Protein AF-0000000074320467 (afdb_homodimer)

Nearest PDB structures (foldseek):
  8eic-assembly1_A  TM=3.829E-01  e=3.044E-03  Homo sapiens
  8cmk-assembly1_A  TM=3.581E-01  e=3.648E-03  Homo sapiens
  6gx9-assembly2_B  TM=3.416E-01  e=3.273E-03  Homo sapiens
  6n1z-assembly2_D  TM=2.860E-01  e=1.394E-02  Homo sapiens
  6gx9-assembly1_A  TM=2.255E-01  e=5.054E-03  Homo sapiens

InterPro domains:
  IPR011989 Armadillo-like helical [G3DSA:1.25.10.10] (70-462)
  IPR012583 Pre-rRNA-processing protein RIX1, N-terminal [PF08167] (23-220)
  IPR016024 Armadillo-type fold [SSF48371] (30-533)

Secondary structure (DSSP, 8-state):
-TT----S-TT-TTHHHHHHHHHHHHHS--TTS----HHHHHHHHHHHHHHTTT-----SS-HHHHHHHHHHHHHHHHHHHHHHT-SSHHHHHHHHHHHHHHHHHS-HHHHHHHHHHHHHHHHHHHS-TTS-HHHHHHHHHHHHHHHHHHHHSTT-HHHHHHHHHHHHHHHHHHHTS-HHHHHHHHHHHHHHHHH-GGGGTTTHHHHHHHHHHHHHHS---HHHHHHHHHHHHHGGGGT--HHHHHHHHHHHHHHHHHHHHHHTTTTS-HHHHHHHHHHHS-TTSPPPPPTT--S---SS---------TT---S-HHHHHHHHHHHHHHHHHHHHHHHHS--SS-----HHHHHHHHHHHHT--SPPPTTS---S-HHHHHHHHHHHHHHHHHHHHHHHHHHHHHGGGGGGGHHHHHHHHHHHHHH---HHHHHHHHHHHHHHHHHH-GGGHHHHHHHHHHHHHHHH-GGGG-------------------------------------PPPHHHHHHHHHHHHHHHHHHTTS--HHHHHHHHHHHHHHHHHHHHT--------TT-TT-----HHHHHHHHHHHHHHHHHS--SS--TTHHHHHHHHHHHHTT-HHHHHHHHHHHHHH-/-TT----S-TT-TTHHHHHHHHHHHHHS--TTS----HHHHHHHHHHHHHHTTT-----SS-HHHHHHHHHHHHHHHHHHHHHHT-SSHHHHHHHHHHHHHHHHHS-HHHHHHHHHHHHHHHHHHHS-TTS-HHHHHHHHHHHHHHHHHHHHSTT-HHHHHHHHHHHHHHHHHHHTS-HHHHHHHHHHHHHHHHH-GGGGTTTHHHHHHHHHHHHHHS---HHHHHHHHHHHHHGGGGT--HHHHHH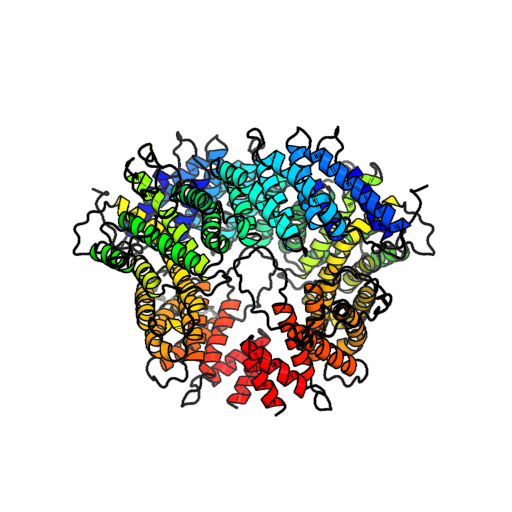HHHHHHHHHHHHHHHHTTTTS-HHHHHHHHHHHS-TTSPPPPPTT--S---SS-----S---TT---S-HHHHHHHHHHHHHHHHHHHHHHHHS--SS-----HHHHHHHHHHHHT--SPPPTTS---S-HHHHHHHHHHHHHHHHHHHHHHHHHHHHHGGGGGGGHHHHHHHHHHHHHH---HHHHHHHHHHHHHHHHHH-GGGHHHHHHHHHHHHHHHH-GGGG-------------------------------------PPPHHHHHHHHHHHHHHHHHHTTS--HHHHHHHHHHHHHHHHHHHHT--------TT-TT-----HHHHHHHHHHHHHHHHHS--SS--TTHHHHHHHHHHHHTT-HHHHHHHHHHHHHH-

Solvent-accessible surface area (backbone atoms only — not comparable to full-atom values): 69796 Å² total; per-residue (Å²): 126,84,67,70,66,70,56,66,30,61,83,33,73,75,42,37,31,52,48,51,48,51,49,43,69,72,66,49,59,55,97,87,46,70,73,69,63,75,57,53,53,55,54,49,52,52,48,40,61,75,67,43,50,48,40,62,58,85,46,85,87,42,56,68,59,30,50,49,32,48,49,34,46,48,52,49,51,51,50,32,53,50,28,42,70,40,88,48,64,69,42,18,35,51,14,35,47,49,45,22,50,45,48,69,43,36,26,72,69,58,44,74,71,40,47,68,60,53,46,52,58,47,53,61,54,59,63,49,83,82,52,53,62,71,43,37,33,39,39,28,53,23,49,39,36,42,50,54,46,38,65,72,41,86,92,28,60,66,59,45,26,52,55,49,40,66,45,47,60,52,35,55,56,30,50,72,48,56,66,71,40,19,46,28,28,44,52,31,48,38,45,38,40,72,71,37,21,62,36,34,57,86,48,43,46,60,51,45,21,53,48,46,50,51,47,61,61,49,77,62,44,72,69,48,35,52,45,42,18,51,38,62,41,40,52,34,52,21,75,46,44,37,63,46,43,43,47,50,55,49,30,50,50,51,52,43,53,56,55,42,54,68,67,41,50,49,43,54,65,72,63,56,60,52,52,51,46,43,68,72,43,43,92,89,52,79,68,72,75,61,67,41,60,69,88,72,85,79,76,66,73,57,62,74,51,86,48,72,57,79,62,76,43,65,61,67,70,72,60,41,61,60,29,43,51,60,31,44,43,28,50,41,44,16,52,24,48,44,46,67,47,90,64,95,40,84,53,74,73,64,58,69,62,51,49,54,53,38,46,57,56,60,71,50,52,51,28,64,44,89,84,48,73,77,74,48,51,38,66,54,45,49,54,45,38,66,48,41,64,62,45,41,48,36,38,52,44,33,51,44,19,46,58,72,59,43,58,80,71,37,62,88,47,41,65,62,50,50,50,51,52,56,54,42,61,74,66,60,76,54,58,73,53,48,32,51,49,28,51,43,51,36,49,49,39,70,71,67,33,48,74,51,38,76,75,43,44,60,62,51,51,54,53,38,50,60,59,58,53,68,64,73,72,62,67,75,75,67,74,73,74,69,66,82,68,83,72,75,84,82,75,82,76,75,80,72,76,79,68,77,71,72,70,69,72,68,72,75,66,78,80,72,55,61,59,39,39,36,30,41,31,50,27,47,24,44,48,22,64,55,30,39,56,54,79,62,71,78,54,51,61,55,48,50,51,49,36,51,51,53,32,50,59,51,52,67,83,49,85,58,73,72,75,74,58,75,76,57,75,79,64,86,62,71,46,71,37,54,43,37,51,36,29,47,49,26,38,47,26,54,56,64,26,59,54,100,52,78,50,89,56,48,69,61,49,51,53,53,46,59,65,39,30,77,74,38,66,74,43,46,60,49,51,54,46,52,43,62,74,74,97,125,85,68,71,64,70,56,65,30,61,84,32,76,74,43,38,31,53,49,49,47,52,49,43,69,73,68,49,58,54,96,86,47,70,72,68,65,74,58,53,54,55,53,49,52,50,48,41,60,74,67,45,50,48,41,61,59,84,45,84,87,41,57,66,60,31,49,50,33,48,49,34,47,47,53,50,52,51,50,32,53,49,26,43,69,40,87,46,63,70,43,18,36,51,13,36,46,50,46,21,51,44,47,68,43,37,26,72,68,57,43,74,71,40,47,68,61,53,47,51,57,48,52,61,53,58,64,48,82,84,52,53,63,70,43,38,35,38,38,28,50,22,50,39,37,41,52,55,47,37,63,72,42,86,91,30,60,65,59,45,26,52,55,48,40,67,45,47,60,52,35,54,56,31,50,72,48,56,70,71,42,19,46,27,27,44,53,31,49,37,46,39,40,72,72,37,22,60,36,35,55,87,48,43,46,59,51,44,22,54,48,45,50,50,49,61,60,50,79,61,46,73,68,48,35,52,45,44,19,50,38,61,42,39,51,34,52,21,74,45,43,38,64,45,45,44,47,49,54,48,31,52,49,50,50,43,52,56,55,41,52,66,68,41,51,49,44,53,65,73,63,56,60,52,51,50,47,44,69,72,42,44,95,84,53,78,68,72,75,60,67,42,59,68,88,72,85,79,77,67,73,57,63,76,52,87,46,75,58,82,60,78,42,66,60,69,71,73,61,42,63,62,29,43,50,60,31,44,42,29,51,42,45,17,53,24,46,44,45,67,47,89,64,96,39,84,53,76,75,62,58,68,63,52,49,52,52,37,46,57,57,60,71,50,50,51,29,65,46,90,85,49,73,76,76,47,49,40,66,54,45,49,53,45,37,66,48,42,63,60,44,41,47,38,38,52,45,33,53,43,20,49,58,72,60,44,57,81,72,38,63,87,47,41,65,62,51,50,50,50,52,56,54,43,62,74,67,60,78,54,60,73,55,50,32,50,50,29,51,41,51,36,49,49,39,69,72,66,34,50,73,51,38,78,76,42,45,60,61,50,51,55,52,37,51,60,60,58,52,70,65,73,72,62,69,75,74,65,73,71,71,65,65,79,64,82,72,74,82,79,76,80,77,75,78,73,77,79,68,77,70,72,70,69,72,66,73,75,65,76,79,70,55,62,60,39,39,34,29,39,31,50,28,49,22,45,48,22,64,55,30,39,55,55,81,63,72,77,55,52,61,54,49,51,51,48,37,50,50,52,31,50,58,52,52,67,82,49,85,58,73,72,76,72,58,75,75,57,74,79,65,85,61,70,46,70,35,53,42,38,52,34,30,48,50,26,39,47,25,54,56,64,27,58,54,101,52,79,50,89,55,48,68,61,48,51,53,53,46,60,65,38,31,77,73,39,64,75,43,46,60,49,49,54,45,51,42,62,74,75,97

Structure (mmCIF, N/CA/C/O backbone):
data_AF-0000000074320467-model_v1
#
loop_
_entity.id
_entity.type
_entity.pdbx_description
1 polymer 'Pre-rRNA-processing protein RIX1 N-terminal domain-containing protein'
#
loop_
_atom_site.group_PDB
_atom_site.id
_atom_site.type_symbol
_atom_site.label_atom_id
_atom_site.label_alt_id
_atom_site.label_comp_id
_atom_site.label_asym_id
_atom_site.label_entity_id
_atom_site.label_seq_id
_atom_site.pdbx_PDB_ins_code
_atom_site.Cartn_x
_atom_site.Cartn_y
_atom_site.Cartn_z
_atom_site.occupancy
_atom_site.B_iso_or_equiv
_atom_site.auth_seq_id
_atom_site.auth_comp_id
_atom_site.auth_asym_id
_atom_site.auth_atom_id
_atom_site.pdbx_PDB_model_num
ATOM 1 N N . MET A 1 1 ? 20.484 31.812 31.359 1 29.05 1 MET A N 1
ATOM 2 C CA . MET A 1 1 ? 20.438 32.875 30.344 1 29.05 1 MET A CA 1
ATOM 3 C C . MET A 1 1 ? 20.078 32.281 28.969 1 29.05 1 MET A C 1
ATOM 5 O O . MET A 1 1 ? 20.031 33.031 27.984 1 29.05 1 MET A O 1
ATOM 9 N N . ALA A 1 2 ? 20.359 31.062 28.766 1 41.19 2 ALA A N 1
ATOM 10 C CA . ALA A 1 2 ? 20.078 30.234 27.594 1 41.19 2 ALA A CA 1
ATOM 11 C C . ALA A 1 2 ? 18.578 30.172 27.312 1 41.19 2 ALA A C 1
ATOM 13 O O . ALA A 1 2 ? 18.156 29.562 26.344 1 41.19 2 ALA A O 1
ATOM 14 N N . ALA A 1 3 ? 17.734 30.359 28.281 1 44.59 3 ALA A N 1
ATOM 15 C CA . ALA A 1 3 ? 16.297 30.422 28.547 1 44.59 3 ALA A CA 1
ATOM 16 C C . ALA A 1 3 ? 15.602 31.422 27.625 1 44.59 3 ALA A C 1
ATOM 18 O O . ALA A 1 3 ? 14.398 31.344 27.391 1 44.59 3 ALA A O 1
ATOM 19 N N . PHE A 1 4 ? 16.328 32.562 27.234 1 55.41 4 PHE A N 1
ATOM 20 C CA . PHE A 1 4 ? 15.625 33.781 26.797 1 55.41 4 PHE A CA 1
ATOM 21 C C . PHE A 1 4 ? 15.766 33.969 25.281 1 55.41 4 PHE A C 1
ATOM 23 O O . PHE A 1 4 ? 15.484 35.031 24.766 1 55.41 4 PHE A O 1
ATOM 30 N N . GLU A 1 5 ? 16.453 32.969 24.594 1 71.62 5 GLU A N 1
ATOM 31 C CA . GLU A 1 5 ? 16.625 33.406 23.203 1 71.62 5 GLU A CA 1
ATOM 32 C C . GLU A 1 5 ? 15.492 32.875 22.328 1 71.62 5 GLU A C 1
ATOM 34 O O . GLU A 1 5 ? 15.258 31.672 22.25 1 71.62 5 GLU A O 1
ATOM 39 N N . TYR A 1 6 ? 14.656 33.781 22.094 1 82.12 6 TYR A N 1
ATOM 40 C CA . TYR A 1 6 ? 13.555 33.5 21.172 1 82.12 6 TYR A CA 1
ATOM 41 C C . TYR A 1 6 ? 14.07 33.25 19.766 1 82.12 6 TYR A C 1
ATOM 43 O O . TYR A 1 6 ? 15.148 33.719 19.391 1 82.12 6 TYR A O 1
ATOM 51 N N . VAL A 1 7 ? 13.414 32.344 19.188 1 84.75 7 VAL A N 1
ATOM 52 C CA . VAL A 1 7 ? 13.75 32 17.812 1 84.75 7 VAL A CA 1
ATOM 53 C C . VAL A 1 7 ? 12.898 32.844 16.859 1 84.75 7 VAL A C 1
ATOM 55 O O . VAL A 1 7 ? 11.82 33.312 17.234 1 84.75 7 VAL A O 1
ATOM 58 N N . ASN A 1 8 ? 13.398 33.031 15.633 1 83.5 8 ASN A N 1
ATOM 59 C CA . ASN A 1 8 ? 12.703 33.875 14.648 1 83.5 8 ASN A CA 1
ATOM 60 C C . ASN A 1 8 ? 11.438 33.188 14.141 1 83.5 8 ASN A C 1
ATOM 62 O O . ASN A 1 8 ? 10.383 33.812 14.055 1 83.5 8 ASN A O 1
ATOM 66 N N . ASN A 1 9 ? 11.531 32.062 13.727 1 86.5 9 ASN A N 1
ATOM 67 C CA . ASN A 1 9 ? 10.398 31.281 13.227 1 86.5 9 ASN A CA 1
ATOM 68 C C . ASN A 1 9 ? 10.711 29.797 13.172 1 86.5 9 ASN A C 1
ATOM 70 O O . ASN A 1 9 ? 11.766 29.359 13.656 1 86.5 9 ASN A O 1
ATOM 74 N N . VAL A 1 10 ? 9.789 29.078 12.734 1 88.62 10 VAL A N 1
ATOM 75 C CA . VAL A 1 10 ? 9.914 27.625 12.711 1 88.62 10 VAL A CA 1
ATOM 76 C C . VAL A 1 10 ? 11.055 27.219 11.781 1 88.62 10 VAL A C 1
ATOM 78 O O . VAL A 1 10 ? 11.609 26.125 11.906 1 88.62 10 VAL A O 1
ATOM 81 N N . TYR A 1 11 ? 11.469 28.078 10.828 1 87.12 11 TYR A N 1
ATOM 82 C CA . TYR A 1 11 ? 12.5 27.75 9.859 1 87.12 11 TYR A CA 1
ATOM 83 C C . TYR A 1 11 ? 13.859 28.266 10.305 1 87.12 11 TYR A C 1
ATOM 85 O O . TYR A 1 11 ? 14.852 28.125 9.586 1 87.12 11 TYR A O 1
ATOM 93 N N . ASP A 1 12 ? 13.906 28.812 11.539 1 87.19 12 ASP A N 1
ATOM 94 C CA . ASP A 1 12 ? 15.156 29.297 12.109 1 87.19 12 ASP A CA 1
ATOM 95 C C . ASP A 1 12 ? 16.094 28.141 12.438 1 87.19 12 ASP A C 1
ATOM 97 O O . ASP A 1 12 ? 15.734 27.234 13.188 1 87.19 12 ASP A O 1
ATOM 101 N N . PRO A 1 13 ? 17.281 28.172 11.938 1 86 13 PRO A N 1
ATOM 102 C CA . PRO A 1 13 ? 18.234 27.094 12.203 1 86 13 PRO A CA 1
ATOM 103 C C . PRO A 1 13 ? 18.625 26.984 13.672 1 86 13 PRO A C 1
ATOM 105 O O . PRO A 1 13 ? 19.031 25.922 14.133 1 86 13 PRO A O 1
ATOM 108 N N . SER A 1 14 ? 18.438 28.109 14.414 1 87.56 14 SER A N 1
ATOM 109 C CA . SER A 1 14 ? 18.797 28.078 15.828 1 87.56 14 SER A CA 1
ATOM 110 C C . SER A 1 14 ? 17.797 27.266 16.641 1 87.56 14 SER A C 1
ATOM 112 O O . SER A 1 14 ? 18.094 26.875 17.781 1 87.56 14 SER A O 1
ATOM 114 N N . LEU A 1 15 ? 16.719 27.031 16.078 1 90.19 15 LEU A N 1
ATOM 115 C CA . LEU A 1 15 ? 15.672 26.281 16.75 1 90.19 15 LEU A CA 1
ATOM 116 C C . LEU A 1 15 ? 16.016 24.797 16.781 1 90.19 15 LEU A C 1
ATOM 118 O O . LEU A 1 15 ? 15.625 24.078 17.719 1 90.19 15 LEU A O 1
ATOM 122 N N . LYS A 1 16 ? 16.75 24.297 15.922 1 91.12 16 LYS A N 1
ATOM 123 C CA . LYS A 1 16 ? 16.969 22.875 15.719 1 91.12 16 LYS A CA 1
ATOM 124 C C . LYS A 1 16 ? 17.766 22.266 16.875 1 91.12 16 LYS A C 1
ATOM 126 O O . LYS A 1 16 ? 17.328 21.297 17.5 1 91.12 16 LYS A O 1
ATOM 131 N N . PRO A 1 17 ? 18.938 22.906 17.297 1 91.81 17 PRO A N 1
ATOM 132 C CA . PRO A 1 17 ? 19.656 22.328 18.438 1 91.81 17 PRO A CA 1
ATOM 133 C C . PRO A 1 17 ? 18.859 22.406 19.734 1 91.81 17 PRO A C 1
ATOM 135 O O . PRO A 1 17 ? 18.922 21.5 20.562 1 91.81 17 PRO A O 1
ATOM 138 N N . ARG A 1 18 ? 18.109 23.406 19.844 1 91.31 18 ARG A N 1
ATOM 139 C CA . ARG A 1 18 ? 17.297 23.578 21.047 1 91.31 18 ARG A CA 1
ATOM 140 C C . ARG A 1 18 ? 16.188 22.531 21.109 1 91.31 18 ARG A C 1
ATOM 142 O O . ARG A 1 18 ? 15.945 21.938 22.156 1 91.31 18 ARG A O 1
ATOM 149 N N . LEU A 1 19 ? 15.562 22.391 20.031 1 91.56 19 LEU A N 1
ATOM 150 C CA . LEU A 1 19 ? 14.492 21.406 19.953 1 91.56 19 LEU A CA 1
ATOM 151 C C . LEU A 1 19 ? 15.023 20 20.219 1 91.56 19 LEU A C 1
ATOM 153 O O . LEU A 1 19 ? 14.383 19.219 20.938 1 91.56 19 LEU A O 1
ATOM 157 N N . LEU A 1 20 ? 16.109 19.672 19.703 1 93.38 20 LEU A N 1
ATOM 158 C CA . LEU A 1 20 ? 16.703 18.344 19.891 1 93.38 20 LEU A CA 1
ATOM 159 C C . LEU A 1 20 ? 17.031 18.078 21.359 1 93.38 20 LEU A C 1
ATOM 161 O O . LEU A 1 20 ? 16.703 17.016 21.891 1 93.38 20 LEU A O 1
ATOM 165 N N . ARG A 1 21 ? 17.547 19.078 22.062 1 92.62 21 ARG A N 1
ATOM 166 C CA . ARG A 1 21 ? 17.891 18.922 23.469 1 92.62 21 ARG A CA 1
ATOM 167 C C . ARG A 1 21 ? 16.641 18.75 24.328 1 92.62 21 ARG A C 1
ATOM 169 O O . ARG A 1 21 ? 16.625 17.938 25.25 1 92.62 21 ARG A O 1
ATOM 176 N N . SER A 1 22 ? 15.664 19.531 23.984 1 90.12 22 SER A N 1
ATOM 177 C CA . SER A 1 22 ? 14.414 19.438 24.719 1 90.12 22 SER A CA 1
ATOM 178 C C . SER A 1 22 ? 13.766 18.078 24.531 1 90.12 22 SER A C 1
ATOM 180 O O . SER A 1 22 ? 13.25 17.484 25.484 1 90.12 22 SER A O 1
ATOM 182 N N . LEU A 1 23 ? 13.773 17.562 23.344 1 90.19 23 LEU A N 1
ATOM 183 C CA . LEU A 1 23 ? 13.18 16.266 23.047 1 90.19 23 LEU A CA 1
ATOM 184 C C . LEU A 1 23 ? 13.914 15.148 23.766 1 90.19 23 LEU A C 1
ATOM 186 O O . LEU A 1 23 ? 13.289 14.195 24.25 1 90.19 23 LEU A O 1
ATOM 190 N N . ILE A 1 24 ? 15.266 15.227 23.859 1 92.06 24 ILE A N 1
ATOM 191 C CA . ILE A 1 24 ? 16.062 14.211 24.531 1 92.06 24 ILE A CA 1
ATOM 192 C C . ILE A 1 24 ? 15.703 14.18 26.016 1 92.06 24 ILE A C 1
ATOM 194 O O . ILE A 1 24 ? 15.453 13.109 26.578 1 92.06 24 ILE A O 1
ATOM 198 N N . LYS A 1 25 ? 15.562 15.328 26.531 1 87.88 25 LYS A N 1
ATOM 199 C CA . LYS A 1 25 ? 15.312 15.43 27.969 1 87.88 25 LYS A CA 1
ATOM 200 C C . LYS A 1 25 ? 13.914 14.938 28.312 1 87.88 25 LYS A C 1
ATOM 202 O O . LYS A 1 25 ? 13.711 14.312 29.359 1 87.88 25 LYS A O 1
ATOM 207 N N . GLU A 1 26 ? 13.055 15.164 27.422 1 83.31 26 GLU A N 1
ATOM 208 C CA . GLU A 1 26 ? 11.656 14.867 27.719 1 83.31 26 GLU A CA 1
ATOM 209 C C . GLU A 1 26 ? 11.328 13.406 27.422 1 83.31 26 GLU A C 1
ATOM 211 O O . GLU A 1 26 ? 10.523 12.789 28.125 1 83.31 26 GLU A O 1
ATOM 216 N N . HIS A 1 27 ? 11.906 12.82 26.391 1 84.81 27 HIS A N 1
ATOM 217 C CA . HIS A 1 27 ? 11.367 11.555 25.891 1 84.81 27 HIS A CA 1
ATOM 218 C C . HIS A 1 27 ? 12.391 10.43 26.016 1 84.81 27 HIS A C 1
ATOM 220 O O . HIS A 1 27 ? 12.031 9.25 25.953 1 84.81 27 HIS A O 1
ATOM 226 N N . ILE A 1 28 ? 13.641 10.664 26.094 1 88.31 28 ILE A N 1
ATOM 227 C CA . ILE A 1 28 ? 14.648 9.617 26.172 1 88.31 28 ILE A CA 1
ATOM 228 C C . ILE A 1 28 ? 15.148 9.484 27.609 1 88.31 28 ILE A C 1
ATOM 230 O O . ILE A 1 28 ? 15.711 10.438 28.172 1 88.31 28 ILE A O 1
ATOM 234 N N . PRO A 1 29 ? 14.891 8.383 28.094 1 85.94 29 PRO A N 1
ATOM 235 C CA . PRO A 1 29 ? 15.281 8.195 29.484 1 85.94 29 PRO A CA 1
ATOM 236 C C . PRO A 1 29 ? 16.797 8.195 29.688 1 85.94 29 PRO A C 1
ATOM 238 O O . PRO A 1 29 ? 17.531 7.844 28.766 1 85.94 29 PRO A O 1
ATOM 241 N N . ASP A 1 30 ? 17.109 8.578 30.828 1 85.19 30 ASP A N 1
ATOM 242 C CA . ASP A 1 30 ? 18.5 8.438 31.219 1 85.19 30 ASP A CA 1
ATOM 243 C C . ASP A 1 30 ? 18.781 7.035 31.766 1 85.19 30 ASP A C 1
ATOM 245 O O . ASP A 1 30 ? 17.906 6.16 31.719 1 85.19 30 ASP A O 1
ATOM 249 N N . GLU A 1 31 ? 19.938 6.707 32.156 1 80.25 31 GLU A N 1
ATOM 250 C CA . GLU A 1 31 ? 20.359 5.383 32.594 1 80.25 31 GLU A CA 1
ATOM 251 C C . GLU A 1 31 ? 19.469 4.895 33.75 1 80.25 31 GLU A C 1
ATOM 253 O O . GLU A 1 31 ? 19.172 3.703 33.844 1 80.25 31 GLU A O 1
ATOM 258 N N . LYS A 1 32 ? 18.859 5.777 34.531 1 80 32 LYS A N 1
ATOM 259 C CA . LYS A 1 32 ? 18.125 5.387 35.719 1 80 32 LYS A CA 1
ATOM 260 C C . LYS A 1 32 ? 16.625 5.367 35.469 1 80 32 LYS A C 1
ATOM 262 O O . LYS A 1 32 ? 15.867 4.773 36.219 1 80 32 LYS A O 1
ATOM 267 N N . GLN A 1 33 ? 16.25 5.961 34.406 1 80.69 33 GLN A N 1
ATOM 268 C CA . GLN A 1 33 ? 14.828 6.098 34.156 1 80.69 33 GLN A CA 1
ATOM 269 C C . GLN A 1 33 ? 14.32 4.965 33.281 1 80.69 33 GLN A C 1
ATOM 271 O O . GLN A 1 33 ? 15.07 4.434 32.438 1 80.69 33 GLN A O 1
ATOM 276 N N . GLN A 1 34 ? 13.148 4.527 33.562 1 80.56 34 GLN A N 1
ATOM 277 C CA . GLN A 1 34 ? 12.531 3.48 32.75 1 80.56 34 GLN A CA 1
ATOM 278 C C . GLN A 1 34 ? 11.938 4.059 31.484 1 80.56 34 GLN A C 1
ATOM 280 O O . GLN A 1 34 ? 11.578 5.234 31.438 1 80.56 34 GLN A O 1
ATOM 285 N N . LEU A 1 35 ? 12.102 3.189 30.438 1 76.06 35 LEU A N 1
ATOM 286 C CA . LEU A 1 35 ? 11.5 3.605 29.172 1 76.06 35 LEU A CA 1
ATOM 287 C C . LEU A 1 35 ? 9.984 3.713 29.297 1 76.06 35 LEU A C 1
ATOM 289 O O . LEU A 1 35 ? 9.336 2.801 29.812 1 76.06 35 LEU A O 1
ATOM 293 N N . ARG A 1 36 ? 9.641 4.863 29.328 1 65.81 36 ARG A N 1
ATOM 294 C CA . ARG A 1 36 ? 8.195 5.055 29.375 1 65.81 36 ARG A CA 1
ATOM 295 C C . ARG A 1 36 ? 7.508 4.289 28.266 1 65.81 36 ARG A C 1
ATOM 297 O O . ARG A 1 36 ? 8.133 3.461 27.594 1 65.81 36 ARG A O 1
ATOM 304 N N . ASN A 1 37 ? 6.375 4.746 27.672 1 64.88 37 ASN A N 1
ATOM 305 C CA . ASN A 1 37 ? 5.449 4.148 26.719 1 64.88 37 ASN A CA 1
ATOM 306 C C . ASN A 1 37 ? 5.961 4.273 25.297 1 64.88 37 ASN A C 1
ATOM 308 O O . ASN A 1 37 ? 6.625 5.254 24.953 1 64.88 37 ASN A O 1
ATOM 312 N N . SER A 1 38 ? 6.148 3.141 24.562 1 64.56 38 SER A N 1
ATOM 313 C CA . SER A 1 38 ? 6.523 3.023 23.156 1 64.56 38 SER A CA 1
ATOM 314 C C . SER A 1 38 ? 5.875 4.121 22.312 1 64.56 38 SER A C 1
ATOM 316 O O . SER A 1 38 ? 6.422 4.523 21.281 1 64.56 38 SER A O 1
ATOM 318 N N . LEU A 1 39 ? 4.836 4.738 22.875 1 66.88 39 LEU A N 1
ATOM 319 C CA . LEU A 1 39 ? 4.109 5.777 22.156 1 66.88 39 LEU A CA 1
ATOM 320 C C . LEU A 1 39 ? 4.918 7.066 22.094 1 66.88 39 LEU A C 1
ATOM 322 O O . LEU A 1 39 ? 4.941 7.742 21.062 1 66.88 39 LEU A O 1
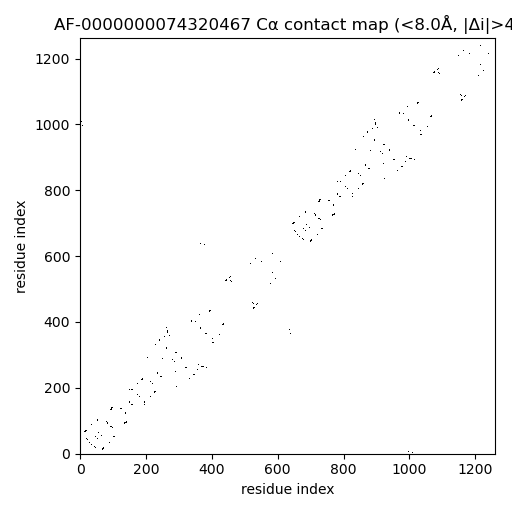ATOM 326 N N . HIS A 1 40 ? 5.68 7.27 23 1 75.44 40 HIS A N 1
ATOM 327 C CA . HIS A 1 40 ? 6.461 8.5 23.094 1 75.44 40 HIS A CA 1
ATOM 328 C C . HIS A 1 40 ? 7.648 8.461 22.141 1 75.44 40 HIS A C 1
ATOM 330 O O . HIS A 1 40 ? 8.031 9.484 21.562 1 75.44 40 HIS A O 1
ATOM 336 N N . LEU A 1 41 ? 8.078 7.23 21.875 1 84.31 41 LEU A N 1
ATOM 337 C CA . LEU A 1 41 ? 9.219 7.094 20.969 1 84.31 41 LEU A CA 1
ATOM 338 C C . LEU A 1 41 ? 8.812 7.375 19.531 1 84.31 41 LEU A C 1
ATOM 340 O O . LEU A 1 41 ? 9.578 7.965 18.766 1 84.31 41 LEU A O 1
ATOM 344 N N . SER A 1 42 ? 7.59 6.957 19.234 1 83 42 SER A N 1
ATOM 345 C CA . SER A 1 42 ? 7.102 7.188 17.875 1 83 42 SER A CA 1
ATOM 346 C C . SER A 1 42 ? 6.938 8.672 17.594 1 83 42 SER A C 1
ATOM 348 O O . SER A 1 42 ? 7.258 9.141 16.5 1 83 42 SER A O 1
ATOM 350 N N . HIS A 1 43 ? 6.488 9.453 18.562 1 80.44 43 HIS A N 1
ATOM 351 C CA . HIS A 1 43 ? 6.34 10.898 18.422 1 80.44 43 HIS A CA 1
ATOM 352 C C . HIS A 1 43 ? 7.695 11.578 18.281 1 80.44 43 HIS A C 1
ATOM 354 O O . HIS A 1 43 ? 7.852 12.516 17.5 1 80.44 43 HIS A O 1
ATOM 360 N N . LEU A 1 44 ? 8.586 11.055 19.078 1 88.38 44 LEU A N 1
ATOM 361 C CA . LEU A 1 44 ? 9.945 11.586 19.031 1 88.38 44 LEU A CA 1
ATOM 362 C C . LEU A 1 44 ? 10.555 11.391 17.656 1 88.38 44 LEU A C 1
ATOM 364 O O . LEU A 1 44 ? 11.117 12.328 17.078 1 88.38 44 LEU A O 1
ATOM 368 N N . VAL A 1 45 ? 10.383 10.211 17.094 1 90.69 45 VAL A N 1
ATOM 369 C CA . VAL A 1 45 ? 10.969 9.883 15.797 1 90.69 45 VAL A CA 1
ATOM 370 C C . VAL A 1 45 ? 10.328 10.734 14.711 1 90.69 45 VAL A C 1
ATOM 372 O O . VAL A 1 45 ? 11.016 11.25 13.828 1 90.69 45 VAL A O 1
ATOM 375 N N . SER A 1 46 ? 9.07 10.969 14.805 1 86.31 46 SER A N 1
ATOM 376 C CA . SER A 1 46 ? 8.367 11.781 13.812 1 86.31 46 SER A CA 1
ATOM 377 C C . SER A 1 46 ? 8.844 13.227 13.852 1 86.31 46 SER A C 1
ATOM 379 O O . SER A 1 46 ? 9.031 13.852 12.812 1 86.31 46 SER A O 1
ATOM 381 N N . ALA A 1 47 ? 9.047 13.742 15.031 1 88 47 ALA A N 1
ATOM 382 C CA . ALA A 1 47 ? 9.508 15.117 15.195 1 88 47 ALA A CA 1
ATOM 383 C C . ALA A 1 47 ? 10.922 15.289 14.648 1 88 47 ALA A C 1
ATOM 385 O O . ALA A 1 47 ? 11.219 16.281 13.977 1 88 47 ALA A O 1
ATOM 386 N N . VAL A 1 48 ? 11.727 14.312 14.969 1 92.56 48 VAL A N 1
ATOM 387 C CA . VAL A 1 48 ? 13.117 14.359 14.531 1 92.56 48 VAL A CA 1
ATOM 388 C C . VAL A 1 48 ? 13.18 14.328 13.008 1 92.56 48 VAL A C 1
ATOM 390 O O . VAL A 1 48 ? 13.969 15.055 12.398 1 92.56 48 VAL A O 1
ATOM 393 N N . LYS A 1 49 ? 12.297 13.578 12.359 1 90.06 49 LYS A N 1
ATOM 394 C CA . LYS A 1 49 ? 12.297 13.453 10.906 1 90.06 49 LYS A CA 1
ATOM 395 C C . LYS A 1 49 ? 11.68 14.68 10.25 1 90.06 49 LYS A C 1
ATOM 397 O O . LYS A 1 49 ? 12.211 15.203 9.273 1 90.06 49 LYS A O 1
ATOM 402 N N . THR A 1 50 ? 10.68 15.172 10.828 1 85.94 50 THR A N 1
ATOM 403 C CA . THR A 1 50 ? 9.953 16.297 10.25 1 85.94 50 THR A CA 1
ATOM 404 C C . THR A 1 50 ? 10.82 17.547 10.234 1 85.94 50 THR A C 1
ATOM 406 O O . THR A 1 50 ? 10.852 18.281 9.242 1 85.94 50 THR A O 1
ATOM 409 N N . HIS A 1 51 ? 11.586 17.766 11.297 1 89.44 51 HIS A N 1
ATOM 410 C CA . HIS A 1 51 ? 12.383 18.984 11.422 1 89.44 51 HIS A CA 1
ATOM 411 C C . HIS A 1 51 ? 13.836 18.734 11.023 1 89.44 51 HIS A C 1
ATOM 413 O O . HIS A 1 51 ? 14.664 19.641 11.078 1 89.44 51 HIS A O 1
ATOM 419 N N . GLU A 1 52 ? 14.148 17.438 10.625 1 89.62 52 GLU A N 1
ATOM 420 C CA . GLU A 1 52 ? 15.516 17.078 10.25 1 89.62 52 GLU A CA 1
ATOM 421 C C . GLU A 1 52 ? 16.516 17.547 11.305 1 89.62 52 GLU A C 1
ATOM 423 O O . GLU A 1 52 ? 17.5 18.203 10.984 1 89.62 52 GLU A O 1
ATOM 428 N N . LEU A 1 53 ? 16.281 17.172 12.5 1 93.38 53 LEU A N 1
ATOM 429 C CA . LEU A 1 53 ? 17.031 17.703 13.648 1 93.38 53 LEU A CA 1
ATOM 430 C C . LEU A 1 53 ? 18.438 17.141 13.688 1 93.38 53 LEU A C 1
ATOM 432 O O . LEU A 1 53 ? 19.344 17.734 14.281 1 93.38 53 LEU A O 1
ATOM 436 N N . LEU A 1 54 ? 18.641 16 13.031 1 95.19 54 LEU A N 1
ATOM 437 C CA . LEU A 1 54 ? 19.938 15.336 13.141 1 95.19 54 LEU A CA 1
ATOM 438 C C . LEU A 1 54 ? 20.844 15.727 11.969 1 95.19 54 LEU A C 1
ATOM 440 O O . LEU A 1 54 ? 22.016 15.359 11.945 1 95.19 54 LEU A O 1
ATOM 444 N N . SER A 1 55 ? 20.328 16.422 11.008 1 90.56 55 SER A N 1
ATOM 445 C CA . SER A 1 55 ? 21.094 16.812 9.836 1 90.56 55 SER A CA 1
ATOM 446 C C . SER A 1 55 ? 21.797 18.141 10.055 1 90.56 55 SER A C 1
ATOM 448 O O . SER A 1 55 ? 21.359 19.188 9.57 1 90.56 55 SER A O 1
ATOM 450 N N . GLU A 1 56 ? 22.953 18.062 10.727 1 88.31 56 GLU A N 1
ATOM 451 C CA . GLU A 1 56 ? 23.734 19.25 11.055 1 88.31 56 GLU A CA 1
ATOM 452 C C . GLU A 1 56 ? 24.219 19.969 9.797 1 88.31 56 GLU A C 1
ATOM 454 O O . GLU A 1 56 ? 24.641 19.312 8.836 1 88.31 56 GLU A O 1
ATOM 459 N N . ARG A 1 57 ? 23.906 21.266 9.727 1 78.25 57 ARG A N 1
ATOM 460 C CA . ARG A 1 57 ? 24.375 22.062 8.602 1 78.25 57 ARG A CA 1
ATOM 461 C C . ARG A 1 57 ? 25.672 22.781 8.953 1 78.25 57 ARG A C 1
ATOM 463 O O . ARG A 1 57 ? 25.828 23.312 10.055 1 78.25 57 ARG A O 1
ATOM 470 N N . GLN A 1 58 ? 26.641 22.562 8.078 1 70.5 58 GLN A N 1
ATOM 471 C CA . GLN A 1 58 ? 27.891 23.281 8.273 1 70.5 58 GLN A CA 1
ATOM 472 C C . GLN A 1 58 ? 27.828 24.672 7.668 1 70.5 58 GLN A C 1
ATOM 474 O O . GLN A 1 58 ? 27.656 24.812 6.457 1 70.5 58 GLN A O 1
ATOM 479 N N . SER A 1 59 ? 26.969 25.5 8.312 1 65.69 59 SER A N 1
ATOM 480 C CA . SER A 1 59 ? 26.969 26.844 7.738 1 65.69 59 SER A CA 1
ATOM 481 C C . SER A 1 59 ? 28.297 27.547 7.961 1 65.69 59 SER A C 1
ATOM 483 O O . SER A 1 59 ? 28.812 27.562 9.078 1 65.69 59 SER A O 1
ATOM 485 N N . ILE A 1 60 ? 28.953 27.938 6.844 1 60.88 60 ILE A N 1
ATOM 486 C CA . ILE A 1 60 ? 30.219 28.656 6.895 1 60.88 60 ILE A CA 1
ATOM 487 C C . ILE A 1 60 ? 30.031 30 7.586 1 60.88 60 ILE A C 1
ATOM 489 O O . ILE A 1 60 ? 30.906 30.469 8.32 1 60.88 60 ILE A O 1
ATOM 493 N N . ASP A 1 61 ? 28.797 30.531 7.457 1 66.56 61 ASP A N 1
ATOM 494 C CA . ASP A 1 61 ? 28.578 31.906 7.883 1 66.56 61 ASP A CA 1
ATOM 495 C C . ASP A 1 61 ? 28.359 32 9.391 1 66.56 61 ASP A C 1
ATOM 497 O O . ASP A 1 61 ? 28.719 32.969 10.031 1 66.56 61 ASP A O 1
ATOM 501 N N . ASP A 1 62 ? 27.859 30.922 10 1 78.56 62 ASP A N 1
ATOM 502 C CA . ASP A 1 62 ? 27.578 30.984 11.438 1 78.56 62 ASP A CA 1
ATOM 503 C C . ASP A 1 62 ? 28.203 29.781 12.156 1 78.56 62 ASP A C 1
ATOM 505 O O . ASP A 1 62 ? 27.516 28.797 12.422 1 78.56 62 ASP A O 1
ATOM 509 N N . LYS A 1 63 ? 29.484 29.922 12.539 1 82.12 63 LYS A N 1
ATOM 510 C CA . LYS A 1 63 ? 30.25 28.859 13.18 1 82.12 63 LYS A CA 1
ATOM 511 C C . LYS A 1 63 ? 29.703 28.531 14.562 1 82.12 63 LYS A C 1
ATOM 513 O O . LYS A 1 63 ? 29.703 27.375 14.984 1 82.12 63 LYS A O 1
ATOM 518 N N . LYS A 1 64 ? 29.203 29.594 15.18 1 85.25 64 LYS A N 1
ATOM 519 C CA . LYS A 1 64 ? 28.672 29.375 16.531 1 85.25 64 LYS A CA 1
ATOM 520 C C . LYS A 1 64 ? 27.422 28.5 16.5 1 85.25 64 LYS A C 1
ATOM 522 O O . LYS A 1 64 ? 27.281 27.594 17.328 1 85.25 64 LYS A O 1
ATOM 527 N N . MET A 1 65 ? 26.656 28.828 15.57 1 85.94 65 MET A N 1
ATOM 528 C CA . MET A 1 65 ? 25.422 28.047 15.43 1 85.94 65 MET A CA 1
ATOM 529 C C . MET A 1 65 ? 25.734 26.609 15.016 1 85.94 65 MET A C 1
ATOM 531 O O . MET A 1 65 ? 25.109 25.672 15.508 1 85.94 65 MET A O 1
ATOM 535 N N . ALA A 1 66 ? 26.672 26.469 14.234 1 89.12 66 ALA A N 1
ATOM 536 C CA . ALA A 1 66 ? 27.078 25.141 13.789 1 89.12 66 ALA A CA 1
ATOM 537 C C . ALA A 1 66 ? 27.625 24.312 14.953 1 89.12 66 ALA A C 1
ATOM 539 O O . ALA A 1 66 ? 27.359 23.109 15.039 1 89.12 66 ALA A O 1
ATOM 540 N N . GLU A 1 67 ? 28.312 24.953 15.867 1 91 67 GLU A N 1
ATOM 541 C CA . GLU A 1 67 ? 28.875 24.25 17.016 1 91 67 GLU A CA 1
ATOM 542 C C . GLU A 1 67 ? 27.781 23.828 18 1 91 67 GLU A C 1
ATOM 544 O O . GLU A 1 67 ? 27.844 22.75 18.594 1 91 67 GLU A O 1
ATOM 549 N N . LYS A 1 68 ? 26.844 24.719 18.188 1 91 68 LYS A N 1
ATOM 550 C CA . LYS A 1 68 ? 25.719 24.391 19.062 1 91 68 LYS A CA 1
ATOM 551 C C . LYS A 1 68 ? 24.938 23.188 18.516 1 91 68 LYS A C 1
ATOM 553 O O . LYS A 1 68 ? 24.531 22.312 19.281 1 91 68 LYS A O 1
ATOM 558 N N . TRP A 1 69 ? 24.734 23.266 17.281 1 92.44 69 TRP A N 1
ATOM 559 C CA . TRP A 1 69 ? 24.031 22.172 16.641 1 92.44 69 TRP A CA 1
ATOM 560 C C . TRP A 1 69 ? 24.812 20.875 16.75 1 92.44 69 TRP A C 1
ATOM 562 O O . TRP A 1 69 ? 24.281 19.828 17.109 1 92.44 69 TRP A O 1
ATOM 572 N N . LYS A 1 70 ? 26.031 20.922 16.516 1 93.75 70 LYS A N 1
ATOM 573 C CA . LYS A 1 70 ? 26.906 19.75 16.641 1 93.75 70 LYS A CA 1
ATOM 574 C C . LYS A 1 70 ? 26.875 19.188 18.047 1 93.75 70 LYS A C 1
ATOM 576 O O . LYS A 1 70 ? 26.812 17.984 18.234 1 93.75 70 LYS A O 1
ATOM 581 N N . SER A 1 71 ? 26.891 20.094 18.953 1 94.81 71 SER A N 1
ATOM 582 C CA . SER A 1 71 ? 26.859 19.656 20.359 1 94.81 71 SER A CA 1
ATOM 583 C C . SER A 1 71 ? 25.547 18.969 20.703 1 94.81 71 SER A C 1
ATOM 585 O O . SER A 1 71 ? 25.547 18 21.453 1 94.81 71 SER A O 1
ATOM 587 N N . ALA A 1 72 ? 24.516 19.516 20.234 1 95.56 72 ALA A N 1
ATOM 588 C CA . ALA A 1 72 ? 23.203 18.891 20.469 1 95.56 72 ALA A CA 1
ATOM 589 C C . ALA A 1 72 ? 23.141 17.5 19.875 1 95.56 72 ALA A C 1
ATOM 591 O O . ALA A 1 72 ? 22.625 16.562 20.5 1 95.56 72 ALA A O 1
ATOM 592 N N . VAL A 1 73 ? 23.656 17.328 18.703 1 96.62 73 VAL A N 1
ATOM 593 C CA . VAL A 1 73 ? 23.641 16.016 18.047 1 96.62 73 VAL A CA 1
ATOM 594 C C . VAL A 1 73 ? 24.578 15.07 18.781 1 96.62 73 VAL A C 1
ATOM 596 O O . VAL A 1 73 ? 24.297 13.875 18.906 1 96.62 73 VAL A O 1
ATOM 599 N N . ASP A 1 74 ? 25.656 15.586 19.312 1 96.88 74 ASP A N 1
ATOM 600 C CA . ASP A 1 74 ? 26.547 14.766 20.141 1 96.88 74 ASP A CA 1
ATOM 601 C C . ASP A 1 74 ? 25.812 14.25 21.375 1 96.88 74 ASP A C 1
ATOM 603 O O . ASP A 1 74 ? 25.953 13.078 21.75 1 96.88 74 ASP A O 1
ATOM 607 N N . PHE A 1 75 ? 25.109 15.156 21.953 1 96.25 75 PHE A N 1
ATOM 608 C CA . PHE A 1 75 ? 24.328 14.781 23.125 1 96.25 75 PHE A CA 1
ATOM 609 C C . PHE A 1 75 ? 23.328 13.672 22.781 1 96.25 75 PHE A C 1
ATOM 611 O O . PHE A 1 75 ? 23.172 12.711 23.547 1 96.25 75 PHE A O 1
ATOM 618 N N . TRP A 1 76 ? 22.656 13.758 21.672 1 96.88 76 TRP A N 1
ATOM 619 C CA . TRP A 1 76 ? 21.734 12.75 21.156 1 96.88 76 TRP A CA 1
ATOM 620 C C . TRP A 1 76 ? 22.453 11.406 20.969 1 96.88 76 TRP A C 1
ATOM 622 O O . TRP A 1 76 ? 21.984 10.383 21.469 1 96.88 76 TRP A O 1
ATOM 632 N N . VAL A 1 77 ? 23.578 11.406 20.312 1 97.31 77 VAL A N 1
ATOM 633 C CA . VAL A 1 77 ? 24.312 10.18 20 1 97.31 77 VAL A CA 1
ATOM 634 C C . VAL A 1 77 ? 24.781 9.523 21.297 1 97.31 77 VAL A C 1
ATOM 636 O O . VAL A 1 77 ? 24.703 8.297 21.438 1 97.31 77 VAL A O 1
ATOM 639 N N . ASP A 1 78 ? 25.172 10.312 22.188 1 96.38 78 ASP A N 1
ATOM 640 C CA . ASP A 1 78 ? 25.625 9.781 23.469 1 96.38 78 ASP A CA 1
ATOM 641 C C . ASP A 1 78 ? 24.484 9.078 24.203 1 96.38 78 ASP A C 1
ATOM 643 O O . ASP A 1 78 ? 24.688 8.008 24.781 1 96.38 78 ASP A O 1
ATOM 647 N N . ARG A 1 79 ? 23.406 9.719 24.219 1 95.44 79 ARG A N 1
ATOM 648 C CA . ARG A 1 79 ? 22.25 9.133 24.875 1 95.44 79 ARG A CA 1
ATOM 649 C C . ARG A 1 79 ? 21.828 7.84 24.188 1 95.44 79 ARG A C 1
ATOM 651 O O . ARG A 1 79 ? 21.469 6.863 24.859 1 95.44 79 ARG A O 1
ATOM 658 N N . VAL A 1 80 ? 21.797 7.852 22.906 1 96.38 80 VAL A N 1
ATOM 659 C CA . VAL A 1 80 ? 21.422 6.676 22.125 1 96.38 80 VAL A CA 1
ATOM 660 C C . VAL A 1 80 ? 22.375 5.523 22.422 1 96.38 80 VAL A C 1
ATOM 662 O O . VAL A 1 80 ? 21.953 4.395 22.656 1 96.38 80 VAL A O 1
ATOM 665 N N . LEU A 1 81 ? 23.656 5.809 22.469 1 96.31 81 LEU A N 1
ATOM 666 C CA . LEU A 1 81 ? 24.656 4.781 22.734 1 96.31 81 LEU A CA 1
ATOM 667 C C . LEU A 1 81 ? 24.547 4.281 24.172 1 96.31 81 LEU A C 1
ATOM 669 O O . LEU A 1 81 ? 24.797 3.104 24.453 1 96.31 81 LEU A O 1
ATOM 673 N N . MET A 1 82 ? 24.141 5.164 25 1 95.12 82 MET A N 1
ATOM 674 C CA . MET A 1 82 ? 23.9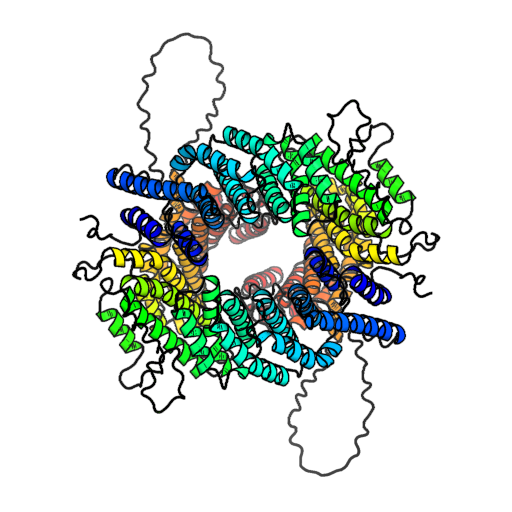22 4.77 26.391 1 95.12 82 MET A CA 1
ATOM 675 C C . MET A 1 82 ? 22.766 3.787 26.5 1 95.12 82 MET A C 1
ATOM 677 O O . MET A 1 82 ? 22.859 2.773 27.188 1 95.12 82 MET A O 1
ATOM 681 N N . LEU A 1 83 ? 21.719 4.078 25.859 1 94.25 83 LEU A N 1
ATOM 682 C CA . LEU A 1 83 ? 20.562 3.186 25.859 1 94.25 83 LEU A CA 1
ATOM 683 C C . LEU A 1 83 ? 20.922 1.836 25.25 1 94.25 83 LEU A C 1
ATOM 685 O O . LEU A 1 83 ? 20.484 0.79 25.75 1 94.25 83 LEU A O 1
ATOM 689 N N . LEU A 1 84 ? 21.656 1.861 24.219 1 94.44 84 LEU A N 1
ATOM 690 C CA . LEU A 1 84 ? 22.062 0.66 23.484 1 94.44 84 LEU A CA 1
ATOM 691 C C . LEU A 1 84 ? 22.906 -0.25 24.375 1 94.44 84 LEU A C 1
ATOM 693 O O . LEU A 1 84 ? 22.844 -1.476 24.25 1 94.44 84 LEU A O 1
ATOM 697 N N . SER A 1 85 ? 23.641 0.313 25.266 1 92.38 85 SER A N 1
ATOM 698 C CA . SER A 1 85 ? 24.516 -0.451 26.141 1 92.38 85 SER A CA 1
ATOM 699 C C . SER A 1 85 ? 23.812 -0.871 27.422 1 92.38 85 SER A C 1
ATOM 701 O O . SER A 1 85 ? 24.422 -1.478 28.297 1 92.38 85 SER A O 1
ATOM 703 N N . SER A 1 86 ? 22.562 -0.605 27.453 1 91.75 86 SER A N 1
ATOM 704 C CA . SER A 1 86 ? 21.812 -0.961 28.656 1 91.75 86 SER A CA 1
ATOM 705 C C . SER A 1 86 ? 21.562 -2.465 28.734 1 91.75 86 SER A C 1
ATOM 707 O O . SER A 1 86 ? 21.438 -3.129 27.703 1 91.75 86 SER A O 1
ATOM 709 N N . ASN A 1 87 ? 21.359 -3.021 29.938 1 88.44 87 ASN A N 1
ATOM 710 C CA . ASN A 1 87 ? 21.094 -4.441 30.141 1 88.44 87 ASN A CA 1
ATOM 711 C C . ASN A 1 87 ? 19.609 -4.754 30.062 1 88.44 87 ASN A C 1
ATOM 713 O O . ASN A 1 87 ? 19.219 -5.918 29.969 1 88.44 87 ASN A O 1
ATOM 717 N N . MET A 1 88 ? 18.875 -3.729 30.141 1 89.44 88 MET A N 1
ATOM 718 C CA . MET A 1 88 ? 17.438 -3.926 30 1 89.44 88 MET A CA 1
ATOM 719 C C . MET A 1 88 ? 17.031 -4.043 28.547 1 89.44 88 MET A C 1
ATOM 721 O O . MET A 1 88 ? 17.297 -3.141 27.75 1 89.44 88 MET A O 1
ATOM 725 N N . PRO A 1 89 ? 16.391 -5.031 28.188 1 89.75 89 PRO A N 1
ATOM 726 C CA . PRO A 1 89 ? 16.078 -5.273 26.781 1 89.75 89 PRO A CA 1
ATOM 727 C C . PRO A 1 89 ? 15.234 -4.16 26.156 1 89.75 89 PRO A C 1
ATOM 729 O O . PRO A 1 89 ? 15.398 -3.83 24.984 1 89.75 89 PRO A O 1
ATOM 732 N N . ASP A 1 90 ? 14.305 -3.572 26.953 1 88.31 90 ASP A N 1
ATOM 733 C CA . ASP A 1 90 ? 13.453 -2.514 26.422 1 88.31 90 ASP A CA 1
ATOM 734 C C . ASP A 1 90 ? 14.266 -1.266 26.094 1 88.31 90 ASP A C 1
ATOM 736 O O . ASP A 1 90 ? 14.062 -0.641 25.047 1 88.31 90 ASP A O 1
ATOM 740 N N . LYS A 1 91 ? 15.148 -0.904 26.953 1 91.56 91 LYS A N 1
ATOM 741 C CA . LYS A 1 91 ? 16 0.257 26.719 1 91.56 91 LYS A CA 1
ATOM 742 C C . LYS A 1 91 ? 16.984 0 25.594 1 91.56 91 LYS A C 1
ATOM 744 O O . LYS A 1 91 ? 17.234 0.883 24.766 1 91.56 91 LYS A O 1
ATOM 749 N N . CYS A 1 92 ? 17.469 -1.209 25.641 1 93 92 CYS A N 1
ATOM 750 C CA . CYS A 1 92 ? 18.391 -1.585 24.562 1 93 92 CYS A CA 1
ATOM 751 C C . CYS A 1 92 ? 17.703 -1.527 23.203 1 93 92 CYS A C 1
ATOM 753 O O . CYS A 1 92 ? 18.266 -1.012 22.234 1 93 92 CYS A O 1
ATOM 755 N N . TRP A 1 93 ? 16.531 -2.059 23.188 1 93.38 93 TRP A N 1
ATOM 756 C CA . TRP A 1 93 ? 15.727 -2.031 21.969 1 93.38 93 TRP A CA 1
ATOM 757 C C . TRP A 1 93 ? 15.523 -0.602 21.484 1 93.38 93 TRP A C 1
ATOM 759 O O . TRP A 1 93 ? 15.695 -0.313 20.297 1 93.38 93 TRP A O 1
ATOM 769 N N . ALA A 1 94 ? 15.141 0.314 22.359 1 93 94 ALA A N 1
ATOM 770 C CA . ALA A 1 94 ? 14.93 1.716 22.016 1 93 94 ALA A CA 1
ATOM 771 C C . ALA A 1 94 ? 16.203 2.352 21.469 1 93 94 ALA A C 1
ATOM 773 O O . ALA A 1 94 ? 16.172 3.096 20.5 1 93 94 ALA A O 1
ATOM 774 N N . GLY A 1 95 ? 17.266 2.049 22.156 1 94.81 95 GLY A N 1
ATOM 775 C CA . GLY A 1 95 ? 18.547 2.566 21.688 1 94.81 95 GLY A CA 1
ATOM 776 C C . GLY A 1 95 ? 18.922 2.109 20.297 1 94.81 95 GLY A C 1
ATOM 777 O O . GLY A 1 95 ? 19.375 2.906 19.469 1 94.81 95 GLY A O 1
ATOM 778 N N . ILE A 1 96 ? 18.703 0.885 20 1 96.19 96 ILE A N 1
ATOM 779 C CA . ILE A 1 96 ? 19 0.313 18.688 1 96.19 96 ILE A CA 1
ATOM 780 C C . ILE A 1 96 ? 18.109 0.957 17.625 1 96.19 96 ILE A C 1
ATOM 782 O O . ILE A 1 96 ? 18.594 1.352 16.562 1 96.19 96 ILE A O 1
ATOM 786 N N . CYS A 1 97 ? 16.859 1.097 17.938 1 95.06 97 CYS A N 1
ATOM 787 C CA . CYS A 1 97 ? 15.938 1.712 17 1 95.06 97 CYS A CA 1
ATOM 788 C C . CYS A 1 97 ? 16.328 3.158 16.719 1 95.06 97 CYS A C 1
ATOM 790 O O . CYS A 1 97 ? 16.328 3.59 15.562 1 95.06 97 CYS A O 1
ATOM 792 N N . LEU A 1 98 ? 16.656 3.854 17.719 1 96.06 98 LEU A N 1
ATOM 793 C CA . LEU A 1 98 ? 17.016 5.258 17.547 1 96.06 98 LEU A CA 1
ATOM 794 C C . LEU A 1 98 ? 18.328 5.395 16.797 1 96.06 98 LEU A C 1
ATOM 796 O O . LEU A 1 98 ? 18.547 6.383 16.094 1 96.06 98 LEU A O 1
ATOM 800 N N . LEU A 1 99 ? 19.188 4.418 17.016 1 97.56 99 LEU A N 1
ATOM 801 C CA . LEU A 1 99 ? 20.422 4.445 16.234 1 97.56 99 LEU A CA 1
ATOM 802 C C . LEU A 1 99 ? 20.141 4.297 14.742 1 97.56 99 LEU A C 1
ATOM 804 O O . LEU A 1 99 ? 20.781 4.934 13.914 1 97.56 99 LEU A O 1
ATOM 808 N N . GLY A 1 100 ? 19.172 3.375 14.391 1 96.94 100 GLY A N 1
ATOM 809 C CA . GLY A 1 100 ? 18.75 3.279 13 1 96.94 100 GLY A CA 1
ATOM 810 C C . GLY A 1 100 ? 18.234 4.598 12.445 1 96.94 100 GLY A C 1
ATOM 811 O O . GLY A 1 100 ? 18.609 4.988 11.336 1 96.94 100 GLY A O 1
ATOM 812 N N . VAL A 1 101 ? 17.5 5.285 13.273 1 96.12 101 VAL A N 1
ATOM 813 C CA . VAL A 1 101 ? 16.969 6.594 12.883 1 96.12 101 VAL A CA 1
ATOM 814 C C . VAL A 1 101 ? 18.125 7.578 12.711 1 96.12 101 VAL A C 1
ATOM 816 O O . VAL A 1 101 ? 18.109 8.398 11.797 1 96.12 101 VAL A O 1
ATOM 819 N N . THR A 1 102 ? 19.094 7.504 13.57 1 97.44 102 THR A N 1
ATOM 820 C CA . THR A 1 102 ? 20.266 8.375 13.508 1 97.44 102 THR A CA 1
ATOM 821 C C . THR A 1 102 ? 21.047 8.133 12.227 1 97.44 102 THR A C 1
ATOM 823 O O . THR A 1 102 ? 21.5 9.078 11.578 1 97.44 102 THR A O 1
ATOM 826 N N . CYS A 1 103 ? 21.156 6.902 11.859 1 96.31 103 CYS A N 1
ATOM 827 C CA . CYS A 1 103 ? 21.875 6.566 10.633 1 96.31 103 CYS A CA 1
ATOM 828 C C . CYS A 1 103 ? 21.172 7.164 9.414 1 96.31 103 CYS A C 1
ATOM 830 O O . CYS A 1 103 ? 21.828 7.656 8.492 1 96.31 103 CYS A O 1
ATOM 832 N N . GLU A 1 104 ? 19.938 7.152 9.398 1 93.44 104 GLU A N 1
ATOM 833 C CA . GLU A 1 104 ? 19.156 7.637 8.266 1 93.44 104 GLU A CA 1
ATOM 834 C C . GLU A 1 104 ? 19.141 9.164 8.211 1 93.44 104 GLU A C 1
ATOM 836 O O . GLU A 1 104 ? 19.203 9.75 7.133 1 93.44 104 GLU A O 1
ATOM 841 N N . GLY A 1 105 ? 19.219 9.781 9.375 1 92.12 105 GLY A N 1
ATOM 842 C CA . GLY A 1 105 ? 18.875 11.188 9.398 1 92.12 105 GLY A CA 1
ATOM 843 C C . GLY A 1 105 ? 20.062 12.094 9.68 1 92.12 105 GLY A C 1
ATOM 844 O O . GLY A 1 105 ? 19.984 13.305 9.469 1 92.12 105 GLY A O 1
ATOM 845 N N . CYS A 1 106 ? 21.172 11.586 10.109 1 94.06 106 CYS A N 1
ATOM 846 C CA . CYS A 1 106 ? 22.297 12.445 10.469 1 94.06 106 CYS A CA 1
ATOM 847 C C . CYS A 1 106 ? 23 12.969 9.219 1 94.06 106 CYS A C 1
ATOM 849 O O . CYS A 1 106 ? 22.719 12.523 8.109 1 94.06 106 CYS A O 1
ATOM 851 N N . SER A 1 107 ? 23.812 13.992 9.383 1 92.12 107 SER A N 1
ATOM 852 C CA . SER A 1 107 ? 24.578 14.57 8.281 1 92.12 107 SER A CA 1
ATOM 853 C C . SER A 1 107 ? 25.578 13.562 7.707 1 92.12 107 SER A C 1
ATOM 855 O O . SER A 1 107 ? 26.031 12.672 8.414 1 92.12 107 SER A O 1
ATOM 857 N N . PRO A 1 108 ? 25.875 13.602 6.422 1 92 108 PRO A N 1
ATOM 858 C CA . PRO A 1 108 ? 26.828 12.664 5.828 1 92 108 PRO A CA 1
ATOM 859 C C . PRO A 1 108 ? 28.203 12.719 6.496 1 92 108 PRO A C 1
ATOM 861 O O . PRO A 1 108 ? 28.875 11.695 6.629 1 92 108 PRO A O 1
ATOM 864 N N . GLU A 1 109 ? 28.672 13.891 6.988 1 90.94 109 GLU A N 1
ATOM 865 C CA . GLU A 1 109 ? 29.969 14.039 7.641 1 90.94 109 GLU A CA 1
ATOM 866 C C . GLU A 1 109 ? 30.016 13.273 8.961 1 90.94 109 GLU A C 1
ATOM 868 O O . GLU A 1 109 ? 30.969 12.562 9.25 1 90.94 109 GLU A O 1
ATOM 873 N N . ARG A 1 110 ? 28.922 13.453 9.703 1 93.75 110 ARG A N 1
ATOM 874 C CA . ARG A 1 110 ? 28.859 12.742 10.969 1 93.75 110 ARG A CA 1
ATOM 875 C C . ARG A 1 110 ? 28.766 11.242 10.75 1 93.75 110 ARG A C 1
ATOM 877 O O . ARG A 1 110 ? 29.391 10.461 11.477 1 93.75 110 ARG A O 1
ATOM 884 N N . PHE A 1 111 ? 28.016 10.867 9.852 1 96 111 PHE A N 1
ATOM 885 C CA . PHE A 1 111 ? 27.859 9.445 9.562 1 96 111 PHE A CA 1
ATOM 886 C C . PHE A 1 111 ? 29.203 8.82 9.203 1 96 111 PHE A C 1
ATOM 888 O O . PHE A 1 111 ? 29.578 7.773 9.734 1 96 111 PHE A O 1
ATOM 895 N N . LEU A 1 112 ? 29.953 9.477 8.312 1 94.75 112 LEU A N 1
ATOM 896 C CA . LEU A 1 112 ? 31.234 8.961 7.852 1 94.75 112 LEU A CA 1
ATOM 897 C C . LEU A 1 112 ? 32.25 8.898 9 1 94.75 112 LEU A C 1
ATOM 899 O O . LEU A 1 112 ? 33.094 8.023 9.031 1 94.75 112 LEU A O 1
ATOM 903 N N . ALA A 1 113 ? 31.984 9.75 9.953 1 94.31 113 ALA A N 1
ATOM 904 C CA . ALA A 1 113 ? 32.906 9.797 11.086 1 94.31 113 ALA A CA 1
ATOM 905 C C . ALA A 1 113 ? 32.562 8.711 12.109 1 94.31 113 ALA A C 1
ATOM 907 O O . ALA A 1 113 ? 33.438 8.242 12.836 1 94.31 113 ALA A O 1
ATOM 908 N N . SER A 1 114 ? 31.281 8.266 12.117 1 96.06 114 SER A N 1
ATOM 909 C CA . SER A 1 114 ? 30.891 7.469 13.273 1 96.06 114 SER A CA 1
ATOM 910 C C . SER A 1 114 ? 30.344 6.109 12.844 1 96.06 114 SER A C 1
ATOM 912 O O . SER A 1 114 ? 30.109 5.238 13.68 1 96.06 114 SER A O 1
ATOM 914 N N . TYR A 1 115 ? 30.125 5.844 11.586 1 96.38 115 TYR A N 1
ATOM 915 C CA . TYR A 1 115 ? 29.391 4.652 11.164 1 96.38 115 TYR A CA 1
ATOM 916 C C . TYR A 1 115 ? 30.125 3.387 11.586 1 96.38 115 TYR A C 1
ATOM 918 O O . TYR A 1 115 ? 29.5 2.367 11.883 1 96.38 115 TYR A O 1
ATOM 926 N N . SER A 1 116 ? 31.469 3.363 11.641 1 95.44 116 SER A N 1
ATOM 927 C CA . SER A 1 116 ? 32.219 2.17 11.992 1 95.44 116 SER A CA 1
ATOM 928 C C . SER A 1 116 ? 32 1.778 13.453 1 95.44 116 SER A C 1
ATOM 930 O O . SER A 1 116 ? 31.812 0.599 13.758 1 95.44 116 SER A O 1
ATOM 932 N N . VAL A 1 117 ? 31.984 2.777 14.273 1 96.19 117 VAL A N 1
ATOM 933 C CA . VAL A 1 117 ? 31.75 2.525 15.688 1 96.19 117 VAL A CA 1
ATOM 934 C C . VAL A 1 117 ? 30.328 2.035 15.898 1 96.19 117 VAL A C 1
ATOM 936 O O . VAL A 1 117 ? 30.094 1.086 16.641 1 96.19 117 VAL A O 1
ATOM 939 N N . TRP A 1 118 ? 29.406 2.732 15.266 1 97.56 118 TRP A N 1
ATOM 940 C CA . TRP A 1 118 ? 28.016 2.34 15.367 1 97.56 118 TRP A CA 1
ATOM 941 C C . TRP A 1 118 ? 27.797 0.91 14.875 1 97.56 118 TRP A C 1
ATOM 943 O O . TRP A 1 118 ? 27.062 0.136 15.492 1 97.56 118 TRP A O 1
ATOM 953 N N . PHE A 1 119 ? 28.5 0.526 13.805 1 97.38 119 PHE A N 1
ATOM 954 C CA . PHE A 1 119 ? 28.406 -0.821 13.25 1 97.38 119 PHE A CA 1
ATOM 955 C C . PHE A 1 119 ? 28.891 -1.854 14.266 1 97.38 119 PHE A C 1
ATOM 957 O O . PHE A 1 119 ? 28.219 -2.861 14.492 1 97.38 119 PHE A O 1
ATOM 964 N N . GLN A 1 120 ? 29.906 -1.568 14.859 1 95.94 120 GLN A N 1
ATOM 965 C CA . GLN A 1 120 ? 30.484 -2.51 15.82 1 95.94 120 GLN A CA 1
ATOM 966 C C . GLN A 1 120 ? 29.578 -2.676 17.031 1 95.94 120 GLN A C 1
ATOM 968 O O . GLN A 1 120 ? 29.422 -3.781 17.562 1 95.94 120 GLN A O 1
ATOM 973 N N . LYS A 1 121 ? 29 -1.638 17.422 1 94.94 121 LYS A N 1
ATOM 974 C CA . LYS A 1 121 ? 28.094 -1.698 18.562 1 94.94 121 LYS A CA 1
ATOM 975 C C . LYS A 1 121 ? 26.859 -2.531 18.234 1 94.94 121 LYS A C 1
ATOM 977 O O . LYS A 1 121 ? 26.406 -3.336 19.062 1 94.94 121 LYS A O 1
ATOM 982 N N . LEU A 1 122 ? 26.328 -2.33 17.062 1 96.12 122 LEU A N 1
ATOM 983 C CA . LEU A 1 122 ? 25.172 -3.111 16.641 1 96.12 122 LEU A CA 1
ATOM 984 C C . LEU A 1 122 ? 25.531 -4.582 16.469 1 96.12 122 LEU A C 1
ATOM 986 O O . LEU A 1 122 ? 24.781 -5.465 16.875 1 96.12 122 LEU A O 1
ATOM 990 N N . LEU A 1 123 ? 26.719 -4.844 15.891 1 95 123 LEU A N 1
ATOM 991 C CA . LEU A 1 123 ? 27.172 -6.207 15.641 1 95 123 LEU A CA 1
ATOM 992 C C . LEU A 1 123 ? 27.312 -6.98 16.953 1 95 123 LEU A C 1
ATOM 994 O O . LEU A 1 123 ? 27.016 -8.172 17 1 95 123 LEU A O 1
ATOM 998 N N . SER A 1 124 ? 27.656 -6.289 17.984 1 93 124 SER A N 1
ATOM 999 C CA . SER A 1 124 ? 27.875 -6.938 19.281 1 93 124 SER A CA 1
ATOM 1000 C C . SER A 1 124 ? 26.547 -7.438 19.859 1 93 124 SER A C 1
ATOM 1002 O O . SER A 1 124 ? 26.547 -8.359 20.672 1 93 124 SER A O 1
ATOM 1004 N N . HIS A 1 125 ? 25.438 -6.879 19.453 1 92 125 HIS A N 1
ATOM 1005 C CA . HIS A 1 125 ? 24.141 -7.293 19.969 1 92 125 HIS A CA 1
ATOM 1006 C C . HIS A 1 125 ? 23.547 -8.406 19.125 1 92 125 HIS A C 1
ATOM 1008 O O . HIS A 1 125 ? 22.547 -9.023 19.5 1 92 125 HIS A O 1
ATOM 1014 N N . LEU A 1 126 ? 24.062 -8.664 17.984 1 90.12 126 LEU A N 1
ATOM 1015 C CA . LEU A 1 126 ? 23.547 -9.688 17.094 1 90.12 126 LEU A CA 1
ATOM 1016 C C . LEU A 1 126 ? 24.141 -11.055 17.422 1 90.12 126 LEU A C 1
ATOM 1018 O O . LEU A 1 126 ? 23.516 -12.086 17.172 1 90.12 126 LEU A O 1
ATOM 1022 N N . GLN A 1 127 ? 25.234 -11.172 18.094 1 82.44 127 GLN A N 1
ATOM 1023 C CA . GLN A 1 127 ? 26.031 -12.391 18.25 1 82.44 127 GLN A CA 1
ATOM 1024 C C . GLN A 1 127 ? 25.641 -13.141 19.516 1 82.44 127 GLN A C 1
ATOM 1026 O O . GLN A 1 127 ? 25.531 -14.367 19.5 1 82.44 127 GLN A O 1
ATOM 1031 N N . PRO A 1 128 ? 25.25 -12.312 20.547 1 74.81 128 PRO A N 1
ATOM 1032 C CA . PRO A 1 128 ? 24.984 -13.07 21.766 1 74.81 128 PRO A CA 1
ATOM 1033 C C . PRO A 1 128 ? 23.703 -13.883 21.703 1 74.81 128 PRO A C 1
ATOM 1035 O O . PRO A 1 128 ? 22.672 -13.383 21.25 1 74.81 128 PRO A O 1
ATOM 1038 N N . PRO A 1 129 ? 23.812 -15.109 22.188 1 68.12 129 PRO A N 1
ATOM 1039 C CA . PRO A 1 129 ? 22.641 -15.977 22.172 1 68.12 129 PRO A CA 1
ATOM 1040 C C . PRO A 1 129 ? 21.547 -15.516 23.141 1 68.12 129 PRO A C 1
ATOM 1042 O O . PRO A 1 129 ? 20.375 -15.789 22.922 1 68.12 129 PRO A O 1
ATOM 1045 N N . ALA A 1 130 ? 21.938 -14.727 24.203 1 66.69 130 ALA A N 1
ATOM 1046 C CA . ALA A 1 130 ? 20.984 -14.398 25.266 1 66.69 130 ALA A CA 1
ATOM 1047 C C . ALA A 1 130 ? 20.125 -13.203 24.875 1 66.69 130 ALA A C 1
ATOM 1049 O O . ALA A 1 130 ? 19.141 -12.906 25.547 1 66.69 130 ALA A O 1
ATOM 1050 N N . GLU A 1 131 ? 20.375 -12.742 23.844 1 73.75 131 GLU A N 1
ATOM 1051 C CA . GLU A 1 131 ? 19.656 -11.523 23.484 1 73.75 131 GLU A CA 1
ATOM 1052 C C . GLU A 1 131 ? 18.219 -11.828 23.078 1 73.75 131 GLU A C 1
ATOM 1054 O O . GLU A 1 131 ? 17.938 -12.875 22.484 1 73.75 131 GLU A O 1
ATOM 1059 N N . SER A 1 132 ? 17.359 -11.062 23.641 1 85 132 SER A N 1
ATOM 1060 C CA . SER A 1 132 ? 15.938 -11.195 23.359 1 85 132 SER A CA 1
ATOM 1061 C C . SER A 1 132 ? 15.672 -11.141 21.844 1 85 132 SER A C 1
ATOM 1063 O O . SER A 1 132 ? 16.438 -10.523 21.109 1 85 132 SER A O 1
ATOM 1065 N N . HIS A 1 133 ? 14.641 -11.844 21.359 1 87.19 133 HIS A N 1
ATOM 1066 C CA . HIS A 1 133 ? 14.297 -11.961 19.953 1 87.19 133 HIS A CA 1
ATOM 1067 C C . HIS A 1 133 ? 13.969 -10.602 19.344 1 87.19 133 HIS A C 1
ATOM 1069 O O . HIS A 1 133 ? 14.367 -10.305 18.219 1 87.19 133 HIS A O 1
ATOM 1075 N N . PHE A 1 134 ? 13.273 -9.773 20.141 1 88 134 PHE A N 1
ATOM 1076 C CA . PHE A 1 134 ? 12.867 -8.5 19.562 1 88 134 PHE A CA 1
ATOM 1077 C C . PHE A 1 134 ? 14.055 -7.547 19.453 1 88 134 PHE A C 1
ATOM 1079 O O . PHE A 1 134 ? 14.078 -6.676 18.578 1 88 134 PHE A O 1
ATOM 1086 N N . VAL A 1 135 ? 15.07 -7.695 20.328 1 92.44 135 VAL A N 1
ATOM 1087 C CA . VAL A 1 135 ? 16.281 -6.895 20.25 1 92.44 135 VAL A CA 1
ATOM 1088 C C . VAL A 1 135 ? 17.078 -7.289 19.016 1 92.44 135 VAL A C 1
ATOM 1090 O O . VAL A 1 135 ? 17.578 -6.422 18.281 1 92.44 135 VAL A O 1
ATOM 1093 N N . LYS A 1 136 ? 17.141 -8.539 18.734 1 92.62 136 LYS A N 1
ATOM 1094 C CA . LYS A 1 136 ? 17.859 -9.023 17.547 1 92.62 136 LYS A CA 1
ATOM 1095 C C . LYS A 1 136 ? 17.188 -8.547 16.266 1 92.62 136 LYS A C 1
ATOM 1097 O O . LYS A 1 136 ? 17.859 -8.141 15.32 1 92.62 136 LYS A O 1
ATOM 1102 N N . ALA A 1 137 ? 15.859 -8.656 16.266 1 92.62 137 ALA A N 1
ATOM 1103 C CA . ALA A 1 137 ? 15.117 -8.188 15.102 1 92.62 137 ALA A CA 1
ATOM 1104 C C . ALA A 1 137 ? 15.375 -6.699 14.852 1 92.62 137 ALA A C 1
ATOM 1106 O O . ALA A 1 137 ? 15.578 -6.285 13.711 1 92.62 137 ALA A O 1
ATOM 1107 N N . ALA A 1 138 ? 15.375 -5.914 15.914 1 94.12 138 ALA A N 1
ATOM 1108 C CA . ALA A 1 138 ? 15.648 -4.484 15.797 1 94.12 138 ALA A CA 1
ATOM 1109 C C . ALA A 1 138 ? 17.062 -4.23 15.297 1 94.12 138 ALA A C 1
ATOM 1111 O O . ALA A 1 138 ? 17.297 -3.309 14.508 1 94.12 138 ALA A O 1
ATOM 1112 N N . CYS A 1 139 ? 17.938 -5.008 15.773 1 95.5 139 CYS A N 1
ATOM 1113 C CA . CYS A 1 139 ? 19.328 -4.891 15.344 1 95.5 139 CYS A CA 1
ATOM 1114 C C . CYS A 1 139 ? 19.453 -5.125 13.836 1 95.5 139 CYS A C 1
ATOM 1116 O O . CYS A 1 139 ? 20.141 -4.375 13.148 1 95.5 139 CYS A O 1
ATOM 1118 N N . CYS A 1 140 ? 18.766 -6.109 13.328 1 96.25 140 CYS A N 1
ATOM 1119 C CA . CYS A 1 140 ? 18.781 -6.398 11.898 1 96.25 140 CYS A CA 1
ATOM 1120 C C . CYS A 1 140 ? 18.234 -5.223 11.094 1 96.25 140 CYS A C 1
ATOM 1122 O O . CYS A 1 140 ? 18.812 -4.848 10.07 1 96.25 140 CYS A O 1
ATOM 1124 N N . VAL A 1 141 ? 17.188 -4.656 11.594 1 96.19 141 VAL A N 1
ATOM 1125 C CA . VAL A 1 141 ? 16.578 -3.531 10.898 1 96.19 141 VAL A CA 1
ATOM 1126 C C . VAL A 1 141 ? 17.531 -2.338 10.906 1 96.19 141 VAL A C 1
ATOM 1128 O O . VAL A 1 141 ? 17.734 -1.691 9.875 1 96.19 141 VAL A O 1
ATOM 1131 N N . SER A 1 142 ? 18.109 -2.041 12.055 1 97.5 142 SER A N 1
ATOM 1132 C CA . SER A 1 142 ? 19 -0.893 12.172 1 97.5 142 SER A CA 1
ATOM 1133 C C . SER A 1 142 ? 20.281 -1.098 11.359 1 97.5 142 SER A C 1
ATOM 1135 O O . SER A 1 142 ? 20.828 -0.143 10.805 1 97.5 142 SER A O 1
ATOM 1137 N N . LEU A 1 143 ? 20.766 -2.307 11.312 1 97.5 143 LEU A N 1
ATOM 1138 C CA . LEU A 1 143 ? 21.922 -2.605 10.469 1 97.5 143 LEU A CA 1
ATOM 1139 C C . LEU A 1 143 ? 21.578 -2.408 8.992 1 97.5 143 LEU A C 1
ATOM 1141 O O . LEU A 1 143 ? 22.422 -1.929 8.227 1 97.5 143 LEU A O 1
ATOM 1145 N N . SER A 1 144 ? 20.359 -2.84 8.617 1 97.12 144 SER A N 1
ATOM 1146 C CA . SER A 1 144 ? 19.906 -2.6 7.246 1 97.12 144 SER A CA 1
ATOM 1147 C C . SER A 1 144 ? 19.891 -1.109 6.93 1 97.12 144 SER A C 1
ATOM 1149 O O . SER A 1 144 ? 20.281 -0.695 5.836 1 97.12 144 SER A O 1
ATOM 1151 N N . ASP A 1 145 ? 19.469 -0.359 7.902 1 96.5 145 ASP A N 1
ATOM 1152 C CA . ASP A 1 145 ? 19.453 1.089 7.715 1 96.5 145 ASP A CA 1
ATOM 1153 C C . ASP A 1 145 ? 20.875 1.634 7.543 1 96.5 145 ASP A C 1
ATOM 1155 O O . ASP A 1 145 ? 21.109 2.479 6.68 1 96.5 145 ASP A O 1
ATOM 1159 N N . LEU A 1 146 ? 21.734 1.179 8.367 1 97.38 146 LEU A N 1
ATOM 1160 C CA . LEU A 1 146 ? 23.125 1.62 8.328 1 97.38 146 LEU A CA 1
ATOM 1161 C C . LEU A 1 146 ? 23.75 1.28 6.98 1 97.38 146 LEU A C 1
ATOM 1163 O O . LEU A 1 146 ? 24.391 2.135 6.352 1 97.38 146 LEU A O 1
ATOM 1167 N N . LEU A 1 147 ? 23.516 0.107 6.508 1 96.75 147 LEU A N 1
ATOM 1168 C CA . LEU A 1 147 ? 24.078 -0.324 5.238 1 96.75 147 LEU A CA 1
ATOM 1169 C C . LEU A 1 147 ? 23.469 0.436 4.07 1 96.75 147 LEU A C 1
ATOM 1171 O O . LEU A 1 147 ? 24.156 0.768 3.104 1 96.75 147 LEU A O 1
ATOM 1175 N N . THR A 1 148 ? 22.203 0.68 4.133 1 94.88 148 THR A N 1
ATOM 1176 C CA . THR A 1 148 ? 21.531 1.432 3.082 1 94.88 148 THR A CA 1
ATOM 1177 C C . THR A 1 148 ? 22.109 2.84 2.967 1 94.88 148 THR A C 1
ATOM 1179 O O . THR A 1 148 ? 22.359 3.326 1.862 1 94.88 148 THR A O 1
ATOM 1182 N N . ARG A 1 149 ? 22.359 3.434 4.098 1 93.81 149 ARG A N 1
ATOM 1183 C CA . ARG A 1 149 ? 22.969 4.766 4.098 1 93.81 149 ARG A CA 1
ATOM 1184 C C . ARG A 1 149 ? 24.391 4.719 3.564 1 93.81 149 ARG A C 1
ATOM 1186 O O . ARG A 1 149 ? 24.812 5.594 2.801 1 93.81 149 ARG A O 1
ATOM 1193 N N . LEU A 1 150 ? 25.062 3.752 3.936 1 94.25 150 LEU A N 1
ATOM 1194 C CA . LEU A 1 150 ? 26.453 3.596 3.512 1 94.25 150 LEU A CA 1
ATOM 1195 C C . LEU A 1 150 ? 26.531 3.412 2 1 94.25 150 LEU A C 1
ATOM 1197 O O . LEU A 1 150 ? 27.469 3.922 1.362 1 94.25 150 LEU A O 1
ATOM 1201 N N . SER A 1 151 ? 25.609 2.723 1.333 1 92.31 151 SER A N 1
ATOM 1202 C CA . SER A 1 151 ? 25.609 2.445 -0.099 1 92.31 151 SER A CA 1
ATOM 1203 C C . SER A 1 151 ? 25.328 3.709 -0.906 1 92.31 151 SER A C 1
ATOM 1205 O O . SER A 1 151 ? 25.719 3.811 -2.07 1 92.31 151 SER A O 1
ATOM 1207 N N . GLY A 1 152 ? 24.719 4.688 -0.261 1 88.06 152 GLY A N 1
ATOM 1208 C CA . GLY A 1 152 ? 24.359 5.91 -0.965 1 88.06 152 GLY A CA 1
ATOM 1209 C C . GLY A 1 152 ? 25.453 6.961 -0.933 1 88.06 152 GLY A C 1
ATOM 1210 O O . GLY A 1 152 ? 25.359 7.969 -1.641 1 88.06 152 GLY A O 1
ATOM 1211 N N . LEU A 1 153 ? 26.484 6.785 -0.201 1 88.62 153 LEU A N 1
ATOM 1212 C CA . LEU A 1 153 ? 27.547 7.77 -0.07 1 88.62 153 LEU A CA 1
ATOM 1213 C C . LEU A 1 153 ? 28.734 7.41 -0.962 1 88.62 153 LEU A C 1
ATOM 1215 O O . LEU A 1 153 ? 29.031 6.227 -1.15 1 88.62 153 LEU A O 1
ATOM 1219 N N . PRO A 1 154 ? 29.234 8.469 -1.518 1 86.31 154 PRO A N 1
ATOM 1220 C CA . PRO A 1 154 ? 30.359 8.203 -2.4 1 86.31 154 PRO A CA 1
ATOM 1221 C C . PRO A 1 154 ? 31.594 7.68 -1.65 1 86.31 154 PRO A C 1
ATOM 1223 O O . PRO A 1 154 ? 31.766 7.984 -0.469 1 86.31 154 PRO A O 1
ATOM 1226 N N . ASN A 1 155 ? 32.469 6.828 -2.002 1 86.5 155 ASN A N 1
ATOM 1227 C CA . ASN A 1 155 ? 33.75 6.324 -1.536 1 86.5 155 ASN A CA 1
ATOM 1228 C C . ASN A 1 155 ? 33.594 5.387 -0.343 1 86.5 155 ASN A C 1
ATOM 1230 O O . ASN A 1 155 ? 34.531 5.219 0.449 1 86.5 155 ASN A O 1
ATOM 1234 N N . THR A 1 156 ? 32.438 5.02 -0.109 1 90.5 156 THR A N 1
ATOM 1235 C CA . THR A 1 156 ? 32.25 4.137 1.034 1 90.5 156 THR A CA 1
ATOM 1236 C C . THR A 1 156 ? 31.891 2.729 0.571 1 90.5 156 THR A C 1
ATOM 1238 O O . THR A 1 156 ? 31.453 1.896 1.373 1 90.5 156 THR A O 1
ATOM 1241 N N . LYS A 1 157 ? 32.156 2.471 -0.634 1 89.31 157 LYS A N 1
ATOM 1242 C CA . LYS A 1 157 ? 31.781 1.172 -1.185 1 89.31 157 LYS A CA 1
ATOM 1243 C C . LYS A 1 157 ? 32.688 0.062 -0.627 1 89.31 157 LYS A C 1
ATOM 1245 O O . LYS A 1 157 ? 32.188 -1.034 -0.332 1 89.31 157 LYS A O 1
ATOM 1250 N N . ARG A 1 158 ? 33.906 0.358 -0.447 1 91.94 158 ARG A N 1
ATOM 1251 C CA . ARG A 1 158 ? 34.844 -0.636 0.072 1 91.94 158 ARG A CA 1
ATOM 1252 C C . ARG A 1 158 ? 34.531 -0.966 1.529 1 91.94 158 ARG A C 1
ATOM 1254 O O . ARG A 1 158 ? 34.469 -2.137 1.909 1 91.94 158 ARG A O 1
ATOM 1261 N N . ASP A 1 159 ? 34.344 0.051 2.312 1 93.06 159 ASP A N 1
ATOM 1262 C CA . ASP A 1 159 ? 34 -0.151 3.717 1 93.06 159 ASP A CA 1
ATOM 1263 C C . ASP A 1 159 ? 32.656 -0.884 3.861 1 93.06 159 ASP A C 1
ATOM 1265 O O . ASP A 1 159 ? 32.5 -1.755 4.723 1 93.06 159 ASP A O 1
ATOM 1269 N N . GLY A 1 160 ? 31.781 -0.469 3.047 1 94.25 160 GLY A N 1
ATOM 1270 C CA . GLY A 1 160 ? 30.5 -1.138 3.072 1 94.25 160 GLY A CA 1
ATOM 1271 C C . GLY A 1 160 ? 30.594 -2.623 2.779 1 94.25 160 GLY A C 1
ATOM 1272 O O . GLY A 1 160 ? 29.953 -3.436 3.455 1 94.25 160 GLY A O 1
ATOM 1273 N N . THR A 1 161 ? 31.406 -2.967 1.842 1 95.12 161 THR A N 1
ATOM 1274 C CA . THR A 1 161 ? 31.594 -4.367 1.481 1 95.12 161 THR A CA 1
ATOM 1275 C C . THR A 1 161 ? 32.281 -5.133 2.615 1 95.12 161 THR A C 1
ATOM 1277 O O . THR A 1 161 ? 31.906 -6.27 2.91 1 95.12 161 THR A O 1
ATOM 1280 N N . THR A 1 162 ? 33.156 -4.488 3.229 1 95.06 162 THR A N 1
ATOM 1281 C CA . THR A 1 162 ? 33.875 -5.113 4.344 1 95.06 162 THR A CA 1
ATOM 1282 C C . THR A 1 162 ? 32.906 -5.336 5.523 1 95.06 162 THR A C 1
ATOM 1284 O O . THR A 1 162 ? 32.906 -6.41 6.121 1 95.06 162 THR A O 1
ATOM 1287 N N . HIS A 1 163 ? 32.188 -4.344 5.867 1 95.81 163 HIS A N 1
ATOM 1288 C CA . HIS A 1 163 ? 31.219 -4.457 6.957 1 95.81 163 HIS A CA 1
ATOM 1289 C C . HIS A 1 163 ? 30.156 -5.508 6.652 1 95.81 163 HIS A C 1
ATOM 1291 O O . HIS A 1 163 ? 29.766 -6.281 7.531 1 95.81 163 HIS A O 1
ATOM 1297 N N . ALA A 1 164 ? 29.703 -5.512 5.445 1 96.5 164 ALA A N 1
ATOM 1298 C CA . ALA A 1 164 ? 28.719 -6.512 5.035 1 96.5 164 ALA A CA 1
ATOM 1299 C C . ALA A 1 164 ? 29.281 -7.922 5.172 1 96.5 164 ALA A C 1
ATOM 1301 O O . ALA A 1 164 ? 28.578 -8.836 5.609 1 96.5 164 ALA A O 1
ATOM 1302 N N . ALA A 1 165 ? 30.5 -8.109 4.84 1 95.75 165 ALA A N 1
ATOM 1303 C CA . ALA A 1 165 ? 31.156 -9.422 4.93 1 95.75 165 ALA A CA 1
ATOM 1304 C C . ALA A 1 165 ? 31.219 -9.898 6.379 1 95.75 165 ALA A C 1
ATOM 1306 O O . ALA A 1 165 ? 31.047 -11.086 6.656 1 95.75 165 ALA A O 1
ATOM 1307 N N . LYS A 1 166 ? 31.453 -8.992 7.266 1 94.81 166 LYS A N 1
ATOM 1308 C CA . LYS A 1 166 ? 31.547 -9.328 8.688 1 94.81 166 LYS A CA 1
ATOM 1309 C C . LYS A 1 166 ? 30.188 -9.773 9.234 1 94.81 166 LYS A C 1
ATOM 1311 O O . LYS A 1 166 ? 30.125 -10.492 10.234 1 94.81 166 LYS A O 1
ATOM 1316 N N . LEU A 1 167 ? 29.125 -9.328 8.641 1 96.06 167 LEU A N 1
ATOM 1317 C CA . LEU A 1 167 ? 27.781 -9.609 9.117 1 96.06 167 LEU A CA 1
ATOM 1318 C C . LEU A 1 167 ? 27.312 -10.984 8.648 1 96.06 167 LEU A C 1
ATOM 1320 O O . LEU A 1 167 ? 26.359 -11.531 9.188 1 96.06 167 LEU A O 1
ATOM 1324 N N . LEU A 1 168 ? 27.938 -11.578 7.691 1 95.12 168 LEU A N 1
ATOM 1325 C CA . LEU A 1 168 ? 27.422 -12.781 7.035 1 95.12 168 LEU A CA 1
ATOM 1326 C C . LEU A 1 168 ? 27.391 -13.953 8 1 95.12 168 LEU A C 1
ATOM 1328 O O . LEU A 1 168 ? 26.391 -14.672 8.078 1 95.12 168 LEU A O 1
ATOM 1332 N N . GLN A 1 169 ? 28.375 -14.102 8.805 1 93.25 169 GLN A N 1
ATOM 1333 C CA . GLN A 1 169 ? 28.406 -15.234 9.719 1 93.25 169 GLN A CA 1
ATOM 1334 C C . GLN A 1 169 ? 27.344 -15.102 10.797 1 93.25 169 GLN A C 1
ATOM 1336 O O . GLN A 1 169 ? 26.578 -16.047 11.039 1 93.25 169 GLN A O 1
ATOM 1341 N N . PRO A 1 170 ? 27.25 -13.977 11.43 1 93.38 170 PRO A N 1
ATOM 1342 C CA . PRO A 1 170 ? 26.156 -13.812 12.398 1 93.38 170 PRO A CA 1
ATOM 1343 C C . PRO A 1 170 ? 24.781 -14 11.773 1 93.38 170 PRO A C 1
ATOM 1345 O O . PRO A 1 170 ? 23.875 -14.555 12.406 1 93.38 170 PRO A O 1
ATOM 1348 N N . VAL A 1 171 ? 24.594 -13.516 10.555 1 94.44 171 VAL A N 1
ATOM 1349 C CA . VAL A 1 171 ? 23.312 -13.641 9.859 1 94.44 171 VAL A CA 1
ATOM 1350 C C . VAL A 1 171 ? 23.016 -15.117 9.594 1 94.44 171 VAL A C 1
ATOM 1352 O O . VAL A 1 171 ? 21.891 -15.57 9.797 1 94.44 171 VAL A O 1
ATOM 1355 N N . LEU A 1 172 ? 24.016 -15.867 9.188 1 93 172 LEU A N 1
ATOM 1356 C CA . LEU A 1 172 ? 23.844 -17.297 8.93 1 93 172 LEU A CA 1
ATOM 1357 C C . LEU A 1 172 ? 23.5 -18.047 10.211 1 93 172 LEU A C 1
ATOM 1359 O O . LEU A 1 172 ? 22.672 -18.953 10.203 1 93 172 LEU A O 1
ATOM 1363 N N . ASN A 1 173 ? 24.062 -17.625 11.281 1 91.38 173 ASN A N 1
ATOM 1364 C CA . ASN A 1 173 ? 23.766 -18.25 12.57 1 91.38 173 ASN A CA 1
ATOM 1365 C C . ASN A 1 173 ? 22.312 -17.984 12.992 1 91.38 173 ASN A C 1
ATOM 1367 O O . ASN A 1 173 ? 21.656 -18.859 13.555 1 91.38 173 ASN A O 1
ATOM 1371 N N . LEU A 1 174 ? 21.906 -16.828 12.719 1 91.69 174 LEU A N 1
ATOM 1372 C CA . LEU A 1 174 ? 20.531 -16.469 13.062 1 91.69 174 LEU A CA 1
ATOM 1373 C C . LEU A 1 174 ? 19.547 -17.203 12.172 1 91.69 174 LEU A C 1
ATOM 1375 O O . LEU A 1 174 ? 18.422 -17.516 12.609 1 91.69 174 LEU A O 1
ATOM 1379 N N . MET A 1 175 ? 19.891 -17.516 10.961 1 90 175 MET A N 1
ATOM 1380 C CA . MET A 1 175 ? 19.016 -18.203 10.008 1 90 175 MET A CA 1
ATOM 1381 C C . MET A 1 175 ? 18.734 -19.625 10.469 1 90 175 MET A C 1
ATOM 1383 O O . MET A 1 175 ? 17.672 -20.188 10.156 1 90 175 MET A O 1
ATOM 1387 N N . HIS A 1 176 ? 19.578 -20.141 11.227 1 85.44 176 HIS A N 1
ATOM 1388 C CA . HIS A 1 176 ? 19.422 -21.516 11.688 1 85.44 176 HIS A CA 1
ATOM 1389 C C . HIS A 1 176 ? 18.609 -21.562 12.977 1 85.44 176 HIS A C 1
ATOM 1391 O O . HIS A 1 176 ? 18.203 -22.656 13.406 1 85.44 176 HIS A O 1
ATOM 1397 N N . LYS A 1 177 ? 18.297 -20.438 13.5 1 82 177 LYS A N 1
ATOM 1398 C CA . LYS A 1 177 ? 17.562 -20.391 14.766 1 82 177 LYS A CA 1
ATOM 1399 C C . LYS A 1 177 ? 16.062 -20.328 14.531 1 82 177 LYS A C 1
ATOM 1401 O O . LYS A 1 177 ? 15.57 -20.781 13.5 1 82 177 LYS A O 1
ATOM 1406 N N . ASP A 1 178 ? 15.375 -19.844 15.562 1 79.38 178 ASP A N 1
ATOM 1407 C CA . ASP A 1 178 ? 13.922 -19.781 15.531 1 79.38 178 ASP A CA 1
ATOM 1408 C C . ASP A 1 178 ? 13.43 -18.891 14.398 1 79.38 178 ASP A C 1
ATOM 1410 O O . ASP A 1 178 ? 14.195 -18.062 13.883 1 79.38 178 ASP A O 1
ATOM 1414 N N . ASN A 1 179 ? 12.203 -19.047 14.094 1 77.69 179 ASN A N 1
ATOM 1415 C CA . ASN A 1 179 ? 11.633 -18.391 12.922 1 77.69 179 ASN A CA 1
ATOM 1416 C C . ASN A 1 179 ? 11.617 -16.875 13.078 1 77.69 179 ASN A C 1
ATOM 1418 O O . ASN A 1 179 ? 11.773 -16.141 12.102 1 77.69 179 ASN A O 1
ATOM 1422 N N . SER A 1 180 ? 11.477 -16.422 14.305 1 79.25 180 SER A N 1
ATOM 1423 C CA . SER A 1 180 ? 11.453 -14.969 14.484 1 79.25 180 SER A CA 1
ATOM 1424 C C . SER A 1 180 ? 12.812 -14.352 14.18 1 79.25 180 SER A C 1
ATOM 1426 O O . SER A 1 180 ? 12.898 -13.336 13.492 1 79.25 180 SER A O 1
ATOM 1428 N N . ASP A 1 181 ? 13.867 -14.992 14.578 1 85.94 181 ASP A N 1
ATOM 1429 C CA . ASP A 1 181 ? 15.219 -14.508 14.328 1 85.94 181 ASP A CA 1
ATOM 1430 C C . ASP A 1 181 ? 15.594 -14.664 12.859 1 85.94 181 ASP A C 1
ATOM 1432 O O . ASP A 1 181 ? 16.234 -13.789 12.273 1 85.94 181 ASP A O 1
ATOM 1436 N N . ALA A 1 182 ? 15.102 -15.727 12.344 1 87.88 182 ALA A N 1
ATOM 1437 C CA . ALA A 1 182 ? 15.438 -16.031 10.945 1 87.88 182 ALA A CA 1
ATOM 1438 C C . ALA A 1 182 ? 14.797 -15.016 10.008 1 87.88 182 ALA A C 1
ATOM 1440 O O . ALA A 1 182 ? 15.359 -14.68 8.961 1 87.88 182 ALA A O 1
ATOM 1441 N N . ASP A 1 183 ? 13.695 -14.523 10.367 1 90.44 183 ASP A N 1
ATOM 1442 C CA . ASP A 1 183 ? 13 -13.555 9.523 1 90.44 183 ASP A CA 1
ATOM 1443 C C . ASP A 1 183 ? 13.781 -12.242 9.43 1 90.44 183 ASP A C 1
ATOM 1445 O O . ASP A 1 183 ? 13.93 -11.68 8.344 1 90.44 183 ASP A O 1
ATOM 1449 N N . GLY A 1 184 ? 14.219 -11.773 10.594 1 92.19 184 GLY A N 1
ATOM 1450 C CA . GLY A 1 184 ? 15.055 -10.586 10.609 1 92.19 184 GLY A CA 1
ATOM 1451 C C . GLY A 1 184 ? 16.359 -10.766 9.859 1 92.19 184 GLY A C 1
ATOM 1452 O O . GLY A 1 184 ? 16.797 -9.875 9.133 1 92.19 184 GLY A O 1
ATOM 1453 N N . ALA A 1 185 ? 16.922 -11.891 10 1 94.5 185 ALA A N 1
ATOM 1454 C CA . ALA A 1 185 ? 18.188 -12.203 9.336 1 94.5 185 ALA A CA 1
ATOM 1455 C C . ALA A 1 185 ? 18.016 -12.258 7.82 1 94.5 185 ALA A C 1
ATOM 1457 O O . ALA A 1 185 ? 18.875 -11.797 7.07 1 94.5 185 ALA A O 1
ATOM 1458 N N . ALA A 1 186 ? 16.906 -12.836 7.387 1 94.81 186 ALA A N 1
ATOM 1459 C CA . ALA A 1 186 ? 16.625 -12.93 5.957 1 94.81 186 ALA A CA 1
ATOM 1460 C C . ALA A 1 186 ? 16.469 -11.539 5.34 1 94.81 186 ALA A C 1
ATOM 1462 O O . ALA A 1 186 ? 16.953 -11.289 4.23 1 94.81 186 ALA A O 1
ATOM 1463 N N . SER A 1 187 ? 15.844 -10.633 6.059 1 95.62 187 SER A N 1
ATOM 1464 C CA . SER A 1 187 ? 15.695 -9.266 5.574 1 95.62 187 SER A CA 1
ATOM 1465 C C . SER A 1 187 ? 17.047 -8.562 5.48 1 95.62 187 SER A C 1
ATOM 1467 O O . SER A 1 187 ? 17.312 -7.844 4.516 1 95.62 187 SER A O 1
ATOM 1469 N N . LEU A 1 188 ? 17.781 -8.758 6.492 1 96.75 188 LEU A N 1
ATOM 1470 C CA . LEU A 1 188 ? 19.109 -8.172 6.492 1 96.75 188 LEU A CA 1
ATOM 1471 C C . LEU A 1 188 ? 19.969 -8.75 5.363 1 96.75 188 LEU A C 1
ATOM 1473 O O . LEU A 1 188 ? 20.672 -8.016 4.672 1 96.75 188 LEU A O 1
ATOM 1477 N N . LEU A 1 189 ? 19.891 -10.023 5.168 1 96.56 189 LEU A N 1
ATOM 1478 C CA . LEU A 1 189 ? 20.609 -10.672 4.078 1 96.56 189 LEU A CA 1
ATOM 1479 C C . LEU A 1 189 ? 20.188 -10.102 2.729 1 96.56 189 LEU A C 1
ATOM 1481 O O . LEU A 1 189 ? 21.031 -9.875 1.855 1 96.56 189 LEU A O 1
ATOM 1485 N N . CYS A 1 190 ? 18.906 -9.93 2.566 1 95.62 190 CYS A N 1
ATOM 1486 C CA . CYS A 1 190 ? 18.391 -9.336 1.337 1 95.62 190 CYS A CA 1
ATOM 1487 C C . CYS A 1 190 ? 18.984 -7.953 1.106 1 95.62 190 CYS A C 1
ATOM 1489 O O . CYS A 1 190 ? 19.344 -7.609 -0.02 1 95.62 190 CYS A O 1
ATOM 1491 N N . THR A 1 191 ? 19.078 -7.176 2.16 1 96 191 THR A N 1
ATOM 1492 C CA . THR A 1 191 ? 19.672 -5.852 2.068 1 96 191 THR A CA 1
ATOM 1493 C C . THR A 1 191 ? 21.141 -5.949 1.641 1 96 191 THR A C 1
ATOM 1495 O O . THR A 1 191 ? 21.594 -5.195 0.776 1 96 191 THR A O 1
ATOM 1498 N N . ILE A 1 192 ? 21.875 -6.863 2.211 1 96.5 192 ILE A N 1
ATOM 1499 C CA . ILE A 1 192 ? 23.281 -7.055 1.894 1 96.5 192 ILE A CA 1
ATOM 1500 C C . ILE A 1 192 ? 23.438 -7.461 0.428 1 96.5 192 ILE A C 1
ATOM 1502 O O . ILE A 1 192 ? 24.266 -6.914 -0.29 1 96.5 192 ILE A O 1
ATOM 1506 N N . LEU A 1 193 ? 22.578 -8.344 -0.053 1 95.19 193 LEU A N 1
ATOM 1507 C CA . LEU A 1 193 ? 22.641 -8.852 -1.419 1 95.19 193 LEU A CA 1
ATOM 1508 C C . LEU A 1 193 ? 22.281 -7.754 -2.42 1 95.19 193 LEU A C 1
ATOM 1510 O O . LEU A 1 193 ? 22.828 -7.727 -3.531 1 95.19 193 LEU A O 1
ATOM 1514 N N . THR A 1 194 ? 21.438 -6.879 -2.045 1 93.56 194 THR A N 1
ATOM 1515 C CA . THR A 1 194 ? 20.984 -5.816 -2.939 1 93.56 194 THR A CA 1
ATOM 1516 C C . THR A 1 194 ? 22.031 -4.699 -3.012 1 93.56 194 THR A C 1
ATOM 1518 O O . THR A 1 194 ? 22.297 -4.168 -4.09 1 93.56 194 THR A O 1
ATOM 1521 N N . LEU A 1 195 ? 22.672 -4.406 -1.879 1 94.31 195 LEU A N 1
ATOM 1522 C CA . LEU A 1 195 ? 23.5 -3.209 -1.81 1 94.31 195 LEU A CA 1
ATOM 1523 C C . LEU A 1 195 ? 24.969 -3.559 -1.962 1 94.31 195 LEU A C 1
ATOM 1525 O O . LEU A 1 195 ? 25.734 -2.811 -2.582 1 94.31 195 LEU A O 1
ATOM 1529 N N . PHE A 1 196 ? 25.375 -4.664 -1.376 1 95.31 196 PHE A N 1
ATOM 1530 C CA . PHE A 1 196 ? 26.781 -5.059 -1.41 1 95.31 196 PHE A CA 1
ATOM 1531 C C . PHE A 1 196 ? 26.922 -6.523 -1.803 1 95.31 196 PHE A C 1
ATOM 1533 O O . PHE A 1 196 ? 27.469 -7.324 -1.046 1 95.31 196 PHE A O 1
ATOM 1540 N N . PRO A 1 197 ? 26.531 -6.836 -3.025 1 94.19 197 PRO A N 1
ATOM 1541 C CA . PRO A 1 197 ? 26.562 -8.242 -3.432 1 94.19 197 PRO A CA 1
ATOM 1542 C C . PRO A 1 197 ? 27.969 -8.82 -3.484 1 94.19 197 PRO A C 1
ATOM 1544 O O . PRO A 1 197 ? 28.156 -10.023 -3.283 1 94.19 197 PRO A O 1
ATOM 1547 N N . SER A 1 198 ? 29 -8.039 -3.701 1 93.5 198 SER A N 1
ATOM 1548 C CA . SER A 1 198 ? 30.375 -8.5 -3.83 1 93.5 198 SER A CA 1
ATOM 1549 C C . SER A 1 198 ? 30.906 -9.016 -2.498 1 93.5 198 SER A C 1
ATOM 1551 O O . SER A 1 198 ? 31.922 -9.719 -2.463 1 93.5 198 SER A O 1
ATOM 1553 N N . SER A 1 199 ? 30.25 -8.664 -1.398 1 94.88 199 SER A N 1
ATOM 1554 C CA . SER A 1 199 ? 30.672 -9.102 -0.076 1 94.88 199 SER A CA 1
ATOM 1555 C C . SER A 1 199 ? 30.516 -10.609 0.088 1 94.88 199 SER A C 1
ATOM 1557 O O . SER A 1 199 ? 31.141 -11.219 0.953 1 94.88 199 SER A O 1
ATOM 1559 N N . LEU A 1 200 ? 29.672 -11.227 -0.722 1 94.12 200 LEU A N 1
ATOM 1560 C CA . LEU A 1 200 ? 29.344 -12.641 -0.577 1 94.12 200 LEU A CA 1
ATOM 1561 C C . LEU A 1 200 ? 30.156 -13.5 -1.537 1 94.12 200 LEU A C 1
ATOM 1563 O O . LEU A 1 200 ? 29.938 -14.703 -1.646 1 94.12 200 LEU A O 1
ATOM 1567 N N . GLN A 1 201 ? 31.109 -12.992 -2.184 1 90.88 201 GLN A N 1
ATOM 1568 C CA . GLN A 1 201 ? 31.844 -13.727 -3.211 1 90.88 201 GLN A CA 1
ATOM 1569 C C . GLN A 1 201 ? 32.5 -14.969 -2.631 1 90.88 201 GLN A C 1
ATOM 1571 O O . GLN A 1 201 ? 32.469 -16.047 -3.234 1 90.88 201 GLN A O 1
ATOM 1576 N N . LYS A 1 202 ? 33 -14.859 -1.392 1 88.38 202 LYS A N 1
ATOM 1577 C CA . LYS A 1 202 ? 33.719 -15.969 -0.779 1 88.38 202 LYS A CA 1
ATOM 1578 C C . LYS A 1 202 ? 32.75 -16.906 -0.053 1 88.38 202 LYS A C 1
ATOM 1580 O O . LYS A 1 202 ? 33.062 -18.094 0.132 1 88.38 202 LYS A O 1
ATOM 1585 N N . THR A 1 203 ? 31.672 -16.453 0.345 1 91.56 203 THR A N 1
ATOM 1586 C CA . THR A 1 203 ? 30.766 -17.234 1.182 1 91.56 203 THR A CA 1
ATOM 1587 C C . THR A 1 203 ? 29.469 -17.547 0.436 1 91.56 203 THR A C 1
ATOM 1589 O O . THR A 1 203 ? 28.453 -17.859 1.053 1 91.56 203 THR A O 1
ATOM 1592 N N . CYS A 1 204 ? 29.484 -17.438 -0.815 1 92.25 204 CYS A N 1
ATOM 1593 C CA . CYS A 1 204 ? 28.281 -17.594 -1.627 1 92.25 204 CYS A CA 1
ATOM 1594 C C . CYS A 1 204 ? 27.688 -18.984 -1.461 1 92.25 204 CYS A C 1
ATOM 1596 O O . CYS A 1 204 ? 26.484 -19.125 -1.286 1 92.25 204 CYS A O 1
ATOM 1598 N N . ASP A 1 205 ? 28.469 -20.031 -1.383 1 90.75 205 ASP A N 1
ATOM 1599 C CA . ASP A 1 205 ? 28 -21.406 -1.285 1 90.75 205 ASP A CA 1
ATOM 1600 C C . ASP A 1 205 ? 27.359 -21.672 0.073 1 90.75 205 ASP A C 1
ATOM 1602 O O . ASP A 1 205 ? 26.328 -22.344 0.157 1 90.75 205 ASP A O 1
ATOM 1606 N N . SER A 1 206 ? 28.016 -21.125 1.084 1 91.88 206 SER A N 1
ATOM 1607 C CA . SER A 1 206 ? 27.469 -21.312 2.424 1 91.88 206 SER A CA 1
ATOM 1608 C C . SER A 1 206 ? 26.125 -20.609 2.578 1 91.88 206 SER A C 1
ATOM 1610 O O . SER A 1 206 ? 25.203 -21.125 3.223 1 91.88 206 SER A O 1
ATOM 1612 N N . VAL A 1 207 ? 26 -19.438 1.987 1 94.56 207 VAL A N 1
ATOM 1613 C CA . VAL A 1 207 ? 24.75 -18.688 2.053 1 94.56 207 VAL A CA 1
ATOM 1614 C C . VAL A 1 207 ? 23.672 -19.406 1.261 1 94.56 207 VAL A C 1
ATOM 1616 O O . VAL A 1 207 ? 22.531 -19.5 1.716 1 94.56 207 VAL A O 1
ATOM 1619 N N . GLU A 1 208 ? 24.047 -19.875 0.079 1 94.81 208 GLU A N 1
ATOM 1620 C CA . GLU A 1 208 ? 23.094 -20.656 -0.723 1 94.81 208 GLU A CA 1
ATOM 1621 C C . GLU A 1 208 ? 22.578 -21.859 0.05 1 94.81 208 GLU A C 1
ATOM 1623 O O . GLU A 1 208 ? 21.375 -22.125 0.077 1 94.81 208 GLU A O 1
ATOM 1628 N N . ALA A 1 209 ? 23.469 -22.531 0.705 1 93 209 ALA A N 1
ATOM 1629 C CA . ALA A 1 209 ? 23.094 -23.719 1.473 1 93 209 ALA A CA 1
ATOM 1630 C C . ALA A 1 209 ? 22.156 -23.375 2.621 1 93 209 ALA A C 1
ATOM 1632 O O . ALA A 1 209 ? 21.188 -24.078 2.873 1 93 209 ALA A O 1
ATOM 1633 N N . ALA A 1 210 ? 22.453 -22.328 3.275 1 92.62 210 ALA A N 1
ATOM 1634 C CA . ALA A 1 210 ? 21.625 -21.891 4.402 1 92.62 210 ALA A CA 1
ATOM 1635 C C . ALA A 1 210 ? 20.219 -21.531 3.941 1 92.62 210 ALA A C 1
ATOM 1637 O O . ALA A 1 210 ? 19.234 -21.906 4.574 1 92.62 210 ALA A O 1
ATOM 1638 N N . ILE A 1 211 ? 20.109 -20.797 2.82 1 94.62 211 ILE A N 1
ATOM 1639 C CA . ILE A 1 211 ? 18.828 -20.359 2.283 1 94.62 211 ILE A CA 1
ATOM 1640 C C . ILE A 1 211 ? 18.016 -21.594 1.864 1 94.62 211 ILE A C 1
ATOM 1642 O O . ILE A 1 211 ? 16.844 -21.719 2.219 1 94.62 211 ILE A O 1
ATOM 1646 N N . VAL A 1 212 ? 18.656 -22.5 1.135 1 93.38 212 VAL A N 1
ATOM 1647 C CA . VAL A 1 212 ? 17.969 -23.672 0.591 1 93.38 212 VAL A CA 1
ATOM 1648 C C . VAL A 1 212 ? 17.531 -24.594 1.729 1 93.38 212 VAL A C 1
ATOM 1650 O O . VAL A 1 212 ? 16.422 -25.141 1.7 1 93.38 212 VAL A O 1
ATOM 1653 N N . THR A 1 213 ? 18.359 -24.703 2.742 1 89.75 213 THR A N 1
ATOM 1654 C CA . THR A 1 213 ? 18 -25.531 3.893 1 89.75 213 THR A CA 1
ATOM 1655 C C . THR A 1 213 ? 16.766 -24.984 4.586 1 89.75 213 THR A C 1
ATOM 1657 O O . THR A 1 213 ? 15.867 -25.75 4.961 1 89.75 213 THR A O 1
ATOM 1660 N N . LYS A 1 214 ? 16.719 -23.75 4.688 1 90.38 214 LYS A N 1
ATOM 1661 C CA . LYS A 1 214 ? 15.562 -23.125 5.332 1 90.38 214 LYS A CA 1
ATOM 1662 C C . LYS A 1 214 ? 14.312 -23.25 4.465 1 90.38 214 LYS A C 1
ATOM 1664 O O . LYS A 1 214 ? 13.219 -23.516 4.973 1 90.38 214 LYS A O 1
ATOM 1669 N N . ILE A 1 215 ? 14.414 -23.109 3.168 1 90.69 215 ILE A N 1
ATOM 1670 C CA . ILE A 1 215 ? 13.289 -23.234 2.246 1 90.69 215 ILE A CA 1
ATOM 1671 C C . ILE A 1 215 ? 12.734 -24.656 2.303 1 90.69 215 ILE A C 1
ATOM 1673 O O . ILE A 1 215 ? 11.523 -24.859 2.285 1 90.69 215 ILE A O 1
ATOM 1677 N N . MET A 1 216 ? 13.656 -25.594 2.535 1 87.81 216 MET A N 1
ATOM 1678 C CA . MET A 1 216 ? 13.266 -27 2.492 1 87.81 216 MET A CA 1
ATOM 1679 C C . MET A 1 216 ? 12.812 -27.484 3.865 1 87.81 216 MET A C 1
ATOM 1681 O O . MET A 1 216 ? 12.297 -28.594 3.998 1 87.81 216 MET A O 1
ATOM 1685 N N . SER A 1 217 ? 13 -26.703 4.863 1 82.56 217 SER A N 1
ATOM 1686 C CA . SER A 1 217 ? 12.641 -27.109 6.215 1 82.56 217 SER A CA 1
ATOM 1687 C C . SER A 1 217 ? 11.133 -27.219 6.375 1 82.56 217 SER A C 1
ATOM 1689 O O . SER A 1 217 ? 10.641 -28 7.199 1 82.56 217 SER A O 1
ATOM 1691 N N . GLY A 1 218 ? 10.344 -26.578 5.598 1 75.69 218 GLY A N 1
ATOM 1692 C CA . GLY A 1 218 ? 8.898 -26.625 5.672 1 75.69 218 GLY A CA 1
ATOM 1693 C C . GLY A 1 218 ? 8.328 -25.891 6.867 1 75.69 218 GLY A C 1
ATOM 1694 O O . GLY A 1 218 ? 7.117 -25.922 7.105 1 75.69 218 GLY A O 1
ATOM 1695 N N . LYS A 1 219 ? 9.109 -25.203 7.664 1 76.88 219 LYS A N 1
ATOM 1696 C CA . LYS A 1 219 ? 8.656 -24.547 8.891 1 76.88 219 LYS A CA 1
ATOM 1697 C C . LYS A 1 219 ? 8.586 -23.047 8.703 1 76.88 219 LYS A C 1
ATOM 1699 O O . LYS A 1 219 ? 8.375 -22.297 9.672 1 76.88 219 LYS A O 1
ATOM 1704 N N . CYS A 1 220 ? 8.688 -22.625 7.512 1 82.94 220 CYS A N 1
ATOM 1705 C CA . CYS A 1 220 ? 8.734 -21.172 7.273 1 82.94 220 CYS A CA 1
ATOM 1706 C C . CYS A 1 220 ? 7.352 -20.641 6.91 1 82.94 220 CYS A C 1
ATOM 1708 O O . CYS A 1 220 ? 6.539 -21.359 6.316 1 82.94 220 CYS A O 1
ATOM 1710 N N . THR A 1 221 ? 7.098 -19.438 7.41 1 81.44 221 THR A N 1
ATOM 1711 C CA . THR A 1 221 ? 5.883 -18.75 6.996 1 81.44 221 THR A CA 1
ATOM 1712 C C . THR A 1 221 ? 5.957 -18.359 5.523 1 81.44 221 THR A C 1
ATOM 1714 O O . THR A 1 221 ? 7.031 -18.391 4.922 1 81.44 221 THR A O 1
ATOM 1717 N N . THR A 1 222 ? 4.832 -18.047 4.863 1 83.38 222 THR A N 1
ATOM 1718 C CA . THR A 1 222 ? 4.777 -17.672 3.459 1 83.38 222 THR A CA 1
ATOM 1719 C C . THR A 1 222 ? 5.617 -16.422 3.207 1 83.38 222 THR A C 1
ATOM 1721 O O . THR A 1 222 ? 6.301 -16.312 2.186 1 83.38 222 THR A O 1
ATOM 1724 N N . ASP A 1 223 ? 5.582 -15.477 4.164 1 86.25 223 ASP A N 1
ATOM 1725 C CA . ASP A 1 223 ? 6.355 -14.25 4 1 86.25 223 ASP A CA 1
ATOM 1726 C C . ASP A 1 223 ? 7.855 -14.531 4.062 1 86.25 223 ASP A C 1
ATOM 1728 O O . ASP A 1 223 ? 8.633 -13.938 3.314 1 86.25 223 ASP A O 1
ATOM 1732 N N . MET A 1 224 ? 8.164 -15.406 4.941 1 89.88 224 MET A N 1
ATOM 1733 C CA . MET A 1 224 ? 9.57 -15.773 5.055 1 89.88 224 MET A CA 1
ATOM 1734 C C . MET A 1 224 ? 10.055 -16.484 3.795 1 89.88 224 MET A C 1
ATOM 1736 O O . MET A 1 224 ? 11.172 -16.25 3.334 1 89.88 224 MET A O 1
ATOM 1740 N N . LEU A 1 225 ? 9.227 -17.344 3.248 1 91.06 225 LEU A N 1
ATOM 1741 C CA . LEU A 1 225 ? 9.57 -18.047 2.023 1 91.06 225 LEU A CA 1
ATOM 1742 C C . LEU A 1 225 ? 9.766 -17.078 0.864 1 91.06 225 LEU A C 1
ATOM 1744 O O . LEU A 1 225 ? 10.664 -17.266 0.038 1 91.06 225 LEU A O 1
ATOM 1748 N N . LYS A 1 226 ? 8.969 -16.078 0.836 1 92.75 226 LYS A N 1
ATOM 1749 C CA . LYS A 1 226 ? 9.117 -15.062 -0.206 1 92.75 226 LYS A CA 1
ATOM 1750 C C . LYS A 1 226 ? 10.453 -14.336 -0.073 1 92.75 226 LYS A C 1
ATOM 1752 O O . LYS A 1 226 ? 11.133 -14.086 -1.07 1 92.75 226 LYS A O 1
ATOM 1757 N N . LYS A 1 227 ? 10.797 -14.008 1.144 1 94 227 LYS A N 1
ATOM 1758 C CA . LYS A 1 227 ? 12.07 -13.336 1.392 1 94 227 LYS A CA 1
ATOM 1759 C C . LYS A 1 227 ? 13.25 -14.227 1.014 1 94 227 LYS A C 1
ATOM 1761 O O . LYS A 1 227 ? 14.211 -13.766 0.401 1 94 227 LYS A O 1
ATOM 1766 N N . LEU A 1 228 ? 13.141 -15.445 1.401 1 95.56 228 LEU A N 1
ATOM 1767 C CA . LEU A 1 228 ? 14.211 -16.391 1.102 1 95.56 228 LEU A CA 1
ATOM 1768 C C . LEU A 1 228 ? 14.344 -16.609 -0.402 1 95.56 228 LEU A C 1
ATOM 1770 O O . LEU A 1 228 ? 15.453 -16.703 -0.928 1 95.56 228 LEU A O 1
ATOM 1774 N N . ALA A 1 229 ? 13.172 -16.688 -1.047 1 96.44 229 ALA A N 1
ATOM 1775 C CA . ALA A 1 229 ? 13.188 -16.812 -2.502 1 96.44 229 ALA A CA 1
ATOM 1776 C C . ALA A 1 229 ? 13.852 -15.609 -3.152 1 96.44 229 ALA A C 1
ATOM 1778 O O . ALA A 1 229 ? 14.617 -15.758 -4.109 1 96.44 229 ALA A O 1
ATOM 1779 N N . ARG A 1 230 ? 13.586 -14.508 -2.629 1 96 230 ARG A N 1
ATOM 1780 C CA . ARG A 1 230 ? 14.219 -13.297 -3.139 1 96 230 ARG A CA 1
ATOM 1781 C C . ARG A 1 230 ? 15.719 -13.32 -2.902 1 96 230 ARG A C 1
ATOM 1783 O O . ARG A 1 230 ? 16.5 -12.961 -3.789 1 96 230 ARG A O 1
ATOM 1790 N N . CYS A 1 231 ? 16.109 -13.727 -1.74 1 96.31 231 CYS A N 1
ATOM 1791 C CA . CYS A 1 231 ? 17.531 -13.82 -1.424 1 96.31 231 CYS A CA 1
ATOM 1792 C C . CYS A 1 231 ? 18.234 -14.773 -2.381 1 96.31 231 CYS A C 1
ATOM 1794 O O . CYS A 1 231 ? 19.297 -14.453 -2.906 1 96.31 231 CYS A O 1
ATOM 1796 N N . LEU A 1 232 ? 17.594 -15.867 -2.596 1 96.69 232 LEU A N 1
ATOM 1797 C CA . LEU A 1 232 ? 18.172 -16.859 -3.494 1 96.69 232 LEU A CA 1
ATOM 1798 C C . LEU A 1 232 ? 18.297 -16.297 -4.906 1 96.69 232 LEU A C 1
ATOM 1800 O O . LEU A 1 232 ? 19.281 -16.562 -5.598 1 96.69 232 LEU A O 1
ATOM 1804 N N . SER A 1 233 ? 17.359 -15.531 -5.328 1 96.38 233 SER A N 1
ATOM 1805 C CA . SER A 1 233 ? 17.344 -14.953 -6.672 1 96.38 233 SER A CA 1
ATOM 1806 C C . SER A 1 233 ? 18.422 -13.891 -6.828 1 96.38 233 SER A C 1
ATOM 1808 O O . SER A 1 233 ? 18.906 -13.656 -7.938 1 96.38 233 SER A O 1
ATOM 1810 N N . LEU A 1 234 ? 18.875 -13.25 -5.766 1 95.56 234 LEU A N 1
ATOM 1811 C CA . LEU A 1 234 ? 19.844 -12.164 -5.816 1 95.56 234 LEU A CA 1
ATOM 1812 C C . LEU A 1 234 ? 21.266 -12.688 -5.648 1 95.56 234 LEU A C 1
ATOM 1814 O O . LEU A 1 234 ? 22.234 -11.969 -5.918 1 95.56 234 LEU A O 1
ATOM 1818 N N . LEU A 1 235 ? 21.453 -13.914 -5.316 1 95.31 235 LEU A N 1
ATOM 1819 C CA . LEU A 1 235 ? 22.75 -14.492 -4.957 1 95.31 235 LEU A CA 1
ATOM 1820 C C . LEU A 1 235 ? 23.719 -14.422 -6.133 1 95.31 235 LEU A C 1
ATOM 1822 O O . LEU A 1 235 ? 24.906 -14.133 -5.945 1 95.31 235 LEU A O 1
ATOM 1826 N N . PRO A 1 236 ? 23.281 -14.602 -7.375 1 94.75 236 PRO A N 1
ATOM 1827 C CA . PRO A 1 236 ? 24.219 -14.562 -8.5 1 94.75 236 PRO A CA 1
ATOM 1828 C C . PRO A 1 236 ? 24.859 -13.188 -8.68 1 94.75 236 PRO A C 1
ATOM 1830 O O . PRO A 1 236 ? 25.906 -13.07 -9.32 1 94.75 236 PRO A O 1
ATOM 1833 N N . LYS A 1 237 ? 24.281 -12.172 -8.125 1 93.44 237 LYS A N 1
ATOM 1834 C CA . LYS A 1 237 ? 24.844 -10.828 -8.227 1 93.44 237 LYS A CA 1
ATOM 1835 C C . LYS A 1 237 ? 26.188 -10.742 -7.5 1 93.44 237 LYS A C 1
ATOM 1837 O O . LYS A 1 237 ? 26.953 -9.797 -7.719 1 93.44 237 LYS A O 1
ATOM 1842 N N . SER A 1 238 ? 26.469 -11.648 -6.578 1 93.19 238 SER A N 1
ATOM 1843 C CA . SER A 1 238 ? 27.719 -11.656 -5.824 1 93.19 238 SER A CA 1
ATOM 1844 C C . SER A 1 238 ? 28.922 -11.781 -6.75 1 93.19 238 SER A C 1
ATOM 1846 O O . SER A 1 238 ? 29.922 -11.102 -6.559 1 93.19 238 SER A O 1
ATOM 1848 N N . LYS A 1 239 ? 28.844 -12.562 -7.758 1 89.69 239 LYS A N 1
ATOM 1849 C CA . LYS A 1 239 ? 29.922 -12.719 -8.727 1 89.69 239 LYS A CA 1
ATOM 1850 C C . LYS A 1 239 ? 29.703 -11.82 -9.945 1 89.69 239 LYS A C 1
ATOM 1852 O O . LYS A 1 239 ? 30.672 -11.328 -10.531 1 89.69 239 LYS A O 1
ATOM 1857 N N . GLY A 1 240 ? 28.406 -11.594 -10.32 1 86.19 240 GLY A N 1
ATOM 1858 C CA . GLY A 1 240 ? 28.031 -10.633 -11.352 1 86.19 240 GLY A CA 1
ATOM 1859 C C . GLY A 1 240 ? 28.344 -11.117 -12.75 1 86.19 240 GLY A C 1
ATOM 1860 O O . GLY A 1 240 ? 28.344 -10.336 -13.703 1 86.19 240 GLY A O 1
ATOM 1861 N N . ASP A 1 241 ? 28.734 -12.375 -12.891 1 88.19 241 ASP A N 1
ATOM 1862 C CA . ASP A 1 241 ? 29.078 -12.906 -14.203 1 88.19 241 ASP A CA 1
ATOM 1863 C C . ASP A 1 241 ? 27.875 -13.609 -14.836 1 88.19 241 ASP A C 1
ATOM 1865 O O . ASP A 1 241 ? 26.906 -13.93 -14.148 1 88.19 241 ASP A O 1
ATOM 1869 N N . GLU A 1 242 ? 27.922 -13.75 -16.062 1 89.12 242 GLU A N 1
ATOM 1870 C CA . GLU A 1 242 ? 26.844 -14.391 -16.828 1 89.12 242 GLU A CA 1
ATOM 1871 C C . GLU A 1 242 ? 26.688 -15.852 -16.406 1 89.12 242 GLU A C 1
ATOM 1873 O O . GLU A 1 242 ? 25.562 -16.344 -16.281 1 89.12 242 GLU A O 1
ATOM 1878 N N . ASP A 1 243 ? 27.688 -16.453 -16.156 1 89.44 243 ASP A N 1
ATOM 1879 C CA . ASP A 1 243 ? 27.656 -17.891 -15.875 1 89.44 243 ASP A CA 1
ATOM 1880 C C . ASP A 1 243 ? 27.016 -18.172 -14.523 1 89.44 243 ASP A C 1
ATOM 1882 O O . ASP A 1 243 ? 26.312 -19.172 -14.359 1 89.44 243 ASP A O 1
ATOM 1886 N N . SER A 1 244 ? 27.203 -17.281 -13.602 1 91.38 244 SER A N 1
ATOM 1887 C CA . SER A 1 244 ? 26.641 -17.484 -12.273 1 91.38 244 SER A CA 1
ATOM 1888 C C . SER A 1 244 ? 25.109 -17.422 -12.305 1 91.38 244 SER A C 1
ATOM 1890 O O . SER A 1 244 ? 24.438 -18.172 -11.617 1 91.38 244 SER A O 1
ATOM 1892 N N . TRP A 1 245 ? 24.641 -16.5 -13.094 1 94.06 245 TRP A N 1
ATOM 1893 C CA . TRP A 1 245 ? 23.188 -16.375 -13.219 1 94.06 245 TRP A CA 1
ATOM 1894 C C . TRP A 1 245 ? 22.594 -17.609 -13.883 1 94.06 245 TRP A C 1
ATOM 1896 O O . TRP A 1 245 ? 21.625 -18.172 -13.391 1 94.06 245 TRP A O 1
ATOM 1906 N N . SER A 1 246 ? 23.203 -18.031 -15.016 1 92.06 246 SER A N 1
ATOM 1907 C CA . SER A 1 246 ? 22.734 -19.203 -15.758 1 92.06 246 SER A CA 1
ATOM 1908 C C . SER A 1 246 ? 22.828 -20.469 -14.922 1 92.06 246 SER A C 1
ATOM 1910 O O . SER A 1 246 ? 21.938 -21.312 -14.961 1 92.06 246 SER A O 1
ATOM 1912 N N . LEU A 1 247 ? 23.844 -20.5 -14.156 1 91.5 247 LEU A N 1
ATOM 1913 C CA . LEU A 1 247 ? 24.016 -21.656 -13.297 1 91.5 247 LEU A CA 1
ATOM 1914 C C . LEU A 1 247 ? 22.938 -21.719 -12.227 1 91.5 247 LEU A C 1
ATOM 1916 O O . LEU A 1 247 ? 22.359 -22.781 -11.969 1 91.5 247 LEU A O 1
ATOM 1920 N N . MET A 1 248 ? 22.656 -20.625 -11.617 1 93.69 248 MET A N 1
ATOM 1921 C CA . MET A 1 248 ? 21.656 -20.578 -10.555 1 93.69 248 MET A CA 1
ATOM 1922 C C . MET A 1 248 ? 20.281 -20.953 -11.086 1 93.69 248 MET A C 1
ATOM 1924 O O . MET A 1 248 ? 19.562 -21.75 -10.477 1 93.69 248 MET A O 1
ATOM 1928 N N . ILE A 1 249 ? 19.906 -20.375 -12.211 1 94.44 249 ILE A N 1
ATOM 1929 C CA . ILE A 1 249 ? 18.578 -20.672 -12.758 1 94.44 249 ILE A CA 1
ATOM 1930 C C . ILE A 1 249 ? 18.484 -22.141 -13.133 1 94.44 249 ILE A C 1
ATOM 1932 O O . ILE A 1 249 ? 17.438 -22.766 -12.969 1 94.44 249 ILE A O 1
ATOM 1936 N N . TYR A 1 250 ? 19.578 -22.688 -13.641 1 92.38 250 TYR A N 1
ATOM 1937 C CA . TYR A 1 250 ? 19.609 -24.094 -13.969 1 92.38 250 TYR A CA 1
ATOM 1938 C C . TYR A 1 250 ? 19.453 -24.953 -12.727 1 92.38 250 TYR A C 1
ATOM 1940 O O . TYR A 1 250 ? 18.656 -25.906 -12.719 1 92.38 250 TYR A O 1
ATOM 1948 N N . LYS A 1 251 ? 20.156 -24.594 -11.664 1 92.5 251 LYS A N 1
ATOM 1949 C CA . LYS A 1 251 ? 20.062 -25.312 -10.406 1 92.5 251 LYS A CA 1
ATOM 1950 C C . LYS A 1 251 ? 18.641 -25.281 -9.867 1 92.5 251 LYS A C 1
ATOM 1952 O O . LYS A 1 251 ? 18.109 -26.281 -9.383 1 92.5 251 LYS A O 1
ATOM 1957 N N . VAL A 1 252 ? 18.047 -24.125 -9.938 1 95.31 252 VAL A N 1
ATOM 1958 C CA . VAL A 1 252 ? 16.688 -23.938 -9.43 1 95.31 252 VAL A CA 1
ATOM 1959 C C . VAL A 1 252 ? 15.711 -24.766 -10.258 1 95.31 252 VAL A C 1
ATOM 1961 O O . VAL A 1 252 ? 14.828 -25.422 -9.703 1 95.31 252 VAL A O 1
ATOM 1964 N N . LEU A 1 253 ? 15.914 -24.797 -11.625 1 95 253 LEU A N 1
ATOM 1965 C CA . LEU A 1 253 ? 15.039 -25.562 -12.508 1 95 253 LEU A CA 1
ATOM 1966 C C . LEU A 1 253 ? 15.156 -27.047 -12.227 1 95 253 LEU A C 1
ATOM 1968 O O . LEU A 1 253 ? 14.148 -27.766 -12.18 1 95 253 LEU A O 1
ATOM 1972 N N . VAL A 1 254 ? 16.344 -27.5 -12.008 1 92.25 254 VAL A N 1
ATOM 1973 C CA . VAL A 1 254 ? 16.562 -28.906 -11.703 1 92.25 254 VAL A CA 1
ATOM 1974 C C . VAL A 1 254 ? 15.906 -29.25 -10.375 1 92.25 254 VAL A C 1
ATOM 1976 O O . VAL A 1 254 ? 15.234 -30.281 -10.266 1 92.25 254 VAL A O 1
ATOM 1979 N N . ALA A 1 255 ? 16.094 -28.391 -9.398 1 92.19 255 ALA A N 1
ATOM 1980 C CA . ALA A 1 255 ? 15.516 -28.625 -8.078 1 92.19 255 ALA A CA 1
ATOM 1981 C C . ALA A 1 255 ? 13.992 -28.688 -8.164 1 92.19 255 ALA A C 1
ATOM 1983 O O . ALA A 1 255 ? 13.375 -29.578 -7.566 1 92.19 255 ALA A O 1
ATOM 1984 N N . ILE A 1 256 ? 13.367 -27.781 -8.914 1 93.81 256 ILE A N 1
ATOM 1985 C CA . ILE A 1 256 ? 11.914 -27.781 -9.062 1 93.81 256 ILE A CA 1
ATOM 1986 C C . ILE A 1 256 ? 11.461 -29.078 -9.727 1 93.81 256 ILE A C 1
ATOM 1988 O O . ILE A 1 256 ? 10.516 -29.719 -9.273 1 93.81 256 ILE A O 1
ATOM 1992 N N . ASN A 1 257 ? 12.164 -29.438 -10.805 1 92 257 ASN A N 1
ATOM 1993 C CA . ASN A 1 257 ? 11.797 -30.641 -11.547 1 92 257 ASN A CA 1
ATOM 1994 C C . ASN A 1 257 ? 11.883 -31.891 -10.664 1 92 257 ASN A C 1
ATOM 1996 O O . ASN A 1 257 ? 11 -32.75 -10.719 1 92 257 ASN A O 1
ATOM 2000 N N . VAL A 1 258 ? 12.891 -31.953 -9.875 1 88.5 258 VAL A N 1
ATOM 2001 C CA . VAL A 1 258 ? 13.086 -33.125 -9 1 88.5 258 VAL A CA 1
ATOM 2002 C C . VAL A 1 258 ? 11.992 -33.156 -7.938 1 88.5 258 VAL A C 1
ATOM 2004 O O . VAL A 1 258 ? 11.414 -34.188 -7.668 1 88.5 258 VAL A O 1
ATOM 2007 N N . LEU A 1 259 ? 11.711 -32.062 -7.352 1 89.62 259 LEU A N 1
ATOM 2008 C CA . LEU A 1 259 ? 10.68 -31.984 -6.316 1 89.62 259 LEU A CA 1
ATOM 2009 C C . LEU A 1 259 ? 9.305 -32.281 -6.898 1 89.62 259 LEU A C 1
ATOM 2011 O O . LEU A 1 259 ? 8.469 -32.906 -6.23 1 89.62 259 LEU A O 1
ATOM 2015 N N . LEU A 1 260 ? 9.062 -31.891 -8.141 1 91.06 260 LEU A N 1
ATOM 2016 C CA . LEU A 1 260 ? 7.785 -32.156 -8.797 1 91.06 260 LEU A CA 1
ATOM 2017 C C . LEU A 1 260 ? 7.605 -33.625 -9.078 1 91.06 260 LEU A C 1
ATOM 2019 O O . LEU A 1 260 ? 6.477 -34.125 -9.156 1 91.06 260 LEU A O 1
ATOM 2023 N N . ASN A 1 261 ? 8.742 -34.375 -9.281 1 87.88 261 ASN A N 1
ATOM 2024 C CA . ASN A 1 261 ? 8.648 -35.812 -9.516 1 87.88 261 ASN A CA 1
ATOM 2025 C C . ASN A 1 261 ? 7.918 -36.5 -8.367 1 87.88 261 ASN A C 1
ATOM 2027 O O . ASN A 1 261 ? 7.09 -37.406 -8.602 1 87.88 261 ASN A O 1
ATOM 2031 N N . ASP A 1 262 ? 8.211 -36.031 -7.238 1 82.44 262 ASP A N 1
ATOM 2032 C CA . ASP A 1 262 ? 7.582 -36.625 -6.066 1 82.44 262 ASP A CA 1
ATOM 2033 C C . ASP A 1 262 ? 6.133 -36.156 -5.922 1 82.44 262 ASP A C 1
ATOM 2035 O O . ASP A 1 262 ? 5.246 -36.969 -5.621 1 82.44 262 ASP A O 1
ATOM 2039 N N . SER A 1 263 ? 5.902 -34.969 -6.164 1 84.88 263 SER A N 1
ATOM 2040 C CA . SER A 1 263 ? 4.578 -34.406 -5.965 1 84.88 263 SER A CA 1
ATOM 2041 C C . SER A 1 263 ? 3.611 -34.844 -7.062 1 84.88 263 SER A C 1
ATOM 2043 O O . SER A 1 263 ? 2.424 -35.031 -6.809 1 84.88 263 SER A O 1
ATOM 2045 N N . PHE A 1 264 ? 4.078 -35 -8.352 1 87.69 264 PHE A N 1
ATOM 2046 C CA . PHE A 1 264 ? 3.207 -35.281 -9.484 1 87.69 264 PHE A CA 1
ATOM 2047 C C . PHE A 1 264 ? 3.234 -36.781 -9.828 1 87.69 264 PHE A C 1
ATOM 2049 O O . PHE A 1 264 ? 2.748 -37.188 -10.883 1 87.69 264 PHE A O 1
ATOM 2056 N N . GLN A 1 265 ? 3.768 -37.5 -8.898 1 82.81 265 GLN A N 1
ATOM 2057 C CA . GLN A 1 265 ? 3.809 -38.938 -9.141 1 82.81 265 GLN A CA 1
ATOM 2058 C C . GLN A 1 265 ? 2.408 -39.5 -9.367 1 82.81 265 GLN A C 1
ATOM 2060 O O . GLN A 1 265 ? 1.508 -39.312 -8.555 1 82.81 265 GLN A O 1
ATOM 2065 N N . GLY A 1 266 ? 2.236 -40.125 -10.477 1 80.38 266 GLY A N 1
ATOM 2066 C CA . GLY A 1 266 ? 0.952 -40.719 -10.781 1 80.38 266 GLY A CA 1
ATOM 2067 C C . GLY A 1 266 ? -0.006 -39.781 -11.484 1 80.38 266 GLY A C 1
ATOM 2068 O O . GLY A 1 266 ? -1.067 -40.219 -11.953 1 80.38 266 GLY A O 1
ATOM 2069 N N . LEU A 1 267 ? 0.294 -38.531 -11.539 1 86.62 267 LEU A N 1
ATOM 2070 C CA . LEU A 1 267 ? -0.599 -37.531 -12.133 1 86.62 267 LEU A CA 1
ATOM 2071 C C . LEU A 1 267 ? -0.117 -37.125 -13.523 1 86.62 267 LEU A C 1
ATOM 2073 O O . LEU A 1 267 ? -0.865 -36.531 -14.289 1 86.62 267 LEU A O 1
ATOM 2077 N N . GLU A 1 268 ? 1.123 -37.406 -13.797 1 86.25 268 GLU A N 1
ATOM 2078 C CA . GLU A 1 268 ? 1.7 -37.094 -15.102 1 86.25 268 GLU A CA 1
ATOM 2079 C C . GLU A 1 268 ? 2.414 -38.312 -15.688 1 86.25 268 GLU A C 1
ATOM 2081 O O . GLU A 1 268 ? 2.674 -39.281 -14.977 1 86.25 268 GLU A O 1
ATOM 2086 N N . GLU A 1 269 ? 2.625 -38.188 -16.984 1 81.5 269 GLU A N 1
ATOM 2087 C CA . GLU A 1 269 ? 3.377 -39.281 -17.625 1 81.5 269 GLU A CA 1
ATOM 2088 C C . GLU A 1 269 ? 4.84 -39.25 -17.188 1 81.5 269 GLU A C 1
ATOM 2090 O O . GLU A 1 269 ? 5.457 -38.188 -17.094 1 81.5 269 GLU A O 1
ATOM 2095 N N . GLU A 1 270 ? 5.371 -40.344 -16.766 1 76.94 270 GLU A N 1
ATOM 2096 C CA . GLU A 1 270 ? 6.746 -40.469 -16.297 1 76.94 270 GLU A CA 1
ATOM 2097 C C . GLU A 1 270 ? 7.742 -40 -17.344 1 76.94 270 GLU A C 1
ATOM 2099 O O . GLU A 1 270 ? 8.836 -39.531 -17 1 76.94 270 GLU A O 1
ATOM 2104 N N . THR A 1 271 ? 7.328 -39.969 -18.562 1 81.88 271 THR A N 1
ATOM 2105 C CA . THR A 1 271 ? 8.227 -39.594 -19.641 1 81.88 271 THR A CA 1
ATOM 2106 C C . THR A 1 271 ? 8.469 -38.094 -19.625 1 81.88 271 THR A C 1
ATOM 2108 O O . THR A 1 271 ? 9.523 -37.625 -20.078 1 81.88 271 THR A O 1
ATOM 2111 N N . ARG A 1 272 ? 7.551 -37.406 -19.047 1 83.62 272 ARG A N 1
ATOM 2112 C CA . ARG A 1 272 ? 7.664 -35.938 -19.078 1 83.62 272 ARG A CA 1
ATOM 2113 C C . ARG A 1 272 ? 8.82 -35.469 -18.203 1 83.62 272 ARG A C 1
ATOM 2115 O O . ARG A 1 272 ? 9.586 -34.594 -18.594 1 83.62 272 ARG A O 1
ATOM 2122 N N . SER A 1 273 ? 8.922 -36.031 -17.016 1 84.75 273 SER A N 1
ATOM 2123 C CA . SER A 1 273 ? 10 -35.688 -16.094 1 84.75 273 SER A CA 1
ATOM 2124 C C . SER A 1 273 ? 11.367 -36.031 -16.688 1 84.75 273 SER A C 1
ATOM 2126 O O . SER A 1 273 ? 12.305 -35.219 -16.594 1 84.75 273 SER A O 1
ATOM 2128 N N . SER A 1 274 ? 11.422 -37.125 -17.312 1 84.69 274 SER A N 1
ATOM 2129 C CA . SER A 1 274 ? 12.688 -37.594 -17.875 1 84.69 274 SER A CA 1
ATOM 2130 C C . SER A 1 274 ? 13.094 -36.719 -19.078 1 84.69 274 SER A C 1
ATOM 2132 O O . SER A 1 274 ? 14.281 -36.469 -19.266 1 84.69 274 SER A O 1
ATOM 2134 N N . GLU A 1 275 ? 12.102 -36.344 -19.812 1 86.25 275 GLU A N 1
ATOM 2135 C CA . GLU A 1 275 ? 12.367 -35.5 -20.969 1 86.25 275 GLU 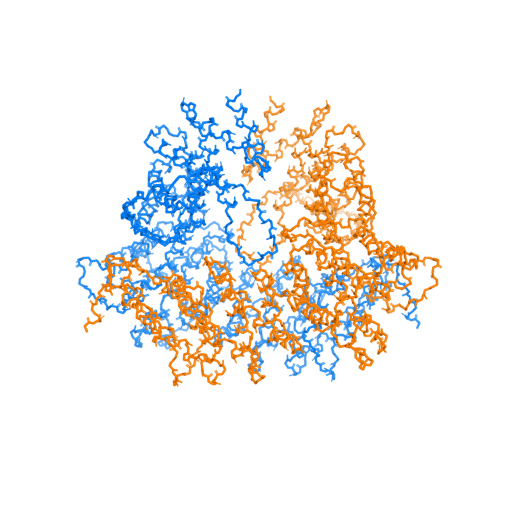A CA 1
ATOM 2136 C C . GLU A 1 275 ? 12.953 -34.156 -20.531 1 86.25 275 GLU A C 1
ATOM 2138 O O . GLU A 1 275 ? 13.914 -33.656 -21.125 1 86.25 275 GLU A O 1
ATOM 2143 N N . ILE A 1 276 ? 12.383 -33.656 -19.5 1 87.56 276 ILE A N 1
ATOM 2144 C CA . ILE A 1 276 ? 12.844 -32.344 -19.016 1 87.56 276 ILE A CA 1
ATOM 2145 C C . ILE A 1 276 ? 14.234 -32.5 -18.406 1 87.56 276 ILE A C 1
ATOM 2147 O O . ILE A 1 276 ? 15.102 -31.641 -18.594 1 87.56 276 ILE A O 1
ATOM 2151 N N . MET A 1 277 ? 14.422 -33.625 -17.719 1 86 277 MET A N 1
ATOM 2152 C CA . MET A 1 277 ? 15.727 -33.875 -17.094 1 86 277 MET A CA 1
ATOM 2153 C C . MET A 1 277 ? 16.812 -34.031 -18.156 1 86 277 MET A C 1
ATOM 2155 O O . MET A 1 277 ? 17.938 -33.562 -17.984 1 86 277 MET A O 1
ATOM 2159 N N . ARG A 1 278 ? 16.453 -34.594 -19.234 1 87.12 278 ARG A N 1
ATOM 2160 C CA . ARG A 1 278 ? 17.391 -34.75 -20.328 1 87.12 278 ARG A CA 1
ATOM 2161 C C . ARG A 1 278 ? 17.75 -33.406 -20.969 1 87.12 278 ARG A C 1
ATOM 2163 O O . ARG A 1 278 ? 18.891 -33.188 -21.391 1 87.12 278 ARG A O 1
ATOM 2170 N N . ALA A 1 279 ? 16.719 -32.562 -21 1 87.44 279 ALA A N 1
ATOM 2171 C CA . ALA A 1 279 ? 16.938 -31.25 -21.562 1 87.44 279 ALA A CA 1
ATOM 2172 C C . ALA A 1 279 ? 17.781 -30.391 -20.609 1 87.44 279 ALA A C 1
ATOM 2174 O O . ALA A 1 279 ? 18.578 -29.578 -21.062 1 87.44 279 ALA A O 1
ATOM 2175 N N . LEU A 1 280 ? 17.562 -30.625 -19.344 1 84.81 280 LEU A N 1
ATOM 2176 C CA . LEU A 1 280 ? 18.266 -29.828 -18.328 1 84.81 280 LEU A CA 1
ATOM 2177 C C . LEU A 1 280 ? 19.703 -30.297 -18.188 1 84.81 280 LEU A C 1
ATOM 2179 O O . LEU A 1 280 ? 20.609 -29.484 -18 1 84.81 280 LEU A O 1
ATOM 2183 N N . VAL A 1 281 ? 19.891 -31.609 -18.219 1 79.75 281 VAL A N 1
ATOM 2184 C CA . VAL A 1 281 ? 21.219 -32.188 -18.094 1 79.75 281 VAL A CA 1
ATOM 2185 C C . VAL A 1 281 ? 21.578 -32.969 -19.375 1 79.75 281 VAL A C 1
ATOM 2187 O O . VAL A 1 281 ? 21.344 -34.156 -19.453 1 79.75 281 VAL A O 1
ATOM 2190 N N . PRO A 1 282 ? 22 -32.094 -20.453 1 72.62 282 PRO A N 1
ATOM 2191 C CA . PRO A 1 282 ? 22.359 -32.812 -21.688 1 72.62 282 PRO A CA 1
ATOM 2192 C C . PRO A 1 282 ? 23.344 -33.938 -21.453 1 72.62 282 PRO A C 1
ATOM 2194 O O . PRO A 1 282 ? 24.125 -33.906 -20.5 1 72.62 282 PRO A O 1
ATOM 2197 N N . PRO A 1 283 ? 23.125 -34.906 -22.406 1 69.12 283 PRO A N 1
ATOM 2198 C CA . PRO A 1 283 ? 24.031 -36.031 -22.312 1 69.12 283 PRO A CA 1
ATOM 2199 C C . PRO A 1 283 ? 25.5 -35.656 -22.547 1 69.12 283 PRO A C 1
ATOM 2201 O O . PRO A 1 283 ? 25.797 -34.75 -23.344 1 69.12 283 PRO A O 1
ATOM 2204 N N . LYS A 1 284 ? 26.406 -35.656 -21.594 1 67.5 284 LYS A N 1
ATOM 2205 C CA . LYS A 1 284 ? 27.844 -35.469 -21.703 1 67.5 284 LYS A CA 1
ATOM 2206 C C . LYS A 1 284 ? 28.344 -34.375 -20.781 1 67.5 284 LYS A C 1
ATOM 2208 O O . LYS A 1 284 ? 29.547 -34.125 -20.672 1 67.5 284 LYS A O 1
ATOM 2213 N N . LYS A 1 285 ? 27.281 -33.594 -20.312 1 66.25 285 LYS A N 1
ATOM 2214 C CA . LYS A 1 285 ? 27.766 -32.562 -19.422 1 66.25 285 LYS A CA 1
ATOM 2215 C C . LYS A 1 285 ? 27.484 -32.906 -17.969 1 66.25 285 LYS A C 1
ATOM 2217 O O . LYS A 1 285 ? 26.469 -33.531 -17.656 1 66.25 285 LYS A O 1
ATOM 2222 N N . ASP A 1 286 ? 28.484 -32.875 -17.188 1 68.38 286 ASP A N 1
ATOM 2223 C CA . ASP A 1 286 ? 28.328 -33.125 -15.758 1 68.38 286 ASP A CA 1
ATOM 2224 C C . ASP A 1 286 ? 27.266 -32.219 -15.148 1 68.38 286 ASP A C 1
ATOM 2226 O O . ASP A 1 286 ? 27.25 -31.016 -15.406 1 68.38 286 ASP A O 1
ATOM 2230 N N . PRO A 1 287 ? 26.266 -32.875 -14.562 1 69.94 287 PRO A N 1
ATOM 2231 C CA . PRO A 1 287 ? 25.266 -32.031 -13.898 1 69.94 287 PRO A CA 1
ATOM 2232 C C . PRO A 1 287 ? 25.859 -31.078 -12.875 1 69.94 287 PRO A C 1
ATOM 2234 O O . PRO A 1 287 ? 26.875 -31.391 -12.242 1 69.94 287 PRO A O 1
ATOM 2237 N N . PRO A 1 288 ? 25.438 -29.906 -12.953 1 72.75 288 PRO A N 1
ATOM 2238 C CA . PRO A 1 288 ? 25.922 -28.969 -11.938 1 72.75 288 PRO A CA 1
ATOM 2239 C C . PRO A 1 288 ? 25.656 -29.453 -10.516 1 72.75 288 PRO A C 1
ATOM 2241 O O . PRO A 1 288 ? 24.859 -30.375 -10.305 1 72.75 288 PRO A O 1
ATOM 2244 N N . ALA A 1 289 ? 26.438 -28.969 -9.539 1 79.25 289 ALA A N 1
ATOM 2245 C CA . ALA A 1 289 ? 26.234 -29.297 -8.125 1 79.25 289 ALA A CA 1
ATOM 2246 C C . ALA A 1 289 ? 24.828 -28.938 -7.68 1 79.25 289 ALA A C 1
ATOM 2248 O O . ALA A 1 289 ? 24.266 -27.922 -8.109 1 79.25 289 ALA A O 1
ATOM 2249 N N . PRO A 1 290 ? 24.203 -29.844 -7 1 83.88 290 PRO A N 1
ATOM 2250 C CA . PRO A 1 290 ? 22.844 -29.578 -6.539 1 83.88 290 PRO A CA 1
ATOM 2251 C C . PRO A 1 290 ? 22.719 -28.281 -5.754 1 83.88 290 PRO A C 1
ATOM 2253 O O . PRO A 1 290 ? 23.703 -27.797 -5.188 1 83.88 290 PRO A O 1
ATOM 2256 N N . LEU A 1 291 ? 21.516 -27.766 -5.82 1 88.75 291 LEU A N 1
ATOM 2257 C CA . LEU A 1 291 ? 21.219 -26.531 -5.109 1 88.75 291 LEU A CA 1
ATOM 2258 C C . LEU A 1 291 ? 21.484 -26.688 -3.615 1 88.75 291 LEU A C 1
ATOM 2260 O O . LEU A 1 291 ? 21.062 -27.672 -3.006 1 88.75 291 LEU A O 1
ATOM 2264 N N . GLY A 1 292 ? 22.266 -25.891 -3.004 1 84.5 292 GLY A N 1
ATOM 2265 C CA . GLY A 1 292 ? 22.516 -25.875 -1.572 1 84.5 292 GLY A CA 1
ATOM 2266 C C . GLY A 1 292 ? 23.719 -26.703 -1.174 1 84.5 292 GLY A C 1
ATOM 2267 O O . GLY A 1 292 ? 23.969 -26.938 0.014 1 84.5 292 GLY A O 1
ATOM 2268 N N . THR A 1 293 ? 24.547 -27.359 -2.076 1 77 293 THR A N 1
ATOM 2269 C CA . THR A 1 293 ? 25.688 -28.188 -1.742 1 77 293 THR A CA 1
ATOM 2270 C C . THR A 1 293 ? 26.922 -27.312 -1.487 1 77 293 THR A C 1
ATOM 2272 O O . THR A 1 293 ? 27.109 -26.297 -2.143 1 77 293 THR A O 1
ATOM 2275 N N . THR A 1 294 ? 27.609 -27.453 -0.195 1 62.34 294 THR A N 1
ATOM 2276 C CA . THR A 1 294 ? 28.859 -26.766 0.137 1 62.34 294 THR A CA 1
ATOM 2277 C C . THR A 1 294 ? 30.062 -27.562 -0.343 1 62.34 294 THR A C 1
ATOM 2279 O O . THR A 1 294 ? 30.094 -28.781 -0.218 1 62.34 294 THR A O 1
ATOM 2282 N N . THR A 1 295 ? 31.125 -27.141 -1.233 1 49.97 295 THR A N 1
ATOM 2283 C CA . THR A 1 295 ? 32.344 -27.781 -1.708 1 49.97 295 THR A CA 1
ATOM 2284 C C . THR A 1 295 ? 33.188 -28.266 -0.534 1 49.97 295 THR A C 1
ATOM 2286 O O . THR A 1 295 ? 34.188 -28.969 -0.727 1 49.97 295 THR A O 1
ATOM 2289 N N . THR A 1 296 ? 33.625 -27.641 0.673 1 39.66 296 THR A N 1
ATOM 2290 C CA . THR A 1 296 ? 34.75 -27.969 1.526 1 39.66 296 THR A CA 1
ATOM 2291 C C . THR A 1 296 ? 34.719 -29.438 1.93 1 39.66 296 THR A C 1
ATOM 2293 O O . THR A 1 296 ? 35.75 -29.984 2.357 1 39.66 296 THR A O 1
ATOM 2296 N N . THR A 1 297 ? 34.125 -29.953 3.09 1 35.91 297 THR A N 1
ATOM 2297 C CA . THR A 1 297 ? 34.5 -31.109 3.875 1 35.91 297 THR A CA 1
ATOM 2298 C C . THR A 1 297 ? 34.656 -32.344 2.979 1 35.91 297 THR A C 1
ATOM 2300 O O . THR A 1 297 ? 33.719 -32.75 2.297 1 35.91 297 THR A O 1
ATOM 2303 N N . ILE A 1 298 ? 36.031 -32.656 2.664 1 32.28 298 ILE A N 1
ATOM 2304 C CA . ILE A 1 298 ? 36.719 -33.844 2.115 1 32.28 298 ILE A CA 1
ATOM 2305 C C . ILE A 1 298 ? 36.031 -35.125 2.615 1 32.28 298 ILE A C 1
ATOM 2307 O O . ILE A 1 298 ? 35.781 -36.031 1.833 1 32.28 298 ILE A O 1
ATOM 2311 N N . SER A 1 299 ? 36.875 -35.688 3.949 1 30.28 299 SER A N 1
ATOM 2312 C CA . SER A 1 299 ? 37.062 -37.031 4.43 1 30.28 299 SER A CA 1
ATOM 2313 C C . SER A 1 299 ? 35.75 -37.719 4.703 1 30.28 299 SER A C 1
ATOM 2315 O O . SER A 1 299 ? 35.656 -38.969 4.66 1 30.28 299 SER A O 1
ATOM 2317 N N . SER A 1 300 ? 35.406 -37.562 6.18 1 29.72 300 SER A N 1
ATOM 2318 C CA . SER A 1 300 ? 34.375 -38.469 6.586 1 29.72 300 SER A CA 1
ATOM 2319 C C . SER A 1 300 ? 33.219 -38.469 5.594 1 29.72 300 SER A C 1
ATOM 2321 O O . SER A 1 300 ? 32.969 -37.469 4.934 1 29.72 300 SER A O 1
ATOM 2323 N N . PRO A 1 301 ? 32.875 -39.719 5.25 1 29.39 301 PRO A N 1
ATOM 2324 C CA . PRO A 1 301 ? 31.781 -39.75 4.293 1 29.39 301 PRO A CA 1
ATOM 2325 C C . PRO A 1 301 ? 30.797 -38.594 4.5 1 29.39 301 PRO A C 1
ATOM 2327 O O . PRO A 1 301 ? 30.5 -38.25 5.641 1 29.39 301 PRO A O 1
ATOM 2330 N N . PRO A 1 302 ? 31.078 -37.438 3.773 1 29.45 302 PRO A N 1
ATOM 2331 C CA . PRO A 1 302 ? 30.234 -36.25 3.994 1 29.45 302 PRO A CA 1
ATOM 2332 C C . PRO A 1 302 ? 28.938 -36.594 4.727 1 29.45 302 PRO A C 1
ATOM 2334 O O . PRO A 1 302 ? 28.266 -37.562 4.375 1 29.45 302 PRO A O 1
ATOM 2337 N N . ALA A 1 303 ? 29.094 -36.688 6.102 1 28.86 303 ALA A N 1
ATOM 2338 C CA . ALA A 1 303 ? 27.75 -36.969 6.578 1 28.86 303 ALA A CA 1
ATOM 2339 C C . ALA A 1 303 ? 26.703 -36.438 5.609 1 28.86 303 ALA A C 1
ATOM 2341 O O . ALA A 1 303 ? 26.922 -35.406 4.945 1 28.86 303 ALA A O 1
ATOM 2342 N N . PRO A 1 304 ? 25.922 -37.344 5.117 1 26.67 304 PRO A N 1
ATOM 2343 C CA . PRO A 1 304 ? 24.906 -36.781 4.242 1 26.67 304 PRO A CA 1
ATOM 2344 C C . PRO A 1 304 ? 24.484 -35.375 4.668 1 26.67 304 PRO A C 1
ATOM 2346 O O . PRO A 1 304 ? 24.031 -35.156 5.801 1 26.67 304 PRO A O 1
ATOM 2349 N N . LEU A 1 305 ? 25.484 -34.406 4.945 1 29.14 305 LEU A N 1
ATOM 2350 C CA . LEU A 1 305 ? 24.875 -33.094 5.016 1 29.14 305 LEU A CA 1
ATOM 2351 C C . LEU A 1 305 ? 23.422 -33.156 4.551 1 29.14 305 LEU A C 1
ATOM 2353 O O . LEU A 1 305 ? 23.078 -33.875 3.617 1 29.14 305 LEU A O 1
ATOM 2357 N N . GLY A 1 306 ? 22.547 -32.969 5.496 1 28.58 306 GLY A N 1
ATOM 2358 C CA . GLY A 1 306 ? 21.219 -33.281 4.977 1 28.58 306 GLY A CA 1
ATOM 2359 C C . GLY A 1 306 ? 21.047 -32.906 3.518 1 28.58 306 GLY A C 1
ATOM 2360 O O . GLY A 1 306 ? 20.844 -31.734 3.191 1 28.58 306 GLY A O 1
ATOM 2361 N N . GLY A 1 307 ? 22.125 -32.906 2.707 1 28.41 307 GLY A N 1
ATOM 2362 C CA . GLY A 1 307 ? 22.141 -32.812 1.256 1 28.41 307 GLY A CA 1
ATOM 2363 C C . GLY A 1 307 ? 20.75 -32.812 0.642 1 28.41 307 GLY A C 1
ATOM 2364 O O . GLY A 1 307 ? 19.906 -33.625 0.994 1 28.41 307 GLY A O 1
ATOM 2365 N N . LEU A 1 308 ? 20.391 -31.641 0.384 1 30.27 308 LEU A N 1
ATOM 2366 C CA . LEU A 1 308 ? 19 -31.656 -0.015 1 30.27 308 LEU A CA 1
ATOM 2367 C C . LEU A 1 308 ? 18.656 -32.906 -0.818 1 30.27 308 LEU A C 1
ATOM 2369 O O . LEU A 1 308 ? 18.812 -32.906 -2.043 1 30.27 308 LEU A O 1
ATOM 2373 N N . THR A 1 309 ? 19.328 -34.062 -0.64 1 30.23 309 THR A N 1
ATOM 2374 C CA . THR A 1 309 ? 18.438 -35.188 -0.931 1 30.23 309 THR A CA 1
ATOM 2375 C C . THR A 1 309 ? 17.016 -34.875 -0.497 1 30.23 309 THR A C 1
ATOM 2377 O O . THR A 1 309 ? 16.734 -34.719 0.693 1 30.23 309 THR A O 1
ATOM 2380 N N . ILE A 1 310 ? 16.5 -33.938 -1.122 1 32.59 310 ILE A N 1
ATOM 2381 C CA . ILE A 1 310 ? 15.078 -33.625 -1.18 1 32.59 310 ILE A CA 1
ATOM 2382 C C . ILE A 1 310 ? 14.289 -34.719 -0.453 1 32.59 310 ILE A C 1
ATOM 2384 O O . ILE A 1 310 ? 13.281 -34.438 0.19 1 32.59 310 ILE A O 1
ATOM 2388 N N . PHE A 1 311 ? 14.758 -36.156 -0.681 1 29.58 311 PHE A N 1
ATOM 2389 C CA . PHE A 1 311 ? 14.094 -37.438 -0.423 1 29.58 311 PHE A CA 1
ATOM 2390 C C . PHE A 1 311 ? 14.445 -37.969 0.962 1 29.58 311 PHE A C 1
ATOM 2392 O O . PHE A 1 311 ? 14.133 -39.094 1.296 1 29.58 311 PHE A O 1
ATOM 2399 N N . ASP A 1 312 ? 15.562 -37.656 1.524 1 32.88 312 ASP A N 1
ATOM 2400 C CA . ASP A 1 312 ? 15.477 -38.375 2.787 1 32.88 312 ASP A CA 1
ATOM 2401 C C . ASP A 1 312 ? 14.148 -38.094 3.49 1 32.88 312 ASP A C 1
ATOM 2403 O O . ASP A 1 312 ? 14.117 -37.438 4.516 1 32.88 312 ASP A O 1
ATOM 2407 N N . ILE A 1 313 ? 13.336 -37.656 2.844 1 31.86 313 ILE A N 1
ATOM 2408 C CA . ILE A 1 313 ? 11.891 -37.719 3.033 1 31.86 313 ILE A CA 1
ATOM 2409 C C . ILE A 1 313 ? 11.539 -39.062 3.701 1 31.86 313 ILE A C 1
ATOM 2411 O O . ILE A 1 313 ? 10.477 -39.625 3.436 1 31.86 313 ILE A O 1
ATOM 2415 N N . SER A 1 314 ? 12.523 -39.844 4.027 1 29.66 314 SER A N 1
ATOM 2416 C CA . SER A 1 314 ? 12.07 -41.094 4.625 1 29.66 314 SER A CA 1
ATOM 2417 C C . SER A 1 314 ? 11.07 -40.844 5.746 1 29.66 314 SER A C 1
ATOM 2419 O O . SER A 1 314 ? 10.578 -41.781 6.371 1 29.66 314 SER A O 1
ATOM 2421 N N . ASN A 1 315 ? 11.445 -40.062 6.629 1 31.34 315 ASN A N 1
ATOM 2422 C CA . ASN A 1 315 ? 10.383 -40.25 7.617 1 31.34 315 ASN A CA 1
ATOM 2423 C C . ASN A 1 315 ? 9 -40.188 6.969 1 31.34 315 ASN A C 1
ATOM 2425 O O . ASN A 1 315 ? 8.836 -39.625 5.891 1 31.34 315 ASN A O 1
ATOM 2429 N N . LYS A 1 316 ? 7.84 -40.281 7.762 1 37 316 LYS A N 1
ATOM 2430 C CA . LYS A 1 316 ? 6.508 -40.719 7.375 1 37 316 LYS A CA 1
ATOM 2431 C C . LYS A 1 316 ? 5.988 -39.938 6.168 1 37 316 LYS A C 1
ATOM 2433 O O . LYS A 1 316 ? 6.125 -38.719 6.105 1 37 316 LYS A O 1
ATOM 2438 N N . ALA A 1 317 ? 5.777 -40.5 5.004 1 36.97 317 ALA A N 1
ATOM 2439 C CA . ALA A 1 317 ? 5.121 -40.312 3.715 1 36.97 317 ALA A CA 1
ATOM 2440 C C . ALA A 1 317 ? 4.305 -39.031 3.701 1 36.97 317 ALA A C 1
ATOM 2442 O O . ALA A 1 317 ? 4.348 -38.281 2.732 1 36.97 317 ALA A O 1
ATOM 2443 N N . THR A 1 318 ? 3.49 -38.875 4.594 1 41.66 318 THR A N 1
ATOM 2444 C CA . THR A 1 318 ? 2.4 -37.906 4.664 1 41.66 318 THR A CA 1
ATOM 2445 C C . THR A 1 318 ? 2.943 -36.5 4.879 1 41.66 318 THR A C 1
ATOM 2447 O O . THR A 1 318 ? 2.414 -35.531 4.324 1 41.66 318 THR A O 1
ATOM 2450 N N . LEU A 1 319 ? 4.023 -36.344 5.816 1 42.81 319 LEU A N 1
ATOM 2451 C CA . LEU A 1 319 ? 4.516 -35.062 6.27 1 42.81 319 LEU A CA 1
ATOM 2452 C C . LEU A 1 319 ? 5.414 -34.438 5.211 1 42.81 319 LEU A C 1
ATOM 2454 O O . LEU A 1 319 ? 5.41 -33.219 5.043 1 42.81 319 LEU A O 1
ATOM 2458 N N . GLN A 1 320 ? 6.242 -35.281 4.48 1 47.06 320 GLN A N 1
ATOM 2459 C CA . GLN A 1 320 ? 7.211 -34.844 3.48 1 47.06 320 GLN A CA 1
ATOM 2460 C C . GLN A 1 320 ? 6.512 -34.188 2.295 1 47.06 320 GLN A C 1
ATOM 2462 O O . GLN A 1 320 ? 6.984 -33.156 1.778 1 47.06 320 GLN A O 1
ATOM 2467 N N . GLU A 1 321 ? 5.504 -34.969 1.842 1 50.84 321 GLU A N 1
ATOM 2468 C CA . GLU A 1 321 ? 4.742 -34.469 0.705 1 50.84 321 GLU A CA 1
ATOM 2469 C C . GLU A 1 321 ? 4.211 -33.062 0.981 1 50.84 321 GLU A C 1
ATOM 2471 O O . GLU A 1 321 ? 4.184 -32.219 0.085 1 50.84 321 GLU A O 1
ATOM 2476 N N . ARG A 1 322 ? 3.912 -32.938 2.344 1 54.72 322 ARG A N 1
ATOM 2477 C CA . ARG A 1 322 ? 3.291 -31.672 2.781 1 54.72 322 ARG A CA 1
ATOM 2478 C C . ARG A 1 322 ? 4.305 -30.531 2.801 1 54.72 322 ARG A C 1
ATOM 2480 O O . ARG A 1 322 ? 3.965 -29.391 2.492 1 54.72 322 ARG A O 1
ATOM 2487 N N . VAL A 1 323 ? 5.574 -31.062 3.07 1 52.88 323 VAL A N 1
ATOM 2488 C CA . VAL A 1 323 ? 6.625 -30.062 3.238 1 52.88 323 VAL A CA 1
ATOM 2489 C C . VAL A 1 323 ? 7.113 -29.594 1.871 1 52.88 323 VAL A C 1
ATOM 2491 O O . VAL A 1 323 ? 7.5 -28.422 1.709 1 52.88 323 VAL A O 1
ATOM 2494 N N . SER A 1 324 ? 6.742 -30.375 0.791 1 68.69 324 SER A N 1
ATOM 2495 C CA . SER A 1 324 ? 7.406 -30.141 -0.488 1 68.69 324 SER A CA 1
ATOM 2496 C C . SER A 1 324 ? 6.676 -29.078 -1.298 1 68.69 324 SER A C 1
ATOM 2498 O O . SER A 1 324 ? 7.309 -28.281 -2.012 1 68.69 324 SER A O 1
ATOM 2500 N N . MET A 1 325 ? 5.555 -28.891 -0.897 1 80.88 325 MET A N 1
ATOM 2501 C CA . MET A 1 325 ? 4.789 -28.078 -1.835 1 80.88 325 MET A CA 1
ATOM 2502 C C . MET A 1 325 ? 5.086 -26.594 -1.638 1 80.88 325 MET A C 1
ATOM 2504 O O . MET A 1 325 ? 5.352 -25.875 -2.604 1 80.88 325 MET A O 1
ATOM 2508 N N . PRO A 1 326 ? 5.273 -26.234 -0.416 1 83.25 326 PRO A N 1
ATOM 2509 C CA . PRO A 1 326 ? 5.645 -24.828 -0.268 1 83.25 326 PRO A CA 1
ATOM 2510 C C . PRO A 1 326 ? 7.059 -24.531 -0.76 1 83.25 326 PRO A C 1
ATOM 2512 O O . PRO A 1 326 ? 7.34 -23.422 -1.208 1 83.25 326 PRO A O 1
ATOM 2515 N N . SER A 1 327 ? 7.855 -25.562 -0.706 1 91 327 SER A N 1
ATOM 2516 C CA . SER A 1 327 ? 9.219 -25.391 -1.187 1 91 327 SER A CA 1
ATOM 2517 C C . SER A 1 327 ? 9.258 -25.203 -2.699 1 91 327 SER A C 1
ATOM 2519 O O . SER A 1 327 ? 10.023 -24.375 -3.215 1 91 327 SER A O 1
ATOM 2521 N N . ILE A 1 328 ? 8.406 -26 -3.379 1 93.44 328 ILE A N 1
ATOM 2522 C CA . ILE A 1 328 ? 8.32 -25.875 -4.828 1 93.44 328 ILE A CA 1
ATOM 2523 C C . ILE A 1 328 ? 7.852 -24.469 -5.203 1 93.44 328 ILE A C 1
ATOM 2525 O O . ILE A 1 328 ? 8.43 -23.828 -6.09 1 93.44 328 ILE A O 1
ATOM 2529 N N . SER A 1 329 ? 6.891 -24.031 -4.484 1 92.5 329 SER A N 1
ATOM 2530 C CA . SER A 1 329 ? 6.355 -22.703 -4.75 1 92.5 329 SER A CA 1
ATOM 2531 C C . SER A 1 329 ? 7.402 -21.625 -4.5 1 92.5 329 SER A C 1
ATOM 2533 O O . SER A 1 329 ? 7.512 -20.672 -5.27 1 92.5 329 SER A O 1
ATOM 2535 N N . ALA A 1 330 ? 8.102 -21.766 -3.441 1 94.56 330 ALA A N 1
ATOM 2536 C CA . ALA A 1 330 ? 9.148 -20.797 -3.131 1 94.56 330 ALA A CA 1
ATOM 2537 C C . ALA A 1 330 ? 10.211 -20.766 -4.23 1 94.56 330 ALA A C 1
ATOM 2539 O O . ALA A 1 330 ? 10.68 -19.688 -4.617 1 94.56 330 ALA A O 1
ATOM 2540 N N . LEU A 1 331 ? 10.578 -21.906 -4.734 1 96.25 331 LEU A N 1
ATOM 2541 C CA . LEU A 1 331 ? 11.578 -21.984 -5.793 1 96.25 331 LEU A CA 1
ATOM 2542 C C . LEU A 1 331 ? 11.031 -21.406 -7.098 1 96.25 331 LEU A C 1
ATOM 2544 O O . LEU A 1 331 ? 11.773 -20.781 -7.859 1 96.25 331 LEU A O 1
ATOM 2548 N N . MET A 1 332 ? 9.781 -21.688 -7.367 1 96.94 332 MET A N 1
ATOM 2549 C CA . MET A 1 332 ? 9.156 -21.094 -8.547 1 96.94 332 MET A CA 1
ATOM 2550 C C . MET A 1 332 ? 9.133 -19.562 -8.445 1 96.94 332 MET A C 1
ATOM 2552 O O . MET A 1 332 ? 9.359 -18.875 -9.438 1 96.94 332 MET A O 1
ATOM 2556 N N . LEU A 1 333 ? 8.828 -19.125 -7.234 1 96.81 333 LEU A N 1
ATOM 2557 C CA . LEU A 1 333 ? 8.891 -17.688 -7 1 96.81 333 LEU A CA 1
ATOM 2558 C C . LEU A 1 333 ? 10.297 -17.156 -7.238 1 96.81 333 LEU A C 1
ATOM 2560 O O . LEU A 1 333 ? 10.469 -16.078 -7.805 1 96.81 333 LEU A O 1
ATOM 2564 N N . CYS A 1 334 ? 11.25 -17.891 -6.781 1 97.19 334 CYS A N 1
ATOM 2565 C CA . CYS A 1 334 ? 12.641 -17.516 -7.02 1 97.19 334 CYS A CA 1
ATOM 2566 C C . CYS A 1 334 ? 12.914 -17.375 -8.508 1 97.19 334 CYS A C 1
ATOM 2568 O O . CYS A 1 334 ? 13.516 -16.391 -8.945 1 97.19 334 CYS A O 1
ATOM 2570 N N . CYS A 1 335 ? 12.461 -18.312 -9.289 1 96.25 335 CYS A N 1
ATOM 2571 C CA . CYS A 1 335 ? 12.641 -18.281 -10.734 1 96.25 335 CYS A CA 1
ATOM 2572 C C . CYS A 1 335 ? 12 -17.047 -11.352 1 96.25 335 CYS A C 1
ATOM 2574 O O . CYS A 1 335 ? 12.633 -16.359 -12.148 1 96.25 335 CYS A O 1
ATOM 2576 N N . SER A 1 336 ? 10.812 -16.828 -10.945 1 96.31 336 SER A N 1
ATOM 2577 C CA . SER A 1 336 ? 10.109 -15.664 -11.469 1 96.31 336 SER A CA 1
ATOM 2578 C C . SER A 1 336 ? 10.812 -14.375 -11.086 1 96.31 336 SER A C 1
ATOM 2580 O O . SER A 1 336 ? 10.945 -13.461 -11.906 1 96.31 336 SER A O 1
ATOM 2582 N N . THR A 1 337 ? 11.289 -14.305 -9.883 1 95.31 337 THR A N 1
ATOM 2583 C CA . THR A 1 337 ? 11.977 -13.109 -9.398 1 95.31 337 THR A CA 1
ATOM 2584 C C . THR A 1 337 ? 13.289 -12.914 -10.141 1 95.31 337 THR A C 1
ATOM 2586 O O . THR A 1 337 ? 13.672 -11.781 -10.453 1 95.31 337 THR A O 1
ATOM 2589 N N . MET A 1 338 ? 14.016 -13.945 -10.461 1 95.12 338 MET A N 1
ATOM 2590 C CA . MET A 1 338 ? 15.266 -13.867 -11.203 1 95.12 338 MET A CA 1
ATOM 2591 C C . MET A 1 338 ? 15.039 -13.273 -12.594 1 95.12 338 MET A C 1
ATOM 2593 O O . MET A 1 338 ? 15.867 -12.508 -13.094 1 95.12 338 MET A O 1
ATOM 2597 N N . LEU A 1 339 ? 13.922 -13.562 -13.148 1 93.31 339 LEU A N 1
ATOM 2598 C CA . LEU A 1 339 ? 13.609 -13.109 -14.5 1 93.31 339 LEU A CA 1
ATOM 2599 C C . LEU A 1 339 ? 13.203 -11.633 -14.492 1 93.31 339 LEU A C 1
ATOM 2601 O O . LEU A 1 339 ? 13.375 -10.938 -15.492 1 93.31 339 LEU A O 1
ATOM 2605 N N . THR A 1 340 ? 12.68 -11.172 -13.398 1 89.06 340 THR A N 1
ATOM 2606 C CA . THR A 1 340 ? 12.125 -9.82 -13.375 1 89.06 340 THR A CA 1
ATOM 2607 C C . THR A 1 340 ? 13.094 -8.852 -12.703 1 89.06 340 THR A C 1
ATOM 2609 O O . THR A 1 340 ? 12.914 -7.633 -12.773 1 89.06 340 THR A O 1
ATOM 2612 N N . THR A 1 341 ? 14.055 -9.336 -12.047 1 87.62 341 THR A N 1
ATOM 2613 C CA . THR A 1 341 ? 15.023 -8.484 -11.383 1 87.62 341 THR A CA 1
ATOM 2614 C C . THR A 1 341 ? 16.188 -8.156 -12.312 1 87.62 341 THR A C 1
ATOM 2616 O O . THR A 1 341 ? 16.609 -8.992 -13.109 1 87.62 341 THR A O 1
ATOM 2619 N N . SER A 1 342 ? 16.703 -6.902 -12.242 1 85 342 SER A N 1
ATOM 2620 C CA . SER A 1 342 ? 17.812 -6.461 -13.094 1 85 342 SER A CA 1
ATOM 2621 C C . SER A 1 342 ? 19.109 -7.148 -12.703 1 85 342 SER A C 1
ATOM 2623 O O . SER A 1 342 ? 19.359 -7.418 -11.531 1 85 342 SER A O 1
ATOM 2625 N N . TYR A 1 343 ? 19.859 -7.527 -13.664 1 87.12 343 TYR A N 1
ATOM 2626 C CA . TYR A 1 343 ? 21.172 -8.164 -13.508 1 87.12 343 TYR A CA 1
ATOM 2627 C C . TYR A 1 343 ? 22.234 -7.426 -14.305 1 87.12 343 TYR A C 1
ATOM 2629 O O . TYR A 1 343 ? 21.984 -6.984 -15.43 1 87.12 343 TYR A O 1
ATOM 2637 N N . PRO A 1 344 ? 23.375 -7.148 -13.742 1 84.19 344 PRO A N 1
ATOM 2638 C CA . PRO A 1 344 ? 24.406 -6.316 -14.359 1 84.19 344 PRO A CA 1
ATOM 2639 C C . PRO A 1 344 ? 24.953 -6.91 -15.656 1 84.19 344 PRO A C 1
ATOM 2641 O O . PRO A 1 344 ? 25.344 -6.172 -16.562 1 84.19 344 PRO A O 1
ATOM 2644 N N . ALA A 1 345 ? 25.047 -8.164 -15.812 1 87.44 345 ALA A N 1
ATOM 2645 C CA . ALA A 1 345 ? 25.578 -8.805 -17.016 1 87.44 345 ALA A CA 1
ATOM 2646 C C . ALA A 1 345 ? 24.453 -9.383 -17.875 1 87.44 345 ALA A C 1
ATOM 2648 O O . ALA A 1 345 ? 23.359 -9.641 -17.375 1 87.44 345 ALA A O 1
ATOM 2649 N N . LYS A 1 346 ? 24.703 -9.359 -19.156 1 85.44 346 LYS A N 1
ATOM 2650 C CA . LYS A 1 346 ? 23.75 -10.008 -20.047 1 85.44 346 LYS A CA 1
ATOM 2651 C C . LYS A 1 346 ? 23.812 -11.523 -19.906 1 85.44 346 LYS A C 1
ATOM 2653 O O . LYS A 1 346 ? 24.875 -12.125 -20.094 1 85.44 346 LYS A O 1
ATOM 2658 N N . ALA A 1 347 ? 22.797 -12.047 -19.297 1 87.75 347 ALA A N 1
ATOM 2659 C CA . ALA A 1 347 ? 22.766 -13.492 -19.109 1 87.75 347 ALA A CA 1
ATOM 2660 C C . ALA A 1 347 ? 21.797 -14.148 -20.094 1 87.75 347 ALA A C 1
ATOM 2662 O O . ALA A 1 347 ? 20.797 -13.547 -20.5 1 87.75 347 ALA A O 1
ATOM 2663 N N . LYS A 1 348 ? 22.219 -15.336 -20.578 1 85.88 348 LYS A N 1
ATOM 2664 C CA . LYS A 1 348 ? 21.375 -16.078 -21.5 1 85.88 348 LYS A CA 1
ATOM 2665 C C . LYS A 1 348 ? 20.188 -16.719 -20.766 1 85.88 348 LYS A C 1
ATOM 2667 O O . LYS A 1 348 ? 20.359 -17.453 -19.797 1 85.88 348 LYS A O 1
ATOM 2672 N N . LEU A 1 349 ? 19.078 -16.391 -21.188 1 90.12 349 LEU A N 1
ATOM 2673 C CA . LEU A 1 349 ? 17.844 -16.922 -20.625 1 90.12 349 LEU A CA 1
ATOM 2674 C C . LEU A 1 349 ? 17.484 -18.266 -21.234 1 90.12 349 LEU A C 1
ATOM 2676 O O . LEU A 1 349 ? 17.344 -18.375 -22.453 1 90.12 349 LEU A O 1
ATOM 2680 N N . PRO A 1 350 ? 17.484 -19.344 -20.484 1 92.44 350 PRO A N 1
ATOM 2681 C CA . PRO A 1 350 ? 17.062 -20.625 -21.031 1 92.44 350 PRO A CA 1
ATOM 2682 C C . PRO A 1 350 ? 15.555 -20.719 -21.234 1 92.44 350 PRO A C 1
ATOM 2684 O O . PRO A 1 350 ? 14.867 -21.438 -20.5 1 92.44 350 PRO A O 1
ATOM 2687 N N . VAL A 1 351 ? 15.062 -20.094 -22.234 1 94.12 351 VAL A N 1
ATOM 2688 C CA . VAL A 1 351 ? 13.633 -19.938 -22.484 1 94.12 351 VAL A CA 1
ATOM 2689 C C . VAL A 1 351 ? 12.992 -21.312 -22.688 1 94.12 351 VAL A C 1
ATOM 2691 O O . VAL A 1 351 ? 11.922 -21.594 -22.156 1 94.12 351 VAL A O 1
ATOM 2694 N N . ARG A 1 352 ? 13.633 -22.203 -23.453 1 93.31 352 ARG A N 1
ATOM 2695 C CA . ARG A 1 352 ? 13.086 -23.516 -23.766 1 93.31 352 ARG A CA 1
ATOM 2696 C C . ARG A 1 352 ? 12.867 -24.344 -22.484 1 93.31 352 ARG A C 1
ATOM 2698 O O . ARG A 1 352 ? 11.805 -24.938 -22.297 1 93.31 352 ARG A O 1
ATOM 2705 N N . LEU A 1 353 ? 13.883 -24.359 -21.641 1 94.06 353 LEU A N 1
ATOM 2706 C CA . LEU A 1 353 ? 13.805 -25.125 -20.391 1 94.06 353 LEU A CA 1
ATOM 2707 C C . LEU A 1 353 ? 12.719 -24.562 -19.484 1 94.06 353 LEU A C 1
ATOM 2709 O O . LEU A 1 353 ? 11.977 -25.328 -18.859 1 94.06 353 LEU A O 1
ATOM 2713 N N . LEU A 1 354 ? 12.633 -23.234 -19.406 1 96.19 354 LEU A N 1
ATOM 2714 C CA . LEU A 1 354 ? 11.609 -22.594 -18.609 1 96.19 354 LEU A CA 1
ATOM 2715 C C . LEU A 1 354 ? 10.219 -22.938 -19.109 1 96.19 354 LEU A C 1
ATOM 2717 O O . LEU A 1 354 ? 9.328 -23.25 -18.312 1 96.19 354 LEU A O 1
ATOM 2721 N N . LEU A 1 355 ? 10.016 -22.938 -20.406 1 96.38 355 LEU A N 1
ATOM 2722 C CA . LEU A 1 355 ? 8.711 -23.25 -21 1 96.38 355 LEU A CA 1
ATOM 2723 C C . LEU A 1 355 ? 8.336 -24.703 -20.75 1 96.38 355 LEU A C 1
ATOM 2725 O O . LEU A 1 355 ? 7.18 -25.016 -20.453 1 96.38 355 LEU A O 1
ATOM 2729 N N . MET A 1 356 ? 9.297 -25.578 -20.844 1 95.5 356 MET A N 1
ATOM 2730 C CA . MET A 1 356 ? 9.039 -26.984 -20.594 1 95.5 356 MET A CA 1
ATOM 2731 C C . MET A 1 356 ? 8.586 -27.219 -19.156 1 95.5 356 MET A C 1
ATOM 2733 O O . MET A 1 356 ? 7.637 -27.969 -18.922 1 95.5 356 MET A O 1
ATOM 2737 N N . LEU A 1 357 ? 9.219 -26.578 -18.25 1 95.31 357 LEU A N 1
ATOM 2738 C CA . LEU A 1 357 ? 8.875 -26.734 -16.844 1 95.31 357 LEU A CA 1
ATOM 2739 C C . LEU A 1 357 ? 7.496 -26.141 -16.547 1 95.31 357 LEU A C 1
ATOM 2741 O O . LEU A 1 357 ? 6.684 -26.766 -15.867 1 95.31 357 LEU A O 1
ATOM 2745 N N . VAL A 1 358 ? 7.246 -24.938 -17.047 1 96.81 358 VAL A N 1
ATOM 2746 C CA . VAL A 1 358 ? 5.965 -24.281 -16.828 1 96.81 358 VAL A CA 1
ATOM 2747 C C . VAL A 1 358 ? 4.844 -25.109 -17.453 1 96.81 358 VAL A C 1
ATOM 2749 O O . VAL A 1 358 ? 3.775 -25.266 -16.844 1 96.81 358 VAL A O 1
ATOM 2752 N N . GLU A 1 359 ? 5.09 -25.594 -18.656 1 96.31 359 GLU A N 1
ATOM 2753 C CA . GLU A 1 359 ? 4.102 -26.453 -19.312 1 96.31 359 GLU A CA 1
ATOM 2754 C C . GLU A 1 359 ? 3.803 -27.688 -18.453 1 96.31 359 GLU A C 1
ATOM 2756 O O . GLU A 1 359 ? 2.645 -28.078 -18.312 1 96.31 359 GLU A O 1
ATOM 2761 N N . ARG A 1 360 ? 4.82 -28.266 -17.891 1 94.81 360 ARG A N 1
ATOM 2762 C CA . ARG A 1 360 ? 4.668 -29.438 -17.016 1 94.81 360 ARG A CA 1
ATOM 2763 C C . ARG A 1 360 ? 3.74 -29.125 -15.852 1 94.81 360 ARG A C 1
ATOM 2765 O O . ARG A 1 360 ? 2.838 -29.906 -15.539 1 94.81 360 ARG A O 1
ATOM 2772 N N . VAL A 1 361 ? 3.912 -28.031 -15.18 1 95.19 361 VAL A N 1
ATOM 2773 C CA . VAL A 1 361 ? 3.135 -27.656 -14 1 95.19 361 VAL A CA 1
ATOM 2774 C C . VAL A 1 361 ? 1.715 -27.281 -14.414 1 95.19 361 VAL A C 1
ATOM 2776 O O . VAL A 1 361 ? 0.743 -27.734 -13.797 1 95.19 361 VAL A O 1
ATOM 2779 N N . LEU A 1 362 ? 1.539 -26.5 -15.516 1 96.06 362 LEU A N 1
ATOM 2780 C CA . LEU A 1 362 ? 0.238 -25.984 -15.922 1 96.06 362 LEU A CA 1
ATOM 2781 C C . LEU A 1 362 ? -0.64 -27.094 -16.5 1 96.06 362 LEU A C 1
ATOM 2783 O O . LEU A 1 362 ? -1.868 -26.984 -16.469 1 96.06 362 LEU A O 1
ATOM 2787 N N . MET A 1 363 ? -0.072 -28.156 -16.984 1 92.94 363 MET A N 1
ATOM 2788 C CA . MET A 1 363 ? -0.85 -29.219 -17.625 1 92.94 363 MET A CA 1
ATOM 2789 C C . MET A 1 363 ? -1.376 -30.203 -16.594 1 92.94 363 MET A C 1
ATOM 2791 O O . MET A 1 363 ? -2.211 -31.062 -16.906 1 92.94 363 MET A O 1
ATOM 2795 N N . VAL A 1 364 ? -0.939 -30.109 -15.352 1 91.56 364 VAL A N 1
ATOM 2796 C CA . VAL A 1 364 ? -1.43 -30.984 -14.289 1 91.56 364 VAL A CA 1
ATOM 2797 C C . VAL A 1 364 ? -2.566 -30.297 -13.539 1 91.56 364 VAL A C 1
ATOM 2799 O O . VAL A 1 364 ? -2.369 -29.234 -12.93 1 91.56 364 VAL A O 1
ATOM 2802 N N . ASP A 1 365 ? -3.74 -30.812 -13.633 1 89.81 365 ASP A N 1
ATOM 2803 C CA . ASP A 1 365 ? -4.895 -30.266 -12.93 1 89.81 365 ASP A CA 1
ATOM 2804 C C . ASP A 1 365 ? -5.367 -31.203 -11.82 1 89.81 365 ASP A C 1
ATOM 2806 O O . ASP A 1 365 ? -6.461 -31.031 -11.281 1 89.81 365 ASP A O 1
ATOM 2810 N N . GLY A 1 366 ? -4.594 -32.219 -11.5 1 87.31 366 GLY A N 1
ATOM 2811 C CA . GLY A 1 366 ? -4.93 -33.156 -10.43 1 87.31 366 GLY A CA 1
ATOM 2812 C C . GLY A 1 366 ? -5.727 -34.344 -10.906 1 87.31 366 GLY A C 1
ATOM 2813 O O . GLY A 1 366 ? -6.039 -35.25 -10.125 1 87.31 366 GLY A O 1
ATOM 2814 N N . SER A 1 367 ? -6.082 -34.375 -12.234 1 87.31 367 SER A N 1
ATOM 2815 C CA . SER A 1 367 ? -6.832 -35.5 -12.781 1 87.31 367 SER A CA 1
ATOM 2816 C C . SER A 1 367 ? -5.938 -36.719 -12.984 1 87.31 367 SER A C 1
ATOM 2818 O O . SER A 1 367 ? -4.734 -36.562 -13.211 1 87.31 367 SER A O 1
ATOM 2820 N N . LEU A 1 368 ? -6.535 -37.844 -12.688 1 81.88 368 LEU A N 1
ATOM 2821 C CA . LEU A 1 368 ? -5.793 -39.062 -12.898 1 81.88 368 LEU A CA 1
ATOM 2822 C C . LEU A 1 368 ? -5.812 -39.469 -14.375 1 81.88 368 LEU A C 1
ATOM 2824 O O . LEU A 1 368 ? -6.863 -39.438 -15.016 1 81.88 368 LEU A O 1
ATOM 2828 N N . PRO A 1 369 ? -4.559 -39.531 -14.859 1 73.62 369 PRO A N 1
ATOM 2829 C CA . PRO A 1 369 ? -4.539 -39.969 -16.266 1 73.62 369 PRO A CA 1
ATOM 2830 C C . PRO A 1 369 ? -5.223 -41.312 -16.484 1 73.62 369 PRO A C 1
ATOM 2832 O O . PRO A 1 369 ? -5.211 -42.156 -15.586 1 73.62 369 PRO A O 1
ATOM 2835 N N . HIS A 1 370 ? -6.156 -41.438 -17.453 1 65 370 HIS A N 1
ATOM 2836 C CA . HIS A 1 370 ? -6.922 -42.625 -17.766 1 65 370 HIS A CA 1
ATOM 2837 C C . HIS A 1 370 ? -6.012 -43.844 -17.891 1 65 370 HIS A C 1
ATOM 2839 O O . HIS A 1 370 ? -6.434 -44.969 -17.625 1 65 370 HIS A O 1
ATOM 2845 N N . THR A 1 371 ? -4.859 -43.625 -18.344 1 60.06 371 THR A N 1
ATOM 2846 C CA . THR A 1 371 ? -4.008 -44.781 -18.672 1 60.06 371 THR A CA 1
ATOM 2847 C C . THR A 1 371 ? -3.229 -45.25 -17.453 1 60.06 371 THR A C 1
ATOM 2849 O O . THR A 1 371 ? -2.635 -46.344 -17.469 1 60.06 371 THR A O 1
ATOM 2852 N N . LEU A 1 372 ? -3.125 -44.375 -16.422 1 56.91 372 LEU A N 1
ATOM 2853 C CA . LEU A 1 372 ? -2.174 -44.719 -15.375 1 56.91 372 LEU A CA 1
ATOM 2854 C C . LEU A 1 372 ? -2.893 -45.312 -14.156 1 56.91 372 LEU A C 1
ATOM 2856 O O . LEU A 1 372 ? -3.996 -44.875 -13.82 1 56.91 372 LEU A O 1
ATOM 2860 N N . TYR A 1 373 ? -2.707 -46.562 -13.875 1 54.78 373 TYR A N 1
ATOM 2861 C CA . TYR A 1 373 ? -3.158 -47.094 -12.609 1 54.78 373 TYR A CA 1
ATOM 2862 C C . TYR A 1 373 ? -2.863 -46.156 -11.461 1 54.78 373 TYR A C 1
ATOM 2864 O O . TYR A 1 373 ? -1.785 -45.562 -11.406 1 54.78 373 TYR A O 1
ATOM 2872 N N . PRO A 1 374 ? -3.932 -45.812 -10.75 1 60.31 374 PRO A N 1
ATOM 2873 C CA . PRO A 1 374 ? -3.779 -44.781 -9.711 1 60.31 374 PRO A CA 1
ATOM 2874 C C . PRO A 1 374 ? -2.717 -45.125 -8.68 1 60.31 374 PRO A C 1
ATOM 2876 O O . PRO A 1 374 ? -2.811 -46.188 -8.031 1 60.31 374 PRO A O 1
ATOM 2879 N N . THR A 1 375 ? -1.429 -44.844 -8.859 1 67.44 375 THR A N 1
ATOM 2880 C CA . THR A 1 375 ? -0.365 -45.062 -7.883 1 67.44 375 THR A CA 1
ATOM 2881 C C . THR A 1 375 ? -0.457 -44.031 -6.746 1 67.44 375 THR A C 1
ATOM 2883 O O . THR A 1 375 ? 0.237 -44.156 -5.734 1 67.44 375 THR A O 1
ATOM 2886 N N . ILE A 1 376 ? -1.461 -43.188 -6.855 1 76.94 376 ILE A N 1
ATOM 2887 C CA . ILE A 1 376 ? -1.527 -42.156 -5.824 1 76.94 376 ILE A CA 1
ATOM 2888 C C . ILE A 1 376 ? -2.771 -42.375 -4.965 1 76.94 376 ILE A C 1
ATOM 2890 O O . ILE A 1 376 ? -3.787 -42.875 -5.445 1 76.94 376 ILE A O 1
ATOM 2894 N N . THR A 1 377 ? -2.576 -42.188 -3.768 1 79.31 377 THR A N 1
ATOM 2895 C CA . THR A 1 377 ? -3.697 -42.281 -2.838 1 79.31 377 THR A CA 1
ATOM 2896 C C . THR A 1 377 ? -4.594 -41.062 -2.953 1 79.31 377 THR A C 1
ATOM 2898 O O . THR A 1 377 ? -4.184 -40.031 -3.494 1 79.31 377 THR A O 1
ATOM 2901 N N . ALA A 1 378 ? -5.77 -41.219 -2.6 1 80.31 378 ALA A N 1
ATOM 2902 C CA . ALA A 1 378 ? -6.727 -40.125 -2.602 1 80.31 378 ALA A CA 1
ATOM 2903 C C . ALA A 1 378 ? -6.215 -38.938 -1.768 1 80.31 378 ALA A C 1
ATOM 2905 O O . ALA A 1 378 ? -6.41 -37.781 -2.133 1 80.31 378 ALA A O 1
ATOM 2906 N N . MET A 1 379 ? -5.559 -39.281 -0.77 1 81.31 379 MET A N 1
ATOM 2907 C CA . MET A 1 379 ? -5.02 -38.25 0.109 1 81.31 379 MET A CA 1
ATOM 2908 C C . MET A 1 379 ? -3.912 -37.469 -0.588 1 81.31 379 MET A C 1
ATOM 2910 O O . MET A 1 379 ? -3.824 -36.25 -0.445 1 81.31 379 MET A O 1
ATOM 2914 N N . GLN A 1 380 ? -3.166 -38.188 -1.28 1 81.69 380 GLN A N 1
ATOM 2915 C CA . GLN A 1 380 ? -2.086 -37.562 -2.016 1 81.69 380 GLN A CA 1
ATOM 2916 C C . GLN A 1 380 ? -2.635 -36.625 -3.109 1 81.69 380 GLN A C 1
ATOM 2918 O O . GLN A 1 380 ? -2.119 -35.531 -3.326 1 81.69 380 GLN A O 1
ATOM 2923 N N . GLN A 1 381 ? -3.639 -37.156 -3.742 1 85.44 381 GLN A N 1
ATOM 2924 C CA . GLN A 1 381 ? -4.27 -36.344 -4.773 1 85.44 381 GLN A CA 1
ATOM 2925 C C . GLN A 1 381 ? -4.824 -35.031 -4.188 1 85.44 381 GLN A C 1
ATOM 2927 O O . GLN A 1 381 ? -4.703 -33.969 -4.797 1 85.44 381 GLN A O 1
ATOM 2932 N N . GLU A 1 382 ? -5.363 -35.188 -3.016 1 85.44 382 GLU A N 1
ATOM 2933 C CA . GLU A 1 382 ? -5.938 -34 -2.346 1 85.44 382 GLU A CA 1
ATOM 2934 C C . GLU A 1 382 ? -4.867 -32.969 -2.025 1 85.44 382 GLU A C 1
ATOM 2936 O O . GLU A 1 382 ? -5.086 -31.781 -2.211 1 85.44 382 GLU A O 1
ATOM 2941 N N . TYR A 1 383 ? -3.797 -33.438 -1.642 1 82.75 383 TYR A N 1
ATOM 2942 C CA . TYR A 1 383 ? -2.711 -32.531 -1.264 1 82.75 383 TYR A CA 1
ATOM 2943 C C . TYR A 1 383 ? -2.17 -31.797 -2.479 1 82.75 383 TYR A C 1
ATOM 2945 O O . TYR A 1 383 ? -1.857 -30.609 -2.4 1 82.75 383 TYR A O 1
ATOM 2953 N N . VAL A 1 384 ? -2.084 -32.5 -3.521 1 87.81 384 VAL A N 1
ATOM 2954 C CA . VAL A 1 384 ? -1.587 -31.875 -4.738 1 87.81 384 VAL A CA 1
ATOM 2955 C C . VAL A 1 384 ? -2.58 -30.812 -5.219 1 87.81 384 VAL A C 1
ATOM 2957 O O . VAL A 1 384 ? -2.186 -29.719 -5.602 1 87.81 384 VAL A O 1
ATOM 2960 N N . CYS A 1 385 ? -3.834 -31.188 -5.133 1 89.5 385 CYS A N 1
ATOM 2961 C CA . CYS A 1 385 ? -4.867 -30.281 -5.602 1 89.5 385 CYS A CA 1
ATOM 2962 C C . CYS A 1 385 ? -4.914 -29.016 -4.742 1 89.5 385 CYS A C 1
ATOM 2964 O O . CYS A 1 385 ? -5.281 -27.953 -5.223 1 89.5 385 CYS A O 1
ATOM 2966 N N . LEU A 1 386 ? -4.52 -29.188 -3.555 1 88.31 386 LEU A N 1
ATOM 2967 C CA . LEU A 1 386 ? -4.523 -28.047 -2.627 1 88.31 386 LEU A CA 1
ATOM 2968 C C . LEU A 1 386 ? -3.482 -27.016 -3.031 1 88.31 386 LEU A C 1
ATOM 2970 O O . LEU A 1 386 ? -3.73 -25.812 -2.928 1 88.31 386 LEU A O 1
ATOM 2974 N N . GLU A 1 387 ? -2.365 -27.391 -3.602 1 89.31 387 GLU A N 1
ATOM 2975 C CA . GLU A 1 387 ? -1.239 -26.5 -3.85 1 89.31 387 GLU A CA 1
ATOM 2976 C C . GLU A 1 387 ? -1.183 -26.078 -5.312 1 89.31 387 GLU A C 1
ATOM 2978 O O . GLU A 1 387 ? -0.487 -25.125 -5.664 1 89.31 387 GLU A O 1
ATOM 2983 N N . LEU A 1 388 ? -1.967 -26.719 -6.152 1 92.56 388 LEU A N 1
ATOM 2984 C CA . LEU A 1 388 ? -1.859 -26.547 -7.594 1 92.56 388 LEU A CA 1
ATOM 2985 C C . LEU A 1 388 ? -2.18 -25.109 -7.992 1 92.56 388 LEU A C 1
ATOM 2987 O O . LEU A 1 388 ? -1.468 -24.5 -8.805 1 92.56 388 LEU A O 1
ATOM 2991 N N . PRO A 1 389 ? -3.168 -24.484 -7.391 1 93 389 PRO A N 1
ATOM 2992 C CA . PRO A 1 389 ? -3.469 -23.125 -7.824 1 93 389 PRO A CA 1
ATOM 2993 C C . PRO A 1 389 ? -2.318 -22.156 -7.562 1 93 389 PRO A C 1
ATOM 2995 O O . PRO A 1 389 ? -2.049 -21.266 -8.383 1 93 389 PRO A O 1
ATOM 2998 N N . VAL A 1 390 ? -1.653 -22.281 -6.492 1 91.81 390 VAL A N 1
ATOM 2999 C CA . VAL A 1 390 ? -0.523 -21.422 -6.176 1 91.81 390 VAL A CA 1
ATOM 3000 C C . VAL A 1 390 ? 0.616 -21.672 -7.16 1 91.81 390 VAL A C 1
ATOM 3002 O O . VAL A 1 390 ? 1.249 -20.734 -7.641 1 91.81 390 VAL A O 1
ATOM 3005 N N . GLN A 1 391 ? 0.869 -22.938 -7.445 1 94.75 391 GLN A N 1
ATOM 3006 C CA . GLN A 1 391 ? 1.916 -23.297 -8.398 1 94.75 391 GLN A CA 1
ATOM 3007 C C . GLN A 1 391 ? 1.574 -22.797 -9.797 1 94.75 391 GLN A C 1
ATOM 3009 O O . GLN A 1 391 ? 2.453 -22.328 -10.531 1 94.75 391 GLN A O 1
ATOM 3014 N N . HIS A 1 392 ? 0.304 -22.906 -10.156 1 96.31 392 HIS A N 1
ATOM 3015 C CA . HIS A 1 392 ? -0.127 -22.375 -11.438 1 96.31 392 HIS A CA 1
ATOM 3016 C C . HIS A 1 392 ? 0.077 -20.859 -11.492 1 96.31 392 HIS A C 1
ATOM 3018 O O . HIS A 1 392 ? 0.505 -20.328 -12.523 1 96.31 392 HIS A O 1
ATOM 3024 N N . SER A 1 393 ? -0.226 -20.219 -10.43 1 96.44 393 SER A N 1
ATOM 3025 C CA . SER A 1 393 ? -0.052 -18.766 -10.375 1 96.44 393 SER A CA 1
ATOM 3026 C C . SER A 1 393 ? 1.405 -18.375 -10.594 1 96.44 393 SER A C 1
ATOM 3028 O O . SER A 1 393 ? 1.696 -17.469 -11.383 1 96.44 393 SER A O 1
ATOM 3030 N N . TYR A 1 394 ? 2.266 -19.062 -9.969 1 96.56 394 TYR A N 1
ATOM 3031 C CA . TYR A 1 394 ? 3.684 -18.75 -10.125 1 96.56 394 TYR A CA 1
ATOM 3032 C C . TYR A 1 394 ? 4.168 -19.125 -11.516 1 96.56 394 TYR A C 1
ATOM 3034 O O . TYR A 1 394 ? 5.066 -18.469 -12.062 1 96.56 394 TYR A O 1
ATOM 3042 N N . SER A 1 395 ? 3.621 -20.172 -12.148 1 97.75 395 SER A N 1
ATOM 3043 C CA . SER A 1 395 ? 3.953 -20.516 -13.523 1 97.75 395 SER A CA 1
ATOM 3044 C C . SER A 1 395 ? 3.58 -19.406 -14.484 1 97.75 395 SER A C 1
ATOM 3046 O O . SER A 1 395 ? 4.34 -19.078 -15.406 1 97.75 395 SER A O 1
ATOM 3048 N N . LEU A 1 396 ? 2.457 -18.828 -14.195 1 97.88 396 LEU A N 1
ATOM 3049 C CA . LEU A 1 396 ? 2.039 -17.703 -15.023 1 97.88 396 LEU A CA 1
ATOM 3050 C C . LEU A 1 396 ? 2.959 -16.5 -14.82 1 97.88 396 LEU A C 1
ATOM 3052 O O . LEU A 1 396 ? 3.264 -15.781 -15.773 1 97.88 396 LEU A O 1
ATOM 3056 N N . ASP A 1 397 ? 3.418 -16.328 -13.641 1 97.25 397 ASP A N 1
ATOM 3057 C CA . ASP A 1 397 ? 4.375 -15.258 -13.367 1 97.25 397 ASP A CA 1
ATOM 3058 C C . ASP A 1 397 ? 5.688 -15.492 -14.117 1 97.25 397 ASP A C 1
ATOM 3060 O O . ASP A 1 397 ? 6.305 -14.547 -14.609 1 97.25 397 ASP A O 1
ATOM 3064 N N . ILE A 1 398 ? 6.09 -16.719 -14.148 1 97.62 398 ILE A N 1
ATOM 3065 C CA . ILE A 1 398 ? 7.309 -17.062 -14.875 1 97.62 398 ILE A CA 1
ATOM 3066 C C . ILE A 1 398 ? 7.137 -16.75 -16.359 1 97.62 398 ILE A C 1
ATOM 3068 O O . ILE A 1 398 ? 8.031 -16.188 -16.984 1 97.62 398 ILE A O 1
ATOM 3072 N N . LEU A 1 399 ? 5.992 -17.078 -16.891 1 97.06 399 LEU A N 1
ATOM 3073 C CA . LEU A 1 399 ? 5.723 -16.781 -18.297 1 97.06 399 LEU A CA 1
ATOM 3074 C C . LEU A 1 399 ? 5.766 -15.273 -18.547 1 97.06 399 LEU A C 1
ATOM 3076 O O . LEU A 1 399 ? 6.316 -14.82 -19.547 1 97.06 399 LEU A O 1
ATOM 3080 N N . CYS A 1 400 ? 5.203 -14.531 -17.625 1 95.19 400 CYS A N 1
ATOM 3081 C CA . CYS A 1 400 ? 5.266 -13.078 -17.734 1 95.19 400 CYS A CA 1
ATOM 3082 C C . CYS A 1 400 ? 6.711 -12.594 -17.719 1 95.19 400 CYS A C 1
ATOM 3084 O O . CYS A 1 400 ? 7.09 -11.719 -18.5 1 95.19 400 CYS A O 1
ATOM 3086 N N . GLY A 1 401 ? 7.457 -13.18 -16.844 1 93.94 401 GLY A N 1
ATOM 3087 C CA . GLY A 1 401 ? 8.867 -12.828 -16.766 1 93.94 401 GLY A CA 1
ATOM 3088 C C . GLY A 1 401 ? 9.633 -13.141 -18.031 1 93.94 401 GLY A C 1
ATOM 3089 O O . GLY A 1 401 ? 10.5 -12.367 -18.438 1 93.94 401 GLY A O 1
ATOM 3090 N N . ILE A 1 402 ? 9.32 -14.227 -18.688 1 94.69 402 ILE A N 1
ATOM 3091 C CA . ILE A 1 402 ? 9.969 -14.609 -19.938 1 94.69 402 ILE A CA 1
ATOM 3092 C C . ILE A 1 402 ? 9.641 -13.578 -21.016 1 94.69 402 ILE A C 1
ATOM 3094 O O . ILE A 1 402 ? 10.531 -13.148 -21.75 1 94.69 402 ILE A O 1
ATOM 3098 N N . VAL A 1 403 ? 8.414 -13.156 -21.094 1 92.69 403 VAL A N 1
ATOM 3099 C CA . VAL A 1 403 ? 7.977 -12.227 -22.125 1 92.69 403 VAL A CA 1
ATOM 3100 C C . VAL A 1 403 ? 8.641 -10.867 -21.906 1 92.69 403 VAL A C 1
ATOM 3102 O O . VAL A 1 403 ? 9.109 -10.242 -22.859 1 92.69 403 VAL A O 1
ATOM 3105 N N . LYS A 1 404 ? 8.719 -10.469 -20.703 1 86.62 404 LYS A N 1
ATOM 3106 C CA . LYS A 1 404 ? 9.32 -9.18 -20.391 1 86.62 404 LYS A CA 1
ATOM 3107 C C . LYS A 1 404 ? 10.836 -9.203 -20.609 1 86.62 404 LYS A C 1
ATOM 3109 O O . LYS A 1 404 ? 11.43 -8.195 -21 1 86.62 404 LYS A O 1
ATOM 3114 N N . GLY A 1 405 ? 11.453 -10.352 -20.406 1 84.94 405 GLY A N 1
ATOM 3115 C CA . GLY A 1 405 ? 12.906 -10.453 -20.438 1 84.94 405 GLY A CA 1
ATOM 3116 C C . GLY A 1 405 ? 13.445 -10.82 -21.797 1 84.94 405 GLY A C 1
ATOM 3117 O O . GLY A 1 405 ? 14.523 -10.359 -22.188 1 84.94 405 GLY A O 1
ATOM 3118 N N . ALA A 1 406 ? 12.906 -11.695 -22.531 1 83.94 406 ALA A N 1
ATOM 3119 C CA . ALA A 1 406 ? 13.477 -12.258 -23.75 1 83.94 406 ALA A CA 1
ATOM 3120 C C . ALA A 1 406 ? 13.203 -11.359 -24.953 1 83.94 406 ALA A C 1
ATOM 3122 O O . ALA A 1 406 ? 13.969 -11.352 -25.922 1 83.94 406 ALA A O 1
ATOM 3123 N N . HIS A 1 407 ? 12.234 -10.438 -24.969 1 75.06 407 HIS A N 1
ATOM 3124 C CA . HIS A 1 407 ? 11.891 -9.539 -26.047 1 75.06 407 HIS A CA 1
ATOM 3125 C C . HIS A 1 407 ? 11.922 -10.266 -27.391 1 75.06 407 HIS A C 1
ATOM 3127 O O . HIS A 1 407 ? 11.148 -11.195 -27.625 1 75.06 407 HIS A O 1
ATOM 3133 N N . SER A 1 408 ? 13 -9.992 -28.25 1 73.88 408 SER A N 1
ATOM 3134 C CA . SER A 1 408 ? 13.07 -10.539 -29.594 1 73.88 408 SER A CA 1
ATOM 3135 C C . SER A 1 408 ? 13.492 -12 -29.578 1 73.88 408 SER A C 1
ATOM 3137 O O . SER A 1 408 ? 13.219 -12.742 -30.531 1 73.88 408 SER A O 1
ATOM 3139 N N . GLN A 1 409 ? 14.07 -12.5 -28.484 1 82.06 409 GLN A N 1
ATOM 3140 C CA . GLN A 1 409 ? 14.523 -13.883 -28.375 1 82.06 409 GLN A CA 1
ATOM 3141 C C . GLN A 1 409 ? 13.344 -14.828 -28.156 1 82.06 409 GLN A C 1
ATOM 3143 O O . GLN A 1 409 ? 13.508 -16.047 -28.203 1 82.06 409 GLN A O 1
ATOM 3148 N N . LEU A 1 410 ? 12.188 -14.273 -28.047 1 88.44 410 LEU A N 1
ATOM 3149 C CA . LEU A 1 410 ? 11 -15.07 -27.75 1 88.44 410 LEU A CA 1
ATOM 3150 C C . LEU A 1 410 ? 10.352 -15.602 -29.016 1 88.44 410 LEU A C 1
ATOM 3152 O O . LEU A 1 410 ? 9.555 -16.531 -28.969 1 88.44 410 LEU A O 1
ATOM 3156 N N . LEU A 1 411 ? 10.773 -15.133 -30.188 1 86.44 411 LEU A N 1
ATOM 3157 C CA . LEU A 1 411 ? 10.094 -15.406 -31.453 1 86.44 411 LEU A CA 1
ATOM 3158 C C . LEU A 1 411 ? 10.156 -16.891 -31.797 1 86.44 411 LEU A C 1
ATOM 3160 O O . LEU A 1 411 ? 9.148 -17.484 -32.188 1 86.44 411 LEU A O 1
ATOM 3164 N N . PRO A 1 412 ? 11.312 -17.531 -31.562 1 90.31 412 PRO A N 1
ATOM 3165 C CA . PRO A 1 412 ? 11.367 -18.953 -31.875 1 90.31 412 PRO A CA 1
ATOM 3166 C C . PRO A 1 412 ? 10.5 -19.797 -30.953 1 90.31 412 PRO A C 1
ATOM 3168 O O . PRO A 1 412 ? 10.141 -20.938 -31.297 1 90.31 412 PRO A O 1
ATOM 3171 N N . HIS A 1 413 ? 10.195 -19.297 -29.859 1 93.12 413 HIS A N 1
ATOM 3172 C CA . HIS A 1 413 ? 9.453 -20.047 -28.859 1 93.12 413 HIS A CA 1
ATOM 3173 C C . HIS A 1 413 ? 8.008 -19.562 -28.766 1 93.12 413 HIS A C 1
ATOM 3175 O O . HIS A 1 413 ? 7.258 -20 -27.875 1 93.12 413 HIS A O 1
ATOM 3181 N N . ALA A 1 414 ? 7.641 -18.719 -29.672 1 91.94 414 ALA A N 1
ATOM 3182 C CA . ALA A 1 414 ? 6.32 -18.094 -29.625 1 91.94 414 ALA A CA 1
ATOM 3183 C C . ALA A 1 414 ? 5.219 -19.141 -29.797 1 91.94 414 ALA A C 1
ATOM 3185 O O . ALA A 1 414 ? 4.211 -19.094 -29.078 1 91.94 414 ALA A O 1
ATOM 3186 N N . ALA A 1 415 ? 5.434 -20.078 -30.672 1 93.25 415 ALA A N 1
ATOM 3187 C CA . ALA A 1 415 ? 4.43 -21.109 -30.922 1 93.25 415 ALA A CA 1
ATOM 3188 C C . ALA A 1 415 ? 4.188 -21.953 -29.672 1 93.25 415 ALA A C 1
ATOM 3190 O O . ALA A 1 415 ? 3.039 -22.25 -29.328 1 93.25 415 ALA A O 1
ATOM 3191 N N . HIS A 1 416 ? 5.285 -22.312 -29.109 1 94.75 416 HIS A N 1
ATOM 3192 C CA . HIS A 1 416 ? 5.191 -23.094 -27.875 1 94.75 416 HIS A CA 1
ATOM 3193 C C . HIS A 1 416 ? 4.445 -22.328 -26.797 1 94.75 416 HIS A C 1
ATOM 3195 O O . HIS A 1 416 ? 3.574 -22.875 -26.125 1 94.75 416 HIS A O 1
ATOM 3201 N N . MET A 1 417 ? 4.723 -21.125 -26.641 1 94.75 417 MET A N 1
ATOM 3202 C CA . MET A 1 417 ? 4.078 -20.281 -25.641 1 94.75 417 MET A CA 1
ATOM 3203 C C . MET A 1 417 ? 2.59 -20.125 -25.922 1 94.75 417 MET A C 1
ATOM 3205 O O . MET A 1 417 ? 1.766 -20.203 -25.016 1 94.75 417 MET A O 1
ATOM 3209 N N . ILE A 1 418 ? 2.248 -19.953 -27.203 1 94.69 418 ILE A N 1
ATOM 3210 C CA . ILE A 1 418 ? 0.856 -19.797 -27.609 1 94.69 418 ILE A CA 1
ATOM 3211 C C . ILE A 1 418 ? 0.08 -21.078 -27.281 1 94.69 418 ILE A C 1
ATOM 3213 O O . ILE A 1 418 ? -1.043 -21.016 -26.766 1 94.69 418 ILE A O 1
ATOM 3217 N N . ARG A 1 419 ? 0.676 -22.125 -27.469 1 95.5 419 ARG A N 1
ATOM 3218 C CA . ARG A 1 419 ? 0.028 -23.406 -27.172 1 95.5 419 ARG A CA 1
ATOM 3219 C C . ARG A 1 419 ? -0.25 -23.547 -25.688 1 95.5 419 ARG A C 1
ATOM 3221 O O . ARG A 1 419 ? -1.346 -23.953 -25.297 1 95.5 419 ARG A O 1
ATOM 3228 N N . ILE A 1 420 ? 0.704 -23.266 -24.844 1 96.69 420 ILE A N 1
ATOM 3229 C CA . ILE A 1 420 ? 0.561 -23.359 -23.391 1 96.69 420 ILE A CA 1
ATOM 3230 C C . ILE A 1 420 ? -0.577 -22.453 -22.938 1 96.69 420 ILE A C 1
ATOM 3232 O O . ILE A 1 420 ? -1.452 -22.875 -22.172 1 96.69 420 ILE A O 1
ATOM 3236 N N . VAL A 1 421 ? -0.569 -21.203 -23.453 1 96.75 421 VAL A N 1
ATOM 3237 C CA . VAL A 1 421 ? -1.511 -20.188 -22.984 1 96.75 421 VAL A CA 1
ATOM 3238 C C . VAL A 1 421 ? -2.922 -20.547 -23.453 1 96.75 421 VAL A C 1
ATOM 3240 O O . VAL A 1 421 ? -3.879 -20.438 -22.688 1 96.75 421 VAL A O 1
ATOM 3243 N N . THR A 1 422 ? -3.102 -20.984 -24.719 1 95.75 422 THR A N 1
ATOM 3244 C CA . THR A 1 422 ? -4.418 -21.328 -25.25 1 95.75 422 THR A CA 1
ATOM 3245 C C . THR A 1 422 ? -4.984 -22.547 -24.547 1 95.75 422 THR A C 1
ATOM 3247 O O . THR A 1 422 ? -6.164 -22.578 -24.172 1 95.75 422 THR A O 1
ATOM 3250 N N . GLU A 1 423 ? -4.152 -23.531 -24.297 1 95.56 423 GLU A N 1
ATOM 3251 C CA . GLU A 1 423 ? -4.602 -24.734 -23.594 1 95.56 423 GLU A CA 1
ATOM 3252 C C . GLU A 1 423 ? -5.004 -24.422 -22.156 1 95.56 423 GLU A C 1
ATOM 3254 O O . GLU A 1 423 ? -6.039 -24.891 -21.688 1 95.56 423 GLU A O 1
ATOM 3259 N N . TYR A 1 424 ? -4.23 -23.688 -21.5 1 96.44 424 TYR A N 1
ATOM 3260 C CA . TYR A 1 424 ? -4.527 -23.359 -20.109 1 96.44 424 TYR A CA 1
ATOM 3261 C C . TYR A 1 424 ? -5.746 -22.453 -20.016 1 96.44 424 TYR A C 1
ATOM 3263 O O . TYR A 1 424 ? -6.496 -22.516 -19.031 1 96.44 424 TYR A O 1
ATOM 3271 N N . LEU A 1 425 ? -5.941 -21.547 -20.969 1 95.38 425 LEU A N 1
ATOM 3272 C CA . LEU A 1 425 ? -7.105 -20.656 -21 1 95.38 425 LEU A CA 1
ATOM 3273 C C . LEU A 1 425 ? -8.398 -21.469 -21.062 1 95.38 425 LEU A C 1
ATOM 3275 O O . LEU A 1 425 ? -9.398 -21.078 -20.453 1 95.38 425 LEU A O 1
ATOM 3279 N N . ARG A 1 426 ? -8.398 -22.578 -21.656 1 91.81 426 ARG A N 1
ATOM 3280 C CA . ARG A 1 426 ? -9.57 -23.438 -21.781 1 91.81 426 ARG A CA 1
ATOM 3281 C C . ARG A 1 426 ? -9.82 -24.234 -20.516 1 91.81 426 ARG A C 1
ATOM 3283 O O . ARG A 1 426 ? -10.969 -24.516 -20.156 1 91.81 426 ARG A O 1
ATOM 3290 N N . ARG A 1 427 ? -8.781 -24.438 -19.734 1 90.94 427 ARG A N 1
ATOM 3291 C CA . ARG A 1 427 ? -8.867 -25.344 -18.594 1 90.94 427 ARG A CA 1
ATOM 3292 C C . ARG A 1 427 ? -9.039 -24.562 -17.297 1 90.94 427 ARG A C 1
ATOM 3294 O O . ARG A 1 427 ? -9.672 -25.047 -16.344 1 90.94 427 ARG A O 1
ATOM 3301 N N . CYS A 1 428 ? -8.594 -23.422 -17.234 1 93.56 428 CYS A N 1
ATOM 3302 C CA . CYS A 1 428 ? -8.531 -22.672 -15.984 1 93.56 428 CYS A CA 1
ATOM 3303 C C . CYS A 1 428 ? -9.891 -22.078 -15.633 1 93.56 428 CYS A C 1
ATOM 3305 O O . CYS A 1 428 ? -10.531 -21.438 -16.469 1 93.56 428 CYS A O 1
ATOM 3307 N N . GLU A 1 429 ? -10.328 -22.359 -14.398 1 90.38 429 GLU A N 1
ATOM 3308 C CA . GLU A 1 429 ? -11.641 -21.859 -14 1 90.38 429 GLU A CA 1
ATOM 3309 C C . GLU A 1 429 ? -11.539 -20.906 -12.82 1 90.38 429 GLU A C 1
ATOM 3311 O O . GLU A 1 429 ? -12.492 -20.188 -12.516 1 90.38 429 GLU A O 1
ATOM 3316 N N . LEU A 1 430 ? -10.461 -20.875 -12.148 1 91.19 430 LEU A N 1
ATOM 3317 C CA . LEU A 1 430 ? -10.312 -20 -10.992 1 91.19 430 LEU A CA 1
ATOM 3318 C C . LEU A 1 430 ? -10.148 -18.547 -11.438 1 91.19 430 LEU A C 1
ATOM 3320 O O . LEU A 1 430 ? -9.281 -18.234 -12.258 1 91.19 430 LEU A O 1
ATOM 3324 N N . PRO A 1 431 ? -10.969 -17.609 -10.93 1 91.06 431 PRO A N 1
ATOM 3325 C CA . PRO A 1 431 ? -10.953 -16.219 -11.391 1 91.06 431 PRO A CA 1
ATOM 3326 C C . PRO A 1 431 ? -9.594 -15.539 -11.195 1 91.06 431 PRO A C 1
ATOM 3328 O O . PRO A 1 431 ? -9.156 -14.773 -12.055 1 91.06 431 PRO A O 1
ATOM 3331 N N . GLU A 1 432 ? -8.938 -15.805 -10.117 1 92.44 432 GLU A N 1
ATOM 3332 C CA . GLU A 1 432 ? -7.652 -15.156 -9.875 1 92.44 432 GLU A CA 1
ATOM 3333 C C . GLU A 1 432 ? -6.625 -15.555 -10.93 1 92.44 432 GLU A C 1
ATOM 3335 O O . GLU A 1 432 ? -5.82 -14.727 -11.367 1 92.44 432 GLU A O 1
ATOM 3340 N N . LEU A 1 433 ? -6.625 -16.812 -11.32 1 95.94 433 LEU A N 1
ATOM 3341 C CA . LEU A 1 433 ? -5.699 -17.297 -12.336 1 95.94 433 LEU A CA 1
ATOM 3342 C C . LEU A 1 433 ? -6.07 -16.766 -13.711 1 95.94 433 LEU A C 1
ATOM 3344 O O . LEU A 1 433 ? -5.191 -16.422 -14.508 1 95.94 433 LEU A O 1
ATOM 3348 N N . ARG A 1 434 ? -7.375 -16.672 -13.945 1 96 434 ARG A N 1
ATOM 3349 C CA . ARG A 1 434 ? -7.828 -16.141 -15.227 1 96 434 ARG A CA 1
ATOM 3350 C C . ARG A 1 434 ? -7.449 -14.68 -15.383 1 96 434 ARG A C 1
ATOM 3352 O O . ARG A 1 434 ? -7.109 -14.234 -16.484 1 96 434 ARG A O 1
ATOM 3359 N N . ILE A 1 435 ? -7.504 -13.914 -14.344 1 96.31 435 ILE A N 1
ATOM 3360 C CA . ILE A 1 435 ? -7.082 -12.516 -14.367 1 96.31 435 ILE A CA 1
ATOM 3361 C C . ILE A 1 435 ? -5.613 -12.43 -14.773 1 96.31 435 ILE A C 1
ATOM 3363 O O . ILE A 1 435 ? -5.25 -11.633 -15.641 1 96.31 435 ILE A O 1
ATOM 3367 N N . LYS A 1 436 ? -4.816 -13.281 -14.195 1 96.44 436 LYS A N 1
ATOM 3368 C CA . LYS A 1 436 ? -3.393 -13.305 -14.516 1 96.44 436 LYS A CA 1
ATOM 3369 C C . LYS A 1 436 ? -3.164 -13.742 -15.961 1 96.44 436 LYS A C 1
ATOM 3371 O O . LYS A 1 436 ? -2.262 -13.242 -16.625 1 96.44 436 LYS A O 1
ATOM 3376 N N . LEU A 1 437 ? -3.932 -14.672 -16.344 1 97.31 437 LEU A N 1
ATOM 3377 C CA . LEU A 1 437 ? -3.82 -15.18 -17.703 1 97.31 437 LEU A CA 1
ATOM 3378 C C . LEU A 1 437 ? -4.152 -14.086 -18.719 1 97.31 437 LEU A C 1
ATOM 3380 O O . LEU A 1 437 ? -3.439 -13.922 -19.719 1 97.31 437 LEU A O 1
ATOM 3384 N N . TYR A 1 438 ? -5.172 -13.305 -18.453 1 97.44 438 TYR A N 1
ATOM 3385 C CA . TYR A 1 438 ? -5.516 -12.188 -19.328 1 97.44 438 TYR A CA 1
ATOM 3386 C C . TYR A 1 438 ? -4.414 -11.141 -19.328 1 97.44 438 TYR A C 1
ATOM 3388 O O . TYR A 1 438 ? -4.117 -10.539 -20.375 1 97.44 438 TYR A O 1
ATOM 3396 N N . ALA A 1 439 ? -3.844 -10.93 -18.203 1 96.25 439 ALA A N 1
ATOM 3397 C CA . ALA A 1 439 ? -2.723 -9.992 -18.125 1 96.25 439 ALA A CA 1
ATOM 3398 C C . ALA A 1 439 ? -1.535 -10.492 -18.953 1 96.25 439 ALA A C 1
ATOM 3400 O O . ALA A 1 439 ? -0.843 -9.703 -19.594 1 96.25 439 ALA A O 1
ATOM 3401 N N . LEU A 1 440 ? -1.28 -11.773 -18.906 1 96.88 440 LEU A N 1
ATOM 3402 C CA . LEU A 1 440 ? -0.212 -12.375 -19.688 1 96.88 440 LEU A CA 1
ATOM 3403 C C . LEU A 1 440 ? -0.483 -12.219 -21.188 1 96.88 440 LEU A C 1
ATOM 3405 O O . LEU A 1 440 ? 0.417 -11.859 -21.938 1 96.88 440 LEU A O 1
ATOM 3409 N N . ILE A 1 441 ? -1.687 -12.43 -21.594 1 96.06 441 ILE A N 1
ATOM 3410 C CA . ILE A 1 441 ? -2.064 -12.305 -22.984 1 96.06 441 ILE A CA 1
ATOM 3411 C C . ILE A 1 441 ? -1.875 -10.867 -23.453 1 96.06 441 ILE A C 1
ATOM 3413 O O . ILE A 1 441 ? -1.35 -10.617 -24.547 1 96.06 441 ILE A O 1
ATOM 3417 N N . LYS A 1 442 ? -2.312 -9.953 -22.594 1 94 442 LYS A N 1
ATOM 3418 C CA . LYS A 1 442 ? -2.102 -8.539 -22.891 1 94 442 LYS A CA 1
ATOM 3419 C C . LYS A 1 442 ? -0.621 -8.242 -23.109 1 94 442 LYS A C 1
ATOM 3421 O O . LYS A 1 442 ? -0.248 -7.598 -24.094 1 94 442 LYS A O 1
ATOM 3426 N N . LEU A 1 443 ? 0.168 -8.766 -22.281 1 92.25 443 LEU A N 1
ATOM 3427 C CA . LEU A 1 443 ? 1.607 -8.539 -22.359 1 92.25 443 LEU A CA 1
ATOM 3428 C C . LEU A 1 443 ? 2.188 -9.18 -23.625 1 92.25 443 LEU A C 1
ATOM 3430 O O . LEU A 1 443 ? 3.035 -8.578 -24.297 1 92.25 443 LEU A O 1
ATOM 3434 N N . MET A 1 444 ? 1.793 -10.359 -23.969 1 93.19 444 MET A N 1
ATOM 3435 C CA . MET A 1 444 ? 2.268 -11.062 -25.156 1 93.19 444 MET A CA 1
ATOM 3436 C C . MET A 1 444 ? 1.913 -10.289 -26.422 1 93.19 444 MET A C 1
ATOM 3438 O O . MET A 1 444 ? 2.742 -10.156 -27.328 1 93.19 444 MET A O 1
ATOM 3442 N N . LEU A 1 445 ? 0.713 -9.734 -26.422 1 90.5 445 LEU A N 1
ATOM 3443 C CA . LEU A 1 445 ? 0.254 -8.984 -27.578 1 90.5 445 LEU A CA 1
ATOM 3444 C C . LEU A 1 445 ? 1.041 -7.691 -27.75 1 90.5 445 LEU A C 1
ATOM 3446 O O . LEU A 1 445 ? 1.404 -7.312 -28.859 1 90.5 445 LEU A O 1
ATOM 3450 N N . LEU A 1 446 ? 1.327 -7.102 -26.672 1 85.5 446 LEU A N 1
ATOM 3451 C CA . LEU A 1 446 ? 2.07 -5.848 -26.719 1 85.5 446 LEU A CA 1
ATOM 3452 C C . LEU A 1 446 ? 3.527 -6.094 -27.094 1 85.5 446 LEU A C 1
ATOM 3454 O O . LEU A 1 446 ? 4.152 -5.258 -27.75 1 85.5 446 LEU A O 1
ATOM 3458 N N . SER A 1 447 ? 4.035 -7.203 -26.719 1 84 447 SER A N 1
ATOM 3459 C CA . SER A 1 447 ? 5.457 -7.477 -26.906 1 84 447 SER A CA 1
ATOM 3460 C C . SER A 1 447 ? 5.723 -8.07 -28.281 1 84 447 SER A C 1
ATOM 3462 O O . SER A 1 447 ? 6.695 -7.707 -28.953 1 84 447 SER A O 1
ATOM 3464 N N . MET A 1 448 ? 4.934 -9.016 -28.766 1 84 448 MET A N 1
ATOM 3465 C CA . MET A 1 448 ? 5.207 -9.758 -29.984 1 84 448 MET A CA 1
ATOM 3466 C C . MET A 1 448 ? 4.41 -9.195 -31.156 1 84 448 MET A C 1
ATOM 3468 O O . MET A 1 448 ? 4.672 -9.523 -32.312 1 84 448 MET A O 1
ATOM 3472 N N . GLY A 1 449 ? 3.418 -8.32 -30.891 1 80.06 449 GLY A N 1
ATOM 3473 C CA . GLY A 1 449 ? 2.77 -7.547 -31.922 1 80.06 449 GLY A CA 1
ATOM 3474 C C . GLY A 1 449 ? 1.632 -8.289 -32.594 1 80.06 449 GLY A C 1
ATOM 3475 O O . GLY A 1 449 ? 1.056 -9.211 -32.031 1 80.06 449 GLY A O 1
ATOM 3476 N N . VAL A 1 450 ? 1.386 -7.934 -33.875 1 82.5 450 VAL A N 1
ATOM 3477 C CA . VAL A 1 450 ? 0.196 -8.289 -34.656 1 82.5 450 VAL A CA 1
ATOM 3478 C C . VAL A 1 450 ? 0.251 -9.766 -35.031 1 82.5 450 VAL A C 1
ATOM 3480 O O . VAL A 1 450 ? -0.786 -10.422 -35.156 1 82.5 450 VAL A O 1
ATOM 3483 N N . GLY A 1 451 ? 1.348 -10.352 -35.125 1 82.88 451 GLY A N 1
ATOM 3484 C CA . GLY A 1 451 ? 1.478 -11.742 -35.531 1 82.88 451 GLY A CA 1
ATOM 3485 C C . GLY A 1 451 ? 0.868 -12.719 -34.562 1 82.88 451 GLY A C 1
ATOM 3486 O O . GLY A 1 451 ? 0.373 -13.781 -34.938 1 82.88 451 GLY A O 1
ATOM 3487 N N . LEU A 1 452 ? 0.801 -12.406 -33.281 1 88.38 452 LEU A N 1
ATOM 3488 C CA . LEU A 1 452 ? 0.269 -13.273 -32.25 1 88.38 452 LEU A CA 1
ATOM 3489 C C . LEU A 1 452 ? -1.256 -13.273 -32.281 1 88.38 452 LEU A C 1
ATOM 3491 O O . LEU A 1 452 ? -1.885 -14.227 -31.797 1 88.38 452 LEU A O 1
ATOM 3495 N N . THR A 1 453 ? -1.814 -12.195 -32.812 1 88.06 453 THR A N 1
ATOM 3496 C CA . THR A 1 453 ? -3.264 -12.031 -32.781 1 88.06 453 THR A CA 1
ATOM 3497 C C . THR A 1 453 ? -3.941 -13.102 -33.625 1 88.06 453 THR A C 1
ATOM 3499 O O . THR A 1 453 ? -5.02 -13.594 -33.281 1 88.06 453 THR A O 1
ATOM 3502 N N . ILE A 1 454 ? -3.318 -13.516 -34.625 1 86.12 454 ILE A N 1
ATOM 3503 C CA . ILE A 1 454 ? -3.896 -14.5 -35.531 1 86.12 454 ILE A CA 1
ATOM 3504 C C . ILE A 1 454 ? -4.117 -15.82 -34.812 1 86.12 454 ILE A C 1
ATOM 3506 O O . ILE A 1 454 ? -5.129 -16.484 -35 1 86.12 454 ILE A O 1
ATOM 3510 N N . TYR A 1 455 ? -3.311 -16.109 -33.844 1 88.44 455 TYR A N 1
ATOM 3511 C CA . TYR A 1 455 ? -3.355 -17.422 -33.188 1 88.44 455 TYR A CA 1
ATOM 3512 C C . TYR A 1 455 ? -4.152 -17.359 -31.906 1 88.44 455 TYR A C 1
ATOM 3514 O O . TYR A 1 455 ? -4.734 -18.359 -31.469 1 88.44 455 TYR A O 1
ATOM 3522 N N . LEU A 1 456 ? -4.219 -16.203 -31.281 1 92.06 456 LEU A N 1
ATOM 3523 C CA . LEU A 1 456 ? -4.781 -16.109 -29.938 1 92.06 456 LEU A CA 1
ATOM 3524 C C . LEU A 1 456 ? -6.188 -15.523 -29.984 1 92.06 456 LEU A C 1
ATOM 3526 O O . LEU A 1 456 ? -6.969 -15.703 -29.047 1 92.06 456 LEU A O 1
ATOM 3530 N N . ALA A 1 457 ? -6.57 -14.828 -31.016 1 90.81 457 ALA A N 1
ATOM 3531 C CA . ALA A 1 457 ? -7.762 -13.984 -31.031 1 90.81 457 ALA A CA 1
ATOM 3532 C C . ALA A 1 457 ? -9.016 -14.805 -30.766 1 90.81 457 ALA A C 1
ATOM 3534 O O . ALA A 1 457 ? -9.828 -14.453 -29.906 1 90.81 457 ALA A O 1
ATOM 3535 N N . GLU A 1 458 ? -9.195 -15.93 -31.422 1 90 458 GLU A N 1
ATOM 3536 C CA . GLU A 1 458 ? -10.414 -16.719 -31.297 1 90 458 GLU A CA 1
ATOM 3537 C C . GLU A 1 458 ? -10.578 -17.281 -29.891 1 90 458 GLU A C 1
ATOM 3539 O O . GLU A 1 458 ? -11.672 -17.234 -29.328 1 90 458 GLU A O 1
ATOM 3544 N N . ASP A 1 459 ? -9.523 -17.797 -29.391 1 93 459 ASP A N 1
ATOM 3545 C CA . ASP A 1 459 ? -9.57 -18.359 -28.062 1 93 459 ASP A CA 1
ATOM 3546 C C . ASP A 1 459 ? -9.836 -17.297 -27 1 93 459 ASP A C 1
ATOM 3548 O O . ASP A 1 459 ? -10.602 -17.5 -26.062 1 93 459 ASP A O 1
ATOM 3552 N N . VAL A 1 460 ? -9.219 -16.156 -27.172 1 94.31 460 VAL A N 1
ATOM 3553 C CA . VAL A 1 460 ? -9.367 -15.062 -26.219 1 94.31 460 VAL A CA 1
ATOM 3554 C C . VAL A 1 460 ? -10.789 -14.523 -26.266 1 94.31 460 VAL A C 1
ATOM 3556 O O . VAL A 1 460 ? -11.406 -14.281 -25.234 1 94.31 460 VAL A O 1
ATOM 3559 N N . VAL A 1 461 ? -11.32 -14.359 -27.469 1 93.25 461 VAL A N 1
ATOM 3560 C CA . VAL A 1 461 ? -12.664 -13.82 -27.641 1 93.25 461 VAL A CA 1
ATOM 3561 C C . VAL A 1 461 ? -13.688 -14.805 -27.078 1 93.25 461 VAL A C 1
ATOM 3563 O O . VAL A 1 461 ? -14.633 -14.398 -26.375 1 93.25 461 VAL A O 1
ATOM 3566 N N . SER A 1 462 ? -13.5 -16.031 -27.312 1 92.88 462 SER A N 1
ATOM 3567 C CA . SER A 1 462 ? -14.414 -17.047 -26.797 1 92.88 462 SER A CA 1
ATOM 3568 C C . SER A 1 462 ? -14.406 -17.094 -25.281 1 92.88 462 SER A C 1
ATOM 3570 O O . SER A 1 462 ? -15.469 -17.125 -24.641 1 92.88 462 SER A O 1
ATOM 3572 N N . SER A 1 463 ? -13.258 -17.125 -24.719 1 94.19 463 SER A N 1
ATOM 3573 C CA . SER A 1 463 ? -13.133 -17.172 -23.266 1 94.19 463 SER A CA 1
ATOM 3574 C C . SER A 1 463 ? -13.68 -15.891 -22.625 1 94.19 463 SER A C 1
ATOM 3576 O O . SER A 1 463 ? -14.359 -15.945 -21.609 1 94.19 463 SER A O 1
ATOM 3578 N N . ALA A 1 464 ? -13.352 -14.734 -23.234 1 94.62 464 ALA A N 1
ATOM 3579 C CA . ALA A 1 464 ? -13.828 -13.453 -22.719 1 94.62 464 ALA A CA 1
ATOM 3580 C C . ALA A 1 464 ? -15.352 -13.359 -22.781 1 94.62 464 ALA A C 1
ATOM 3582 O O . ALA A 1 464 ? -15.984 -12.781 -21.906 1 94.62 464 ALA A O 1
ATOM 3583 N N . SER A 1 465 ? -15.969 -13.945 -23.828 1 93.75 465 SER A N 1
ATOM 3584 C CA . SER A 1 465 ? -17.422 -13.93 -23.984 1 93.75 465 SER A CA 1
ATOM 3585 C C . SER A 1 465 ? -18.094 -14.688 -22.844 1 93.75 465 SER A C 1
ATOM 3587 O O . SER A 1 465 ? -19.141 -14.266 -22.344 1 93.75 465 SER A O 1
ATOM 3589 N N . ILE A 1 466 ? -17.469 -15.672 -22.391 1 91.06 466 ILE A N 1
ATOM 3590 C CA . ILE A 1 466 ? -18.016 -16.484 -21.297 1 91.06 466 ILE A CA 1
ATOM 3591 C C . ILE A 1 466 ? -17.875 -15.719 -19.984 1 91.06 466 ILE A C 1
ATOM 3593 O O . ILE A 1 466 ? -18.812 -15.664 -19.188 1 91.06 466 ILE A O 1
ATOM 3597 N N . ASP A 1 467 ? -16.781 -15.156 -19.75 1 92.69 467 ASP A N 1
ATOM 3598 C CA . ASP A 1 467 ? -16.5 -14.445 -18.516 1 92.69 467 ASP A CA 1
ATOM 3599 C C . ASP A 1 467 ? -17.328 -13.164 -18.406 1 92.69 467 ASP A C 1
ATOM 3601 O O . ASP A 1 467 ? -17.625 -12.695 -17.312 1 92.69 467 ASP A O 1
ATOM 3605 N N . LEU A 1 468 ? -17.703 -12.531 -19.547 1 92.81 468 LEU A N 1
ATOM 3606 C CA . LEU A 1 468 ? -18.438 -11.273 -19.547 1 92.81 468 LEU A CA 1
ATOM 3607 C C . LEU A 1 468 ? -19.938 -11.516 -19.609 1 92.81 468 LEU A C 1
ATOM 3609 O O . LEU A 1 468 ? -20.734 -10.609 -19.344 1 92.81 468 LEU A O 1
ATOM 3613 N N . ASP A 1 469 ? -20.469 -12.703 -20.141 1 77.62 469 ASP A N 1
ATOM 3614 C CA . ASP A 1 469 ? -21.891 -13.023 -20.312 1 77.62 469 ASP A CA 1
ATOM 3615 C C . ASP A 1 469 ? -22.594 -13.133 -18.969 1 77.62 469 ASP A C 1
ATOM 3617 O O . ASP A 1 469 ? -23.828 -13.211 -18.922 1 77.62 469 ASP A O 1
ATOM 3621 N N . SER A 1 470 ? -22.062 -13.141 -17.906 1 57.91 470 SER A N 1
ATOM 3622 C CA . SER A 1 470 ? -22.875 -13.344 -16.703 1 57.91 470 SER A CA 1
ATOM 3623 C C . SER A 1 470 ? -23.922 -12.25 -16.547 1 57.91 470 SER A C 1
ATOM 3625 O O . SER A 1 470 ? -24.578 -12.148 -15.508 1 57.91 470 SER A O 1
ATOM 3627 N N . VAL A 1 471 ? -24.203 -11.391 -17.422 1 47.66 471 VAL A N 1
ATOM 3628 C CA . VAL A 1 471 ? -25.188 -10.32 -17.281 1 47.66 471 VAL A CA 1
ATOM 3629 C C . VAL A 1 471 ? -26.594 -10.914 -17.188 1 47.66 471 VAL A C 1
ATOM 3631 O O . VAL A 1 471 ? -27.516 -10.266 -16.688 1 47.66 471 VAL A O 1
ATOM 3634 N N . GLY A 1 472 ? -26.906 -12.086 -17.641 1 39.72 472 GLY A N 1
ATOM 3635 C CA . GLY A 1 472 ? -28.312 -12.492 -17.672 1 39.72 472 GLY A CA 1
ATOM 3636 C C . GLY A 1 472 ? -28.922 -12.594 -16.297 1 39.72 472 GLY A C 1
ATOM 3637 O O 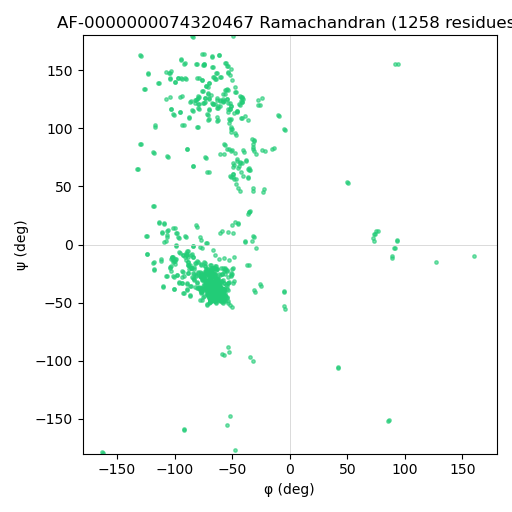. GLY A 1 472 ? -30.125 -12.812 -16.156 1 39.72 472 GLY A O 1
ATOM 3638 N N . ASP A 1 473 ? -28.188 -12.945 -15.305 1 40.56 473 ASP A N 1
ATOM 3639 C CA . ASP A 1 473 ? -28.953 -13.258 -14.102 1 40.56 473 ASP A CA 1
ATOM 3640 C C . ASP A 1 473 ? -29.422 -11.992 -13.398 1 40.56 473 ASP A C 1
ATOM 3642 O O . ASP A 1 473 ? -29.531 -11.969 -12.172 1 40.56 473 ASP A O 1
ATOM 3646 N N . ARG A 1 474 ? -29.234 -10.805 -13.867 1 34.12 474 ARG A N 1
ATOM 3647 C CA . ARG A 1 474 ? -30.062 -9.82 -13.18 1 34.12 474 ARG A CA 1
ATOM 3648 C C . ARG A 1 474 ? -31.531 -10.227 -13.227 1 34.12 474 ARG A C 1
ATOM 3650 O O . ARG A 1 474 ? -32.125 -10.352 -14.312 1 34.12 474 ARG A O 1
ATOM 3657 N N . GLY A 1 475 ? -32.062 -11.016 -12.469 1 32.03 475 GLY A N 1
ATOM 3658 C CA . GLY A 1 475 ? -33.5 -10.898 -12.242 1 32.03 475 GLY A CA 1
ATOM 3659 C C . GLY A 1 475 ? -34 -9.477 -12.422 1 32.03 475 GLY A C 1
ATOM 3660 O O . GLY A 1 475 ? -33.25 -8.516 -12.227 1 32.03 475 GLY A O 1
ATOM 3661 N N . GLY A 1 476 ? -34.906 -9.227 -13.328 1 30.72 476 GLY A N 1
ATOM 3662 C CA . GLY A 1 476 ? -35.875 -8.141 -13.445 1 30.72 476 GLY A CA 1
ATOM 3663 C C . GLY A 1 476 ? -36.188 -7.473 -12.125 1 30.72 476 GLY A C 1
ATOM 3664 O O . GLY A 1 476 ? -37.031 -7.977 -11.352 1 30.72 476 GLY A O 1
ATOM 3665 N N . GLU A 1 477 ? -35.312 -7.117 -11.352 1 30.41 477 GLU A N 1
ATOM 3666 C CA . GLU A 1 477 ? -36.094 -6.156 -10.547 1 30.41 477 GLU A CA 1
ATOM 3667 C C . GLU A 1 477 ? -36.844 -5.188 -11.43 1 30.41 477 GLU A C 1
ATOM 3669 O O . GLU A 1 477 ? -36.25 -4.32 -12.078 1 30.41 477 GLU A O 1
ATOM 3674 N N . ALA A 1 478 ? -37.938 -5.668 -12.188 1 27.86 478 ALA A N 1
ATOM 3675 C CA . ALA A 1 478 ? -39.062 -4.852 -12.625 1 27.86 478 ALA A CA 1
ATOM 3676 C C . ALA A 1 478 ? -39.25 -3.631 -11.727 1 27.86 478 ALA A C 1
ATOM 3678 O O . ALA A 1 478 ? -39.469 -3.77 -10.523 1 27.86 478 ALA A O 1
ATOM 3679 N N . PHE A 1 479 ? -38.531 -2.609 -11.922 1 28.25 479 PHE A N 1
ATOM 3680 C CA . PHE A 1 479 ? -39.125 -1.335 -11.57 1 28.25 479 PHE A CA 1
ATOM 3681 C C . PHE A 1 479 ? -40.594 -1.275 -12.055 1 28.25 479 PHE A C 1
ATOM 3683 O O . PHE A 1 479 ? -40.844 -1.252 -13.266 1 28.25 479 PHE A O 1
ATOM 3690 N N . SER A 1 480 ? -41.531 -1.998 -11.469 1 27.31 480 SER A N 1
ATOM 3691 C CA . SER A 1 480 ? -42.938 -1.656 -11.617 1 27.31 480 SER A CA 1
ATOM 3692 C C . SER A 1 480 ? -43.156 -0.151 -11.508 1 27.31 480 SER A C 1
ATOM 3694 O O . SER A 1 480 ? -43 0.427 -10.43 1 27.31 480 SER A O 1
ATOM 3696 N N . ASN A 1 481 ? -42.594 0.593 -12.398 1 28.28 481 ASN A N 1
ATOM 3697 C CA . ASN A 1 481 ? -43.312 1.846 -12.609 1 28.28 481 ASN A CA 1
ATOM 3698 C C . ASN A 1 481 ? -44.812 1.615 -12.75 1 28.28 481 ASN A C 1
ATOM 3700 O O . ASN A 1 481 ? -45.312 1.286 -13.836 1 28.28 481 ASN A O 1
ATOM 3704 N N . SER A 1 482 ? -45.469 0.974 -11.766 1 28.44 482 SER A N 1
ATOM 3705 C CA . SER A 1 482 ? -46.938 1.134 -11.734 1 28.44 482 SER A CA 1
ATOM 3706 C C . SER A 1 482 ? -47.312 2.605 -11.805 1 28.44 482 SER A C 1
ATOM 3708 O O . SER A 1 482 ? -46.938 3.396 -10.938 1 28.44 482 SER A O 1
ATOM 3710 N N . GLU A 1 483 ? -47.312 3.131 -12.984 1 30.48 483 GLU A N 1
ATOM 3711 C CA . GLU A 1 483 ? -48.188 4.293 -13.094 1 30.48 483 GLU A CA 1
ATOM 3712 C C . GLU A 1 483 ? -49.469 4.086 -12.32 1 30.48 483 GLU A C 1
ATOM 3714 O O . GLU A 1 483 ? -50.094 3.021 -12.406 1 30.48 483 GLU A O 1
ATOM 3719 N N . PRO A 1 484 ? -49.688 4.844 -11.172 1 31.89 484 PRO A N 1
ATOM 3720 C CA . PRO A 1 484 ? -51 4.75 -10.555 1 31.89 484 PRO A CA 1
ATOM 3721 C C . PRO A 1 484 ? -52.125 4.906 -11.562 1 31.89 484 PRO A C 1
ATOM 3723 O O . PRO A 1 484 ? -52.25 5.949 -12.219 1 31.89 484 PRO A O 1
ATOM 3726 N N . VAL A 1 485 ? -52.312 3.945 -12.461 1 28.89 485 VAL A N 1
ATOM 3727 C CA . VAL A 1 485 ? -53.594 4.066 -13.141 1 28.89 485 VAL A CA 1
ATOM 3728 C C . VAL A 1 485 ? -54.719 4.266 -12.109 1 28.89 485 VAL A C 1
ATOM 3730 O O . VAL A 1 485 ? -54.719 3.584 -11.078 1 28.89 485 VAL A O 1
ATOM 3733 N N . GLN A 1 486 ? -55.281 5.422 -12.156 1 26.94 486 GLN A N 1
ATOM 3734 C CA . GLN A 1 486 ? -56.562 5.723 -11.469 1 26.94 486 GLN A CA 1
ATOM 3735 C C . GLN A 1 486 ? -57.594 4.621 -11.695 1 26.94 486 GLN A C 1
ATOM 3737 O O . GLN A 1 486 ? -58.062 4.445 -12.812 1 26.94 486 GLN A O 1
ATOM 3742 N N . LYS A 1 487 ? -57.438 3.426 -11.039 1 25 487 LYS A N 1
ATOM 3743 C CA . LYS A 1 487 ? -58.531 2.445 -11.055 1 25 487 LYS A CA 1
ATOM 3744 C C . LYS A 1 487 ? -59.844 3.07 -10.602 1 25 487 LYS A C 1
ATOM 3746 O O . LYS A 1 487 ? -59.906 3.705 -9.547 1 25 487 LYS A O 1
ATOM 3751 N N . LYS A 1 488 ? -60.688 3.252 -11.516 1 27.12 488 LYS A N 1
ATOM 3752 C CA . LYS A 1 488 ? -62.094 3.234 -11.211 1 27.12 488 LYS A CA 1
ATOM 3753 C C . LYS A 1 488 ? -62.469 1.988 -10.414 1 27.12 488 LYS A C 1
ATOM 3755 O O . LYS A 1 488 ? -61.844 0.942 -10.547 1 27.12 488 LYS A O 1
ATOM 3760 N N . ARG A 1 489 ? -63.375 1.922 -9.383 1 27.52 489 ARG A N 1
ATOM 3761 C CA . ARG A 1 489 ? -63.938 1.098 -8.312 1 27.52 489 ARG A CA 1
ATOM 3762 C C . ARG A 1 489 ? -64.5 -0.21 -8.875 1 27.52 489 ARG A C 1
ATOM 3764 O O . ARG A 1 489 ? -65.188 -0.953 -8.164 1 27.52 489 ARG A O 1
ATOM 3771 N N . LYS A 1 490 ? -64.688 -0.472 -10.203 1 27.83 490 LYS A N 1
ATOM 3772 C CA . LYS A 1 490 ? -65.688 -1.543 -10.383 1 27.83 490 LYS A CA 1
ATOM 3773 C C . LYS A 1 490 ? -65.125 -2.887 -9.945 1 27.83 490 LYS A C 1
ATOM 3775 O O . LYS A 1 490 ? -63.906 -3.121 -10.055 1 27.83 490 LYS A O 1
ATOM 3780 N N . HIS A 1 491 ? -65.875 -3.809 -9.156 1 26.03 491 HIS A N 1
ATOM 3781 C CA . HIS A 1 491 ? -65.875 -5.012 -8.336 1 26.03 491 HIS A CA 1
ATOM 3782 C C . HIS A 1 491 ? -65.438 -6.234 -9.117 1 26.03 491 HIS A C 1
ATOM 3784 O O . HIS A 1 491 ? -65.5 -7.359 -8.617 1 26.03 491 HIS A O 1
ATOM 3790 N N . GLU A 1 492 ? -65.312 -6.281 -10.453 1 26.17 492 GLU A N 1
ATOM 3791 C CA . GLU A 1 492 ? -65.5 -7.641 -10.953 1 26.17 492 GLU A CA 1
ATOM 3792 C C . GLU A 1 492 ? -64.375 -8.555 -10.523 1 26.17 492 GLU A C 1
ATOM 3794 O O . GLU A 1 492 ? -63.188 -8.133 -10.508 1 26.17 492 GLU A O 1
ATOM 3799 N N . MET A 1 493 ? -64.625 -9.719 -9.781 1 27.48 493 MET A N 1
ATOM 3800 C CA . MET A 1 493 ? -64 -10.875 -9.125 1 27.48 493 MET A CA 1
ATOM 3801 C C . MET A 1 493 ? -63.094 -11.633 -10.078 1 27.48 493 MET A C 1
ATOM 3803 O O . MET A 1 493 ? -63.312 -12.812 -10.359 1 27.48 493 MET A O 1
ATOM 3807 N N . ALA A 1 494 ? -62.75 -11.156 -11.273 1 29.34 494 ALA A N 1
ATOM 3808 C CA . ALA A 1 494 ? -62.219 -12.227 -12.102 1 29.34 494 ALA A CA 1
ATOM 3809 C C . ALA A 1 494 ? -60.969 -12.844 -11.461 1 29.34 494 ALA A C 1
ATOM 3811 O O . ALA A 1 494 ? -60.094 -12.133 -10.969 1 29.34 494 ALA A O 1
ATOM 3812 N N . VAL A 1 495 ? -61 -14.211 -11.125 1 30.02 495 VAL A N 1
ATOM 3813 C CA . VAL A 1 495 ? -60.125 -15.258 -10.617 1 30.02 495 VAL A CA 1
ATOM 3814 C C . VAL A 1 495 ? -58.812 -15.266 -11.43 1 30.02 495 VAL A C 1
ATOM 3816 O O . VAL A 1 495 ? -58.844 -15.586 -12.617 1 30.02 495 VAL A O 1
ATOM 3819 N N . THR A 1 496 ? -58.094 -14.227 -11.492 1 28.11 496 THR A N 1
ATOM 3820 C CA . THR A 1 496 ? -56.844 -14.305 -12.266 1 28.11 496 THR A CA 1
ATOM 3821 C C . THR A 1 496 ? -56 -15.516 -11.844 1 28.11 496 THR A C 1
ATOM 3823 O O . THR A 1 496 ? -55.781 -15.727 -10.648 1 28.11 496 THR A O 1
ATOM 3826 N N . SER A 1 497 ? -56.125 -16.641 -12.609 1 30.31 497 SER A N 1
ATOM 3827 C CA . SER A 1 497 ? -55.375 -17.891 -12.492 1 30.31 497 SER A CA 1
ATOM 3828 C C . SER A 1 497 ? -53.875 -17.594 -12.25 1 30.31 497 SER A C 1
ATOM 3830 O O . SER A 1 497 ? -53.312 -16.703 -12.867 1 30.31 497 SER A O 1
ATOM 3832 N N . HIS A 1 498 ? -53.469 -17.875 -11.055 1 30.55 498 HIS A N 1
ATOM 3833 C CA . HIS A 1 498 ? -52.094 -17.938 -10.547 1 30.55 498 HIS A CA 1
ATOM 3834 C C . HIS A 1 498 ? -51.188 -18.688 -11.508 1 30.55 498 HIS A C 1
ATOM 3836 O O . HIS A 1 498 ? -51.156 -19.922 -11.531 1 30.55 498 HIS A O 1
ATOM 3842 N N . GLU A 1 499 ? -51.188 -18.391 -12.82 1 28.8 499 GLU A N 1
ATOM 3843 C CA . GLU A 1 499 ? -50.188 -19.062 -13.609 1 28.8 499 GLU A CA 1
ATOM 3844 C C . GLU A 1 499 ? -48.844 -19.109 -12.867 1 28.8 499 GLU A C 1
ATOM 3846 O O . GLU A 1 499 ? -48.5 -18.156 -12.164 1 28.8 499 GLU A O 1
ATOM 3851 N N . ASN A 1 500 ? -48.375 -20.375 -12.688 1 30.02 500 ASN A N 1
ATOM 3852 C CA . ASN A 1 500 ? -47.125 -20.875 -12.148 1 30.02 500 ASN A CA 1
ATOM 3853 C C . ASN A 1 500 ? -45.938 -20.062 -12.633 1 30.02 500 ASN A C 1
ATOM 3855 O O . ASN A 1 500 ? -45.625 -20.047 -13.828 1 30.02 500 ASN A O 1
ATOM 3859 N N . GLN A 1 501 ? -45.781 -18.875 -12.211 1 30.88 501 GLN A N 1
ATOM 3860 C CA . GLN A 1 501 ? -44.469 -18.25 -12.445 1 30.88 501 GLN A CA 1
ATOM 3861 C C . GLN A 1 501 ? -43.344 -19.25 -12.203 1 30.88 501 GLN A C 1
ATOM 3863 O O . GLN A 1 501 ? -43.188 -19.766 -11.094 1 30.88 501 GLN A O 1
ATOM 3868 N N . SER A 1 502 ? -43.094 -20.094 -13.242 1 30.67 502 SER A N 1
ATOM 3869 C CA . SER A 1 502 ? -41.875 -20.891 -13.227 1 30.67 502 SER A CA 1
ATOM 3870 C C . SER A 1 502 ? -40.75 -20.156 -12.5 1 30.67 502 SER A C 1
ATOM 3872 O O . SER A 1 502 ? -40.438 -19 -12.82 1 30.67 502 SER A O 1
ATOM 3874 N N . GLU A 1 503 ? -40.75 -20.406 -11.25 1 32.41 503 GLU A N 1
ATOM 3875 C CA . GLU A 1 503 ? -39.531 -20.109 -10.516 1 32.41 503 GLU A CA 1
ATOM 3876 C C . GLU A 1 503 ? -38.281 -20.406 -11.352 1 32.41 503 GLU A C 1
ATOM 3878 O O . GLU A 1 503 ? -37.938 -21.578 -11.562 1 32.41 503 GLU A O 1
ATOM 3883 N N . THR A 1 504 ? -38.156 -19.781 -12.492 1 33.44 504 THR A N 1
ATOM 3884 C CA . THR A 1 504 ? -36.812 -19.906 -13.07 1 33.44 504 THR A CA 1
ATOM 3885 C C . THR A 1 504 ? -35.781 -20.031 -11.969 1 33.44 504 THR A C 1
ATOM 3887 O O . THR A 1 504 ? -35.625 -19.125 -11.141 1 33.44 504 THR A O 1
ATOM 3890 N N . ILE A 1 505 ? -35.719 -21.234 -11.5 1 34.44 505 ILE A N 1
ATOM 3891 C CA . ILE A 1 505 ? -34.562 -21.609 -10.727 1 34.44 505 ILE A CA 1
ATOM 3892 C C . ILE A 1 505 ? -33.312 -20.938 -11.305 1 34.44 505 ILE A C 1
ATOM 3894 O O . ILE A 1 505 ? -32.844 -21.312 -12.391 1 34.44 505 ILE A O 1
ATOM 3898 N N . HIS A 1 506 ? -33.219 -19.656 -11.258 1 34.94 506 HIS A N 1
ATOM 3899 C CA . HIS A 1 506 ? -31.969 -18.969 -11.531 1 34.94 506 HIS A CA 1
ATOM 3900 C C . HIS A 1 506 ? -30.781 -19.75 -10.969 1 34.94 506 HIS A C 1
ATOM 3902 O O . HIS A 1 506 ? -30.703 -19.969 -9.758 1 34.94 506 HIS A O 1
ATOM 3908 N N . THR A 1 507 ? -30.484 -20.812 -11.594 1 38.84 507 THR A N 1
ATOM 3909 C CA . THR A 1 507 ? -29.172 -21.344 -11.266 1 38.84 507 THR A CA 1
ATOM 3910 C C . THR A 1 507 ? -28.188 -20.219 -10.922 1 38.84 507 THR A C 1
ATOM 3912 O O . THR A 1 507 ? -27.891 -19.375 -11.766 1 38.84 507 THR A O 1
ATOM 3915 N N . HIS A 1 508 ? -28.156 -19.75 -9.789 1 41.59 508 HIS A N 1
ATOM 3916 C CA . HIS A 1 508 ? -27.281 -18.719 -9.258 1 41.59 508 HIS A CA 1
ATOM 3917 C C . HIS A 1 508 ? -25.812 -19.016 -9.602 1 41.59 508 HIS A C 1
ATOM 3919 O O . HIS A 1 508 ? -25.172 -19.844 -8.938 1 41.59 508 HIS A O 1
ATOM 3925 N N . LYS A 1 509 ? -25.5 -19.078 -10.883 1 49.22 509 LYS A N 1
ATOM 3926 C CA . LYS A 1 509 ? -24.062 -19.062 -11.195 1 49.22 509 LYS A CA 1
ATOM 3927 C C . LYS A 1 509 ? -23.328 -18.047 -10.32 1 49.22 509 LYS A C 1
ATOM 3929 O O . LYS A 1 509 ? -23.891 -17.016 -9.953 1 49.22 509 LYS A O 1
ATOM 3934 N N . ASN A 1 510 ? -22.297 -18.547 -9.672 1 57.78 510 ASN A N 1
ATOM 3935 C CA . ASN A 1 510 ? -21.453 -17.688 -8.844 1 57.78 510 ASN A CA 1
ATOM 3936 C C . ASN A 1 510 ? -21.094 -16.391 -9.57 1 57.78 510 ASN A C 1
ATOM 3938 O O . ASN A 1 510 ? -20.672 -16.422 -10.727 1 57.78 510 ASN A O 1
ATOM 3942 N N . PRO A 1 511 ? -21.562 -15.281 -9.07 1 69 511 PRO A N 1
ATOM 3943 C CA . PRO A 1 511 ? -21.312 -14 -9.742 1 69 511 PRO A CA 1
ATOM 3944 C C . PRO A 1 511 ? -19.828 -13.781 -10.031 1 69 511 PRO A C 1
ATOM 3946 O O . PRO A 1 511 ? -18.984 -14.062 -9.188 1 69 511 PRO A O 1
ATOM 3949 N N . VAL A 1 512 ? -19.516 -13.695 -11.391 1 82.88 512 VAL A N 1
ATOM 3950 C CA . VAL A 1 512 ? -18.172 -13.391 -11.852 1 82.88 512 VAL A CA 1
ATOM 3951 C C . VAL A 1 512 ? -17.688 -12.094 -11.211 1 82.88 512 VAL A C 1
ATOM 3953 O O . VAL A 1 512 ? -18.391 -11.078 -11.234 1 82.88 512 VAL A O 1
ATOM 3956 N N . PRO A 1 513 ? -16.562 -12.219 -10.594 1 87.31 513 PRO A N 1
ATOM 3957 C CA . PRO A 1 513 ? -16.031 -11.016 -9.961 1 87.31 513 PRO A CA 1
ATOM 3958 C C . PRO A 1 513 ? -15.773 -9.891 -10.961 1 87.31 513 PRO A C 1
ATOM 3960 O O . PRO A 1 513 ? -15.391 -10.148 -12.102 1 87.31 513 PRO A O 1
ATOM 3963 N N . ILE A 1 514 ? -15.969 -8.648 -10.633 1 89.31 514 ILE A N 1
ATOM 3964 C CA . ILE A 1 514 ? -15.828 -7.469 -11.477 1 89.31 514 ILE A CA 1
ATOM 3965 C C . ILE A 1 514 ? -14.383 -7.352 -11.961 1 89.31 514 ILE A C 1
ATOM 3967 O O . ILE A 1 514 ? -14.125 -6.91 -13.078 1 89.31 514 ILE A O 1
ATOM 3971 N N . SER A 1 515 ? -13.492 -7.785 -11.094 1 92.44 515 SER A N 1
ATOM 3972 C CA . SER A 1 515 ? -12.078 -7.719 -11.461 1 92.44 515 SER A CA 1
ATOM 3973 C C . SER A 1 515 ? -11.773 -8.602 -12.664 1 92.44 515 SER A C 1
ATOM 3975 O O . SER A 1 515 ? -10.945 -8.25 -13.508 1 92.44 515 SER A O 1
ATOM 3977 N N . LEU A 1 516 ? -12.391 -9.734 -12.727 1 94.12 516 LEU A N 1
ATOM 3978 C CA . LEU A 1 516 ? -12.203 -10.641 -13.852 1 94.12 516 LEU A CA 1
ATOM 3979 C C . LEU A 1 516 ? -12.797 -10.039 -15.125 1 94.12 516 LEU A C 1
ATOM 3981 O O . LEU A 1 516 ? -12.18 -10.117 -16.188 1 94.12 516 LEU A O 1
ATOM 3985 N N . LYS A 1 517 ? -13.914 -9.398 -15.039 1 94.5 517 LYS A N 1
ATOM 3986 C CA . LYS A 1 517 ? -14.531 -8.758 -16.188 1 94.5 517 LYS A CA 1
ATOM 3987 C C . LYS A 1 517 ? -13.648 -7.637 -16.734 1 94.5 517 LYS A C 1
ATOM 3989 O O . LYS A 1 517 ? -13.5 -7.492 -17.953 1 94.5 517 LYS A O 1
ATOM 3994 N N . ILE A 1 518 ? -13.094 -6.879 -15.867 1 94.75 518 ILE A N 1
ATOM 3995 C CA . ILE A 1 518 ? -12.219 -5.785 -16.266 1 94.75 518 ILE A CA 1
ATOM 3996 C C . ILE A 1 518 ? -10.984 -6.344 -16.984 1 94.75 518 ILE A C 1
ATOM 3998 O O . ILE A 1 518 ? -10.57 -5.824 -18.016 1 94.75 518 ILE A O 1
ATOM 4002 N N . ALA A 1 519 ? -10.43 -7.406 -16.391 1 96.31 519 ALA A N 1
ATOM 4003 C CA . ALA A 1 519 ? -9.25 -8.016 -17 1 96.31 519 ALA A CA 1
ATOM 4004 C C . ALA A 1 519 ? -9.555 -8.523 -18.406 1 96.31 519 ALA A C 1
ATOM 4006 O O . ALA A 1 519 ? -8.742 -8.383 -19.312 1 96.31 519 ALA A O 1
ATOM 4007 N N . ALA A 1 520 ? -10.672 -9.133 -18.594 1 96.88 520 ALA A N 1
ATOM 4008 C CA . ALA A 1 520 ? -11.086 -9.617 -19.906 1 96.88 520 ALA A CA 1
ATOM 4009 C C . ALA A 1 520 ? -11.234 -8.461 -20.891 1 96.88 520 ALA A C 1
ATOM 4011 O O . ALA A 1 520 ? -10.781 -8.555 -22.047 1 96.88 520 ALA A O 1
ATOM 4012 N N . LEU A 1 521 ? -11.781 -7.359 -20.438 1 96 521 LEU A N 1
ATOM 4013 C CA . LEU A 1 521 ? -11.984 -6.199 -21.297 1 96 521 LEU A CA 1
ATOM 4014 C C . LEU A 1 521 ? -10.648 -5.562 -21.672 1 96 521 LEU A C 1
ATOM 4016 O O . LEU A 1 521 ? -10.469 -5.117 -22.812 1 96 521 LEU A O 1
ATOM 4020 N N . GLU A 1 522 ? -9.789 -5.539 -20.766 1 95.38 522 GLU A N 1
ATOM 4021 C CA . GLU A 1 522 ? -8.469 -4.992 -21.047 1 95.38 522 GLU A CA 1
ATOM 4022 C C . GLU A 1 522 ? -7.73 -5.844 -22.078 1 95.38 522 GLU A C 1
ATOM 4024 O O . GLU A 1 522 ? -7.02 -5.32 -22.938 1 95.38 522 GLU A O 1
ATOM 4029 N N . ALA A 1 523 ? -7.832 -7.121 -21.938 1 96.12 523 ALA A N 1
ATOM 4030 C CA . ALA A 1 523 ? -7.227 -8.016 -22.922 1 96.12 523 ALA A CA 1
ATOM 4031 C C . ALA A 1 523 ? -7.84 -7.805 -24.297 1 96.12 523 ALA A C 1
ATOM 4033 O O . ALA A 1 523 ? -7.129 -7.777 -25.312 1 96.12 523 ALA A O 1
ATOM 4034 N N . LEU A 1 524 ? -9.141 -7.59 -24.359 1 94.88 524 LEU A N 1
ATOM 4035 C CA . LEU A 1 524 ? -9.82 -7.344 -25.625 1 94.88 524 LEU A CA 1
ATOM 4036 C C . LEU A 1 524 ? -9.414 -5.996 -26.203 1 94.88 524 LEU A C 1
ATOM 4038 O O . LEU A 1 524 ? -9.242 -5.863 -27.422 1 94.88 524 LEU A O 1
ATOM 4042 N N . GLU A 1 525 ? -9.344 -5.047 -25.328 1 92.19 525 GLU A N 1
ATOM 4043 C CA . GLU A 1 525 ? -8.875 -3.73 -25.75 1 92.19 525 GLU A CA 1
ATOM 4044 C C . GLU A 1 525 ? -7.52 -3.826 -26.438 1 92.19 525 GLU A C 1
ATOM 4046 O O . GLU A 1 525 ? -7.32 -3.254 -27.516 1 92.19 525 GLU A O 1
ATOM 4051 N N . THR A 1 526 ? -6.648 -4.531 -25.891 1 92 526 THR A N 1
ATOM 4052 C CA . THR A 1 526 ? -5.309 -4.684 -26.438 1 92 526 THR A CA 1
ATOM 4053 C C . THR A 1 526 ? -5.34 -5.5 -27.719 1 92 526 THR A C 1
ATOM 4055 O O . THR A 1 526 ? -4.633 -5.184 -28.688 1 92 526 THR A O 1
ATOM 4058 N N . LEU A 1 527 ? -6.129 -6.555 -27.734 1 92.38 527 LEU A N 1
ATOM 4059 C CA . LEU A 1 527 ? -6.281 -7.383 -28.938 1 92.38 527 LEU A CA 1
ATOM 4060 C C . LEU A 1 527 ? -6.75 -6.543 -30.109 1 92.38 527 LEU A C 1
ATOM 4062 O O . LEU A 1 527 ? -6.23 -6.684 -31.219 1 92.38 527 LEU A O 1
ATOM 4066 N N . LEU A 1 528 ? -7.629 -5.621 -29.828 1 88.94 528 LEU A N 1
ATOM 4067 C CA . LEU A 1 528 ? -8.188 -4.77 -30.875 1 88.94 528 LEU A CA 1
ATOM 4068 C C . LEU A 1 528 ? -7.188 -3.701 -31.297 1 88.94 528 LEU A C 1
ATOM 4070 O O . LEU A 1 528 ? -7.09 -3.369 -32.469 1 88.94 528 LEU A O 1
ATOM 4074 N N . THR A 1 529 ? -6.465 -3.197 -30.344 1 84.38 529 THR A N 1
ATOM 4075 C CA . THR A 1 529 ? -5.492 -2.154 -30.656 1 84.38 529 THR A CA 1
ATOM 4076 C C . THR A 1 529 ? -4.344 -2.713 -31.484 1 84.38 529 THR A C 1
ATOM 4078 O O . THR A 1 529 ? -3.877 -2.064 -32.438 1 84.38 529 THR A O 1
ATOM 4081 N N . VAL A 1 530 ? -3.928 -3.93 -31.203 1 85.12 530 VAL A N 1
ATOM 4082 C CA . VAL A 1 530 ? -2.764 -4.508 -31.859 1 85.12 530 VAL A CA 1
ATOM 4083 C C . VAL A 1 530 ? -3.201 -5.227 -33.156 1 85.12 530 VAL A C 1
ATOM 4085 O O . VAL A 1 530 ? -2.549 -5.105 -34.188 1 85.12 530 VAL A O 1
ATOM 4088 N N . GLY A 1 531 ? -4.293 -5.875 -33.094 1 83.88 531 GLY A N 1
ATOM 4089 C CA . GLY A 1 531 ? -4.652 -6.734 -34.188 1 83.88 531 GLY A CA 1
ATOM 4090 C C . GLY A 1 531 ? -6.012 -6.406 -34.781 1 83.88 531 GLY A C 1
ATOM 4091 O O . GLY A 1 531 ? -6.531 -7.156 -35.625 1 83.88 531 GLY A O 1
ATOM 4092 N N . GLY A 1 532 ? -6.664 -5.375 -34.406 1 81.31 532 GLY A N 1
ATOM 4093 C CA . GLY A 1 532 ? -8.008 -5.055 -34.875 1 81.31 532 GLY A CA 1
ATOM 4094 C C . GLY A 1 532 ? -8.086 -4.852 -36.375 1 81.31 532 GLY A C 1
ATOM 4095 O O . GLY A 1 532 ? -9.141 -5.055 -36.969 1 81.31 532 GLY A O 1
ATOM 4096 N N . GLY A 1 533 ? -6.969 -4.461 -36.906 1 77.75 533 GLY A N 1
ATOM 4097 C CA . GLY A 1 533 ? -6.961 -4.18 -38.344 1 77.75 533 GLY A CA 1
ATOM 4098 C C . GLY A 1 533 ? -6.762 -5.422 -39.188 1 77.75 533 GLY A C 1
ATOM 4099 O O . GLY A 1 533 ? -6.875 -5.367 -40.406 1 77.75 533 GLY A O 1
ATOM 4100 N N . LEU A 1 534 ? -6.414 -6.492 -38.5 1 76.06 534 LEU A N 1
ATOM 4101 C CA . LEU A 1 534 ? -6.133 -7.703 -39.281 1 76.06 534 LEU A CA 1
ATOM 4102 C C . LEU A 1 534 ? -7.418 -8.289 -39.844 1 76.06 534 LEU A C 1
ATOM 4104 O O . LEU A 1 534 ? -8.477 -8.227 -39.219 1 76.06 534 LEU A O 1
ATOM 4108 N N . ARG A 1 535 ? -7.66 -8.281 -41.156 1 58.88 535 ARG A N 1
ATOM 4109 C CA . ARG A 1 535 ? -8.766 -8.672 -42.031 1 58.88 535 ARG A CA 1
ATOM 4110 C C . ARG A 1 535 ? -9.414 -9.961 -41.531 1 58.88 535 ARG A C 1
ATOM 4112 O O . ARG A 1 535 ? -10.188 -10.586 -42.25 1 58.88 535 ARG A O 1
ATOM 4119 N N . SER A 1 536 ? -8.984 -10.523 -40.438 1 59.72 536 SER A N 1
ATOM 4120 C CA . SER A 1 536 ? -9.641 -11.82 -40.344 1 59.72 536 SER A CA 1
ATOM 4121 C C . SER A 1 536 ? -11.062 -11.68 -39.812 1 59.72 536 SER A C 1
ATOM 4123 O O . SER A 1 536 ? -11.273 -11.062 -38.75 1 59.72 536 SER A O 1
ATOM 4125 N N . GLU A 1 537 ? -12.109 -11.719 -40.656 1 61.22 537 GLU A N 1
ATOM 4126 C CA . GLU A 1 537 ? -13.555 -11.5 -40.656 1 61.22 537 GLU A CA 1
ATOM 4127 C C . GLU A 1 537 ? -14.219 -12.273 -39.5 1 61.22 537 GLU A C 1
ATOM 4129 O O . GLU A 1 537 ? -15.227 -11.836 -38.969 1 61.22 537 GLU A O 1
ATOM 4134 N N . GLY A 1 538 ? -13.594 -13.375 -38.875 1 73.75 538 GLY A N 1
ATOM 4135 C CA . GLY A 1 538 ? -14.492 -14.234 -38.125 1 73.75 538 GLY A CA 1
ATOM 4136 C C . GLY A 1 538 ? -14.656 -13.797 -36.688 1 73.75 538 GLY A C 1
ATOM 4137 O O . GLY A 1 538 ? -15.766 -13.781 -36.156 1 73.75 538 GLY A O 1
ATOM 4138 N N . TRP A 1 539 ? -13.586 -13.219 -36.031 1 83.56 539 TRP A N 1
ATOM 4139 C CA . TRP A 1 539 ? -13.711 -12.945 -34.594 1 83.56 539 TRP A CA 1
ATOM 4140 C C . TRP A 1 539 ? -14.039 -11.484 -34.344 1 83.56 539 TRP A C 1
ATOM 4142 O O . TRP A 1 539 ? -14.594 -11.133 -33.312 1 83.56 539 TRP A O 1
ATOM 4152 N N . ARG A 1 540 ? -13.891 -10.578 -35.375 1 86.12 540 ARG A N 1
ATOM 4153 C CA . ARG A 1 540 ? -13.992 -9.141 -35.188 1 86.12 540 ARG A CA 1
ATOM 4154 C C . ARG A 1 540 ? -15.438 -8.719 -34.938 1 86.12 540 ARG A C 1
ATOM 4156 O O . ARG A 1 540 ? -15.719 -7.918 -34.062 1 86.12 540 ARG A O 1
ATOM 4163 N N . SER A 1 541 ? -16.312 -9.312 -35.719 1 85.69 541 SER A N 1
ATOM 4164 C CA . SER A 1 541 ? -17.719 -8.953 -35.594 1 85.69 541 SER A CA 1
ATOM 4165 C C . SER A 1 541 ? -18.266 -9.375 -34.219 1 85.69 541 SER A C 1
ATOM 4167 O O . SER A 1 541 ? -19.047 -8.641 -33.594 1 85.69 541 SER A O 1
ATOM 4169 N N . ASN A 1 542 ? -17.75 -10.477 -33.812 1 87.25 542 ASN A N 1
ATOM 4170 C CA . ASN A 1 542 ? -18.203 -10.992 -32.5 1 87.25 542 ASN A CA 1
ATOM 4171 C C . ASN A 1 542 ? -17.703 -10.133 -31.359 1 87.25 542 ASN A C 1
ATOM 4173 O O . ASN A 1 542 ? -18.438 -9.875 -30.406 1 87.25 542 ASN A O 1
ATOM 4177 N N . VAL A 1 543 ? -16.516 -9.703 -31.516 1 90.88 543 VAL A N 1
ATOM 4178 C CA . VAL A 1 543 ? -15.906 -8.906 -30.438 1 90.88 543 VAL A CA 1
ATOM 4179 C C . VAL A 1 543 ? -16.562 -7.531 -30.391 1 90.88 543 VAL A C 1
ATOM 4181 O O . VAL A 1 543 ? -16.828 -7 -29.312 1 90.88 543 VAL A O 1
ATOM 4184 N N . ASP A 1 544 ? -16.844 -6.965 -31.547 1 89.31 544 ASP A N 1
ATOM 4185 C CA . ASP A 1 544 ? -17.484 -5.648 -31.594 1 89.31 544 ASP A CA 1
ATOM 4186 C C . ASP A 1 544 ? -18.859 -5.684 -30.953 1 89.31 544 ASP A C 1
ATOM 4188 O O . ASP A 1 544 ? -19.219 -4.781 -30.188 1 89.31 544 ASP A O 1
ATOM 4192 N N . LEU A 1 545 ? -19.562 -6.738 -31.297 1 90 545 LEU A N 1
ATOM 4193 C CA . LEU A 1 545 ? -20.891 -6.891 -30.719 1 90 545 LEU A CA 1
ATOM 4194 C C . LEU A 1 545 ? -20.828 -7.109 -29.219 1 90 545 LEU A C 1
ATOM 4196 O O . LEU A 1 545 ? -21.609 -6.543 -28.453 1 90 545 LEU A O 1
ATOM 4200 N N . LEU A 1 546 ? -19.938 -7.922 -28.844 1 92 546 LEU A N 1
ATOM 4201 C CA . LEU A 1 546 ? -19.75 -8.219 -27.422 1 92 546 LEU A CA 1
ATOM 4202 C C . LEU A 1 546 ? -19.438 -6.945 -26.641 1 92 546 LEU A C 1
ATOM 4204 O O . LEU A 1 546 ? -20.062 -6.672 -25.609 1 92 546 LEU A O 1
ATOM 4208 N N . ILE A 1 547 ? -18.531 -6.16 -27.141 1 92.81 547 ILE A N 1
ATOM 4209 C CA . ILE A 1 547 ? -18.078 -4.961 -26.438 1 92.81 547 ILE A CA 1
ATOM 4210 C C . ILE A 1 547 ? -19.203 -3.934 -26.391 1 92.81 547 ILE A C 1
ATOM 4212 O O . ILE A 1 547 ? -19.391 -3.256 -25.375 1 92.81 547 ILE A O 1
ATOM 4216 N N . LYS A 1 548 ? -19.953 -3.844 -27.5 1 91.06 548 LYS A N 1
ATOM 4217 C CA . LYS A 1 548 ? -21.078 -2.93 -27.531 1 91.06 548 LYS A CA 1
ATOM 4218 C C . LYS A 1 548 ? -22.125 -3.303 -26.469 1 91.06 548 LYS A C 1
ATOM 4220 O O . LYS A 1 548 ? -22.609 -2.438 -25.75 1 91.06 548 LYS A O 1
ATOM 4225 N N . THR A 1 549 ? -22.359 -4.539 -26.359 1 91.31 549 THR A N 1
ATOM 4226 C CA . THR A 1 549 ? -23.359 -5.023 -25.422 1 91.31 549 THR A CA 1
ATOM 4227 C C . THR A 1 549 ? -22.906 -4.816 -23.984 1 91.31 549 THR A C 1
ATOM 4229 O O . THR A 1 549 ? -23.688 -4.344 -23.156 1 91.31 549 THR A O 1
ATOM 4232 N N . VAL A 1 550 ? -21.719 -5.16 -23.719 1 93.06 550 VAL A N 1
ATOM 4233 C CA . VAL A 1 550 ? -21.172 -5.043 -22.359 1 93.06 550 VAL A CA 1
ATOM 4234 C C . VAL A 1 550 ? -21.125 -3.57 -21.953 1 93.06 550 VAL A C 1
ATOM 4236 O O . VAL A 1 550 ? -21.5 -3.225 -20.828 1 93.06 550 VAL A O 1
ATOM 4239 N N . ALA A 1 551 ? -20.688 -2.676 -22.844 1 90.75 551 ALA A N 1
ATOM 4240 C CA . ALA A 1 551 ? -20.609 -1.247 -22.562 1 90.75 551 ALA A CA 1
ATOM 4241 C C . ALA A 1 551 ? -21.984 -0.655 -22.328 1 90.75 551 ALA A C 1
ATOM 4243 O O . ALA A 1 551 ? -22.172 0.167 -21.422 1 90.75 551 ALA A O 1
ATOM 4244 N N . THR A 1 552 ? -22.922 -1.089 -23.078 1 89.44 552 THR A N 1
ATOM 4245 C CA . THR A 1 552 ? -24.297 -0.606 -22.922 1 89.44 552 THR A CA 1
ATOM 4246 C C . THR A 1 552 ? -24.875 -1.051 -21.578 1 89.44 552 THR A C 1
ATOM 4248 O O . THR A 1 552 ? -25.484 -0.252 -20.875 1 89.44 552 THR A O 1
ATOM 4251 N N . ASP A 1 553 ? -24.594 -2.238 -21.266 1 88.06 553 ASP A N 1
ATOM 4252 C CA . ASP A 1 553 ? -25.109 -2.797 -20.016 1 88.06 553 ASP A CA 1
ATOM 4253 C C . ASP A 1 553 ? -24.438 -2.141 -18.812 1 88.06 553 ASP A C 1
ATOM 4255 O O . ASP A 1 553 ? -25.094 -1.907 -17.781 1 88.06 553 ASP A O 1
ATOM 4259 N N . ALA A 1 554 ? -23.203 -1.921 -18.875 1 87.44 554 ALA A N 1
ATOM 4260 C CA . ALA A 1 554 ? -22.438 -1.315 -17.781 1 87.44 554 ALA A CA 1
ATOM 4261 C C . ALA A 1 554 ? -22.922 0.106 -17.5 1 87.44 554 ALA A C 1
ATOM 4263 O O . ALA A 1 554 ? -22.906 0.559 -16.359 1 87.44 554 ALA A O 1
ATOM 4264 N N . CYS A 1 555 ? -23.422 0.8 -18.531 1 82.75 555 CYS A N 1
ATOM 4265 C CA . CYS A 1 555 ? -23.75 2.213 -18.391 1 82.75 555 CYS A CA 1
ATOM 4266 C C . CYS A 1 555 ? -25.25 2.406 -18.219 1 82.75 555 CYS A C 1
ATOM 4268 O O . CYS A 1 555 ? -25.719 3.508 -17.906 1 82.75 555 CYS A O 1
ATOM 4270 N N . ASN A 1 556 ? -26.016 1.418 -18.422 1 78.69 556 ASN A N 1
ATOM 4271 C CA . ASN A 1 556 ? -27.469 1.519 -18.297 1 78.69 556 ASN A CA 1
ATOM 4272 C C . ASN A 1 556 ? -27.906 1.763 -16.859 1 78.69 556 ASN A C 1
ATOM 4274 O O . ASN A 1 556 ? -28.922 2.412 -16.609 1 78.69 556 ASN A O 1
ATOM 4278 N N . GLY A 1 557 ? -27.25 1.227 -15.797 1 68.38 557 GLY A N 1
ATOM 4279 C CA . GLY A 1 557 ? -27.641 1.422 -14.414 1 68.38 557 GLY A CA 1
ATOM 4280 C C . GLY A 1 557 ? -27.172 2.742 -13.836 1 68.38 557 GLY A C 1
ATOM 4281 O O . GLY A 1 557 ? -27.344 3 -12.648 1 68.38 557 GLY A O 1
ATOM 4282 N N . GLY A 1 558 ? -26.766 3.662 -14.633 1 71.88 558 GLY A N 1
ATOM 4283 C CA . GLY A 1 558 ? -26.281 4.953 -14.172 1 71.88 558 GLY A CA 1
ATOM 4284 C C . GLY A 1 558 ? -24.781 5.004 -14 1 71.88 558 GLY A C 1
ATOM 4285 O O . GLY A 1 558 ? -24.109 3.967 -14.031 1 71.88 558 GLY A O 1
ATOM 4286 N N . TRP A 1 559 ? -24.266 6.266 -14.102 1 70.62 559 TRP A N 1
ATOM 4287 C CA . TRP A 1 559 ? -22.828 6.496 -14.016 1 70.62 559 TRP A CA 1
ATOM 4288 C C . TRP A 1 559 ? -22.391 6.684 -12.562 1 70.62 559 TRP A C 1
ATOM 4290 O O . TRP A 1 559 ? -23.016 7.438 -11.812 1 70.62 559 TRP A O 1
ATOM 4300 N N . THR A 1 560 ? -21.672 5.664 -12.055 1 65 560 THR A N 1
ATOM 4301 C CA . THR A 1 560 ? -21.172 5.746 -10.688 1 65 560 THR A CA 1
ATOM 4302 C C . THR A 1 560 ? -19.906 6.605 -10.625 1 65 560 THR A C 1
ATOM 4304 O O . THR A 1 560 ? -19.031 6.496 -11.477 1 65 560 THR A O 1
ATOM 4307 N N . LYS A 1 561 ? -20.031 7.75 -9.852 1 57.41 561 LYS A N 1
ATOM 4308 C CA . LYS A 1 561 ? -18.859 8.594 -9.68 1 57.41 561 LYS A CA 1
ATOM 4309 C C . LYS A 1 561 ? -17.719 7.832 -9 1 57.41 561 LYS A C 1
ATOM 4311 O O . LYS A 1 561 ? -17.953 7.059 -8.078 1 57.41 561 LYS A O 1
ATOM 4316 N N . PRO A 1 562 ? -16.516 7.832 -9.727 1 53.88 562 PRO A N 1
ATOM 4317 C CA . PRO A 1 562 ? -15.406 7.152 -9.055 1 53.88 562 PRO A CA 1
ATOM 4318 C C . PRO A 1 562 ? -15.258 7.57 -7.598 1 53.88 562 PRO A C 1
ATOM 4320 O O . PRO A 1 562 ? -15.312 8.766 -7.281 1 53.88 562 PRO A O 1
ATOM 4323 N N . THR A 1 563 ? -15.828 6.789 -6.652 1 49.97 563 THR A N 1
ATOM 4324 C CA . THR A 1 563 ? -15.578 7.141 -5.258 1 49.97 563 THR A CA 1
ATOM 4325 C C . THR A 1 563 ? -14.086 7.266 -4.992 1 49.97 563 THR A C 1
ATOM 4327 O O . THR A 1 563 ? -13.328 6.312 -5.199 1 49.97 563 THR A O 1
ATOM 4330 N N . ASN A 1 564 ? -13.484 8.469 -5.344 1 44.88 564 ASN A N 1
ATOM 4331 C CA . ASN A 1 564 ? -12.109 8.719 -4.938 1 44.88 564 ASN A CA 1
ATOM 4332 C C . ASN A 1 564 ? -11.875 8.328 -3.48 1 44.88 564 ASN A C 1
ATOM 4334 O O . ASN A 1 564 ? -11.594 9.195 -2.643 1 44.88 564 ASN A O 1
ATOM 4338 N N . ASP A 1 565 ? -12.695 7.551 -2.918 1 44.34 565 ASP A N 1
ATOM 4339 C CA . ASP A 1 565 ? -12.375 7.336 -1.51 1 44.34 565 ASP A CA 1
ATOM 4340 C C . ASP A 1 565 ? -10.922 6.914 -1.333 1 44.34 565 ASP A C 1
ATOM 4342 O O . ASP A 1 565 ? -10.602 5.727 -1.419 1 44.34 565 ASP A O 1
ATOM 4346 N N . SER A 1 566 ? -9.969 7.738 -1.773 1 41.25 566 SER A N 1
ATOM 4347 C CA . SER A 1 566 ? -8.547 7.566 -1.515 1 41.25 566 SER A CA 1
ATOM 4348 C C . SER A 1 566 ? -8.305 6.887 -0.171 1 41.25 566 SER A C 1
ATOM 4350 O O . SER A 1 566 ? -7.242 6.301 0.054 1 41.25 566 SER A O 1
ATOM 4352 N N . ASN A 1 567 ? -9.078 7.246 0.789 1 39.44 567 ASN A N 1
ATOM 4353 C CA . ASN A 1 567 ? -8.797 6.855 2.166 1 39.44 567 ASN A CA 1
ATOM 4354 C C . ASN A 1 567 ? -9.188 5.402 2.426 1 39.44 567 ASN A C 1
ATOM 4356 O O . ASN A 1 567 ? -9.016 4.902 3.539 1 39.44 567 ASN A O 1
ATOM 4360 N N . ASN A 1 568 ? -10.125 4.902 1.743 1 37.84 568 ASN A N 1
ATOM 4361 C CA . ASN A 1 568 ? -10.414 3.527 2.131 1 37.84 568 ASN A CA 1
ATOM 4362 C C . ASN A 1 568 ? -9.312 2.572 1.69 1 37.84 568 ASN A C 1
ATOM 4364 O O . ASN A 1 568 ? -9.289 2.123 0.543 1 37.84 568 ASN A O 1
ATOM 4368 N N . THR A 1 569 ? -8.227 2.736 2.15 1 39.75 569 THR A N 1
ATOM 4369 C CA . THR A 1 569 ? -7.07 1.855 2.068 1 39.75 569 THR A CA 1
ATOM 4370 C C . THR A 1 569 ? -7.504 0.405 1.882 1 39.75 569 THR A C 1
ATOM 4372 O O . THR A 1 569 ? -6.715 -0.436 1.449 1 39.75 569 THR A O 1
ATOM 4375 N N . TYR A 1 570 ? -8.617 -0.008 2.461 1 38.53 570 TYR A N 1
ATOM 4376 C CA . TYR A 1 570 ? -8.82 -1.438 2.662 1 38.53 570 TYR A CA 1
ATOM 4377 C C . TYR A 1 570 ? -9.25 -2.115 1.368 1 38.53 570 TYR A C 1
ATOM 4379 O O . TYR A 1 570 ? -9.078 -3.324 1.204 1 38.53 570 TYR A O 1
ATOM 4387 N N . SER A 1 571 ? -10.25 -1.654 0.518 1 44.41 571 SER A N 1
ATOM 4388 C CA . SER A 1 571 ? -10.734 -2.57 -0.511 1 44.41 571 SER A CA 1
ATOM 4389 C C . SER A 1 571 ? -10.227 -2.168 -1.892 1 44.41 571 SER A C 1
ATOM 4391 O O . SER A 1 571 ? -10.57 -1.097 -2.396 1 44.41 571 SER A O 1
ATOM 4393 N N . ASN A 1 572 ? -9.031 -2.422 -2.188 1 48.53 572 ASN A N 1
ATOM 4394 C CA . ASN A 1 572 ? -8.578 -2.496 -3.572 1 48.53 572 ASN A CA 1
ATOM 4395 C C . ASN A 1 572 ? -9.68 -3.012 -4.496 1 48.53 572 ASN A C 1
ATOM 4397 O O . ASN A 1 572 ? -9.398 -3.73 -5.457 1 48.53 572 ASN A O 1
ATOM 4401 N N . SER A 1 573 ? -10.883 -3.207 -4.102 1 57.03 573 SER A N 1
ATOM 4402 C CA . SER A 1 573 ? -11.891 -3.816 -4.957 1 57.03 573 SER A CA 1
ATOM 4403 C C . SER A 1 573 ? -12.297 -2.879 -6.094 1 57.03 573 SER A C 1
ATOM 4405 O O . SER A 1 573 ? -12.453 -1.675 -5.883 1 57.03 573 SER A O 1
ATOM 4407 N N . SER A 1 574 ? -12 -3.354 -7.297 1 63.22 574 SER A N 1
ATOM 4408 C CA . SER A 1 574 ? -12.445 -2.662 -8.5 1 63.22 574 SER A CA 1
ATOM 4409 C C . SER A 1 574 ? -13.898 -2.223 -8.383 1 63.22 574 SER A C 1
ATOM 4411 O O . SER A 1 574 ? -14.75 -2.998 -7.949 1 63.22 574 SER A O 1
ATOM 4413 N N . SER A 1 575 ? -14.086 -0.98 -8.5 1 74.38 575 SER A N 1
ATOM 4414 C CA . SER A 1 575 ? -15.414 -0.378 -8.398 1 74.38 575 SER A CA 1
ATOM 4415 C C . SER A 1 575 ? -16.172 -0.505 -9.711 1 74.38 575 SER A C 1
ATOM 4417 O O . SER A 1 575 ? -15.609 -0.897 -10.734 1 74.38 575 SER A O 1
ATOM 4419 N N . TRP A 1 576 ? -17.469 -0.494 -9.719 1 80.69 576 TRP A N 1
ATOM 4420 C CA . 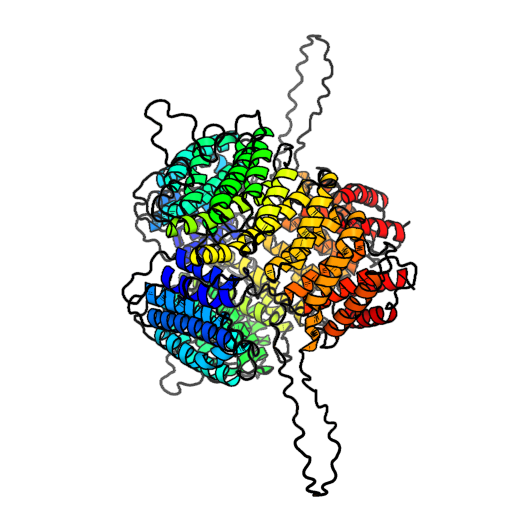TRP A 1 576 ? -18.312 -0.474 -10.914 1 80.69 576 TRP A CA 1
ATOM 4421 C C . TRP A 1 576 ? -17.891 0.636 -11.859 1 80.69 576 TRP A C 1
ATOM 4423 O O . TRP A 1 576 ? -17.953 0.479 -13.086 1 80.69 576 TRP A O 1
ATOM 4433 N N . ALA A 1 577 ? -17.312 1.64 -11.273 1 79.31 577 ALA A N 1
ATOM 4434 C CA . ALA A 1 577 ? -16.812 2.738 -12.086 1 79.31 577 ALA A CA 1
ATOM 4435 C C . ALA A 1 577 ? -15.625 2.287 -12.945 1 79.31 577 ALA A C 1
ATOM 4437 O O . ALA A 1 577 ? -15.516 2.666 -14.109 1 79.31 577 ALA A O 1
ATOM 4438 N N . ASP A 1 578 ? -14.797 1.426 -12.281 1 82.62 578 ASP A N 1
ATOM 4439 C CA . ASP A 1 578 ? -13.672 0.88 -13.031 1 82.62 578 ASP A CA 1
ATOM 4440 C C . ASP A 1 578 ? -14.148 -0.008 -14.18 1 82.62 578 ASP A C 1
ATOM 4442 O O . ASP A 1 578 ? -13.555 -0.014 -15.258 1 82.62 578 ASP A O 1
ATOM 4446 N N . PHE A 1 579 ? -15.266 -0.746 -13.93 1 89 579 PHE A N 1
ATOM 4447 C CA . PHE A 1 579 ? -15.844 -1.624 -14.938 1 89 579 PHE A CA 1
ATOM 4448 C C . PHE A 1 579 ? -16.438 -0.814 -16.094 1 89 579 PHE A C 1
ATOM 4450 O O . PHE A 1 579 ? -16.25 -1.159 -17.25 1 89 579 PHE A O 1
ATOM 4457 N N . GLN A 1 580 ? -17.031 0.281 -15.805 1 85.06 580 GLN A N 1
ATOM 4458 C CA . GLN A 1 580 ? -17.578 1.175 -16.812 1 85.06 580 GLN A CA 1
ATOM 4459 C C . GLN A 1 580 ? -16.469 1.789 -17.672 1 85.06 580 GLN A C 1
ATOM 4461 O O . GLN A 1 580 ? -16.562 1.809 -18.906 1 85.06 580 GLN A O 1
ATOM 4466 N N . LEU A 1 581 ? -15.461 2.209 -17.062 1 84.38 581 LEU A N 1
ATOM 4467 C CA . LEU A 1 581 ? -14.344 2.811 -17.781 1 84.38 581 LEU A CA 1
ATOM 4468 C C . LEU A 1 581 ? -13.672 1.791 -18.703 1 84.38 581 LEU A C 1
ATOM 4470 O O . LEU A 1 581 ? -13.344 2.102 -19.844 1 84.38 581 LEU A O 1
ATOM 4474 N N . ALA A 1 582 ? -13.461 0.604 -18.172 1 89 582 ALA A N 1
ATOM 4475 C CA . ALA A 1 582 ? -12.836 -0.442 -18.969 1 89 582 ALA A CA 1
ATOM 4476 C C . ALA A 1 582 ? -13.688 -0.791 -20.188 1 89 582 ALA A C 1
ATOM 4478 O O . ALA A 1 582 ? -13.164 -1.043 -21.266 1 89 582 ALA A O 1
ATOM 4479 N N . SER A 1 583 ? -14.984 -0.809 -20 1 90.5 583 SER A N 1
ATOM 4480 C CA . SER A 1 583 ? -15.883 -1.121 -21.109 1 90.5 583 SER A CA 1
ATOM 4481 C C . SER A 1 583 ? -15.852 -0.031 -22.172 1 90.5 583 SER A C 1
ATOM 4483 O O . SER A 1 583 ? -15.875 -0.324 -23.375 1 90.5 583 SER A O 1
ATOM 4485 N N . LEU A 1 584 ? -15.742 1.147 -21.734 1 85.81 584 LEU A N 1
ATOM 4486 C CA . LEU A 1 584 ? -15.711 2.26 -22.688 1 85.81 584 LEU A CA 1
ATOM 4487 C C . LEU A 1 584 ? -14.375 2.297 -23.422 1 85.81 584 LEU A C 1
ATOM 4489 O O . LEU A 1 584 ? -14.336 2.613 -24.609 1 85.81 584 LEU A O 1
ATOM 4493 N N . ARG A 1 585 ? -13.352 2.016 -22.734 1 85.25 585 ARG A N 1
ATOM 4494 C CA . ARG A 1 585 ? -12.055 1.951 -23.391 1 85.25 585 ARG A CA 1
ATOM 4495 C C . ARG A 1 585 ? -12.023 0.852 -24.453 1 85.25 585 ARG A C 1
ATOM 4497 O O . ARG A 1 585 ? -11.469 1.038 -25.531 1 85.25 585 ARG A O 1
ATOM 4504 N N . ALA A 1 586 ? -12.531 -0.258 -24.094 1 90.56 586 ALA A N 1
ATOM 4505 C CA . ALA A 1 586 ? -12.602 -1.351 -25.047 1 90.56 586 ALA A CA 1
ATOM 4506 C C . ALA A 1 586 ? -13.453 -0.963 -26.25 1 90.56 586 ALA A C 1
ATOM 4508 O O . ALA A 1 586 ? -13.125 -1.295 -27.391 1 90.56 586 ALA A O 1
ATOM 4509 N N . LEU A 1 587 ? -14.531 -0.252 -25.984 1 89.19 587 LEU A N 1
ATOM 4510 C CA . LEU A 1 587 ? -15.383 0.222 -27.062 1 89.19 587 LEU A CA 1
ATOM 4511 C C . LEU A 1 587 ? -14.641 1.217 -27.953 1 89.19 587 LEU A C 1
ATOM 4513 O O . LEU A 1 587 ? -14.758 1.172 -29.172 1 89.19 587 LEU A O 1
ATOM 4517 N N . LEU A 1 588 ? -13.922 2.031 -27.328 1 82.31 588 LEU A N 1
ATOM 4518 C CA . LEU A 1 588 ? -13.125 2.99 -28.078 1 82.31 588 LEU A CA 1
ATOM 4519 C C . LEU A 1 588 ? -12.117 2.275 -28.969 1 82.31 588 LEU A C 1
ATOM 4521 O O . LEU A 1 588 ? -11.914 2.66 -30.125 1 82.31 588 LEU A O 1
ATOM 4525 N N . ALA A 1 589 ? -11.438 1.311 -28.438 1 84.81 589 ALA A N 1
ATOM 4526 C CA . ALA A 1 589 ? -10.477 0.54 -29.234 1 84.81 589 ALA A CA 1
ATOM 4527 C C . ALA A 1 589 ? -11.164 -0.135 -30.422 1 84.81 589 ALA A C 1
ATOM 4529 O O . ALA A 1 589 ? -10.586 -0.214 -31.516 1 84.81 589 ALA A O 1
ATOM 4530 N N . SER A 1 590 ? -12.367 -0.605 -30.203 1 87.75 590 SER A N 1
ATOM 4531 C CA . SER A 1 590 ? -13.125 -1.236 -31.281 1 87.75 590 SER A CA 1
ATOM 4532 C C . SER A 1 590 ? -13.453 -0.237 -32.375 1 87.75 590 SER A C 1
ATOM 4534 O O . SER A 1 590 ? -13.375 -0.565 -33.562 1 87.75 590 SER A O 1
ATOM 4536 N N . LEU A 1 591 ? -13.688 0.949 -31.969 1 82.81 591 LEU A N 1
ATOM 4537 C CA . LEU A 1 591 ? -14.094 1.971 -32.906 1 82.81 591 LEU A CA 1
ATOM 4538 C C . LEU A 1 591 ? -12.883 2.547 -33.656 1 82.81 591 LEU A C 1
ATOM 4540 O O . LEU A 1 591 ? -12.984 2.953 -34.812 1 82.81 591 LEU A O 1
ATOM 4544 N N . LEU A 1 592 ? -11.789 2.596 -32.969 1 77.62 592 LEU A N 1
ATOM 4545 C CA . LEU A 1 592 ? -10.602 3.217 -33.531 1 77.62 592 LEU A CA 1
ATOM 4546 C C . LEU A 1 592 ? -9.836 2.223 -34.406 1 77.62 592 LEU A C 1
ATOM 4548 O O . LEU A 1 592 ? -9.023 2.619 -35.25 1 77.62 592 LEU A O 1
ATOM 4552 N N . SER A 1 593 ? -9.953 1.034 -34.094 1 77.44 593 SER A N 1
ATOM 4553 C CA . SER A 1 593 ? -9.211 0.042 -34.844 1 77.44 593 SER A CA 1
ATOM 4554 C C . SER A 1 593 ? -9.664 0.018 -36.312 1 77.44 593 SER A C 1
ATOM 4556 O O . SER A 1 593 ? -10.867 0.023 -36.594 1 77.44 593 SER A O 1
ATOM 4558 N N . PRO A 1 594 ? -8.578 0.382 -37.25 1 66.31 594 PRO A N 1
ATOM 4559 C CA . PRO A 1 594 ? -8.891 0.54 -38.688 1 66.31 594 PRO A CA 1
ATOM 4560 C C . PRO A 1 594 ? -9.617 -0.67 -39.25 1 66.31 594 PRO A C 1
ATOM 4562 O O . PRO A 1 594 ? -9.227 -1.812 -39 1 66.31 594 PRO A O 1
ATOM 4565 N N . GLY A 1 595 ? -10.945 -0.511 -39.531 1 59.44 595 GLY A N 1
ATOM 4566 C CA . GLY A 1 595 ? -11.641 -1.528 -40.281 1 59.44 595 GLY A CA 1
ATOM 4567 C C . GLY A 1 595 ? -11.969 -1.085 -41.719 1 59.44 595 GLY A C 1
ATOM 4568 O O . GLY A 1 595 ? -11.711 0.061 -42.062 1 59.44 595 GLY A O 1
ATOM 4569 N N . ARG A 1 596 ? -12.016 -2.002 -42.719 1 57.19 596 ARG A N 1
ATOM 4570 C CA . ARG A 1 596 ? -12.367 -1.669 -44.094 1 57.19 596 ARG A CA 1
ATOM 4571 C C . ARG A 1 596 ? -13.664 -0.87 -44.156 1 57.19 596 ARG A C 1
ATOM 4573 O O . ARG A 1 596 ? -13.891 -0.109 -45.094 1 57.19 596 ARG A O 1
ATOM 4580 N N . VAL A 1 597 ? -14.406 -1.106 -43.094 1 60.97 597 VAL A N 1
ATOM 4581 C CA . VAL A 1 597 ? -15.734 -0.504 -43.094 1 60.97 597 VAL A CA 1
ATOM 4582 C C . VAL A 1 597 ? -15.906 0.375 -41.875 1 60.97 597 VAL A C 1
ATOM 4584 O O . VAL A 1 597 ? -15.164 0.234 -40.875 1 60.97 597 VAL A O 1
ATOM 4587 N N . ARG A 1 598 ? -16.609 1.387 -42 1 66 598 ARG A N 1
ATOM 4588 C CA . ARG A 1 598 ? -17.016 2.219 -40.875 1 66 598 ARG A CA 1
ATOM 4589 C C . ARG A 1 598 ? -17.453 1.362 -39.688 1 66 598 ARG A C 1
ATOM 4591 O O . ARG A 1 598 ? -18.156 0.365 -39.875 1 66 598 ARG A O 1
ATOM 4598 N N . PRO A 1 599 ? -16.938 1.593 -38.594 1 75.5 599 PRO A N 1
ATOM 4599 C CA . PRO A 1 599 ? -17.312 0.796 -37.406 1 75.5 599 PRO A CA 1
ATOM 4600 C C . PRO A 1 599 ? -18.828 0.734 -37.219 1 75.5 599 PRO A C 1
ATOM 4602 O O . PRO A 1 599 ? -19.5 1.77 -37.219 1 75.5 599 PRO A O 1
ATOM 4605 N N . PRO A 1 600 ? -19.422 -0.388 -37.25 1 77.44 600 PRO A N 1
ATOM 4606 C CA . PRO A 1 600 ? -20.875 -0.562 -37.219 1 77.44 600 PRO A CA 1
ATOM 4607 C C . PRO A 1 600 ? -21.531 0.09 -36 1 77.44 600 PRO A C 1
ATOM 4609 O O . PRO A 1 600 ? -22.688 0.487 -36.062 1 77.44 600 PRO A O 1
ATOM 4612 N N . TYR A 1 601 ? -20.812 0.294 -35.031 1 83.19 601 TYR A N 1
ATOM 4613 C CA . TYR A 1 601 ? -21.438 0.794 -33.812 1 83.19 601 TYR A CA 1
ATOM 4614 C C . TYR A 1 601 ? -20.875 2.158 -33.438 1 83.19 601 TYR A C 1
ATOM 4616 O O . TYR A 1 601 ? -20.766 2.484 -32.25 1 83.19 601 TYR A O 1
ATOM 4624 N N . LEU A 1 602 ? -20.531 2.908 -34.406 1 82.25 602 LEU A N 1
ATOM 4625 C CA . LEU A 1 602 ? -19.938 4.223 -34.188 1 82.25 602 LEU A CA 1
ATOM 4626 C C . LEU A 1 602 ? -20.953 5.168 -33.531 1 82.25 602 LEU A C 1
ATOM 4628 O O . LEU A 1 602 ? -20.625 5.871 -32.562 1 82.25 602 LEU A O 1
ATOM 4632 N N . ALA A 1 603 ? -22.188 5.129 -34.031 1 78.31 603 ALA A N 1
ATOM 4633 C CA . ALA A 1 603 ? -23.219 6.016 -33.5 1 78.31 603 ALA A CA 1
ATOM 4634 C C . ALA A 1 603 ? -23.547 5.688 -32.062 1 78.31 603 ALA A C 1
ATOM 4636 O O . ALA A 1 603 ? -23.641 6.586 -31.219 1 78.31 603 ALA A O 1
ATOM 4637 N N . HIS A 1 604 ? -23.641 4.465 -31.859 1 82.38 604 HIS A N 1
ATOM 4638 C CA . HIS A 1 604 ? -23.953 4.012 -30.516 1 82.38 604 HIS A CA 1
ATOM 4639 C C . HIS A 1 604 ? -22.828 4.344 -29.547 1 82.38 604 HIS A C 1
ATOM 4641 O O . HIS A 1 604 ? -23.062 4.766 -28.422 1 82.38 604 HIS A O 1
ATOM 4647 N N . GLY A 1 605 ? -21.688 4.152 -30 1 82.81 605 GLY A N 1
ATOM 4648 C CA . GLY A 1 605 ? -20.516 4.449 -29.188 1 82.81 605 GLY A CA 1
ATOM 4649 C C . GLY A 1 605 ? -20.391 5.922 -28.828 1 82.81 605 GLY A C 1
ATOM 4650 O O . GLY A 1 605 ? -20.094 6.273 -27.688 1 82.81 605 GLY A O 1
ATOM 4651 N N . LEU A 1 606 ? -20.734 6.734 -29.812 1 76.75 606 LEU A N 1
ATOM 4652 C CA . LEU A 1 606 ? -20.641 8.172 -29.594 1 76.75 606 LEU A CA 1
ATOM 4653 C C . LEU A 1 606 ? -21.672 8.641 -28.578 1 76.75 606 LEU A C 1
ATOM 4655 O O . LEU A 1 606 ? -21.391 9.531 -27.766 1 76.75 606 LEU A O 1
ATOM 4659 N N . GLU A 1 607 ? -22.781 8 -28.594 1 79.12 607 GLU A N 1
ATOM 4660 C CA . GLU A 1 607 ? -23.812 8.336 -27.625 1 79.12 607 GLU A CA 1
ATOM 4661 C C . GLU A 1 607 ? -23.391 7.949 -26.203 1 79.12 607 GLU A C 1
ATOM 4663 O O . GLU A 1 607 ? -23.609 8.711 -25.266 1 79.12 607 GLU A O 1
ATOM 4668 N N . LEU A 1 608 ? -22.797 6.863 -26.094 1 81.25 608 LEU A N 1
ATOM 4669 C CA . LEU A 1 608 ? -22.344 6.406 -24.781 1 81.25 608 LEU A CA 1
ATOM 4670 C C . LEU A 1 608 ? -21.234 7.305 -24.25 1 81.25 608 LEU A C 1
ATOM 4672 O O . LEU A 1 608 ? -21.203 7.613 -23.047 1 81.25 608 LEU A O 1
ATOM 4676 N N . PHE A 1 609 ? -20.391 7.754 -25.141 1 77.62 609 PHE A N 1
ATOM 4677 C CA . PHE A 1 609 ? -19.281 8.609 -24.734 1 77.62 609 PHE A CA 1
ATOM 4678 C C . PHE A 1 609 ? -19.781 9.984 -24.328 1 77.62 609 PHE A C 1
ATOM 4680 O O . PHE A 1 609 ? -19.234 10.594 -23.391 1 77.62 609 PHE A O 1
ATOM 4687 N N . ARG A 1 610 ? -20.75 10.406 -25 1 71.12 610 ARG A N 1
ATOM 4688 C CA . ARG A 1 610 ? -21.344 11.695 -24.656 1 71.12 610 ARG A CA 1
ATOM 4689 C C . ARG A 1 610 ? -21.938 11.664 -23.25 1 71.12 610 ARG A C 1
ATOM 4691 O O . ARG A 1 610 ? -21.719 12.578 -22.453 1 71.12 610 ARG A O 1
ATOM 4698 N N . LYS A 1 611 ? -22.516 10.578 -22.984 1 72.62 611 LYS A N 1
ATOM 4699 C CA . LYS A 1 611 ? -23.141 10.422 -21.672 1 72.62 611 LYS A CA 1
ATOM 4700 C C . LYS A 1 611 ? -22.078 10.258 -20.594 1 72.62 611 LYS A C 1
ATOM 4702 O O . LYS A 1 611 ? -22.266 10.719 -19.453 1 72.62 611 LYS A O 1
ATOM 4707 N N . GLY A 1 612 ? -21 9.656 -20.969 1 69.62 612 GLY A N 1
ATOM 4708 C CA . GLY A 1 612 ? -19.953 9.383 -20 1 69.62 612 GLY A CA 1
ATOM 4709 C C . GLY A 1 612 ? -19.031 10.57 -19.766 1 69.62 612 GLY A C 1
ATOM 4710 O O . GLY A 1 612 ? -18.375 10.656 -18.734 1 69.62 612 GLY A O 1
ATOM 4711 N N . SER A 1 613 ? -18.859 11.398 -20.797 1 63.88 613 SER A N 1
ATOM 4712 C CA . SER A 1 613 ? -17.953 12.547 -20.734 1 63.88 613 SER A CA 1
ATOM 4713 C C . SER A 1 613 ? -18.281 13.453 -19.547 1 63.88 613 SER A C 1
ATOM 4715 O O . SER A 1 613 ? -17.406 14.133 -19.016 1 63.88 613 SER A O 1
ATOM 4717 N N . PHE A 1 614 ? -19.469 13.273 -19.203 1 54.81 614 PHE A N 1
ATOM 4718 C CA . PHE A 1 614 ? -19.891 14.094 -18.062 1 54.81 614 PHE A CA 1
ATOM 4719 C C . PHE A 1 614 ? -19.281 13.562 -16.766 1 54.81 614 PHE A C 1
ATOM 4721 O O . PHE A 1 614 ? -19.141 14.305 -15.789 1 54.81 614 PHE A O 1
ATOM 4728 N N . VAL A 1 615 ? -18.891 12.352 -16.953 1 55.56 615 VAL A N 1
ATOM 4729 C CA . VAL A 1 615 ? -18.453 11.711 -15.711 1 55.56 615 VAL A CA 1
ATOM 4730 C C . VAL A 1 615 ? -16.953 11.516 -15.742 1 55.56 615 VAL A C 1
ATOM 4732 O O . VAL A 1 615 ? -16.266 11.695 -14.727 1 55.56 615 VAL A O 1
ATOM 4735 N N . PHE A 1 616 ? -16.453 11.195 -16.953 1 57.81 616 PHE A N 1
ATOM 4736 C CA . PHE A 1 616 ? -15.031 10.898 -17.047 1 57.81 616 PHE A CA 1
ATOM 4737 C C . PHE A 1 616 ? -14.336 11.914 -17.953 1 57.81 616 PHE A C 1
ATOM 4739 O O . PHE A 1 616 ? -14.562 11.945 -19.156 1 57.81 616 PHE A O 1
ATOM 4746 N N . ARG A 1 617 ? -13.648 12.836 -17.375 1 54.88 617 ARG A N 1
ATOM 4747 C CA . ARG A 1 617 ? -13.016 13.945 -18.078 1 54.88 617 ARG A CA 1
ATOM 4748 C C . ARG A 1 617 ? -12.109 13.445 -19.203 1 54.88 617 ARG A C 1
ATOM 4750 O O . ARG A 1 617 ? -11.984 14.094 -20.25 1 54.88 617 ARG A O 1
ATOM 4757 N N . ASP A 1 618 ? -11.422 12.375 -18.953 1 54.47 618 ASP A N 1
ATOM 4758 C CA . ASP A 1 618 ? -10.469 11.852 -19.922 1 54.47 618 ASP A CA 1
ATOM 4759 C C . ASP A 1 618 ? -11.164 11.516 -21.234 1 54.47 618 ASP A C 1
ATOM 4761 O O . ASP A 1 618 ? -10.555 11.594 -22.312 1 54.47 618 ASP A O 1
ATOM 4765 N N . PHE A 1 619 ? -12.461 11.352 -21.141 1 54.22 619 PHE A N 1
ATOM 4766 C CA . PHE A 1 619 ? -13.164 10.898 -22.344 1 54.22 619 PHE A CA 1
ATOM 4767 C C . PHE A 1 619 ? -13.523 12.078 -23.234 1 54.22 619 PHE A C 1
ATOM 4769 O O . PHE A 1 619 ? -13.758 11.906 -24.438 1 54.22 619 PHE A O 1
ATOM 4776 N N . SER A 1 620 ? -13.516 13.203 -22.547 1 51.81 620 SER A N 1
ATOM 4777 C CA . SER A 1 620 ? -13.82 14.336 -23.422 1 51.81 620 SER A CA 1
ATOM 4778 C C . SER A 1 620 ? -12.797 14.461 -24.547 1 51.81 620 SER A C 1
ATOM 4780 O O . SER A 1 620 ? -13.156 14.734 -25.688 1 51.81 620 SER A O 1
ATOM 4782 N N . MET A 1 621 ? -11.586 14.273 -24.188 1 52.09 621 MET A N 1
ATOM 4783 C CA . MET A 1 621 ? -10.555 14.375 -25.219 1 52.09 621 MET A CA 1
ATOM 4784 C C . MET A 1 621 ? -10.656 13.234 -26.219 1 52.09 621 MET A C 1
ATOM 4786 O O . MET A 1 621 ? -10.383 13.414 -27.406 1 52.09 621 MET A O 1
ATOM 4790 N N . LEU A 1 622 ? -11.094 12.133 -25.766 1 54.75 622 LEU A N 1
ATOM 4791 C CA . LEU A 1 622 ? -11.211 10.977 -26.641 1 54.75 622 LEU A CA 1
ATOM 4792 C C . LEU A 1 622 ? -12.367 11.156 -27.609 1 54.75 622 LEU A C 1
ATOM 4794 O O . LEU A 1 622 ? -12.266 10.758 -28.781 1 54.75 622 LEU A O 1
ATOM 4798 N N . ILE A 1 623 ? -13.461 11.805 -27.141 1 53.59 623 ILE A N 1
ATOM 4799 C CA . ILE A 1 623 ? -14.594 12.102 -28 1 53.59 623 ILE A CA 1
ATOM 4800 C C . ILE A 1 623 ? -14.172 13.07 -29.109 1 53.59 623 ILE A C 1
ATOM 4802 O O . ILE A 1 623 ? -14.547 12.898 -30.266 1 53.59 623 ILE A O 1
ATOM 4806 N N . LEU A 1 624 ? -13.406 13.969 -28.688 1 52.16 624 LEU A N 1
ATOM 4807 C CA . LEU A 1 624 ? -12.93 14.906 -29.688 1 52.16 624 LEU A CA 1
ATOM 4808 C C . LEU A 1 624 ? -12.109 14.188 -30.766 1 52.16 624 LEU A C 1
ATOM 4810 O O . LEU A 1 624 ? -12.219 14.5 -31.953 1 52.16 624 LEU A O 1
ATOM 4814 N N . PHE A 1 625 ? -11.406 13.195 -30.344 1 51.38 625 PHE A N 1
ATOM 4815 C CA . PHE A 1 625 ? -10.586 12.43 -31.266 1 51.38 625 PHE A CA 1
ATOM 4816 C C . PHE A 1 625 ? -11.453 11.617 -32.219 1 51.38 625 PHE A C 1
ATOM 4818 O O . PHE A 1 625 ? -11.195 11.586 -33.438 1 51.38 625 PHE A O 1
ATOM 4825 N N . LEU A 1 626 ? -12.352 10.938 -31.656 1 54.41 626 LEU A N 1
ATOM 4826 C CA . LEU A 1 626 ? -13.211 10.109 -32.5 1 54.41 626 LEU A CA 1
ATOM 4827 C C . LEU A 1 626 ? -13.953 10.961 -33.5 1 54.41 626 LEU A C 1
ATOM 4829 O O . LEU A 1 626 ? -14.133 10.539 -34.656 1 54.41 626 LEU A O 1
ATOM 4833 N N . TRP A 1 627 ? -14.367 12.125 -33.062 1 49.78 627 TRP A N 1
ATOM 4834 C CA . TRP A 1 627 ? -15.062 13.023 -33.969 1 49.78 627 TRP A CA 1
ATOM 4835 C C . TRP A 1 627 ? -14.148 13.438 -35.125 1 49.78 627 TRP A C 1
ATOM 4837 O O . TRP A 1 627 ? -14.578 13.5 -36.281 1 49.78 627 TRP A O 1
ATOM 4847 N N . GLU A 1 628 ? -12.945 13.578 -34.75 1 46.5 628 GLU A N 1
ATOM 4848 C CA . GLU A 1 628 ? -12.023 14.047 -35.781 1 46.5 628 GLU A CA 1
ATOM 4849 C C . GLU A 1 628 ? -11.672 12.922 -36.75 1 46.5 628 GLU A C 1
ATOM 4851 O O . GLU A 1 628 ? -11.461 13.164 -37.938 1 46.5 628 GLU A O 1
ATOM 4856 N N . VAL A 1 629 ? -11.516 11.766 -36.219 1 46.53 629 VAL A N 1
ATOM 4857 C CA . VAL A 1 629 ? -11.109 10.656 -37.062 1 46.53 629 VAL A CA 1
ATOM 4858 C C . VAL A 1 629 ? -12.258 10.266 -38 1 46.53 629 VAL A C 1
ATOM 4860 O O . VAL A 1 629 ? -12.031 9.93 -39.156 1 46.53 629 VAL A O 1
ATOM 4863 N N . TYR A 1 630 ? -13.359 10.328 -37.438 1 45.88 630 TYR A N 1
ATOM 4864 C CA . TYR A 1 630 ? -14.406 9.75 -38.25 1 45.88 630 TYR A CA 1
ATOM 4865 C C . TYR A 1 630 ? -15.305 10.836 -38.844 1 45.88 630 TYR A C 1
ATOM 4867 O O . TYR A 1 630 ? -15.992 10.625 -39.844 1 45.88 630 TYR A O 1
ATOM 4875 N N . ILE A 1 631 ? -15.344 12.031 -38.031 1 43.75 631 ILE A N 1
ATOM 4876 C CA . ILE A 1 631 ? -16.219 13.047 -38.594 1 43.75 631 ILE A CA 1
ATOM 4877 C C . ILE A 1 631 ? -15.391 14.203 -39.125 1 43.75 631 ILE A C 1
ATOM 4879 O O . ILE A 1 631 ? -15.711 14.766 -40.188 1 43.75 631 ILE A O 1
ATOM 4883 N N . MET B 1 1 ? -14.227 -46.969 2.809 1 29.2 1 MET B N 1
ATOM 4884 C CA . MET B 1 1 ? -14.562 -46.969 1.389 1 29.2 1 MET B CA 1
ATOM 4885 C C . MET B 1 1 ? -14.477 -45.562 0.811 1 29.2 1 MET B C 1
ATOM 4887 O O . MET B 1 1 ? -14.734 -45.344 -0.375 1 29.2 1 MET B O 1
ATOM 4891 N N . ALA B 1 2 ? -14.656 -44.531 1.606 1 40.44 2 ALA B N 1
ATOM 4892 C CA . ALA B 1 2 ? -14.594 -43.094 1.417 1 40.44 2 ALA B CA 1
ATOM 4893 C C . ALA B 1 2 ? -13.219 -42.656 0.911 1 40.44 2 ALA B C 1
ATOM 4895 O O . ALA B 1 2 ? -13.023 -41.5 0.531 1 40.44 2 ALA B O 1
ATOM 4896 N N . ALA B 1 3 ? -12.172 -43.438 1.189 1 44.56 3 ALA B N 1
ATOM 4897 C CA . ALA B 1 3 ? -10.734 -43.469 0.95 1 44.56 3 ALA B CA 1
ATOM 4898 C C . ALA B 1 3 ? -10.422 -43.438 -0.544 1 44.56 3 ALA B C 1
ATOM 4900 O O . ALA B 1 3 ? -9.312 -43.094 -0.951 1 44.56 3 ALA B O 1
ATOM 4901 N N . PHE B 1 4 ? -11.352 -44.031 -1.427 1 55.44 4 PHE B N 1
ATOM 4902 C CA . PHE B 1 4 ? -10.953 -44.469 -2.76 1 55.44 4 PHE B CA 1
ATOM 4903 C C . PHE B 1 4 ? -11.547 -43.562 -3.828 1 55.44 4 PHE B C 1
ATOM 4905 O O . PHE B 1 4 ? -11.539 -43.906 -5.016 1 55.44 4 PHE B O 1
ATOM 4912 N N . GLU B 1 5 ? -12.32 -42.469 -3.379 1 70.94 5 GLU B N 1
ATOM 4913 C CA . GLU B 1 5 ? -12.93 -41.812 -4.539 1 70.94 5 GLU B CA 1
ATOM 4914 C C . GLU B 1 5 ? -12.047 -40.688 -5.062 1 70.94 5 GLU B C 1
ATOM 4916 O O . GLU B 1 5 ? -11.703 -39.781 -4.32 1 70.94 5 GLU B O 1
ATOM 4921 N N . TYR B 1 6 ? -11.422 -41.062 -6.113 1 81.81 6 TYR B N 1
ATOM 4922 C CA . TYR B 1 6 ? -10.594 -40.062 -6.809 1 81.81 6 TYR B CA 1
ATOM 4923 C C . TYR B 1 6 ? -11.453 -38.938 -7.363 1 81.81 6 TYR B C 1
ATOM 4925 O O . TYR B 1 6 ? -12.641 -39.125 -7.641 1 81.81 6 TYR B O 1
ATOM 4933 N N . VAL B 1 7 ? -10.891 -37.844 -7.266 1 84.62 7 VAL B N 1
ATOM 4934 C CA . VAL B 1 7 ? -11.562 -36.656 -7.812 1 84.62 7 VAL B CA 1
ATOM 4935 C C . VAL B 1 7 ? -11.125 -36.438 -9.258 1 84.62 7 VAL B C 1
ATOM 4937 O O . VAL B 1 7 ? -10.055 -36.906 -9.664 1 84.62 7 VAL B O 1
ATOM 4940 N N . ASN B 1 8 ? -11.977 -35.75 -10.031 1 83.56 8 ASN B N 1
ATOM 4941 C CA . ASN B 1 8 ? -11.695 -35.531 -11.445 1 83.56 8 ASN B CA 1
ATOM 4942 C C . ASN B 1 8 ? -10.555 -34.531 -11.641 1 83.56 8 ASN B C 1
ATOM 4944 O O . ASN B 1 8 ? -9.656 -34.781 -12.445 1 83.56 8 ASN B O 1
ATOM 4948 N N . ASN B 1 9 ? -10.625 -33.5 -11.07 1 86.69 9 ASN B N 1
ATOM 4949 C CA . ASN B 1 9 ? -9.594 -32.469 -11.156 1 86.69 9 ASN B CA 1
ATOM 4950 C C . ASN B 1 9 ? -9.719 -31.438 -10.031 1 86.69 9 ASN B C 1
ATOM 4952 O O . ASN B 1 9 ? -10.516 -31.625 -9.109 1 86.69 9 ASN B O 1
ATOM 4956 N N . VAL B 1 10 ? -8.875 -30.516 -10.07 1 88.69 10 VAL B N 1
ATOM 4957 C CA . VAL B 1 10 ? -8.82 -29.516 -9.016 1 88.69 10 VAL B CA 1
ATOM 4958 C C . VAL B 1 10 ? -10.125 -28.719 -8.984 1 88.69 10 VAL B C 1
ATOM 4960 O O . VAL B 1 10 ? -10.477 -28.125 -7.957 1 88.69 10 VAL B O 1
ATOM 4963 N N . TYR B 1 11 ? -10.906 -28.688 -10.086 1 87.38 11 TYR B N 1
ATOM 4964 C CA . TYR B 1 11 ? -12.125 -27.891 -10.164 1 87.38 11 TYR B CA 1
ATOM 4965 C C . TYR B 1 11 ? -13.352 -28.734 -9.867 1 87.38 11 TYR B C 1
ATOM 4967 O O . TYR B 1 11 ? -14.484 -28.25 -9.945 1 87.38 11 TYR B O 1
ATOM 4975 N N . ASP B 1 12 ? -13.102 -30 -9.461 1 87.31 12 ASP B N 1
ATOM 4976 C CA . ASP B 1 12 ? -14.188 -30.906 -9.102 1 87.31 12 ASP B CA 1
ATOM 4977 C C . ASP B 1 12 ? -14.852 -30.469 -7.797 1 87.31 12 ASP B C 1
ATOM 4979 O O . ASP B 1 12 ? -14.188 -30.328 -6.766 1 87.31 12 ASP B O 1
ATOM 4983 N N . PRO B 1 13 ? -16.141 -30.297 -7.805 1 86 13 PRO B N 1
ATOM 4984 C CA . PRO B 1 13 ? -16.828 -29.844 -6.594 1 86 13 PRO B CA 1
ATOM 4985 C C . PRO B 1 13 ? -16.766 -30.875 -5.465 1 86 13 PRO B C 1
ATOM 4987 O O . PRO B 1 13 ? -16.891 -30.516 -4.293 1 86 13 PRO B O 1
ATOM 4990 N N . SER B 1 14 ? -16.5 -32.156 -5.84 1 87.38 14 SER B N 1
ATOM 4991 C CA . SER B 1 14 ? -16.438 -33.188 -4.812 1 87.38 14 SER B CA 1
ATOM 4992 C C . SER B 1 14 ? -15.164 -33.094 -3.99 1 87.38 14 SER B C 1
ATOM 4994 O O . SER B 1 14 ? -15.062 -33.688 -2.912 1 87.38 14 SER B O 1
ATOM 4996 N N . LEU B 1 15 ? -14.266 -32.375 -4.492 1 90.12 15 LEU B N 1
ATOM 4997 C CA . LEU B 1 15 ? -12.984 -32.219 -3.814 1 90.12 15 LEU B CA 1
ATOM 4998 C C . LEU B 1 15 ? -13.125 -31.25 -2.633 1 90.12 15 LEU B C 1
ATOM 5000 O O . LEU B 1 15 ? -12.398 -31.375 -1.643 1 90.12 15 LEU B O 1
ATOM 5004 N N . LYS B 1 16 ? -14.016 -30.391 -2.631 1 91.06 16 LYS B N 1
ATOM 5005 C CA . LYS B 1 16 ? -14.102 -29.297 -1.671 1 91.06 16 LYS B CA 1
ATOM 5006 C C . LYS B 1 16 ? -14.453 -29.812 -0.279 1 91.06 16 LYS B C 1
ATOM 5008 O O . LYS B 1 16 ? -13.758 -29.516 0.693 1 91.06 16 LYS B O 1
ATOM 5013 N N . PRO B 1 17 ? -15.531 -30.688 -0.124 1 91.81 17 PRO B N 1
ATOM 5014 C CA . PRO B 1 17 ? -15.82 -31.203 1.22 1 91.81 17 PRO B CA 1
ATOM 5015 C C . PRO B 1 17 ? -14.703 -32.094 1.767 1 91.81 17 PRO B C 1
ATOM 5017 O O . PRO B 1 17 ? -14.422 -32.062 2.969 1 91.81 17 PRO B O 1
ATOM 5020 N N . ARG B 1 18 ? -14.094 -32.75 0.902 1 91.25 18 ARG B N 1
ATOM 5021 C CA . ARG B 1 18 ? -13 -33.625 1.326 1 91.25 18 ARG B CA 1
ATOM 5022 C C . ARG B 1 18 ? -11.797 -32.812 1.796 1 91.25 18 ARG B C 1
ATOM 5024 O O . ARG B 1 18 ? -11.195 -33.125 2.824 1 91.25 18 ARG B O 1
ATOM 5031 N N . LEU B 1 19 ? -11.492 -31.875 1.027 1 91.5 19 LEU B N 1
ATOM 5032 C CA . LEU B 1 19 ? -10.375 -31 1.375 1 91.5 19 LEU B CA 1
ATOM 5033 C C . LEU B 1 19 ? -10.625 -30.297 2.703 1 91.5 19 LEU B C 1
ATOM 5035 O O . LEU B 1 19 ? -9.719 -30.188 3.533 1 91.5 19 LEU B O 1
ATOM 5039 N N . LEU B 1 20 ? -11.773 -29.844 2.92 1 93.38 20 LEU B N 1
ATOM 5040 C CA . LEU B 1 20 ? -12.117 -29.125 4.148 1 93.38 20 LEU B CA 1
ATOM 5041 C C . LEU B 1 20 ? -11.969 -30.047 5.363 1 93.38 20 LEU B C 1
ATOM 5043 O O . LEU B 1 20 ? -11.391 -29.656 6.375 1 93.38 20 LEU B O 1
ATOM 5047 N N . ARG B 1 21 ? -12.383 -31.297 5.25 1 92.62 21 ARG B N 1
ATOM 5048 C CA . ARG B 1 21 ? -12.289 -32.219 6.359 1 92.62 21 ARG B CA 1
ATOM 5049 C C . ARG B 1 21 ? -10.836 -32.562 6.676 1 92.62 21 ARG B C 1
ATOM 5051 O O . ARG B 1 21 ? -10.461 -32.656 7.844 1 92.62 21 ARG B O 1
ATOM 5058 N N . SER B 1 22 ? -10.109 -32.75 5.609 1 90 22 SER B N 1
ATOM 5059 C CA . SER B 1 22 ? -8.695 -33.062 5.797 1 90 22 SER B CA 1
ATOM 5060 C C . SER B 1 22 ? -7.961 -31.906 6.465 1 90 22 SER B C 1
ATOM 5062 O O . SER B 1 22 ? -7.133 -32.125 7.352 1 90 22 SER B O 1
ATOM 5064 N N . LEU B 1 23 ? -8.25 -30.703 6.078 1 90.12 23 LEU B N 1
ATOM 5065 C CA . LEU B 1 23 ? -7.609 -29.531 6.641 1 90.12 23 LEU B CA 1
ATOM 5066 C C . LEU B 1 23 ? -7.969 -29.359 8.109 1 90.12 23 LEU B C 1
ATOM 5068 O O . LEU B 1 23 ? -7.125 -28.969 8.922 1 90.12 23 LEU B O 1
ATOM 5072 N N . ILE B 1 24 ? -9.242 -29.641 8.5 1 92.12 24 ILE B N 1
ATOM 5073 C CA . ILE B 1 24 ? -9.68 -29.516 9.883 1 92.12 24 ILE B CA 1
ATOM 5074 C C . ILE B 1 24 ? -8.914 -30.516 10.758 1 92.12 24 ILE B C 1
ATOM 5076 O O . ILE B 1 24 ? -8.398 -30.156 11.812 1 92.12 24 ILE B O 1
ATOM 5080 N N . LYS B 1 25 ? -8.781 -31.656 10.227 1 87.81 25 LYS B N 1
ATOM 5081 C CA . LYS B 1 25 ? -8.156 -32.719 11 1 87.81 25 LYS B CA 1
ATOM 5082 C C . LYS B 1 25 ? -6.66 -32.469 11.18 1 87.81 25 LYS B C 1
ATOM 5084 O O . LYS B 1 25 ? -6.098 -32.75 12.242 1 87.81 25 LYS B O 1
ATOM 5089 N N . GLU B 1 26 ? -6.117 -31.875 10.203 1 83.19 26 GLU B N 1
ATOM 5090 C CA . GLU B 1 26 ? -4.668 -31.719 10.211 1 83.19 26 GLU B CA 1
ATOM 5091 C C . GLU B 1 26 ? -4.258 -30.453 10.969 1 83.19 26 GLU B C 1
ATOM 5093 O O . GLU B 1 26 ? -3.221 -30.438 11.633 1 83.19 26 GLU B O 1
ATOM 5098 N N . HIS B 1 27 ? -5.035 -29.375 10.891 1 84.69 27 HIS B N 1
ATOM 5099 C CA . HIS B 1 27 ? -4.504 -28.094 11.328 1 84.69 27 HIS B CA 1
ATOM 5100 C C . HIS B 1 27 ? -5.305 -27.531 12.5 1 84.69 27 HIS B C 1
ATOM 5102 O O . HIS B 1 27 ? -4.844 -26.625 13.203 1 84.69 27 HIS B O 1
ATOM 5108 N N . ILE B 1 28 ? -6.5 -27.906 12.742 1 88.38 28 ILE B N 1
ATOM 5109 C CA . ILE B 1 28 ? -7.312 -27.375 13.828 1 88.38 28 ILE B CA 1
ATOM 5110 C C . ILE B 1 28 ? -7.371 -28.375 14.984 1 88.38 28 ILE B C 1
ATOM 5112 O O . ILE B 1 28 ? -7.859 -29.484 14.812 1 88.38 28 ILE B O 1
ATOM 5116 N N . PRO B 1 29 ? -6.844 -27.906 16.016 1 86.12 29 PRO B N 1
ATOM 5117 C CA . PRO B 1 29 ? -6.797 -28.828 17.141 1 86.12 29 PRO B CA 1
ATOM 5118 C C . PRO B 1 29 ? -8.18 -29.156 17.703 1 86.12 29 PRO B C 1
ATOM 5120 O O . PRO B 1 29 ? -9.109 -28.344 17.562 1 86.12 29 PRO B O 1
ATOM 5123 N N . ASP B 1 30 ? -8.203 -30.281 18.234 1 85.31 30 ASP B N 1
ATOM 5124 C CA . ASP B 1 30 ? -9.398 -30.641 19 1 85.31 30 ASP B CA 1
ATOM 5125 C C . ASP B 1 30 ? -9.328 -30.109 20.422 1 85.31 30 ASP B C 1
ATOM 5127 O O . ASP B 1 30 ? -8.414 -29.359 20.766 1 85.31 30 ASP B O 1
ATOM 5131 N N . GLU B 1 31 ? -10.281 -30.297 21.234 1 80.25 31 GLU B N 1
ATOM 5132 C CA . GLU B 1 31 ? -10.383 -29.766 22.594 1 80.25 31 GLU B CA 1
ATOM 5133 C C . GLU B 1 31 ? -9.148 -30.125 23.406 1 80.25 31 GLU B C 1
ATOM 5135 O O . GLU B 1 31 ? -8.688 -29.344 24.234 1 80.25 31 GLU B O 1
ATOM 5140 N N . LYS B 1 32 ? -8.469 -31.219 23.109 1 80.19 32 LYS B N 1
ATOM 5141 C CA . LYS B 1 32 ? -7.383 -31.719 23.938 1 80.19 32 LYS B CA 1
ATOM 5142 C C . LYS B 1 32 ? -6.023 -31.328 23.359 1 80.19 32 LYS B C 1
ATOM 5144 O O . LYS B 1 32 ? -5.012 -31.375 24.062 1 80.19 32 LYS B O 1
ATOM 5149 N N . GLN B 1 33 ? -6.047 -30.953 22.156 1 80.81 33 GLN B N 1
ATOM 5150 C CA . GLN B 1 33 ? -4.777 -30.672 21.5 1 80.81 33 GLN B CA 1
ATOM 5151 C C . GLN B 1 33 ? -4.406 -29.203 21.594 1 80.81 33 GLN B C 1
ATOM 5153 O O . GLN B 1 33 ? -5.281 -28.344 21.672 1 80.81 33 GLN B O 1
ATOM 5158 N N . GLN B 1 34 ? -3.156 -28.969 21.766 1 80.75 34 GLN B N 1
ATOM 5159 C CA . GLN B 1 34 ? -2.668 -27.594 21.812 1 80.75 34 GLN B CA 1
ATOM 5160 C C . GLN B 1 34 ? -2.541 -27 20.422 1 80.75 34 GLN B C 1
ATOM 5162 O O . GLN B 1 34 ? -2.371 -27.734 19.438 1 80.75 34 GLN B O 1
ATOM 5167 N N . LEU B 1 35 ? -2.887 -25.672 20.422 1 76 35 LEU B N 1
ATOM 5168 C CA . LEU B 1 35 ? -2.738 -24.984 19.156 1 76 35 LEU B CA 1
ATOM 5169 C C . LEU B 1 35 ? -1.28 -24.969 18.703 1 76 35 LEU B C 1
ATOM 5171 O O . LEU B 1 35 ? -0.391 -24.641 19.5 1 76 35 LEU B O 1
ATOM 5175 N N . ARG B 1 36 ? -1.106 -25.734 17.766 1 65.06 36 ARG B N 1
ATOM 5176 C CA . ARG B 1 36 ? 0.248 -25.719 17.234 1 65.06 36 ARG B CA 1
ATOM 5177 C C . ARG B 1 36 ? 0.672 -24.312 16.859 1 65.06 36 ARG B C 1
ATOM 5179 O O . ARG B 1 36 ? -0.042 -23.344 17.141 1 65.06 36 ARG B O 1
ATOM 5186 N N . ASN B 1 37 ? 1.625 -24.047 15.93 1 64.75 37 ASN B N 1
ATOM 5187 C CA . ASN B 1 37 ? 2.301 -22.828 15.5 1 64.75 37 ASN B CA 1
ATOM 5188 C C . ASN B 1 37 ? 1.395 -21.969 14.633 1 64.75 37 ASN B C 1
ATOM 5190 O O . ASN B 1 37 ? 0.564 -22.484 13.883 1 64.75 37 ASN B O 1
ATOM 5194 N N . SER B 1 38 ? 1.137 -20.703 15.031 1 64.38 38 SER B N 1
ATOM 5195 C CA . SER B 1 38 ? 0.394 -19.656 14.32 1 64.38 38 SER B CA 1
ATOM 5196 C C . SER B 1 38 ? 0.633 -19.734 12.82 1 64.38 38 SER B C 1
ATOM 5198 O O . SER B 1 38 ? -0.227 -19.344 12.031 1 64.38 38 SER B O 1
ATOM 5200 N N . LEU B 1 39 ? 1.7 -20.438 12.43 1 66.56 39 LEU B N 1
ATOM 5201 C CA . LEU B 1 39 ? 2.059 -20.547 11.023 1 66.56 39 LEU B CA 1
ATOM 5202 C C . LEU B 1 39 ? 1.111 -21.484 10.289 1 66.56 39 LEU B C 1
ATOM 5204 O O . LEU B 1 39 ? 0.711 -21.203 9.156 1 66.56 39 LEU B O 1
ATOM 5208 N N . HIS B 1 40 ? 0.622 -22.375 10.945 1 75.5 40 HIS B N 1
ATOM 5209 C CA . HIS B 1 40 ? -0.251 -23.375 10.344 1 75.5 40 HIS B CA 1
ATOM 5210 C C . HIS B 1 40 ? -1.646 -22.812 10.094 1 75.5 40 HIS B C 1
ATOM 5212 O O . HIS B 1 40 ? -2.289 -23.156 9.094 1 75.5 40 HIS B O 1
ATOM 5218 N N . LEU B 1 41 ? -1.978 -21.844 10.922 1 84.12 41 LEU B N 1
ATOM 5219 C CA . LEU B 1 41 ? -3.301 -21.25 10.766 1 84.12 41 LEU B CA 1
ATOM 5220 C C . LEU B 1 41 ? -3.354 -20.344 9.531 1 84.12 41 LEU B C 1
ATOM 5222 O O . LEU B 1 41 ? -4.371 -20.297 8.836 1 84.12 41 LEU B O 1
ATOM 5226 N N . SER B 1 42 ? -2.229 -19.703 9.281 1 82.88 42 SER B N 1
ATOM 5227 C CA . SER B 1 42 ? -2.176 -18.828 8.117 1 82.88 42 SER B CA 1
ATOM 5228 C C . SER B 1 42 ? -2.283 -19.625 6.824 1 82.88 42 SER B C 1
ATOM 5230 O O . SER B 1 42 ? -2.953 -19.203 5.879 1 82.88 42 SER B O 1
ATOM 5232 N N . HIS B 1 43 ? -1.685 -20.797 6.773 1 80.31 43 HIS B N 1
ATOM 5233 C CA . HIS B 1 43 ? -1.763 -21.672 5.605 1 80.31 43 HIS B CA 1
ATOM 5234 C C . HIS B 1 43 ? -3.176 -22.219 5.418 1 80.31 43 HIS B C 1
ATOM 5236 O O . HIS B 1 43 ? -3.664 -22.312 4.289 1 80.31 43 HIS B O 1
ATOM 5242 N N . LEU B 1 44 ? -3.727 -22.531 6.547 1 88.38 44 LEU B N 1
ATOM 5243 C CA . LEU B 1 44 ? -5.098 -23.031 6.52 1 88.38 44 LEU B CA 1
ATOM 5244 C C . LEU B 1 44 ? -6.047 -21.984 5.945 1 88.38 44 LEU B C 1
ATOM 5246 O O . LEU B 1 44 ? -6.855 -22.297 5.066 1 88.38 44 LEU B O 1
ATOM 5250 N N . VAL B 1 45 ? -5.898 -20.75 6.391 1 90.75 45 VAL B N 1
ATOM 5251 C CA . VAL B 1 45 ? -6.781 -19.672 5.965 1 90.75 45 VAL B CA 1
ATOM 5252 C C . VAL B 1 45 ? -6.582 -19.406 4.477 1 90.75 45 VAL B C 1
ATOM 5254 O O . VAL B 1 45 ? -7.551 -19.203 3.74 1 90.75 45 VAL B O 1
ATOM 5257 N N . SER B 1 46 ? -5.398 -19.469 4.016 1 86.25 46 SER B N 1
ATOM 5258 C CA . SER B 1 46 ? -5.105 -19.234 2.604 1 86.25 46 SER B CA 1
ATOM 5259 C C . SER B 1 46 ? -5.727 -20.312 1.726 1 86.25 46 SER B C 1
ATOM 5261 O O . SER B 1 46 ? -6.285 -20.016 0.667 1 86.25 46 SER B O 1
ATOM 5263 N N . ALA B 1 47 ? -5.641 -21.531 2.164 1 87.94 47 ALA B N 1
ATOM 5264 C CA . ALA B 1 47 ? -6.203 -22.656 1.416 1 87.94 47 ALA B CA 1
ATOM 5265 C C . ALA B 1 47 ? -7.727 -22.562 1.349 1 87.94 47 ALA B C 1
ATOM 5267 O O . ALA B 1 47 ? -8.32 -22.781 0.295 1 87.94 47 ALA B O 1
ATOM 5268 N N . VAL B 1 48 ? -8.281 -22.219 2.488 1 92.62 48 VAL B N 1
ATOM 5269 C CA . VAL B 1 48 ? -9.734 -22.109 2.564 1 92.62 48 VAL B CA 1
ATOM 5270 C C . VAL B 1 48 ? -10.219 -21.016 1.63 1 92.62 48 VAL B C 1
ATOM 5272 O O . VAL B 1 48 ? -11.234 -21.172 0.943 1 92.62 48 VAL B O 1
ATOM 5275 N N . LYS B 1 49 ? -9.484 -19.906 1.505 1 90.12 49 LYS B N 1
ATOM 5276 C CA . LYS B 1 49 ? -9.867 -18.781 0.666 1 90.12 49 LYS B CA 1
ATOM 5277 C C . LYS B 1 49 ? -9.625 -19.078 -0.81 1 90.12 49 LYS B C 1
ATOM 5279 O O . LYS B 1 49 ? -10.477 -18.812 -1.656 1 90.12 49 LYS B O 1
ATOM 5284 N N . THR B 1 50 ? -8.57 -19.719 -1.071 1 86.12 50 THR B N 1
ATOM 5285 C CA . THR B 1 50 ? -8.18 -19.984 -2.453 1 86.12 50 THR B CA 1
ATOM 5286 C C . THR B 1 50 ? -9.164 -20.938 -3.115 1 86.12 50 THR B C 1
ATOM 5288 O O . THR B 1 50 ? -9.57 -20.734 -4.262 1 86.12 50 THR B O 1
ATOM 5291 N N . HIS B 1 51 ? -9.617 -21.953 -2.379 1 89.56 51 HIS B N 1
ATOM 5292 C CA . HIS B 1 51 ? -10.492 -22.969 -2.943 1 89.56 51 HIS B CA 1
ATOM 5293 C C . HIS B 1 51 ? -11.953 -22.688 -2.609 1 89.56 51 HIS B C 1
ATOM 5295 O O . HIS B 1 51 ? -12.844 -23.453 -2.996 1 89.56 51 HIS B O 1
ATOM 5301 N N . GLU B 1 52 ? -12.203 -21.562 -1.833 1 89.69 52 GLU B N 1
ATOM 5302 C CA . GLU B 1 52 ? -13.562 -21.219 -1.431 1 89.69 52 GLU B CA 1
ATOM 5303 C C . GLU B 1 52 ? -14.273 -22.422 -0.809 1 89.69 52 GLU B C 1
ATOM 5305 O O . GLU B 1 52 ? -15.391 -22.766 -1.208 1 89.69 52 GLU B O 1
ATOM 5310 N N . LEU B 1 53 ? -13.672 -23 0.151 1 93.44 53 LEU B N 1
ATOM 5311 C CA . LEU B 1 53 ? -14.109 -24.266 0.715 1 93.44 53 LEU B CA 1
ATOM 5312 C C . LEU B 1 53 ? -15.375 -24.078 1.548 1 93.44 53 LEU B C 1
ATOM 5314 O O . LEU B 1 53 ? -16.141 -25.031 1.751 1 93.44 53 LEU B O 1
ATOM 5318 N N . LEU B 1 54 ? -15.617 -22.859 2 1 95.25 54 LEU B N 1
ATOM 5319 C CA . LEU B 1 54 ? -16.734 -22.641 2.906 1 95.25 54 LEU B CA 1
ATOM 5320 C C . LEU B 1 54 ? -17.969 -22.172 2.141 1 95.25 54 LEU B C 1
ATOM 5322 O O . LEU B 1 54 ? -19.047 -22.047 2.719 1 95.25 54 LEU B O 1
ATOM 5326 N N . SER B 1 55 ? -17.844 -21.906 0.88 1 90.69 55 SER B N 1
ATOM 5327 C CA . SER B 1 55 ? -18.953 -21.422 0.063 1 90.69 55 SER B CA 1
ATOM 5328 C C . SER B 1 55 ? -19.734 -22.594 -0.544 1 90.69 55 SER B C 1
ATOM 5330 O O . SER B 1 55 ? -19.562 -22.922 -1.721 1 90.69 55 SER B O 1
ATOM 5332 N N . GLU B 1 56 ? -20.641 -23.156 0.267 1 88.38 56 GLU B N 1
ATOM 5333 C CA . GLU B 1 56 ? -21.438 -24.297 -0.146 1 88.38 56 GLU B CA 1
ATOM 5334 C C . GLU B 1 56 ? -22.344 -23.953 -1.32 1 88.38 56 GLU B C 1
ATOM 5336 O O . GLU B 1 56 ? -22.938 -22.875 -1.351 1 88.38 56 GLU B O 1
ATOM 5341 N N . ARG B 1 57 ? -22.203 -24.75 -2.4 1 78.31 57 ARG B N 1
ATOM 5342 C CA . ARG B 1 57 ? -23.078 -24.547 -3.553 1 78.31 57 ARG B CA 1
ATOM 5343 C C . ARG B 1 57 ? -24.297 -25.453 -3.482 1 78.31 57 ARG B C 1
ATOM 5345 O O . ARG B 1 57 ? -24.188 -26.625 -3.102 1 78.31 57 ARG B O 1
ATOM 5352 N N . GLN B 1 58 ? -25.438 -24.797 -3.613 1 70.44 58 GLN B N 1
ATOM 5353 C CA . GLN B 1 58 ? -26.656 -25.578 -3.643 1 70.44 58 GLN B CA 1
ATOM 5354 C C . GLN B 1 58 ? -26.953 -26.109 -5.051 1 70.44 58 GLN B C 1
ATOM 5356 O O . GLN B 1 58 ? -27.156 -25.312 -5.977 1 70.44 58 GLN B O 1
ATOM 5361 N N . SER B 1 59 ? -26.047 -27.031 -5.469 1 66.12 59 SER B N 1
ATOM 5362 C CA . SER B 1 59 ? -26.375 -27.547 -6.793 1 66.12 59 SER B CA 1
ATOM 5363 C C . SER B 1 59 ? -27.656 -28.344 -6.777 1 66.12 59 SER B C 1
ATOM 5365 O O . SER B 1 59 ? -27.844 -29.219 -5.926 1 66.12 59 SER B O 1
ATOM 5367 N N . ILE B 1 60 ? -28.656 -27.906 -7.582 1 60.91 60 ILE B N 1
ATOM 5368 C CA . ILE B 1 60 ? -29.938 -28.594 -7.711 1 60.91 60 ILE B CA 1
ATOM 5369 C C . ILE B 1 60 ? -29.719 -29.984 -8.281 1 60.91 60 ILE B C 1
ATOM 5371 O O . ILE B 1 60 ? -30.391 -30.938 -7.895 1 60.91 60 ILE B O 1
ATOM 5375 N N . ASP B 1 61 ? -28.641 -30.094 -9.102 1 66.38 61 ASP B N 1
ATOM 5376 C CA . ASP B 1 61 ? -28.5 -31.328 -9.875 1 66.38 61 ASP B CA 1
ATOM 5377 C C . ASP B 1 61 ? -27.875 -32.438 -9.031 1 66.38 61 ASP B C 1
ATOM 5379 O O . ASP B 1 61 ? -28.172 -33.625 -9.227 1 66.38 61 ASP B O 1
ATOM 5383 N N . ASP B 1 62 ? -27.078 -32.062 -8.023 1 78.56 62 ASP B N 1
ATOM 5384 C CA . ASP B 1 62 ? -26.422 -33.094 -7.227 1 78.56 62 ASP B CA 1
ATOM 5385 C C . ASP B 1 62 ? -26.641 -32.875 -5.734 1 78.56 62 ASP B C 1
ATOM 5387 O O . ASP B 1 62 ? -25.797 -32.312 -5.047 1 78.56 62 ASP B O 1
ATOM 5391 N N . LYS B 1 63 ? -27.766 -33.406 -5.215 1 82.19 63 LYS B N 1
ATOM 5392 C CA . LYS B 1 63 ? -28.188 -33.219 -3.828 1 82.19 63 LYS B CA 1
ATOM 5393 C C . LYS B 1 63 ? -27.234 -33.938 -2.867 1 82.19 63 LYS B C 1
ATOM 5395 O O . LYS B 1 63 ? -26.984 -33.438 -1.768 1 82.19 63 LYS B O 1
ATOM 5400 N N . LYS B 1 64 ? -26.734 -35.031 -3.379 1 85.12 64 LYS B N 1
ATOM 5401 C CA . LYS B 1 64 ? -25.828 -35.781 -2.512 1 85.12 64 LYS B CA 1
ATOM 5402 C C . LYS B 1 64 ? -24.547 -35 -2.25 1 85.12 64 LYS B C 1
ATOM 5404 O O . LYS B 1 64 ? -24.062 -34.969 -1.117 1 85.12 64 LYS B O 1
ATOM 5409 N N . MET B 1 65 ? -24.094 -34.5 -3.303 1 85.81 65 MET B N 1
ATOM 5410 C CA . MET B 1 65 ? -22.875 -33.688 -3.176 1 85.81 65 MET B CA 1
ATOM 5411 C C . MET B 1 65 ? -23.109 -32.469 -2.322 1 85.81 65 MET B C 1
ATOM 5413 O O . MET B 1 65 ? -22.266 -32.062 -1.519 1 85.81 65 MET B O 1
ATOM 5417 N N . ALA B 1 66 ? -24.203 -31.906 -2.459 1 88.94 66 ALA B N 1
ATOM 5418 C CA . ALA B 1 66 ? -24.562 -30.734 -1.679 1 88.94 66 ALA B CA 1
ATOM 5419 C C . ALA B 1 66 ? -24.641 -31.062 -0.191 1 88.94 66 ALA B C 1
ATOM 5421 O O . ALA B 1 66 ? -24.219 -30.266 0.651 1 88.94 66 ALA B O 1
ATOM 5422 N N . GLU B 1 67 ? -25.109 -32.219 0.15 1 90.88 67 GLU B N 1
ATOM 5423 C CA . GLU B 1 67 ? -25.234 -32.625 1.546 1 90.88 67 GLU B CA 1
ATOM 5424 C C . GLU B 1 67 ? -23.875 -32.906 2.166 1 90.88 67 GLU B C 1
ATOM 5426 O O . GLU B 1 67 ? -23.641 -32.594 3.332 1 90.88 67 GLU B O 1
ATOM 5431 N N . LYS B 1 68 ? -23.031 -33.531 1.371 1 90.75 68 LYS B N 1
ATOM 5432 C CA . LYS B 1 68 ? -21.688 -33.812 1.857 1 90.75 68 LYS B CA 1
ATOM 5433 C C . LYS B 1 68 ? -20.938 -32.5 2.146 1 90.75 68 LYS B C 1
ATOM 5435 O O . LYS B 1 68 ? -20.219 -32.406 3.143 1 90.75 68 LYS B O 1
ATOM 5440 N N . TRP B 1 69 ? -21.109 -31.641 1.243 1 92.5 69 TRP B N 1
ATOM 5441 C CA . TRP B 1 69 ? -20.469 -30.344 1.418 1 92.5 69 TRP B CA 1
ATOM 5442 C C . TRP B 1 69 ? -21.047 -29.609 2.633 1 92.5 69 TRP B C 1
ATOM 5444 O O . TRP B 1 69 ? -20.297 -29.094 3.463 1 92.5 69 TRP B O 1
ATOM 5454 N N . LYS B 1 70 ? -22.281 -29.641 2.787 1 93.75 70 LYS B N 1
ATOM 5455 C CA . LYS B 1 70 ? -22.922 -29.031 3.943 1 93.75 70 LYS B CA 1
ATOM 5456 C C . LYS B 1 70 ? -22.438 -29.656 5.246 1 93.75 70 LYS B C 1
ATOM 5458 O O . LYS B 1 70 ? -22.156 -28.938 6.215 1 93.75 70 LYS B O 1
ATOM 5463 N N . SER B 1 71 ? -22.281 -30.922 5.195 1 94.75 71 SER B N 1
ATOM 5464 C CA . SER B 1 71 ? -21.812 -31.625 6.387 1 94.75 71 SER B CA 1
ATOM 5465 C C . SER B 1 71 ? -20.391 -31.234 6.73 1 94.75 71 SER B C 1
ATOM 5467 O O . SER B 1 71 ? -20.031 -31.109 7.906 1 94.75 71 SER B O 1
ATOM 5469 N N . ALA B 1 72 ? -19.594 -31.141 5.734 1 95.5 72 ALA B N 1
ATOM 5470 C CA . ALA B 1 72 ? -18.203 -30.734 5.961 1 95.5 72 ALA B CA 1
ATOM 5471 C C . ALA B 1 72 ? -18.141 -29.344 6.566 1 95.5 72 ALA B C 1
ATOM 5473 O O . ALA B 1 72 ? -17.359 -29.078 7.484 1 95.5 72 ALA B O 1
ATOM 5474 N N . VAL B 1 73 ? -18.938 -28.438 6.082 1 96.62 73 VAL B N 1
ATOM 5475 C CA . VAL B 1 73 ? -18.953 -27.062 6.602 1 96.62 73 VAL B CA 1
ATOM 5476 C C . VAL B 1 73 ? -19.531 -27.062 8.016 1 96.62 73 VAL B C 1
ATOM 5478 O O . VAL B 1 73 ? -19.078 -26.297 8.867 1 96.62 73 VAL B O 1
ATOM 5481 N N . ASP B 1 74 ? -20.453 -27.938 8.289 1 96.88 74 ASP B N 1
ATOM 5482 C CA . ASP B 1 74 ? -20.953 -28.078 9.648 1 96.88 74 ASP B CA 1
ATOM 5483 C C . ASP B 1 74 ? -19.844 -28.516 10.602 1 96.88 74 ASP B C 1
ATOM 5485 O O . ASP B 1 74 ? -19.734 -27.984 11.711 1 96.88 74 ASP B O 1
ATOM 5489 N N . PHE B 1 75 ? -19.141 -29.469 10.141 1 96.12 75 PHE B N 1
ATOM 5490 C CA . PHE B 1 75 ? -18.016 -29.938 10.93 1 96.12 75 PHE B CA 1
ATOM 5491 C C . PHE B 1 75 ? -17.031 -28.812 11.227 1 96.12 75 PHE B C 1
ATOM 5493 O O . PHE B 1 75 ? -16.562 -28.688 12.359 1 96.12 75 PHE B O 1
ATOM 5500 N N . TRP B 1 76 ? -16.719 -27.984 10.242 1 96.94 76 TRP B N 1
ATOM 5501 C CA . TRP B 1 76 ? -15.859 -26.812 10.383 1 96.94 76 TRP B CA 1
ATOM 5502 C C . TRP B 1 76 ? -16.422 -25.844 11.422 1 96.94 76 TRP B C 1
ATOM 5504 O O . TRP B 1 76 ? -15.719 -25.438 12.344 1 96.94 76 TRP B O 1
ATOM 5514 N N . VAL B 1 77 ? -17.688 -25.5 11.328 1 97.31 77 VAL B N 1
ATOM 5515 C CA . VAL B 1 77 ? -18.312 -24.531 12.219 1 97.31 77 VAL B CA 1
ATOM 5516 C C . VAL B 1 77 ? -18.328 -25.062 13.648 1 97.31 77 VAL B C 1
ATOM 5518 O O . VAL B 1 77 ? -18.062 -24.328 14.594 1 97.31 77 VAL B O 1
ATOM 5521 N N . ASP B 1 78 ? -18.531 -26.297 13.75 1 96.31 78 ASP B N 1
ATOM 5522 C CA . ASP B 1 78 ? -18.547 -26.906 15.078 1 96.31 78 ASP B CA 1
ATOM 5523 C C . ASP B 1 78 ? -17.172 -26.812 15.734 1 96.31 78 ASP B C 1
ATOM 5525 O O . ASP B 1 78 ? -17.062 -26.5 16.922 1 96.31 78 ASP B O 1
ATOM 5529 N N . ARG B 1 79 ? -16.203 -27.125 14.977 1 95.44 79 ARG B N 1
ATOM 5530 C CA . ARG B 1 79 ? -14.844 -27.047 15.492 1 95.44 79 ARG B CA 1
ATOM 5531 C C . ARG B 1 79 ? -14.477 -25.625 15.867 1 95.44 79 ARG B C 1
ATOM 5533 O O . ARG B 1 79 ? -13.836 -25.391 16.891 1 95.44 79 ARG B O 1
ATOM 5540 N N . VAL B 1 80 ? -14.836 -24.688 15.016 1 96.38 80 VAL B N 1
ATOM 5541 C CA . VAL B 1 80 ? -14.539 -23.281 15.25 1 96.38 80 VAL B CA 1
ATOM 5542 C C . VAL B 1 80 ? -15.227 -22.828 16.531 1 96.38 80 VAL B C 1
ATOM 5544 O O . VAL B 1 80 ? -14.609 -22.156 17.375 1 96.38 80 VAL B O 1
ATOM 5547 N N . LEU B 1 81 ? -16.469 -23.219 16.734 1 96.31 81 LEU B N 1
ATOM 5548 C CA . LEU B 1 81 ? -17.219 -22.812 17.922 1 96.31 81 LEU B CA 1
ATOM 5549 C C . LEU B 1 81 ? -16.641 -23.5 19.172 1 96.31 81 LEU B C 1
ATOM 5551 O O . LEU B 1 81 ? -16.656 -22.906 20.25 1 96.31 81 LEU B O 1
ATOM 5555 N N . MET B 1 82 ? -16.125 -24.625 18.938 1 95.12 82 MET B N 1
ATOM 5556 C CA . MET B 1 82 ? -15.477 -25.328 20.047 1 95.12 82 MET B CA 1
ATOM 5557 C C . MET B 1 82 ? -14.219 -24.578 20.5 1 95.12 82 MET B C 1
ATOM 5559 O O . MET B 1 82 ? -14 -24.391 21.703 1 95.12 82 MET B O 1
ATOM 5563 N N . LEU B 1 83 ? -13.438 -24.203 19.578 1 94.31 83 LEU B N 1
ATOM 5564 C CA . LEU B 1 83 ? -12.234 -23.453 19.891 1 94.31 83 LEU B CA 1
ATOM 5565 C C . LEU B 1 83 ? -12.578 -22.125 20.562 1 94.31 83 LEU B C 1
ATOM 5567 O O . LEU B 1 83 ? -11.906 -21.703 21.516 1 94.31 83 LEU B O 1
ATOM 5571 N N . LEU B 1 84 ? -13.586 -21.484 20.109 1 94.44 84 LEU B N 1
ATOM 5572 C CA . LEU B 1 84 ? -14.031 -20.188 20.625 1 94.44 84 LEU B CA 1
ATOM 5573 C C . LEU B 1 84 ? -14.469 -20.312 22.078 1 94.44 84 LEU B C 1
ATOM 5575 O O . LEU B 1 84 ? -14.297 -19.375 22.859 1 94.44 84 LEU B O 1
ATOM 5579 N N . SER B 1 85 ? -14.969 -21.422 22.438 1 92.31 85 SER B N 1
ATOM 5580 C CA . SER B 1 85 ? -15.477 -21.641 23.797 1 92.31 85 SER B CA 1
ATOM 5581 C C . SER B 1 85 ? -14.383 -22.188 24.703 1 92.31 85 SER B C 1
ATOM 5583 O O . SER B 1 85 ? -14.641 -22.469 25.875 1 92.31 85 SER B O 1
ATOM 5585 N N . SER B 1 86 ? -13.219 -22.234 24.203 1 91.69 86 SER B N 1
ATOM 5586 C CA . SER B 1 86 ? -12.117 -22.75 25.016 1 91.69 86 SER B CA 1
ATOM 5587 C C . SER B 1 86 ? -11.68 -21.734 26.062 1 91.69 86 SER B C 1
ATOM 5589 O O . SER B 1 86 ? -11.773 -20.531 25.844 1 91.69 86 SER B O 1
ATOM 5591 N N . ASN B 1 87 ? -11.086 -22.188 27.172 1 88.38 87 ASN B N 1
ATOM 5592 C CA . ASN B 1 87 ? -10.602 -21.328 28.234 1 88.38 87 ASN B CA 1
ATOM 5593 C C . ASN B 1 87 ? -9.164 -20.875 27.984 1 88.38 87 ASN B C 1
ATOM 5595 O O . ASN B 1 87 ? -8.672 -19.953 28.656 1 88.38 87 ASN B O 1
ATOM 5599 N N . MET B 1 88 ? -8.578 -21.547 27.109 1 89.44 88 MET B N 1
ATOM 5600 C CA . MET B 1 88 ? -7.219 -21.141 26.75 1 89.44 88 MET B CA 1
ATOM 5601 C C . MET B 1 88 ? -7.234 -19.969 25.797 1 89.44 88 MET B C 1
ATOM 5603 O O . MET B 1 88 ? -7.82 -20.047 24.703 1 89.44 88 MET B O 1
ATOM 5607 N N . PRO B 1 89 ? -6.594 -18.953 26.078 1 89.75 89 PRO B N 1
ATOM 5608 C CA . PRO B 1 89 ? -6.668 -17.734 25.266 1 89.75 89 PRO B CA 1
ATOM 5609 C C . PRO B 1 89 ? -6.172 -17.953 23.844 1 89.75 89 PRO B C 1
ATOM 5611 O O . PRO B 1 89 ? -6.703 -17.359 22.891 1 89.75 89 PRO B O 1
ATOM 5614 N N . ASP B 1 90 ? -5.141 -18.812 23.656 1 88.25 90 ASP B N 1
ATOM 5615 C CA . ASP B 1 90 ? -4.613 -19.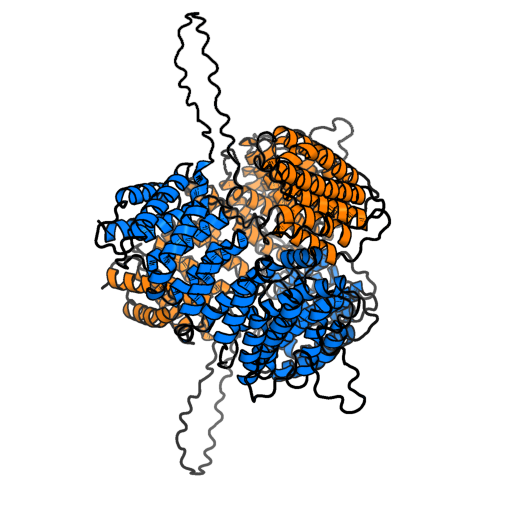047 22.328 1 88.25 90 ASP B CA 1
ATOM 5616 C C . ASP B 1 90 ? -5.637 -19.766 21.453 1 88.25 90 ASP B C 1
ATOM 5618 O O . ASP B 1 90 ? -5.816 -19.438 20.281 1 88.25 90 ASP B O 1
ATOM 5622 N N . LYS B 1 91 ? -6.273 -20.75 22 1 91.5 91 LYS B N 1
ATOM 5623 C CA . LYS B 1 91 ? -7.297 -21.484 21.266 1 91.5 91 LYS B CA 1
ATOM 5624 C C . LYS B 1 91 ? -8.523 -20.609 21 1 91.5 91 LYS B C 1
ATOM 5626 O O . LYS B 1 91 ? -9.102 -20.656 19.906 1 91.5 91 LYS B O 1
ATOM 5631 N N . CYS B 1 92 ? -8.828 -19.875 22.016 1 92.94 92 CYS B N 1
ATOM 5632 C CA . CYS B 1 92 ? -9.953 -18.953 21.875 1 92.94 92 CYS B CA 1
ATOM 5633 C C . CYS B 1 92 ? -9.688 -17.938 20.766 1 92.94 92 CYS B C 1
ATOM 5635 O O . CYS B 1 92 ? -10.555 -17.672 19.938 1 92.94 92 CYS B O 1
ATOM 5637 N N . TRP B 1 93 ? -8.516 -17.422 20.797 1 93.31 93 TRP B N 1
ATOM 5638 C CA . TRP B 1 93 ? -8.094 -16.484 19.781 1 93.31 93 TRP B CA 1
ATOM 5639 C C . TRP B 1 93 ? -8.219 -17.094 18.391 1 93.31 93 TRP B C 1
ATOM 5641 O O . TRP B 1 93 ? -8.742 -16.453 17.469 1 93.31 93 TRP B O 1
ATOM 5651 N N . ALA B 1 94 ? -7.715 -18.297 18.188 1 93.06 94 ALA B N 1
ATOM 5652 C CA . ALA B 1 94 ? -7.781 -18.984 16.906 1 93.06 94 ALA B CA 1
ATOM 5653 C C . ALA B 1 94 ? -9.227 -19.203 16.469 1 93.06 94 ALA B C 1
ATOM 5655 O O . ALA B 1 94 ? -9.57 -19 15.305 1 93.06 94 ALA B O 1
ATOM 5656 N N . GLY B 1 95 ? -10.016 -19.609 17.422 1 94.81 95 GLY B N 1
ATOM 5657 C CA . GLY B 1 95 ? -11.422 -19.797 17.125 1 94.81 95 GLY B CA 1
ATOM 5658 C C . GLY B 1 95 ? -12.109 -18.531 16.656 1 94.81 95 GLY B C 1
ATOM 5659 O O . GLY B 1 95 ? -12.883 -18.547 15.695 1 94.81 95 GLY B O 1
ATOM 5660 N N . ILE B 1 96 ? -11.828 -17.438 17.281 1 96.25 96 ILE B N 1
ATOM 5661 C CA . ILE B 1 96 ? -12.422 -16.156 16.938 1 96.25 96 ILE B CA 1
ATOM 5662 C C . ILE B 1 96 ? -11.953 -15.719 15.547 1 96.25 96 ILE B C 1
ATOM 5664 O O . ILE B 1 96 ? -12.766 -15.289 14.719 1 96.25 96 ILE B O 1
ATOM 5668 N N . CYS B 1 97 ? -10.703 -15.883 15.297 1 95.06 97 CYS B N 1
ATOM 5669 C CA . CYS B 1 97 ? -10.156 -15.523 13.992 1 95.06 97 CYS B CA 1
ATOM 5670 C C . CYS B 1 97 ? -10.789 -16.359 12.883 1 95.06 97 CYS B C 1
ATOM 5672 O O . CYS B 1 97 ? -11.164 -15.828 11.836 1 95.06 97 CYS B O 1
ATOM 5674 N N . LEU B 1 98 ? -10.906 -17.594 13.117 1 96.06 98 LEU B N 1
ATOM 5675 C CA . LEU B 1 98 ? -11.469 -18.484 12.109 1 96.06 98 LEU B CA 1
ATOM 5676 C C . LEU B 1 98 ? -12.953 -18.203 11.906 1 96.06 98 LEU B C 1
ATOM 5678 O O . LEU B 1 98 ? -13.477 -18.406 10.805 1 96.06 98 LEU B O 1
ATOM 5682 N N . LEU B 1 99 ? -13.578 -17.797 12.984 1 97.56 99 LEU B N 1
ATOM 5683 C CA . LEU B 1 99 ? -14.977 -17.406 12.82 1 97.56 99 LEU B CA 1
ATOM 5684 C C . LEU B 1 99 ? -15.109 -16.203 11.891 1 97.56 99 LEU B C 1
ATOM 5686 O O . LEU B 1 99 ? -16.047 -16.125 11.086 1 97.56 99 LEU B O 1
ATOM 5690 N N . GLY B 1 100 ? -14.188 -15.203 12.047 1 97 100 GLY B N 1
ATOM 5691 C CA . GLY B 1 100 ? -14.156 -14.094 11.109 1 97 100 GLY B CA 1
ATOM 5692 C C . GLY B 1 100 ? -13.992 -14.539 9.664 1 97 100 GLY B C 1
ATOM 5693 O O . GLY B 1 100 ? -14.711 -14.062 8.781 1 97 100 GLY B O 1
ATOM 5694 N N . VAL B 1 101 ? -13.141 -15.5 9.484 1 96.19 101 VAL B N 1
ATOM 5695 C CA . VAL B 1 101 ? -12.906 -16.062 8.156 1 96.19 101 VAL B CA 1
ATOM 5696 C C . VAL B 1 101 ? -14.18 -16.766 7.664 1 96.19 101 VAL B C 1
ATOM 5698 O O . VAL B 1 101 ? -14.523 -16.672 6.488 1 96.19 101 VAL B O 1
ATOM 5701 N N . THR B 1 102 ? -14.844 -17.453 8.547 1 97.44 102 THR B N 1
ATOM 5702 C CA . THR B 1 102 ? -16.078 -18.141 8.211 1 97.44 102 THR B CA 1
ATOM 5703 C C . THR B 1 102 ? -17.156 -17.156 7.789 1 97.44 102 THR B C 1
ATOM 5705 O O . THR B 1 102 ? -17.875 -17.406 6.82 1 97.44 102 THR B O 1
ATOM 5708 N N . CYS B 1 103 ? -17.219 -16.062 8.453 1 96.44 103 CYS B N 1
ATOM 5709 C CA . CYS B 1 103 ? -18.203 -15.039 8.117 1 96.44 103 CYS B CA 1
ATOM 5710 C C . CYS B 1 103 ? -17.953 -14.492 6.711 1 96.44 103 CYS B C 1
ATOM 5712 O O . CYS B 1 103 ? -18.891 -14.25 5.961 1 96.44 103 CYS B O 1
ATOM 5714 N N . GLU B 1 104 ? -16.766 -14.328 6.367 1 93.56 104 GLU B N 1
ATOM 5715 C CA . GLU B 1 104 ? -16.406 -13.75 5.074 1 93.56 104 GLU B CA 1
ATOM 5716 C C . GLU B 1 104 ? -16.594 -14.766 3.949 1 93.56 104 GLU B C 1
ATOM 5718 O O . GLU B 1 104 ? -17.016 -14.406 2.85 1 93.56 104 GLU B O 1
ATOM 5723 N N . GLY B 1 105 ? -16.422 -16.031 4.273 1 92.31 105 GLY B N 1
ATOM 5724 C CA . GLY B 1 105 ? -16.25 -16.984 3.186 1 92.31 105 GLY B CA 1
ATOM 5725 C C . GLY B 1 105 ? -17.422 -17.938 3.049 1 92.31 105 GLY B C 1
ATOM 5726 O O . GLY B 1 105 ? -17.547 -18.625 2.031 1 92.31 105 GLY B O 1
ATOM 5727 N N . CYS B 1 106 ? -18.297 -18.047 4.004 1 94.12 106 CYS B N 1
ATOM 5728 C CA . CYS B 1 106 ? -19.375 -19.016 3.934 1 94.12 106 CYS B CA 1
ATOM 5729 C C . CYS B 1 106 ? -20.453 -18.578 2.957 1 94.12 106 CYS B C 1
ATOM 5731 O O . CYS B 1 106 ? -20.438 -17.438 2.486 1 94.12 106 CYS B O 1
ATOM 5733 N N . SER B 1 107 ? -21.312 -19.5 2.566 1 92.12 107 SER B N 1
ATOM 5734 C CA . SER B 1 107 ? -22.422 -19.203 1.662 1 92.12 107 SER B CA 1
ATOM 5735 C C . SER B 1 107 ? -23.406 -18.234 2.295 1 92.12 107 SER B C 1
ATOM 5737 O O . SER B 1 107 ? -23.531 -18.172 3.52 1 92.12 107 SER B O 1
ATOM 5739 N N . PRO B 1 108 ? -24.062 -17.359 1.529 1 91.94 108 PRO B N 1
ATOM 5740 C CA . PRO B 1 108 ? -25.016 -16.422 2.086 1 91.94 108 PRO B CA 1
ATOM 5741 C C . PRO B 1 108 ? -26.141 -17.094 2.863 1 91.94 108 PRO B C 1
ATOM 5743 O O . PRO B 1 108 ? -26.625 -16.562 3.871 1 91.94 108 PRO B O 1
ATOM 5746 N N . GLU B 1 109 ? -26.594 -18.312 2.477 1 90.88 109 GLU B N 1
ATOM 5747 C CA . GLU B 1 109 ? -27.656 -19.047 3.156 1 90.88 109 GLU B CA 1
ATOM 5748 C C . GLU B 1 109 ? -27.234 -19.469 4.559 1 90.88 109 GLU B C 1
ATOM 5750 O O . GLU B 1 109 ? -27.984 -19.297 5.52 1 90.88 109 GLU B O 1
ATOM 5755 N N . ARG B 1 110 ? -26.016 -19.984 4.594 1 93.75 110 ARG B N 1
ATOM 5756 C CA . ARG B 1 110 ? -25.5 -20.391 5.898 1 93.75 110 ARG B CA 1
ATOM 5757 C C . ARG B 1 110 ? -25.297 -19.188 6.812 1 93.75 110 ARG B C 1
ATOM 5759 O O . ARG B 1 110 ? -25.594 -19.266 8.008 1 93.75 110 ARG B O 1
ATOM 5766 N N . PHE B 1 111 ? -24.797 -18.203 6.289 1 96 111 PHE B N 1
ATOM 5767 C CA . PHE B 1 111 ? -24.562 -17 7.078 1 96 111 PHE B CA 1
ATOM 5768 C C . PHE B 1 111 ? -25.875 -16.469 7.672 1 96 111 PHE B C 1
ATOM 5770 O O . PHE B 1 111 ? -25.938 -16.188 8.867 1 96 111 PHE B O 1
ATOM 5777 N N . LEU B 1 112 ? -26.906 -16.391 6.844 1 94.69 112 LEU B N 1
ATOM 5778 C CA . LEU B 1 112 ? -28.203 -15.859 7.281 1 94.69 112 LEU B CA 1
ATOM 5779 C C . LEU B 1 112 ? -28.828 -16.766 8.344 1 94.69 112 LEU B C 1
ATOM 5781 O O . LEU B 1 112 ? -29.531 -16.281 9.227 1 94.69 112 LEU B O 1
ATOM 5785 N N . ALA B 1 113 ? -28.406 -17.984 8.266 1 94.31 113 ALA B N 1
ATOM 5786 C CA . ALA B 1 113 ? -28.953 -18.953 9.219 1 94.31 113 ALA B CA 1
ATOM 5787 C C . ALA B 1 113 ? -28.219 -18.891 10.555 1 94.31 113 ALA B C 1
ATOM 5789 O O . ALA B 1 113 ? -28.797 -19.188 11.602 1 94.31 113 ALA B O 1
ATOM 5790 N N . SER B 1 114 ? -26.953 -18.438 10.523 1 96.06 114 SER B N 1
ATOM 5791 C CA . SER B 1 114 ? -26.141 -18.656 11.719 1 96.06 114 SER B CA 1
ATOM 5792 C C . SER B 1 114 ? -25.578 -17.359 12.266 1 96.06 114 SER B C 1
ATOM 5794 O O . SER B 1 114 ? -25 -17.328 13.359 1 96.06 114 SER B O 1
ATOM 5796 N N . TYR B 1 115 ? -25.703 -16.25 11.586 1 96.44 115 TYR B N 1
ATOM 5797 C CA . TYR B 1 115 ? -24.984 -15.039 11.961 1 96.44 115 TYR B CA 1
ATOM 5798 C C . TYR B 1 115 ? -25.391 -14.562 13.344 1 96.44 115 TYR B C 1
ATOM 5800 O O . TYR B 1 115 ? -24.594 -13.992 14.086 1 96.44 115 TYR B O 1
ATOM 5808 N N . SER B 1 116 ? -26.656 -14.75 13.773 1 95.38 116 SER B N 1
ATOM 5809 C CA . SER B 1 116 ? -27.125 -14.273 15.07 1 95.38 116 SER B CA 1
ATOM 5810 C C . SER B 1 116 ? -26.453 -15.008 16.219 1 95.38 116 SER B C 1
ATOM 5812 O O . SER B 1 116 ? -26.047 -14.398 17.203 1 95.38 116 SER B O 1
ATOM 5814 N N . VAL B 1 117 ? -26.344 -16.281 16.031 1 96.25 117 VAL B N 1
ATOM 5815 C CA . VAL B 1 117 ? -25.688 -17.094 17.047 1 96.25 117 VAL B CA 1
ATOM 5816 C C . VAL B 1 117 ? -24.203 -16.734 17.125 1 96.25 117 VAL B C 1
ATOM 5818 O O . VAL B 1 117 ? -23.641 -16.594 18.219 1 96.25 117 VAL B O 1
ATOM 5821 N N . TRP B 1 118 ? -23.594 -16.656 15.953 1 97.56 118 TRP B N 1
ATOM 5822 C CA . TRP B 1 118 ? -22.172 -16.297 15.906 1 97.56 118 TRP B CA 1
ATOM 5823 C C . TRP B 1 118 ? -21.938 -14.938 16.562 1 97.56 118 TRP B C 1
ATOM 5825 O O . TRP B 1 118 ? -20.969 -14.75 17.297 1 97.56 118 TRP B O 1
ATOM 5835 N N . PHE B 1 119 ? -22.875 -13.977 16.359 1 97.44 119 PHE B N 1
ATOM 5836 C CA . PHE B 1 119 ? -22.781 -12.648 16.953 1 97.44 119 PHE B CA 1
ATOM 5837 C C . PHE B 1 119 ? -22.812 -12.727 18.469 1 97.44 119 PHE B C 1
ATOM 5839 O O . PHE B 1 119 ? -21.984 -12.109 19.156 1 97.44 119 PHE B O 1
ATOM 5846 N N . GLN B 1 120 ? -23.656 -13.461 18.922 1 96 120 GLN B N 1
ATOM 5847 C CA . GLN B 1 120 ? -23.812 -13.57 20.359 1 96 120 GLN B CA 1
ATOM 5848 C C . GLN B 1 120 ? -22.578 -14.219 21 1 96 120 GLN B C 1
ATOM 5850 O O . GLN B 1 120 ? -22.156 -13.812 22.078 1 96 120 GLN B O 1
ATOM 5855 N N . LYS B 1 121 ? -22.062 -15.141 20.359 1 95 121 LYS B N 1
ATOM 5856 C CA . LYS B 1 121 ? -20.859 -15.805 20.859 1 95 121 LYS B CA 1
ATOM 5857 C C . LYS B 1 121 ? -19.672 -14.844 20.906 1 95 121 LYS B C 1
ATOM 5859 O O . LYS B 1 121 ? -18.922 -14.828 21.875 1 95 121 LYS B O 1
ATOM 5864 N N . LEU B 1 122 ? -19.531 -14.07 19.844 1 96.12 122 LEU B N 1
ATOM 5865 C CA . LEU B 1 122 ? -18.453 -13.086 19.812 1 96.12 122 LEU B CA 1
ATOM 5866 C C . LEU B 1 122 ? -18.672 -12.008 20.859 1 96.12 122 LEU B C 1
ATOM 5868 O O . LEU B 1 122 ? -17.734 -11.602 21.547 1 96.12 122 LEU B O 1
ATOM 5872 N N . LEU B 1 123 ? -19.922 -11.547 21.016 1 95.06 123 LEU B N 1
ATOM 5873 C CA . LEU B 1 123 ? -20.266 -10.492 21.969 1 95.06 123 LEU B CA 1
ATOM 5874 C C . LEU B 1 123 ? -19.922 -10.914 23.391 1 95.06 123 LEU B C 1
ATOM 5876 O O . LEU B 1 123 ? -19.484 -10.094 24.188 1 95.06 123 LEU B O 1
ATOM 5880 N N . SER B 1 124 ? -20.047 -12.172 23.656 1 92.94 124 SER B N 1
ATOM 5881 C CA . SER B 1 124 ? -19.797 -12.68 25 1 92.94 124 SER B CA 1
ATOM 5882 C C . SER B 1 124 ? -18.312 -12.594 25.359 1 92.94 124 SER B C 1
ATOM 5884 O O . SER B 1 124 ? -17.969 -12.547 26.547 1 92.94 124 SER B O 1
ATOM 5886 N N . HIS B 1 125 ? -17.438 -12.547 24.391 1 91.94 125 HIS B N 1
ATOM 5887 C CA . HIS B 1 125 ? -16.016 -12.469 24.656 1 91.94 125 HIS B CA 1
ATOM 5888 C C . HIS B 1 125 ? -15.547 -11.016 24.734 1 91.94 125 HIS B C 1
ATOM 5890 O O . HIS B 1 125 ? -14.414 -10.75 25.141 1 91.94 125 HIS B O 1
ATOM 5896 N N . LEU B 1 126 ? -16.344 -10.094 24.359 1 90.06 126 LEU B N 1
ATOM 5897 C CA . LEU B 1 126 ? -15.969 -8.68 24.375 1 90.06 126 LEU B CA 1
ATOM 5898 C C . LEU B 1 126 ? -16.266 -8.055 25.734 1 90.06 126 LEU B C 1
ATOM 5900 O O . LEU B 1 126 ? -15.617 -7.09 26.125 1 90.06 126 LEU B O 1
ATOM 5904 N N . GLN B 1 127 ? -17.109 -8.586 26.547 1 82.5 127 GLN B N 1
ATOM 5905 C CA . GLN B 1 127 ? -17.672 -7.953 27.734 1 82.5 127 GLN B CA 1
ATOM 5906 C C . GLN B 1 127 ? -16.844 -8.297 28.969 1 82.5 127 GLN B C 1
ATOM 5908 O O . GLN B 1 127 ? -16.578 -7.43 29.812 1 82.5 127 GLN B O 1
ATOM 5913 N N . PRO B 1 128 ? -16.281 -9.555 28.922 1 74.69 128 PRO B N 1
ATOM 5914 C CA . PRO B 1 128 ? -15.594 -9.883 30.172 1 74.69 128 PRO B CA 1
ATOM 5915 C C . PRO B 1 128 ? -14.281 -9.117 30.344 1 74.69 128 PRO B C 1
ATOM 5917 O O . PRO B 1 128 ? -13.492 -9.016 29.406 1 74.69 128 PRO B O 1
ATOM 5920 N N . PRO B 1 129 ? -14.109 -8.641 31.562 1 68.31 129 PRO B N 1
ATOM 5921 C CA . PRO B 1 129 ? -12.891 -7.887 31.844 1 68.31 129 PRO B CA 1
ATOM 5922 C C . PRO B 1 129 ? -11.641 -8.758 31.828 1 68.31 129 PRO B C 1
ATOM 5924 O O . PRO B 1 129 ? -10.539 -8.273 31.547 1 68.31 129 PRO B O 1
ATOM 5927 N N . ALA B 1 130 ? -11.812 -10.102 32.062 1 67.19 130 ALA B N 1
ATOM 5928 C CA . ALA B 1 130 ? -10.648 -10.977 32.25 1 67.19 130 ALA B CA 1
ATOM 5929 C C . ALA B 1 130 ? -10.086 -11.422 30.891 1 67.19 130 ALA B C 1
ATOM 5931 O O . ALA B 1 130 ? -8.992 -11.992 30.828 1 67.19 130 ALA B O 1
ATOM 5932 N N . GLU B 1 131 ? -10.664 -11.023 29.969 1 74.06 131 GLU B N 1
ATOM 5933 C CA . GLU B 1 131 ? -10.242 -11.516 28.656 1 74.06 131 GLU B CA 1
ATOM 5934 C C . GLU B 1 131 ? -8.953 -10.836 28.203 1 74.06 131 GLU B C 1
ATOM 5936 O O . GLU B 1 131 ? -8.719 -9.664 28.5 1 74.06 131 GLU B O 1
ATOM 5941 N N . SER B 1 132 ? -8.07 -11.672 27.766 1 85.06 132 SER B N 1
ATOM 5942 C CA . SER B 1 132 ? -6.781 -11.195 27.266 1 85.06 132 SER B CA 1
ATOM 5943 C C . SER B 1 132 ? -6.965 -10.125 26.188 1 85.06 132 SER B C 1
ATOM 5945 O O . SER B 1 132 ? -7.98 -10.109 25.5 1 85.06 132 SER B O 1
ATOM 5947 N N . HIS B 1 133 ? -6.031 -9.164 26.109 1 87.06 133 HIS B N 1
ATOM 5948 C CA . HIS B 1 133 ? -6.09 -8.023 25.188 1 87.06 133 HIS B CA 1
ATOM 5949 C C . HIS B 1 133 ? -6.113 -8.492 23.734 1 87.06 133 HIS B C 1
ATOM 5951 O O . HIS B 1 133 ? -6.844 -7.934 22.906 1 87.06 133 HIS B O 1
ATOM 5957 N N . PHE B 1 134 ? -5.336 -9.547 23.453 1 88.06 134 PHE B N 1
ATOM 5958 C CA . PHE B 1 134 ? -5.266 -9.953 22.062 1 88.06 134 PHE B CA 1
ATOM 5959 C C . PHE B 1 134 ? -6.543 -10.68 21.641 1 88.06 134 PHE B C 1
ATOM 5961 O O . PHE B 1 134 ? -6.922 -10.656 20.469 1 88.06 134 PHE B O 1
ATOM 5968 N N . VAL B 1 135 ? -7.242 -11.336 22.609 1 92.44 135 VAL B N 1
ATOM 5969 C CA . VAL B 1 135 ? -8.516 -11.977 22.328 1 92.44 135 VAL B CA 1
ATOM 5970 C C . VAL B 1 135 ? -9.578 -10.922 22.031 1 92.44 135 VAL B C 1
ATOM 5972 O O . VAL B 1 135 ? -10.367 -11.055 21.094 1 92.44 135 VAL B O 1
ATOM 5975 N N . LYS B 1 136 ? -9.555 -9.867 22.75 1 92.62 136 LYS B N 1
ATOM 5976 C CA . LYS B 1 136 ? -10.508 -8.781 22.547 1 92.62 136 LYS B CA 1
ATOM 5977 C C . LYS B 1 136 ? -10.289 -8.109 21.203 1 92.62 136 LYS B C 1
ATOM 5979 O O . LYS B 1 136 ? -11.258 -7.785 20.5 1 92.62 136 LYS B O 1
ATOM 5984 N N . ALA B 1 137 ? -9.031 -7.863 20.906 1 92.69 137 ALA B N 1
ATOM 5985 C CA . ALA B 1 137 ? -8.703 -7.266 19.625 1 92.69 137 ALA B CA 1
ATOM 5986 C C . ALA B 1 137 ? -9.203 -8.141 18.469 1 92.69 137 ALA B C 1
ATOM 5988 O O . ALA B 1 137 ? -9.773 -7.633 17.5 1 92.69 137 ALA B O 1
ATOM 5989 N N . ALA B 1 138 ? -8.992 -9.453 18.594 1 94.12 138 ALA B N 1
ATOM 5990 C CA . ALA B 1 138 ? -9.453 -10.383 17.562 1 94.12 138 ALA B CA 1
ATOM 5991 C C . ALA B 1 138 ? -10.977 -10.367 17.469 1 94.12 138 ALA B C 1
ATOM 5993 O O . ALA B 1 138 ? -11.539 -10.469 16.375 1 94.12 138 ALA B O 1
ATOM 5994 N N . CYS B 1 139 ? -11.586 -10.281 18.578 1 95.56 139 CYS B N 1
ATOM 5995 C CA . CYS B 1 139 ? -13.039 -10.219 18.609 1 95.56 139 CYS B CA 1
ATOM 5996 C C . CYS B 1 139 ? -13.555 -9 17.844 1 95.56 139 CYS B C 1
ATOM 5998 O O . CYS B 1 139 ? -14.492 -9.102 17.062 1 95.56 139 CYS B O 1
ATOM 6000 N N . CYS B 1 140 ? -12.93 -7.871 18.031 1 96.25 140 CYS B N 1
ATOM 6001 C CA . CYS B 1 140 ? -13.312 -6.652 17.328 1 96.25 140 CYS B CA 1
ATOM 6002 C C . CYS B 1 140 ? -13.164 -6.816 15.828 1 96.25 140 CYS B C 1
ATOM 6004 O O . CYS B 1 140 ? -14.047 -6.414 15.062 1 96.25 140 CYS B O 1
ATOM 6006 N N . VAL B 1 141 ? -12.102 -7.434 15.445 1 96.25 141 VAL B N 1
ATOM 6007 C CA . VAL B 1 141 ? -11.852 -7.629 14.016 1 96.25 141 VAL B CA 1
ATOM 6008 C C . VAL B 1 141 ? -12.898 -8.578 13.438 1 96.25 141 VAL B C 1
ATOM 6010 O O . VAL B 1 141 ? -13.469 -8.305 12.375 1 96.25 141 VAL B O 1
ATOM 6013 N N . SER B 1 142 ? -13.164 -9.68 14.125 1 97.5 142 SER B N 1
ATOM 6014 C CA . SER B 1 142 ? -14.125 -10.664 13.633 1 97.5 142 SER B CA 1
ATOM 6015 C C . SER B 1 142 ? -15.539 -10.102 13.617 1 97.5 142 SER B C 1
ATOM 6017 O O . SER B 1 142 ? -16.344 -10.43 12.734 1 97.5 142 SER B O 1
ATOM 6019 N N . LEU B 1 143 ? -15.867 -9.289 14.578 1 97.5 143 LEU B N 1
ATOM 6020 C CA . LEU B 1 143 ? -17.172 -8.625 14.586 1 97.5 143 LEU B CA 1
ATOM 6021 C C . LEU B 1 143 ? -17.297 -7.668 13.406 1 97.5 143 LEU B C 1
ATOM 6023 O O . LEU B 1 143 ? -18.359 -7.551 12.805 1 97.5 143 LEU B O 1
ATOM 6027 N N . SER B 1 144 ? -16.172 -6.938 13.133 1 97.19 144 SER B N 1
ATOM 6028 C CA . SER B 1 144 ? -16.172 -6.07 11.961 1 97.19 144 SER B CA 1
ATOM 6029 C C . SER B 1 144 ? -16.422 -6.867 10.68 1 97.19 144 SER B C 1
ATOM 6031 O O . SER B 1 144 ? -17.156 -6.422 9.797 1 97.19 144 SER B O 1
ATOM 6033 N N . ASP B 1 145 ? -15.844 -8.031 10.656 1 96.62 145 ASP B N 1
ATOM 6034 C CA . ASP B 1 145 ? -16.062 -8.891 9.492 1 96.62 145 ASP B CA 1
ATOM 6035 C C . ASP B 1 145 ? -17.516 -9.32 9.391 1 96.62 145 ASP B C 1
ATOM 6037 O O . ASP B 1 145 ? -18.109 -9.312 8.305 1 96.62 145 ASP B O 1
ATOM 6041 N N . LEU B 1 146 ? -18.047 -9.703 10.484 1 97.38 146 LEU B N 1
ATOM 6042 C CA . LEU B 1 146 ? -19.438 -10.148 10.531 1 97.38 146 LEU B CA 1
ATOM 6043 C C . LEU B 1 146 ? -20.375 -9.031 10.094 1 97.38 146 LEU B C 1
ATOM 6045 O O . LEU B 1 146 ? -21.266 -9.25 9.258 1 97.38 146 LEU B O 1
ATOM 6049 N N . LEU B 1 147 ? -20.141 -7.855 10.562 1 96.81 147 LEU B N 1
ATOM 6050 C CA . LEU B 1 147 ? -20.984 -6.723 10.227 1 96.81 147 LEU B CA 1
ATOM 6051 C C . LEU B 1 147 ? -20.828 -6.332 8.766 1 96.81 147 LEU B C 1
ATOM 6053 O O . LEU B 1 147 ? -21.797 -5.953 8.102 1 96.81 147 LEU B O 1
ATOM 6057 N N . THR B 1 148 ? -19.641 -6.383 8.273 1 94.88 148 THR B N 1
ATOM 6058 C CA . THR B 1 148 ? -19.391 -6.062 6.871 1 94.88 148 THR B CA 1
ATOM 6059 C C . THR B 1 148 ? -20.141 -7.016 5.953 1 94.88 148 THR B C 1
ATOM 6061 O O . THR B 1 148 ? -20.75 -6.59 4.973 1 94.88 148 THR B O 1
ATOM 6064 N N . ARG B 1 149 ? -20.141 -8.273 6.324 1 93.81 149 ARG B N 1
ATOM 6065 C CA . ARG B 1 149 ? -20.875 -9.258 5.543 1 93.81 149 ARG B CA 1
ATOM 6066 C C . ARG B 1 149 ? -22.375 -9.023 5.637 1 93.81 149 ARG B C 1
ATOM 6068 O O . ARG B 1 149 ? -23.094 -9.125 4.641 1 93.81 149 ARG B O 1
ATOM 6075 N N . LEU B 1 150 ? -22.797 -8.711 6.758 1 94.31 150 LEU B N 1
ATOM 6076 C CA . LEU B 1 150 ? -24.219 -8.469 6.992 1 94.31 150 LEU B CA 1
ATOM 6077 C C . LEU B 1 150 ? -24.703 -7.27 6.184 1 94.31 150 LEU B C 1
ATOM 6079 O O . LEU B 1 150 ? -25.828 -7.277 5.676 1 94.31 150 LEU B O 1
ATOM 6083 N N . SER B 1 151 ? -23.922 -6.207 5.992 1 92.31 151 SER B N 1
ATOM 6084 C CA . SER B 1 151 ? -24.297 -4.992 5.273 1 92.31 151 SER B CA 1
ATOM 6085 C C . SER B 1 151 ? -24.406 -5.25 3.775 1 92.31 151 SER B C 1
ATOM 6087 O O . SER B 1 151 ? -25.125 -4.535 3.072 1 92.31 151 SER B O 1
ATOM 6089 N N . GLY B 1 152 ? -23.766 -6.309 3.311 1 88 152 GLY B N 1
ATOM 6090 C CA . GLY B 1 152 ? -23.766 -6.594 1.885 1 88 152 GLY B CA 1
ATOM 6091 C C . GLY B 1 152 ? -24.922 -7.48 1.459 1 88 152 GLY B C 1
ATOM 6092 O O . GLY B 1 152 ? -25.172 -7.656 0.264 1 88 152 GLY B O 1
ATOM 6093 N N . LEU B 1 153 ? -25.688 -8.016 2.354 1 88.69 153 LEU B N 1
ATOM 6094 C CA . LEU B 1 153 ? -26.781 -8.922 2.033 1 88.69 153 LEU B CA 1
ATOM 6095 C C . LEU B 1 153 ? -28.109 -8.188 2.055 1 88.69 153 LEU B C 1
ATOM 6097 O O . LEU B 1 153 ? -28.312 -7.273 2.859 1 88.69 153 LEU B O 1
ATOM 6101 N N . PRO B 1 154 ? -28.875 -8.578 1.083 1 86.12 154 PRO B N 1
ATOM 6102 C CA . PRO B 1 154 ? -30.172 -7.906 1.026 1 86.12 154 PRO B CA 1
ATOM 6103 C C . PRO B 1 154 ? -31.062 -8.234 2.227 1 86.12 154 PRO B C 1
ATOM 6105 O O . PRO B 1 154 ? -30.922 -9.312 2.816 1 86.12 154 PRO B O 1
ATOM 6108 N N . ASN B 1 155 ? -31.891 -7.516 2.861 1 86.38 155 ASN B N 1
ATOM 6109 C CA . ASN B 1 155 ? -32.938 -7.664 3.881 1 86.38 155 ASN B CA 1
ATOM 6110 C C . ASN B 1 155 ? -32.312 -7.844 5.27 1 86.38 155 ASN B C 1
ATOM 6112 O O . ASN B 1 155 ? -32.969 -8.398 6.164 1 86.38 155 ASN B O 1
ATOM 6116 N N . THR B 1 156 ? -31.109 -7.617 5.355 1 90.38 156 THR B N 1
ATOM 6117 C CA . THR B 1 156 ? -30.484 -7.801 6.66 1 90.38 156 THR B CA 1
ATOM 6118 C C . THR B 1 156 ? -30.094 -6.453 7.27 1 90.38 156 THR B C 1
ATOM 6120 O O . THR B 1 156 ? -29.375 -6.398 8.258 1 90.38 156 THR B O 1
ATOM 6123 N N . LYS B 1 157 ? -30.672 -5.445 6.762 1 89.19 157 LYS B N 1
ATOM 6124 C CA . LYS B 1 157 ? -30.312 -4.109 7.23 1 89.19 157 LYS B CA 1
ATOM 6125 C C . LYS B 1 157 ? -30.859 -3.85 8.633 1 89.19 157 LYS B C 1
ATOM 6127 O O . LYS B 1 157 ? -30.188 -3.248 9.469 1 89.19 157 LYS B O 1
ATOM 6132 N N . ARG B 1 158 ? -32 -4.32 8.883 1 91.88 158 ARG B N 1
ATOM 6133 C CA . ARG B 1 158 ? -32.625 -4.117 10.188 1 91.88 158 ARG B CA 1
ATOM 6134 C C . ARG B 1 158 ? -31.891 -4.895 11.273 1 91.88 158 ARG B C 1
ATOM 6136 O O . ARG B 1 158 ? -31.594 -4.352 12.344 1 91.88 158 ARG B O 1
ATOM 6143 N N . ASP B 1 159 ? -31.609 -6.129 10.992 1 92.88 159 ASP B N 1
ATOM 6144 C CA . ASP B 1 159 ? -30.859 -6.953 11.945 1 92.88 159 ASP B CA 1
ATOM 6145 C C . ASP B 1 159 ? -29.453 -6.391 12.18 1 92.88 159 ASP B C 1
ATOM 6147 O O . ASP B 1 159 ? -28.969 -6.391 13.312 1 92.88 159 ASP B O 1
ATOM 6151 N N . GLY B 1 160 ? -28.922 -5.992 11.109 1 94.25 160 GLY B N 1
ATOM 6152 C CA . GLY B 1 160 ? -27.594 -5.395 11.234 1 94.25 160 GLY B CA 1
ATOM 6153 C C . GLY B 1 160 ? -27.578 -4.176 12.141 1 94.25 160 GLY B C 1
ATOM 6154 O O . GLY B 1 160 ? -26.688 -4.027 12.977 1 94.25 160 GLY B O 1
ATOM 6155 N N . THR B 1 161 ? -28.578 -3.357 12.031 1 95.12 161 THR B N 1
ATOM 6156 C CA . THR B 1 161 ? -28.672 -2.16 12.859 1 95.12 161 THR B CA 1
ATOM 6157 C C . THR B 1 161 ? -28.906 -2.533 14.32 1 95.12 161 THR B C 1
ATOM 6159 O O . THR B 1 161 ? -28.344 -1.918 15.219 1 95.12 161 THR B O 1
ATOM 6162 N N . THR B 1 162 ? -29.656 -3.521 14.508 1 95.06 162 THR B N 1
ATOM 6163 C CA . THR B 1 162 ? -29.938 -3.979 15.867 1 95.06 162 THR B CA 1
ATOM 6164 C C . THR B 1 162 ? -28.672 -4.555 16.5 1 95.06 162 THR B C 1
ATOM 6166 O O . THR B 1 162 ? -28.359 -4.246 17.656 1 95.06 162 THR B O 1
ATOM 6169 N N . HIS B 1 163 ? -28 -5.395 15.805 1 95.88 163 HIS B N 1
ATOM 6170 C CA . HIS B 1 163 ? -26.766 -5.98 16.297 1 95.88 163 HIS B CA 1
ATOM 6171 C C . HIS B 1 163 ? -25.719 -4.906 16.562 1 95.88 163 HIS B C 1
ATOM 6173 O O . HIS B 1 163 ? -25 -4.957 17.562 1 95.88 163 HIS B O 1
ATOM 6179 N N . ALA B 1 164 ? -25.641 -3.984 15.664 1 96.5 164 ALA B N 1
ATOM 6180 C CA . ALA B 1 164 ? -24.688 -2.881 15.836 1 96.5 164 ALA B CA 1
ATOM 6181 C C . ALA B 1 164 ? -25.016 -2.08 17.094 1 96.5 164 ALA B C 1
ATOM 6183 O O . ALA B 1 164 ? -24.109 -1.677 17.828 1 96.5 164 ALA B O 1
ATOM 6184 N N . ALA B 1 165 ? -26.234 -1.858 17.359 1 95.69 165 ALA B N 1
ATOM 6185 C CA . ALA B 1 165 ? -26.672 -1.104 18.547 1 95.69 165 ALA B CA 1
ATOM 6186 C C . ALA B 1 165 ? -26.266 -1.822 19.828 1 95.69 165 ALA B C 1
ATOM 6188 O O . ALA B 1 165 ? -25.875 -1.183 20.812 1 95.69 165 ALA B O 1
ATOM 6189 N N . LYS B 1 166 ? -26.328 -3.107 19.812 1 94.81 166 LYS B N 1
ATOM 6190 C CA . LYS B 1 166 ? -25.969 -3.902 20.984 1 94.81 166 LYS B CA 1
ATOM 6191 C C . LYS B 1 166 ? -24.469 -3.826 21.266 1 94.81 166 LYS B C 1
ATOM 6193 O O . LYS B 1 166 ? -24.047 -4.039 22.406 1 94.81 166 LYS B O 1
ATOM 6198 N N . LEU B 1 167 ? -23.703 -3.59 20.266 1 95.94 167 LEU B N 1
ATOM 6199 C CA . LEU B 1 167 ? -22.234 -3.564 20.391 1 95.94 167 LEU B CA 1
ATOM 6200 C C . LEU B 1 167 ? -21.766 -2.225 20.938 1 95.94 167 LEU B C 1
ATOM 6202 O O . LEU B 1 167 ? -20.625 -2.107 21.406 1 95.94 167 LEU B O 1
ATOM 6206 N N . LEU B 1 168 ? -22.562 -1.198 20.938 1 95.06 168 LEU B N 1
ATOM 6207 C CA . LEU B 1 168 ? -22.125 0.16 21.234 1 95.06 168 LEU B CA 1
ATOM 6208 C C . LEU B 1 168 ? -21.656 0.276 22.688 1 95.06 168 LEU B C 1
ATOM 6210 O O . LEU B 1 168 ? -20.594 0.833 22.953 1 95.06 168 LEU B O 1
ATOM 6214 N N . GLN B 1 169 ? -22.359 -0.318 23.562 1 93.25 169 GLN B N 1
ATOM 6215 C CA . GLN B 1 169 ? -21.984 -0.202 24.969 1 93.25 169 GLN B CA 1
ATOM 6216 C C . GLN B 1 169 ? -20.688 -0.932 25.266 1 93.25 169 GLN B C 1
ATOM 6218 O O . GLN B 1 169 ? -19.781 -0.365 25.875 1 93.25 169 GLN B O 1
ATOM 6223 N N . PRO B 1 170 ? -20.547 -2.146 24.844 1 93.38 170 PRO B N 1
ATOM 6224 C CA . PRO B 1 170 ? -19.266 -2.816 25.031 1 93.38 170 PRO B CA 1
ATOM 6225 C C . PRO B 1 170 ? -18.109 -2.068 24.375 1 93.38 170 PRO B C 1
ATOM 6227 O O . PRO B 1 170 ? -17 -2.029 24.938 1 93.38 170 PRO B O 1
ATOM 6230 N N . VAL B 1 171 ? -18.344 -1.51 23.203 1 94.44 171 VAL B N 1
ATOM 6231 C CA . VAL B 1 171 ? -17.297 -0.772 22.484 1 94.44 171 VAL B CA 1
ATOM 6232 C C . VAL B 1 171 ? -16.906 0.47 23.281 1 94.44 171 VAL B C 1
ATOM 6234 O O . VAL B 1 171 ? -15.727 0.777 23.422 1 94.44 171 VAL B O 1
ATOM 6237 N N . LEU B 1 172 ? -17.891 1.161 23.844 1 93 172 LEU B N 1
ATOM 6238 C CA . LEU B 1 172 ? -17.625 2.348 24.656 1 93 172 LEU B CA 1
ATOM 6239 C C . LEU B 1 172 ? -16.844 1.986 25.906 1 93 172 LEU B C 1
ATOM 6241 O O . LEU B 1 172 ? -15.93 2.717 26.312 1 93 172 LEU B O 1
ATOM 6245 N N . ASN B 1 173 ? -17.109 0.857 26.453 1 91.31 173 ASN B N 1
ATOM 6246 C CA . ASN B 1 173 ? -16.391 0.401 27.625 1 91.31 173 ASN B CA 1
ATOM 6247 C C . ASN B 1 173 ? -14.93 0.099 27.312 1 91.31 173 ASN B C 1
ATOM 6249 O O . ASN B 1 173 ? -14.039 0.382 28.109 1 91.31 173 ASN B O 1
ATOM 6253 N N . LEU B 1 174 ? -14.758 -0.455 26.188 1 91.69 174 LEU B N 1
ATOM 6254 C CA . LEU B 1 174 ? -13.398 -0.779 25.766 1 91.69 174 LEU B CA 1
ATOM 6255 C C . LEU B 1 174 ? -12.609 0.489 25.453 1 91.69 174 LEU B C 1
ATOM 6257 O O . LEU B 1 174 ? -11.391 0.528 25.641 1 91.69 174 LEU B O 1
ATOM 6261 N N . MET B 1 175 ? -13.25 1.531 25 1 89.94 175 MET B N 1
ATOM 6262 C CA . MET B 1 175 ? -12.609 2.791 24.625 1 89.94 175 MET B CA 1
ATOM 6263 C C . MET B 1 175 ? -12.031 3.48 25.859 1 89.94 175 MET B C 1
ATOM 6265 O O . MET B 1 175 ? -11.047 4.211 25.766 1 89.94 175 MET B O 1
ATOM 6269 N N . HIS B 1 176 ? -12.562 3.182 26.953 1 85.44 176 HIS B N 1
ATOM 6270 C CA . HIS B 1 176 ? -12.109 3.818 28.188 1 85.44 176 HIS B CA 1
ATOM 6271 C C . HIS B 1 176 ? -10.969 3.039 28.812 1 85.44 176 HIS B C 1
ATOM 6273 O O . HIS B 1 176 ? -10.328 3.523 29.75 1 85.44 176 HIS B O 1
ATOM 6279 N N . LYS B 1 177 ? -10.656 1.912 28.25 1 81.94 177 LYS B N 1
ATOM 6280 C CA . LYS B 1 177 ? -9.609 1.06 28.812 1 81.94 177 LYS B CA 1
ATOM 6281 C C . LYS B 1 177 ? -8.25 1.377 28.203 1 81.94 177 LYS B C 1
ATOM 6283 O O . LYS B 1 177 ? -8.023 2.494 27.734 1 81.94 177 LYS B O 1
ATOM 6288 N N . ASP B 1 178 ? -7.375 0.405 28.328 1 79.31 178 ASP B N 1
ATOM 6289 C CA . ASP B 1 178 ? -6.004 0.565 27.844 1 79.31 178 ASP B CA 1
ATOM 6290 C C . ASP B 1 178 ? -5.973 0.812 26.344 1 79.31 178 ASP B C 1
ATOM 6292 O O . ASP B 1 178 ? -6.945 0.53 25.641 1 79.31 178 ASP B O 1
ATOM 6296 N N . ASN B 1 179 ? -4.871 1.294 25.906 1 77.44 179 ASN B N 1
ATOM 6297 C CA . ASN B 1 179 ? -4.738 1.752 24.531 1 77.44 179 ASN B CA 1
ATOM 6298 C C . ASN B 1 179 ? -4.871 0.597 23.547 1 77.44 179 ASN B C 1
ATOM 6300 O O . ASN B 1 179 ? -5.391 0.774 22.438 1 77.44 179 ASN B O 1
ATOM 6304 N N . SER B 1 180 ? -4.453 -0.581 23.969 1 79 180 SER B N 1
ATOM 6305 C CA . SER B 1 180 ? -4.559 -1.703 23.047 1 79 180 SER B CA 1
ATOM 6306 C C . SER B 1 180 ? -6.012 -2.078 22.797 1 79 180 SER B C 1
ATOM 6308 O O . SER B 1 180 ? -6.414 -2.295 21.641 1 79 180 SER B O 1
ATOM 6310 N N . ASP B 1 181 ? -6.816 -2.055 23.797 1 86 181 ASP B N 1
ATOM 6311 C CA . ASP B 1 181 ? -8.234 -2.377 23.672 1 86 181 ASP B CA 1
ATOM 6312 C C . ASP B 1 181 ? -8.992 -1.262 22.953 1 86 181 ASP B C 1
ATOM 6314 O O . ASP B 1 181 ? -9.867 -1.531 22.141 1 86 181 ASP B O 1
ATOM 6318 N N . ALA B 1 182 ? -8.531 -0.104 23.25 1 87.94 182 ALA B N 1
ATOM 6319 C CA . ALA B 1 182 ? -9.203 1.057 22.672 1 87.94 182 ALA B CA 1
ATOM 6320 C C . ALA B 1 182 ? -8.984 1.116 21.156 1 87.94 182 ALA B C 1
ATOM 6322 O O . ALA B 1 182 ? -9.867 1.562 20.422 1 87.94 182 ALA B O 1
ATOM 6323 N N . ASP B 1 183 ? -7.902 0.652 20.719 1 90.38 183 ASP B N 1
ATOM 6324 C CA . ASP B 1 183 ? -7.602 0.675 19.297 1 90.38 183 ASP B CA 1
ATOM 6325 C C . ASP B 1 183 ? -8.539 -0.252 18.516 1 90.38 183 ASP B C 1
ATOM 6327 O O . ASP B 1 183 ? -9.055 0.118 17.469 1 90.38 183 ASP B O 1
ATOM 6331 N N . GLY B 1 184 ? -8.68 -1.462 19.047 1 92.12 184 GLY B N 1
ATOM 6332 C CA . GLY B 1 184 ? -9.617 -2.391 18.438 1 92.12 184 GLY B CA 1
ATOM 6333 C C . GLY B 1 184 ? -11.055 -1.894 18.469 1 92.12 184 GLY B C 1
ATOM 6334 O O . GLY B 1 184 ? -11.781 -2.035 17.484 1 92.12 184 GLY B O 1
ATOM 6335 N N . ALA B 1 185 ? -11.398 -1.291 19.516 1 94.44 185 ALA B N 1
ATOM 6336 C CA . ALA B 1 185 ? -12.75 -0.759 19.672 1 94.44 185 ALA B CA 1
ATOM 6337 C C . ALA B 1 185 ? -13.008 0.386 18.703 1 94.44 185 ALA B C 1
ATOM 6339 O O . ALA B 1 185 ? -14.102 0.495 18.125 1 94.44 185 ALA B O 1
ATOM 6340 N N . ALA B 1 186 ? -12.008 1.229 18.531 1 94.81 186 ALA B N 1
ATOM 6341 C CA . ALA B 1 186 ? -12.141 2.35 17.594 1 94.81 186 ALA B CA 1
ATOM 6342 C C . ALA B 1 186 ? -12.344 1.86 16.172 1 94.81 186 ALA B C 1
ATOM 6344 O O . ALA B 1 186 ? -13.141 2.428 15.414 1 94.81 186 ALA B O 1
ATOM 6345 N N . SER B 1 187 ? -11.641 0.808 15.805 1 95.69 187 SER B N 1
ATOM 6346 C CA . SER B 1 187 ? -11.805 0.232 14.469 1 95.69 187 SER B CA 1
ATOM 6347 C C . SER B 1 187 ? -13.203 -0.349 14.289 1 95.69 187 SER B C 1
ATOM 6349 O O . SER B 1 187 ? -13.812 -0.187 13.227 1 95.69 187 SER B O 1
ATOM 6351 N N . LEU B 1 188 ? -13.594 -1.031 15.289 1 96.69 188 LEU B N 1
ATOM 6352 C CA . LEU B 1 188 ? -14.938 -1.6 15.242 1 96.69 188 LEU B CA 1
ATOM 6353 C C . LEU B 1 188 ? -15.992 -0.5 15.172 1 96.69 188 LEU B C 1
ATOM 6355 O O . LEU B 1 188 ? -16.953 -0.6 14.406 1 96.69 188 LEU B O 1
ATOM 6359 N N . LEU B 1 189 ? -15.82 0.529 15.938 1 96.56 189 LEU B N 1
ATOM 6360 C CA . LEU B 1 189 ? -16.734 1.664 15.906 1 96.56 189 LEU B CA 1
ATOM 6361 C C . LEU B 1 189 ? -16.781 2.291 14.523 1 96.56 189 LEU B C 1
ATOM 6363 O O . LEU B 1 189 ? -17.859 2.652 14.039 1 96.56 189 LEU B O 1
ATOM 6367 N N . CYS B 1 190 ? -15.625 2.449 13.93 1 95.69 190 CYS B N 1
ATOM 6368 C CA . CYS B 1 190 ? -15.562 2.986 12.578 1 95.69 190 CYS B CA 1
ATOM 6369 C C . CYS B 1 190 ? -16.359 2.127 11.609 1 95.69 190 CYS B C 1
ATOM 6371 O O . CYS B 1 190 ? -17.078 2.654 10.742 1 95.69 190 CYS B O 1
ATOM 6373 N N . THR B 1 191 ? -16.25 0.826 11.758 1 96 191 THR B N 1
ATOM 6374 C CA . THR B 1 191 ? -17 -0.093 10.914 1 96 191 THR B CA 1
ATOM 6375 C C . THR B 1 191 ? -18.5 0.099 11.125 1 96 191 THR B C 1
ATOM 6377 O O . THR B 1 191 ? -19.266 0.143 10.164 1 96 191 THR B O 1
ATOM 6380 N N . ILE B 1 192 ? -18.922 0.23 12.344 1 96.44 192 ILE B N 1
ATOM 6381 C CA . ILE B 1 192 ? -20.328 0.412 12.68 1 96.44 192 ILE B CA 1
ATOM 6382 C C . ILE B 1 192 ? -20.844 1.72 12.078 1 96.44 192 ILE B C 1
ATOM 6384 O O . ILE B 1 192 ? -21.906 1.753 11.461 1 96.44 192 ILE B O 1
ATOM 6388 N N . LEU B 1 193 ? -20.062 2.777 12.172 1 95.19 193 LEU B N 1
ATOM 6389 C CA . LEU B 1 193 ? -20.438 4.094 11.68 1 95.19 193 LEU B CA 1
ATOM 6390 C C . LEU B 1 193 ? -20.531 4.102 10.156 1 95.19 193 LEU B C 1
ATOM 6392 O O . LEU B 1 193 ? -21.359 4.812 9.578 1 95.19 193 LEU B O 1
ATOM 6396 N N . THR B 1 194 ? -19.719 3.336 9.523 1 93.62 194 THR B N 1
ATOM 6397 C CA . THR B 1 194 ? -19.672 3.301 8.07 1 93.62 194 THR B CA 1
ATOM 6398 C C . THR B 1 194 ? -20.828 2.457 7.516 1 93.62 194 THR B C 1
ATOM 6400 O O . THR B 1 194 ? -21.453 2.832 6.527 1 93.62 194 THR B O 1
ATOM 6403 N N . LEU B 1 195 ? -21.156 1.358 8.211 1 94.31 195 LEU B N 1
ATOM 6404 C CA . LEU B 1 195 ? -22.062 0.384 7.633 1 94.31 195 LEU B CA 1
ATOM 6405 C C . LEU B 1 195 ? -23.469 0.554 8.203 1 94.31 195 LEU B C 1
ATOM 6407 O O . LEU B 1 195 ? -24.469 0.391 7.492 1 94.31 195 LEU B O 1
ATOM 6411 N N . PHE B 1 196 ? -23.547 0.849 9.477 1 95.25 196 PHE B N 1
ATOM 6412 C CA . PHE B 1 196 ? -24.844 0.972 10.141 1 95.25 196 PHE B CA 1
ATOM 6413 C C . PHE B 1 196 ? -24.906 2.244 10.977 1 95.25 196 PHE B C 1
ATOM 6415 O O . PHE B 1 196 ? -25.125 2.186 12.188 1 95.25 196 PHE B O 1
ATOM 6422 N N . PRO B 1 197 ? -24.844 3.375 10.312 1 94.19 197 PRO B N 1
ATOM 6423 C CA . PRO B 1 197 ? -24.812 4.629 11.062 1 94.19 197 PRO B CA 1
ATOM 6424 C C . PRO B 1 197 ? -26.094 4.887 11.844 1 94.19 197 PRO B C 1
ATOM 6426 O O . PRO B 1 197 ? -26.062 5.543 12.891 1 94.19 197 PRO B O 1
ATOM 6429 N N . SER B 1 198 ? -27.234 4.391 11.438 1 93.44 198 SER B N 1
ATOM 6430 C CA . SER B 1 198 ? -28.531 4.629 12.07 1 93.44 198 SER B CA 1
ATOM 6431 C C . SER B 1 198 ? -28.594 3.967 13.445 1 93.44 198 SER B C 1
ATOM 6433 O O . SER B 1 198 ? -29.453 4.301 14.258 1 93.44 198 SER B O 1
ATOM 6435 N N . SER B 1 199 ? -27.688 3.016 13.711 1 94.75 199 SER B N 1
ATOM 6436 C CA . SER B 1 199 ? -27.672 2.318 14.992 1 94.75 199 SER B CA 1
ATOM 6437 C C . SER B 1 199 ? -27.281 3.258 16.125 1 94.75 199 SER B C 1
ATOM 6439 O O . SER B 1 199 ? -27.562 2.98 17.297 1 94.75 199 SER B O 1
ATOM 6441 N N . LEU B 1 200 ? -26.641 4.367 15.805 1 94.12 200 LEU B N 1
ATOM 6442 C CA . LEU B 1 200 ? -26.109 5.273 16.812 1 94.12 200 LEU B CA 1
ATOM 6443 C C . LEU B 1 200 ? -27.047 6.449 17.047 1 94.12 200 LEU B C 1
ATOM 6445 O O . LEU B 1 200 ? -26.719 7.383 17.781 1 94.12 200 LEU B O 1
ATOM 6449 N N . GLN B 1 201 ? -28.188 6.453 16.547 1 90.88 201 GLN B N 1
ATOM 6450 C CA . GLN B 1 201 ? -29.094 7.598 16.609 1 90.88 201 GLN B CA 1
ATOM 6451 C C . GLN B 1 201 ? -29.406 7.961 18.062 1 90.88 201 GLN B C 1
ATOM 6453 O O . GLN B 1 201 ? -29.391 9.141 18.422 1 90.88 201 GLN B O 1
ATOM 6458 N N . LYS B 1 202 ? -29.531 6.941 18.906 1 88.38 202 LYS B N 1
ATOM 6459 C CA . LYS B 1 202 ? -29.906 7.18 20.297 1 88.38 202 LYS B CA 1
ATOM 6460 C C . LYS B 1 202 ? -28.672 7.422 21.172 1 88.38 202 LYS B C 1
ATOM 6462 O O . LYS B 1 202 ? -28.766 8.062 22.219 1 88.38 202 LYS B O 1
ATOM 6467 N N . THR B 1 203 ? -27.594 6.949 20.781 1 91.56 203 THR B N 1
ATOM 6468 C CA . THR B 1 203 ? -26.406 7 21.625 1 91.56 203 THR B CA 1
ATOM 6469 C C . THR B 1 203 ? -25.344 7.906 21 1 91.56 203 THR B C 1
ATOM 6471 O O . THR B 1 203 ? -24.156 7.801 21.344 1 91.56 203 THR B O 1
ATOM 6474 N N . CYS B 1 204 ? -25.719 8.734 20.141 1 92.25 204 CYS B N 1
ATOM 6475 C CA . CYS B 1 204 ? -24.797 9.562 19.391 1 92.25 204 CYS B CA 1
ATOM 6476 C C . CYS B 1 204 ? -24 10.477 20.328 1 92.25 204 CYS B C 1
ATOM 6478 O O . CYS B 1 204 ? -22.781 10.602 20.203 1 92.25 204 CYS B O 1
ATOM 6480 N N . ASP B 1 205 ? -24.594 11.047 21.344 1 90.75 205 ASP B N 1
ATOM 6481 C CA . ASP B 1 205 ? -23.953 11.977 22.266 1 90.75 205 ASP B CA 1
ATOM 6482 C C . ASP B 1 205 ? -22.922 11.266 23.141 1 90.75 205 ASP B C 1
ATOM 6484 O O . ASP B 1 205 ? -21.828 11.797 23.391 1 90.75 205 ASP B O 1
ATOM 6488 N N . SER B 1 206 ? -23.328 10.094 23.562 1 91.81 206 SER B N 1
ATOM 6489 C CA . SER B 1 206 ? -22.406 9.328 24.406 1 91.81 206 SER B CA 1
ATOM 6490 C C . SER B 1 206 ? -21.172 8.891 23.609 1 91.81 206 SER B C 1
ATOM 6492 O O . SER B 1 206 ? -20.047 8.906 24.141 1 91.81 206 SER B O 1
ATOM 6494 N N . VAL B 1 207 ? -21.359 8.523 22.375 1 94.62 207 VAL B N 1
ATOM 6495 C CA . VAL B 1 207 ? -20.266 8.109 21.516 1 94.62 207 VAL B CA 1
ATOM 6496 C C . VAL B 1 207 ? -19.359 9.305 21.219 1 94.62 207 VAL B C 1
ATOM 6498 O O . VAL B 1 207 ? -18.125 9.188 21.25 1 94.62 207 VAL B O 1
ATOM 6501 N N . GLU B 1 208 ? -19.984 10.438 20.906 1 94.81 208 GLU B N 1
ATOM 6502 C CA . GLU B 1 208 ? -19.219 11.664 20.688 1 94.81 208 GLU B CA 1
ATOM 6503 C C . GLU B 1 208 ? -18.359 12.008 21.906 1 94.81 208 GLU B C 1
ATOM 6505 O O . GLU B 1 208 ? -17.172 12.312 21.766 1 94.81 208 GLU B O 1
ATOM 6510 N N . ALA B 1 209 ? -18.922 11.875 23.047 1 92.94 209 ALA B N 1
ATOM 6511 C CA . ALA B 1 209 ? -18.219 12.188 24.281 1 92.94 209 ALA B CA 1
ATOM 6512 C C . ALA B 1 209 ? -17.047 11.242 24.5 1 92.94 209 ALA B C 1
ATOM 6514 O O . ALA B 1 209 ? -15.953 11.664 24.891 1 92.94 209 ALA B O 1
ATOM 6515 N N . ALA B 1 210 ? -17.266 10.016 24.25 1 92.69 210 ALA B N 1
ATOM 6516 C CA . ALA B 1 210 ? -16.219 9.023 24.422 1 92.69 210 ALA B CA 1
ATOM 6517 C C . ALA B 1 210 ? -15.055 9.273 23.469 1 92.69 210 ALA B C 1
ATOM 6519 O O . ALA B 1 210 ? -13.891 9.203 23.859 1 92.69 210 ALA B O 1
ATOM 6520 N N . ILE B 1 211 ? -15.367 9.578 22.188 1 94.62 211 ILE B N 1
ATOM 6521 C CA . ILE B 1 211 ? -14.344 9.828 21.188 1 94.62 211 ILE B CA 1
ATOM 6522 C C . ILE B 1 211 ? -13.539 11.07 21.547 1 94.62 211 ILE B C 1
ATOM 6524 O O . ILE B 1 211 ? -12.305 11.047 21.531 1 94.62 211 ILE B O 1
ATOM 6528 N N . VAL B 1 212 ? -14.234 12.141 21.922 1 93.44 212 VAL B N 1
ATOM 6529 C CA . VAL B 1 212 ? -13.594 13.422 22.219 1 93.44 212 VAL B CA 1
ATOM 6530 C C . VAL B 1 212 ? -12.742 13.297 23.484 1 93.44 212 VAL B C 1
ATOM 6532 O O . VAL B 1 212 ? -11.633 13.828 23.547 1 93.44 212 VAL B O 1
ATOM 6535 N N . THR B 1 213 ? -13.227 12.539 24.438 1 89.69 213 THR B N 1
ATOM 6536 C CA . THR B 1 213 ? -12.461 12.328 25.672 1 89.69 213 THR B CA 1
ATOM 6537 C C . THR B 1 213 ? -11.148 11.617 25.359 1 89.69 213 THR B C 1
ATOM 6539 O O . THR B 1 213 ? -10.102 11.984 25.906 1 89.69 213 THR B O 1
ATOM 6542 N N . LYS B 1 214 ? -11.234 10.688 24.547 1 90.31 214 LYS B N 1
ATOM 6543 C CA . LYS B 1 214 ? -10.031 9.945 24.188 1 90.31 214 LYS B CA 1
ATOM 6544 C C . LYS B 1 214 ? -9.07 10.805 23.375 1 90.31 214 LYS B C 1
ATOM 6546 O O . LYS B 1 214 ? -7.855 10.75 23.562 1 90.31 214 LYS B O 1
ATOM 6551 N N . ILE B 1 215 ? -9.555 11.625 22.453 1 90.62 215 ILE B N 1
ATOM 6552 C CA . ILE B 1 215 ? -8.734 12.516 21.641 1 90.62 215 ILE B CA 1
ATOM 6553 C C . ILE B 1 215 ? -8.016 13.523 22.547 1 90.62 215 ILE B C 1
ATOM 6555 O O . ILE B 1 215 ? -6.84 13.828 22.328 1 90.62 215 ILE B O 1
ATOM 6559 N N . MET B 1 216 ? -8.695 13.891 23.625 1 87.81 216 MET B N 1
ATOM 6560 C CA . MET B 1 216 ? -8.172 14.938 24.5 1 87.81 216 MET B CA 1
ATOM 6561 C C . MET B 1 216 ? -7.285 14.336 25.594 1 87.81 216 MET B C 1
ATOM 6563 O O . MET B 1 216 ? -6.617 15.07 26.328 1 87.81 216 MET B O 1
ATOM 6567 N N . SER B 1 217 ? -7.281 13.055 25.703 1 82.44 217 SER B N 1
ATOM 6568 C CA . SER B 1 217 ? -6.504 12.406 26.766 1 82.44 217 SER B CA 1
ATOM 6569 C C . SER B 1 217 ? -5.004 12.562 26.516 1 82.44 217 SER B C 1
ATOM 6571 O O . SER B 1 217 ? -4.215 12.562 27.469 1 82.44 217 SER B O 1
ATOM 6573 N N . GLY B 1 218 ? -4.562 12.781 25.328 1 75.75 218 GLY B N 1
ATOM 6574 C CA . GLY B 1 218 ? -3.156 12.945 25.016 1 75.75 218 GLY B CA 1
ATOM 6575 C C . GLY B 1 218 ? -2.367 11.656 25.078 1 75.75 218 GLY B C 1
ATOM 6576 O O . GLY B 1 218 ? -1.147 11.656 24.906 1 75.75 218 GLY B O 1
ATOM 6577 N N . LYS B 1 219 ? -2.969 10.516 25.328 1 76.88 219 LYS B N 1
ATOM 6578 C CA . LYS B 1 219 ? -2.273 9.242 25.5 1 76.88 219 LYS B CA 1
ATOM 6579 C C . LYS B 1 219 ? -2.449 8.344 24.281 1 76.88 219 LYS B C 1
ATOM 6581 O O . LYS B 1 219 ? -2.074 7.168 24.312 1 76.88 219 LYS B O 1
ATOM 6586 N N . CYS B 1 220 ? -2.928 8.898 23.25 1 82.88 220 CYS B N 1
ATOM 6587 C CA . CYS B 1 220 ? -3.219 8.07 22.078 1 82.88 220 CYS B CA 1
ATOM 6588 C C . CYS B 1 220 ? -2.08 8.133 21.078 1 82.88 220 CYS B C 1
ATOM 6590 O O . CYS B 1 220 ? -1.389 9.148 20.969 1 82.88 220 CYS B O 1
ATOM 6592 N N . THR B 1 221 ? -1.847 6.988 20.469 1 81.44 221 THR B N 1
ATOM 6593 C CA . THR B 1 221 ? -0.893 6.961 19.359 1 81.44 221 THR B CA 1
ATOM 6594 C C . THR B 1 221 ? -1.431 7.734 18.172 1 81.44 221 THR B C 1
ATOM 6596 O O . THR B 1 221 ? -2.621 8.047 18.109 1 81.44 221 THR B O 1
ATOM 6599 N N . THR B 1 222 ? -0.587 8.141 17.219 1 83.38 222 THR B N 1
ATOM 6600 C CA . THR B 1 222 ? -0.983 8.891 16.031 1 83.38 222 THR B CA 1
ATOM 6601 C C . THR B 1 222 ? -2.006 8.102 15.203 1 83.38 222 THR B C 1
ATOM 6603 O O . THR B 1 222 ? -2.957 8.68 14.672 1 83.38 222 THR B O 1
ATOM 6606 N N . ASP B 1 223 ? -1.812 6.773 15.133 1 86.38 223 ASP B N 1
ATOM 6607 C CA . ASP B 1 223 ? -2.744 5.949 14.375 1 86.38 223 ASP B CA 1
ATOM 6608 C C . ASP B 1 223 ? -4.117 5.91 15.039 1 86.38 223 ASP B C 1
ATOM 6610 O O . ASP B 1 223 ? -5.145 5.938 14.359 1 86.38 223 ASP B O 1
ATOM 6614 N N . MET B 1 224 ? -4.062 5.844 16.312 1 89.88 224 MET B N 1
ATOM 6615 C CA . MET B 1 224 ? -5.32 5.844 17.047 1 89.88 224 MET B CA 1
ATOM 6616 C C . MET B 1 224 ? -6.051 7.172 16.891 1 89.88 224 MET B C 1
ATOM 6618 O O . MET B 1 224 ? -7.273 7.199 16.734 1 89.88 224 MET B O 1
ATOM 6622 N N . LEU B 1 225 ? -5.312 8.25 16.906 1 91.06 225 LEU B N 1
ATOM 6623 C CA . LEU B 1 225 ? -5.898 9.57 16.734 1 91.06 225 LEU B CA 1
ATOM 6624 C C . LEU B 1 225 ? -6.531 9.711 15.352 1 91.06 225 LEU B C 1
ATOM 6626 O O . LEU B 1 225 ? -7.594 10.32 15.211 1 91.06 225 LEU B O 1
ATOM 6630 N N . LYS B 1 226 ? -5.906 9.141 14.391 1 92.75 226 LYS B N 1
ATOM 6631 C CA . LYS B 1 226 ? -6.473 9.172 13.039 1 92.75 226 LYS B CA 1
ATOM 6632 C C . LYS B 1 226 ? -7.793 8.414 12.984 1 92.75 226 LYS B C 1
ATOM 6634 O O . LYS B 1 226 ? -8.75 8.875 12.359 1 92.75 226 LYS B O 1
ATOM 6639 N N . LYS B 1 227 ? -7.809 7.266 13.625 1 94 227 LYS B N 1
ATOM 6640 C CA . LYS B 1 227 ? -9.031 6.469 13.664 1 94 227 LYS B CA 1
ATOM 6641 C C . LYS B 1 227 ? -10.148 7.207 14.391 1 94 227 LYS B C 1
ATOM 6643 O O . LYS B 1 227 ? -11.297 7.211 13.945 1 94 227 LYS B O 1
ATOM 6648 N N . LEU B 1 228 ? -9.797 7.785 15.484 1 95.62 228 LEU B N 1
ATOM 6649 C CA . LEU B 1 228 ? -10.781 8.516 16.266 1 95.62 228 LEU B CA 1
ATOM 6650 C C . LEU B 1 228 ? -11.297 9.727 15.5 1 95.62 228 LEU B C 1
ATOM 6652 O O . LEU B 1 228 ? -12.492 10.031 15.547 1 95.62 228 LEU B O 1
ATOM 6656 N N . ALA B 1 229 ? -10.367 10.391 14.82 1 96.44 229 ALA B N 1
ATOM 6657 C CA . ALA B 1 229 ? -10.773 11.516 13.984 1 96.44 229 ALA B CA 1
ATOM 6658 C C . ALA B 1 229 ? -11.742 11.07 12.898 1 96.44 229 ALA B C 1
ATOM 6660 O O . ALA B 1 229 ? -12.727 11.758 12.609 1 96.44 229 ALA B O 1
ATOM 6661 N N . ARG B 1 230 ? -11.477 9.969 12.367 1 96.06 230 ARG B N 1
ATOM 6662 C CA . ARG B 1 230 ? -12.375 9.422 11.352 1 96.06 230 ARG B CA 1
ATOM 6663 C C . ARG B 1 230 ? -13.734 9.086 11.953 1 96.06 230 ARG B C 1
ATOM 6665 O O . ARG B 1 230 ? -14.773 9.383 11.352 1 96.06 230 ARG B O 1
ATOM 6672 N N . CYS B 1 231 ? -13.711 8.484 13.086 1 96.25 231 CYS B N 1
ATOM 6673 C CA . CYS B 1 231 ? -14.961 8.148 13.758 1 96.25 231 CYS B CA 1
ATOM 6674 C C . CYS B 1 231 ? -15.789 9.398 14.031 1 96.25 231 CYS B C 1
ATOM 6676 O O . CYS B 1 231 ? -16.984 9.422 13.773 1 96.25 231 CYS B O 1
ATOM 6678 N N . LEU B 1 232 ? -15.102 10.383 14.5 1 96.75 232 LEU B N 1
ATOM 6679 C CA . LEU B 1 232 ? -15.789 11.633 14.805 1 96.75 232 LEU B CA 1
ATOM 6680 C C . LEU B 1 232 ? -16.375 12.25 13.539 1 96.75 232 LEU B C 1
ATOM 6682 O O . LEU B 1 232 ? -17.484 12.805 13.57 1 96.75 232 LEU B O 1
ATOM 6686 N N . SER B 1 233 ? -15.695 12.148 12.453 1 96.38 233 SER B N 1
ATOM 6687 C CA . SER B 1 233 ? -16.141 12.711 11.18 1 96.38 233 SER B CA 1
ATOM 6688 C C . SER B 1 233 ? -17.344 11.961 10.625 1 96.38 233 SER B C 1
ATOM 6690 O O . SER B 1 233 ? -18.156 12.531 9.883 1 96.38 233 SER B O 1
ATOM 6692 N N . LEU B 1 234 ? -17.547 10.703 10.984 1 95.62 234 LEU B N 1
ATOM 6693 C CA . LEU B 1 234 ? -18.625 9.867 10.445 1 95.62 234 LEU B CA 1
ATOM 6694 C C . LEU B 1 234 ? -19.859 9.938 11.328 1 95.62 234 LEU B C 1
ATOM 6696 O O . LEU B 1 234 ? -20.953 9.516 10.914 1 95.62 234 LEU B O 1
ATOM 6700 N N . LEU B 1 235 ? -19.797 10.516 12.469 1 95.31 235 LEU B N 1
ATOM 6701 C CA . LEU B 1 235 ? -20.844 10.492 13.469 1 95.31 235 LEU B CA 1
ATOM 6702 C C . LEU B 1 235 ? -22.109 11.164 12.945 1 95.31 235 LEU B C 1
ATOM 6704 O O . LEU B 1 235 ? -23.219 10.688 13.195 1 95.31 235 LEU B O 1
ATOM 6708 N N . PRO B 1 236 ? -22.031 12.242 12.164 1 94.81 236 PRO B N 1
ATOM 6709 C CA . PRO B 1 236 ? -23.25 12.898 11.688 1 94.81 236 PRO B CA 1
ATOM 6710 C C . PRO B 1 236 ? -24.078 12.008 10.773 1 94.81 236 PRO B C 1
ATOM 6712 O O . PRO B 1 236 ? -25.266 12.258 10.57 1 94.81 236 PRO B O 1
ATOM 6715 N N . LYS B 1 237 ? -23.5 10.992 10.227 1 93.5 237 LYS B N 1
ATOM 6716 C CA . LYS B 1 237 ? -24.234 10.07 9.359 1 93.5 237 LYS B CA 1
ATOM 6717 C C . LYS B 1 237 ? -25.312 9.32 10.133 1 93.5 237 LYS B C 1
ATOM 6719 O O . LYS B 1 237 ? -26.219 8.742 9.539 1 93.5 237 LYS B O 1
ATOM 6724 N N . SER B 1 238 ? -25.203 9.25 11.453 1 93.19 238 SER B N 1
ATOM 6725 C CA . SER B 1 238 ? -26.172 8.562 12.289 1 93.19 238 SER B CA 1
ATOM 6726 C C . SER B 1 238 ? -27.578 9.164 12.133 1 93.19 238 SER B C 1
ATOM 6728 O O . SER B 1 238 ? -28.562 8.438 12.055 1 93.19 238 SER B O 1
ATOM 6730 N N . LYS B 1 239 ? -27.672 10.438 12.023 1 89.81 239 LYS B N 1
ATOM 6731 C CA . LYS B 1 239 ? -28.953 11.109 11.82 1 89.81 239 LYS B CA 1
ATOM 6732 C C . LYS B 1 239 ? -29.203 11.391 10.344 1 89.81 239 LYS B C 1
ATOM 6734 O O . LYS B 1 239 ? -30.344 11.344 9.883 1 89.81 239 LYS B O 1
ATOM 6739 N N . GLY B 1 240 ? -28.109 11.648 9.57 1 86.25 240 GLY B N 1
ATOM 6740 C CA . GLY B 1 240 ? -28.172 11.781 8.125 1 86.25 240 GLY B CA 1
ATOM 6741 C C . GLY B 1 240 ? -28.812 13.078 7.668 1 86.25 240 GLY B C 1
ATOM 6742 O O . GLY B 1 240 ? -29.172 13.219 6.5 1 86.25 240 GLY B O 1
ATOM 6743 N N . ASP B 1 241 ? -29.062 13.984 8.594 1 88.44 241 ASP B N 1
ATOM 6744 C CA . ASP B 1 241 ? -29.688 15.258 8.234 1 88.44 241 ASP B CA 1
ATOM 6745 C C . ASP B 1 241 ? -28.625 16.344 8 1 88.44 241 ASP B C 1
ATOM 6747 O O . ASP B 1 241 ? -27.469 16.188 8.398 1 88.44 241 ASP B O 1
ATOM 6751 N N . GLU B 1 242 ? -29 17.297 7.312 1 89.38 242 GLU B N 1
ATOM 6752 C CA . GLU B 1 242 ? -28.109 18.422 6.988 1 89.38 242 GLU B CA 1
ATOM 6753 C C . GLU B 1 242 ? -27.656 19.141 8.25 1 89.38 242 GLU B C 1
ATOM 6755 O O . GLU B 1 242 ? -26.484 19.516 8.367 1 89.38 242 GLU B O 1
ATOM 6760 N N . ASP B 1 243 ? -28.469 19.266 9.125 1 89.69 243 ASP B N 1
ATOM 6761 C CA . ASP B 1 243 ? -28.188 20.047 10.328 1 89.69 243 ASP B CA 1
ATOM 6762 C C . ASP B 1 243 ? -27.156 19.344 11.211 1 89.69 243 ASP B C 1
ATOM 6764 O O . ASP B 1 243 ? -26.328 20 11.844 1 89.69 243 ASP B O 1
ATOM 6768 N N . SER B 1 244 ? -27.188 18.047 11.203 1 91.56 244 SER B N 1
ATOM 6769 C CA . SER B 1 244 ? -26.234 17.312 12.047 1 91.56 244 SER B CA 1
ATOM 6770 C C . SER B 1 244 ? -24.812 17.469 11.539 1 91.56 244 SER B C 1
ATOM 6772 O O . SER B 1 244 ? -23.875 17.594 12.336 1 91.56 244 SER B O 1
ATOM 6774 N N . TRP B 1 245 ? -24.703 17.453 10.242 1 94.19 245 TRP B N 1
ATOM 6775 C CA . TRP B 1 245 ? -23.375 17.641 9.664 1 94.19 245 TRP B CA 1
ATOM 6776 C C . TRP B 1 245 ? -22.844 19.047 9.953 1 94.19 245 TRP B C 1
ATOM 6778 O O . TRP B 1 245 ? -21.703 19.203 10.398 1 94.19 245 TRP B O 1
ATOM 6788 N N . SER B 1 246 ? -23.688 20.078 9.719 1 92.12 246 SER B N 1
ATOM 6789 C CA . SER B 1 246 ? -23.312 21.469 9.945 1 92.12 246 SER B CA 1
ATOM 6790 C C . SER B 1 246 ? -23 21.719 11.422 1 92.12 246 SER B C 1
ATOM 6792 O O . SER B 1 246 ? -22.047 22.438 11.742 1 92.12 246 SER B O 1
ATOM 6794 N N . LEU B 1 247 ? -23.734 21.078 12.211 1 91.56 247 LEU B N 1
ATOM 6795 C CA . LEU B 1 247 ? -23.531 21.234 13.641 1 91.56 247 LEU B CA 1
ATOM 6796 C C . LEU B 1 247 ? -22.188 20.641 14.062 1 91.56 247 LEU B C 1
ATOM 6798 O O . LEU B 1 247 ? -21.438 21.266 14.82 1 91.56 247 LEU B O 1
ATOM 6802 N N . MET B 1 248 ? -21.891 19.484 13.594 1 93.75 248 MET B N 1
ATOM 6803 C CA . MET B 1 248 ? -20.641 18.812 13.961 1 93.75 248 MET B CA 1
ATOM 6804 C C . MET B 1 248 ? -19.438 19.625 13.492 1 93.75 248 MET B C 1
ATOM 6806 O O . MET B 1 248 ? -18.484 19.828 14.25 1 93.75 248 MET B O 1
ATOM 6810 N N . ILE B 1 249 ? -19.469 20.078 12.258 1 94.5 249 ILE B N 1
ATOM 6811 C CA . ILE B 1 249 ? -18.328 20.844 11.742 1 94.5 249 ILE B CA 1
ATOM 6812 C C . ILE B 1 249 ? -18.156 22.125 12.539 1 94.5 249 ILE B C 1
ATOM 6814 O O . ILE B 1 249 ? -17.047 22.578 12.789 1 94.5 249 ILE B O 1
ATOM 6818 N N . TYR B 1 250 ? -19.281 22.734 12.906 1 92.44 250 TYR B N 1
ATOM 6819 C CA . TYR B 1 250 ? -19.234 23.938 13.727 1 92.44 250 TYR B CA 1
ATOM 6820 C C . TYR B 1 250 ? -18.609 23.656 15.086 1 92.44 250 TYR B C 1
ATOM 6822 O O . TYR B 1 250 ? -17.75 24.406 15.547 1 92.44 250 TYR B O 1
ATOM 6830 N N . LYS B 1 251 ? -19.031 22.562 15.695 1 92.5 251 LYS B N 1
ATOM 6831 C CA . LYS B 1 251 ? -18.484 22.172 17 1 92.5 251 LYS B CA 1
ATOM 6832 C C . LYS B 1 251 ? -16.984 21.938 16.906 1 92.5 251 LYS B C 1
ATOM 6834 O O . LYS B 1 251 ? -16.234 22.344 17.797 1 92.5 251 LYS B O 1
ATOM 6839 N N . VAL B 1 252 ? -16.594 21.266 15.867 1 95.31 252 VAL B N 1
ATOM 6840 C CA . VAL B 1 252 ? -15.18 20.938 15.672 1 95.31 252 VAL B CA 1
ATOM 6841 C C . VAL B 1 252 ? -14.375 22.219 15.461 1 95.31 252 VAL B C 1
ATOM 6843 O O . VAL B 1 252 ? -13.297 22.375 16.031 1 95.31 252 VAL B O 1
ATOM 6846 N N . LEU B 1 253 ? -14.953 23.188 14.672 1 94.94 253 LEU B N 1
ATOM 6847 C CA . LEU B 1 253 ? -14.273 24.453 14.414 1 94.94 253 LEU B CA 1
ATOM 6848 C C . LEU B 1 253 ? -14.125 25.266 15.695 1 94.94 253 LEU B C 1
ATOM 6850 O O . LEU B 1 253 ? -13.07 25.859 15.945 1 94.94 253 LEU B O 1
ATOM 6854 N N . VAL B 1 254 ? -15.133 25.281 16.469 1 92.19 254 VAL B N 1
ATOM 6855 C CA . VAL B 1 254 ? -15.086 26 17.734 1 92.19 254 VAL B CA 1
ATOM 6856 C C . VAL B 1 254 ? -14.031 25.375 18.656 1 92.19 254 VAL B C 1
ATOM 6858 O O . VAL B 1 254 ? -13.234 26.078 19.266 1 92.19 254 VAL B O 1
ATOM 6861 N N . ALA B 1 255 ? -14.047 24.047 18.703 1 92.19 255 ALA B N 1
ATOM 6862 C CA . ALA B 1 255 ? -13.086 23.344 19.547 1 92.19 255 ALA B CA 1
ATOM 6863 C C . ALA B 1 255 ? -11.648 23.641 19.109 1 92.19 255 ALA B C 1
ATOM 6865 O O . ALA B 1 255 ? -10.781 23.891 19.953 1 92.19 255 ALA B O 1
ATOM 6866 N N . ILE B 1 256 ? -11.391 23.625 17.812 1 93.88 256 ILE B N 1
ATOM 6867 C CA . ILE B 1 256 ? -10.055 23.906 17.297 1 93.88 256 ILE B CA 1
ATOM 6868 C C . ILE B 1 256 ? -9.648 25.328 17.688 1 93.88 256 ILE B C 1
ATOM 6870 O O . ILE B 1 256 ? -8.539 25.562 18.172 1 93.88 256 ILE B O 1
ATOM 6874 N N . ASN B 1 257 ? -10.578 26.266 17.453 1 91.94 257 ASN B N 1
ATOM 6875 C CA . ASN B 1 257 ? -10.289 27.672 17.75 1 91.94 257 ASN B CA 1
ATOM 6876 C C . ASN B 1 257 ? -9.969 27.891 19.219 1 91.94 257 ASN B C 1
ATOM 6878 O O . ASN B 1 257 ? -9.039 28.625 19.562 1 91.94 257 ASN B O 1
ATOM 6882 N N . VAL B 1 258 ? -10.695 27.25 20.062 1 88.38 258 VAL B N 1
ATOM 6883 C CA . VAL B 1 258 ? -10.5 27.391 21.5 1 88.38 258 VAL B CA 1
ATOM 6884 C C . VAL B 1 258 ? -9.148 26.781 21.891 1 88.38 258 VAL B C 1
ATOM 6886 O O . VAL B 1 258 ? -8.391 27.391 22.656 1 88.38 258 VAL B O 1
ATOM 6889 N N . LEU B 1 259 ? -8.844 25.656 21.391 1 89.56 259 LEU B N 1
ATOM 6890 C CA . LEU B 1 259 ? -7.582 25 21.719 1 89.56 259 LEU B CA 1
ATOM 6891 C C . LEU B 1 259 ? -6.402 25.797 21.188 1 89.56 259 LEU B C 1
ATOM 6893 O O . LEU B 1 259 ? -5.34 25.844 21.812 1 89.56 259 LEU B O 1
ATOM 6897 N N . LEU B 1 260 ? -6.578 26.438 20.031 1 91.06 260 LEU B N 1
ATOM 6898 C CA . LEU B 1 260 ? -5.516 27.234 19.438 1 91.06 260 LEU B CA 1
ATOM 6899 C C . LEU B 1 260 ? -5.242 28.484 20.266 1 91.06 260 LEU B C 1
ATOM 6901 O O . LEU B 1 260 ? -4.129 29.016 20.25 1 91.06 260 LEU B O 1
ATOM 6905 N N . ASN B 1 261 ? -6.281 29 20.984 1 87.88 261 ASN B N 1
ATOM 6906 C CA . ASN B 1 261 ? -6.082 30.172 21.844 1 87.88 261 ASN B CA 1
ATOM 6907 C C . ASN B 1 261 ? -4.98 29.922 22.875 1 87.88 261 ASN B C 1
ATOM 6909 O O . ASN B 1 261 ? -4.152 30.797 23.125 1 87.88 261 ASN B O 1
ATOM 6913 N N . ASP B 1 262 ? -4.996 28.75 23.328 1 82.5 262 ASP B N 1
ATOM 6914 C CA . ASP B 1 262 ? -3.994 28.391 24.328 1 82.5 262 ASP B CA 1
ATOM 6915 C C . ASP B 1 262 ? -2.633 28.156 23.672 1 82.5 262 ASP B C 1
ATOM 6917 O O . ASP B 1 262 ? -1.605 28.594 24.188 1 82.5 262 ASP B O 1
ATOM 6921 N N . SER B 1 263 ? -2.623 27.531 22.609 1 84.88 263 SER B N 1
ATOM 6922 C CA . SER B 1 263 ? -1.376 27.156 21.953 1 84.88 263 SER B CA 1
ATOM 6923 C C . SER B 1 263 ? -0.716 28.359 21.281 1 84.88 263 SER B C 1
ATOM 6925 O O . SER B 1 263 ? 0.512 28.453 21.266 1 84.88 263 SER B O 1
ATOM 6927 N N . PHE B 1 264 ? -1.501 29.344 20.719 1 87.69 264 PHE B N 1
ATOM 6928 C CA . PHE B 1 264 ? -0.957 30.453 19.953 1 87.69 264 PHE B CA 1
ATOM 6929 C C . PHE B 1 264 ? -0.9 31.719 20.812 1 87.69 264 PHE B C 1
ATOM 6931 O O . PHE B 1 264 ? -0.681 32.812 20.297 1 87.69 264 PHE B O 1
ATOM 6938 N N . GLN B 1 265 ? -1.059 31.5 22.062 1 82.81 265 GLN B N 1
ATOM 6939 C CA . GLN B 1 265 ? -0.99 32.656 22.953 1 82.81 265 GLN B CA 1
ATOM 6940 C C . GLN B 1 265 ? 0.348 33.375 22.812 1 82.81 265 GLN B C 1
ATOM 6942 O O . GLN B 1 265 ? 1.408 32.75 22.922 1 82.81 265 GLN B O 1
ATOM 6947 N N . GLY B 1 266 ? 0.275 34.594 22.5 1 80.44 266 GLY B N 1
ATOM 6948 C CA . GLY B 1 266 ? 1.485 35.406 22.375 1 80.44 266 GLY B CA 1
ATOM 6949 C C . GLY B 1 266 ? 2.078 35.375 20.984 1 80.44 266 GLY B C 1
ATOM 6950 O O . GLY B 1 266 ? 3.01 36.125 20.688 1 80.44 266 GLY B O 1
ATOM 6951 N N . LEU B 1 267 ? 1.625 34.531 20.125 1 86.56 267 LEU B N 1
ATOM 6952 C CA . LEU B 1 267 ? 2.182 34.375 18.781 1 86.56 267 LEU B CA 1
ATOM 6953 C C . LEU B 1 267 ? 1.278 35.031 17.75 1 86.56 267 LEU B C 1
ATOM 6955 O O . LEU B 1 267 ? 1.695 35.25 16.609 1 86.56 267 LEU B O 1
ATOM 6959 N N . GLU B 1 268 ? 0.058 35.25 18.125 1 86.19 268 GLU B N 1
ATOM 6960 C CA . GLU B 1 268 ? -0.899 35.906 17.234 1 86.19 268 GLU B CA 1
ATOM 6961 C C . GLU B 1 268 ? -1.597 37.062 17.938 1 86.19 268 GLU B C 1
ATOM 6963 O O . GLU B 1 268 ? -1.526 37.188 19.156 1 86.19 268 GLU B O 1
ATOM 6968 N N . GLU B 1 269 ? -2.18 37.906 17.094 1 81.69 269 GLU B N 1
ATOM 6969 C CA . GLU B 1 269 ? -2.945 39 17.656 1 81.69 269 GLU B CA 1
ATOM 6970 C C . GLU B 1 269 ? -4.215 38.5 18.344 1 81.69 269 GLU B C 1
ATOM 6972 O O . GLU B 1 269 ? -4.91 37.625 17.812 1 81.69 269 GLU B O 1
ATOM 6977 N N . GLU B 1 270 ? -4.465 38.875 19.547 1 77.12 270 GLU B N 1
ATOM 6978 C CA . GLU B 1 270 ? -5.621 38.438 20.328 1 77.12 270 GLU B CA 1
ATOM 6979 C C . GLU B 1 270 ? -6.926 38.75 19.594 1 77.12 270 GLU B C 1
ATOM 6981 O O . GLU B 1 270 ? -7.926 38.031 19.781 1 77.12 270 GLU B O 1
ATOM 6986 N N . THR B 1 271 ? -6.867 39.656 18.688 1 81.94 271 THR B N 1
ATOM 6987 C CA . THR B 1 271 ? -8.07 40.062 17.969 1 81.94 271 THR B CA 1
ATOM 6988 C C . THR B 1 271 ? -8.492 39 16.969 1 81.94 271 THR B C 1
ATOM 6990 O O . THR B 1 271 ? -9.672 38.875 16.641 1 81.94 271 THR B O 1
ATOM 6993 N N . ARG B 1 272 ? -7.543 38.25 16.578 1 83.62 272 ARG B N 1
ATOM 6994 C CA . ARG B 1 272 ? -7.84 37.25 15.562 1 83.62 272 ARG B CA 1
ATOM 6995 C C . ARG B 1 272 ? -8.742 36.125 16.109 1 83.62 272 ARG B C 1
ATOM 6997 O O . ARG B 1 272 ? -9.695 35.719 15.445 1 83.62 272 ARG B O 1
ATOM 7004 N N . SER B 1 273 ? -8.43 35.656 17.297 1 84.75 273 SER B N 1
ATOM 7005 C CA . SER B 1 273 ? -9.234 34.625 17.938 1 84.75 273 SER B CA 1
ATOM 7006 C C . SER B 1 273 ? -10.656 35.125 18.203 1 84.75 273 SER B C 1
ATOM 7008 O O . SER B 1 273 ? -11.617 34.375 17.953 1 84.75 273 SER B O 1
ATOM 7010 N N . SER B 1 274 ? -10.75 36.312 18.609 1 84.69 274 SER B N 1
ATOM 7011 C CA . SER B 1 274 ? -12.062 36.875 18.938 1 84.69 274 SER B CA 1
ATOM 7012 C C . SER B 1 274 ? -12.891 37.094 17.672 1 84.69 274 SER B C 1
ATOM 7014 O O . SER B 1 274 ? -14.109 36.875 17.688 1 84.69 274 SER B O 1
ATOM 7016 N N . GLU B 1 275 ? -12.203 37.469 16.641 1 86.12 275 GLU B N 1
ATOM 7017 C CA . GLU B 1 275 ? -12.898 37.688 15.367 1 86.12 275 GLU B CA 1
ATOM 7018 C C . GLU B 1 275 ? -13.484 36.375 14.852 1 86.12 275 GLU B C 1
ATOM 7020 O O . GLU B 1 275 ? -14.633 36.344 14.398 1 86.12 275 GLU B O 1
ATOM 7025 N N . ILE B 1 276 ? -12.711 35.375 14.977 1 87.56 276 ILE B N 1
ATOM 7026 C CA . ILE B 1 276 ? -13.18 34.062 14.492 1 87.56 276 ILE B CA 1
ATOM 7027 C C . ILE B 1 276 ? -14.305 33.562 15.383 1 87.56 276 ILE B C 1
ATOM 7029 O O . ILE B 1 276 ? -15.289 33 14.891 1 87.56 276 ILE B O 1
ATOM 7033 N N . MET B 1 277 ? -14.156 33.812 16.688 1 85.94 277 MET B N 1
ATOM 7034 C CA . MET B 1 277 ? -15.188 33.375 17.609 1 85.94 277 MET B CA 1
ATOM 7035 C C . MET B 1 277 ? -16.5 34.094 17.375 1 85.94 277 MET B C 1
ATOM 7037 O O . MET B 1 277 ? -17.578 33.5 17.453 1 85.94 277 MET B O 1
ATOM 7041 N N . ARG B 1 278 ? -16.391 35.312 16.969 1 87.12 278 ARG B N 1
ATOM 7042 C CA . ARG B 1 278 ? -17.594 36.094 16.656 1 87.12 278 ARG B CA 1
ATOM 7043 C C . ARG B 1 278 ? -18.266 35.562 15.391 1 87.12 278 ARG B C 1
ATOM 7045 O O . ARG B 1 278 ? -19.5 35.594 15.289 1 87.12 278 ARG B O 1
ATOM 7052 N N . ALA B 1 279 ? -17.391 35.156 14.484 1 87.31 279 ALA B N 1
ATOM 7053 C CA . ALA B 1 279 ? -17.938 34.625 13.242 1 87.31 279 ALA B CA 1
ATOM 7054 C C . ALA B 1 279 ? -18.562 33.25 13.461 1 87.31 279 ALA B C 1
ATOM 7056 O O . ALA B 1 279 ? -19.562 32.906 12.828 1 87.31 279 ALA B O 1
ATOM 7057 N N . LEU B 1 280 ? -17.969 32.531 14.375 1 84.56 280 LEU B N 1
ATOM 7058 C CA . LEU B 1 280 ? -18.453 31.172 14.664 1 84.56 280 LEU B CA 1
ATOM 7059 C C . LEU B 1 280 ? -19.719 31.219 15.5 1 84.56 280 LEU B C 1
ATOM 7061 O O . LEU B 1 280 ? -20.641 30.406 15.289 1 84.56 280 LEU B O 1
ATOM 7065 N N . VAL B 1 281 ? -19.75 32.156 16.469 1 79.69 281 VAL B N 1
ATOM 7066 C CA . VAL B 1 281 ? -20.906 32.281 17.344 1 79.69 281 VAL B CA 1
ATOM 7067 C C . VAL B 1 281 ? -21.531 33.656 17.172 1 79.69 281 VAL B C 1
ATOM 7069 O O . VAL B 1 281 ? -21.203 34.594 17.891 1 79.69 281 VAL B O 1
ATOM 7072 N N . PRO B 1 282 ? -22.375 33.812 16.031 1 72.5 282 PRO B N 1
ATOM 7073 C CA . PRO B 1 282 ? -22.984 35.125 15.844 1 72.5 282 PRO B CA 1
ATOM 7074 C C . PRO B 1 282 ? -23.719 35.625 17.094 1 72.5 282 PRO B C 1
ATOM 7076 O O . PRO B 1 282 ? -24.203 34.812 17.891 1 72.5 282 PRO B O 1
ATOM 7079 N N . PRO B 1 283 ? -23.609 37 17.188 1 70.19 283 PRO B N 1
ATOM 7080 C CA . PRO B 1 283 ? -24.25 37.656 18.328 1 70.19 283 PRO B CA 1
ATOM 7081 C C . PRO B 1 283 ? -25.766 37.438 18.375 1 70.19 283 PRO B C 1
ATOM 7083 O O . PRO B 1 283 ? -26.438 37.562 17.344 1 70.19 283 PRO B O 1
ATOM 7086 N N . LYS B 1 284 ? -26.406 36.438 18.75 1 66.31 284 LYS B N 1
ATOM 7087 C CA . LYS B 1 284 ? -27.844 36.219 18.984 1 66.31 284 LYS B CA 1
ATOM 7088 C C . LYS B 1 284 ? -28.188 34.719 18.953 1 66.31 284 LYS B C 1
ATOM 7090 O O . LYS B 1 284 ? -29.328 34.344 19.188 1 66.31 284 LYS B O 1
ATOM 7095 N N . LYS B 1 285 ? -27.172 34 18.516 1 65.88 285 LYS B N 1
ATOM 7096 C CA . LYS B 1 285 ? -27.5 32.562 18.5 1 65.88 285 LYS B CA 1
ATOM 7097 C C . LYS B 1 285 ? -26.781 31.812 19.609 1 65.88 285 LYS B C 1
ATOM 7099 O O . LYS B 1 285 ? -25.656 32.156 19.969 1 65.88 285 LYS B O 1
ATOM 7104 N N . ASP B 1 286 ? -27.5 31.141 20.391 1 68.25 286 ASP B N 1
ATOM 7105 C CA . ASP B 1 286 ? -26.922 30.328 21.453 1 68.25 286 ASP B CA 1
ATOM 7106 C C . ASP B 1 286 ? -25.844 29.391 20.906 1 68.25 286 ASP B C 1
ATOM 7108 O O . ASP B 1 286 ? -26.047 28.75 19.859 1 68.25 286 ASP B O 1
ATOM 7112 N N . PRO B 1 287 ? -24.688 29.562 21.453 1 69.75 287 PRO B N 1
ATOM 7113 C CA . PRO B 1 287 ? -23.625 28.641 21.016 1 69.75 287 PRO B CA 1
ATOM 7114 C C . PRO B 1 287 ? -24.016 27.172 21.156 1 69.75 287 PRO B C 1
ATOM 7116 O O . PRO B 1 287 ? -24.75 26.812 22.062 1 69.75 287 PRO B O 1
ATOM 7119 N N . PRO B 1 288 ? -23.766 26.469 20.156 1 72.56 288 PRO B N 1
ATOM 7120 C CA . PRO B 1 288 ? -24.062 25.047 20.266 1 72.56 288 PRO B CA 1
ATOM 7121 C C . PRO B 1 288 ? -23.344 24.391 21.453 1 72.56 288 PRO B C 1
ATOM 7123 O O . PRO B 1 288 ? -22.406 24.969 22 1 72.56 288 PRO B O 1
ATOM 7126 N N . ALA B 1 289 ? -23.859 23.281 21.969 1 79.38 289 ALA B N 1
ATOM 7127 C CA . ALA B 1 289 ? -23.219 22.516 23.047 1 79.38 289 ALA B CA 1
ATOM 7128 C C . ALA B 1 289 ? -21.797 22.125 22.672 1 79.38 289 ALA B C 1
ATOM 7130 O O . ALA B 1 289 ? -21.516 21.797 21.516 1 79.38 289 ALA B O 1
ATOM 7131 N N . PRO B 1 290 ? -20.906 22.328 23.562 1 83.81 290 PRO B N 1
ATOM 7132 C CA . PRO B 1 290 ? -19.5 22 23.281 1 83.81 290 PRO B CA 1
ATOM 7133 C C . PRO B 1 290 ? -19.328 20.547 22.828 1 83.81 290 PRO B C 1
ATOM 7135 O O . PRO B 1 290 ? -20.156 19.688 23.109 1 83.81 290 PRO B O 1
ATOM 7138 N N . LEU B 1 291 ? -18.281 20.391 22.078 1 88.62 291 LEU B N 1
ATOM 7139 C CA . LEU B 1 291 ? -17.938 19.062 21.562 1 88.62 291 LEU B CA 1
ATOM 7140 C C . LEU B 1 291 ? -17.75 18.062 22.703 1 88.62 291 LEU B C 1
ATOM 7142 O O . LEU B 1 291 ? -17.062 18.359 23.672 1 88.62 291 LEU B O 1
ATOM 7146 N N . GLY B 1 292 ? -18.422 17 22.75 1 84.12 292 GLY B N 1
ATOM 7147 C CA . GLY B 1 292 ? -18.266 15.93 23.719 1 84.12 292 GLY B CA 1
ATOM 7148 C C . GLY B 1 292 ? -19.188 16.078 24.906 1 84.12 292 GLY B C 1
ATOM 7149 O O . GLY B 1 292 ? -19.047 15.352 25.906 1 84.12 292 GLY B O 1
ATOM 7150 N N . THR B 1 293 ? -20.141 17.078 25.031 1 76.44 293 THR B N 1
ATOM 7151 C CA . THR B 1 293 ? -21.047 17.266 26.172 1 76.44 293 THR B CA 1
ATOM 7152 C C . THR B 1 293 ? -22.25 16.328 26.062 1 76.44 293 THR B C 1
ATOM 7154 O O . THR B 1 293 ? -22.75 16.078 24.969 1 76.44 293 THR B O 1
ATOM 7157 N N . THR B 1 294 ? -22.531 15.414 27.188 1 61.78 294 THR B N 1
ATOM 7158 C CA . THR B 1 294 ? -23.703 14.547 27.25 1 61.78 294 THR B CA 1
ATOM 7159 C C . THR B 1 294 ? -24.891 15.289 27.859 1 61.78 294 THR B C 1
ATOM 7161 O O . THR B 1 294 ? -24.719 16.031 28.828 1 61.78 294 THR B O 1
ATOM 7164 N N . THR B 1 295 ? -26.203 15.516 27.281 1 49.53 295 THR B N 1
ATOM 7165 C CA . THR B 1 295 ? -27.406 16.156 27.797 1 49.53 295 THR B CA 1
ATOM 7166 C C . THR B 1 295 ? -27.812 15.539 29.141 1 49.53 295 THR B C 1
ATOM 7168 O O . THR B 1 295 ? -28.719 16.062 29.812 1 49.53 295 THR B O 1
ATOM 7171 N N . THR B 1 296 ? -28 14.195 29.578 1 39.06 296 THR B N 1
ATOM 7172 C CA . THR B 1 296 ? -28.797 13.68 30.703 1 39.06 296 THR B CA 1
ATOM 7173 C C . THR B 1 296 ? -28.406 14.375 32 1 39.06 296 THR B C 1
ATOM 7175 O O . THR B 1 296 ? -29.109 14.242 33 1 39.06 296 THR B O 1
ATOM 7178 N N . THR B 1 297 ? -27.406 13.984 32.875 1 35.75 297 THR B N 1
ATOM 7179 C CA . THR B 1 297 ? -27.359 14.164 34.312 1 35.75 297 THR B CA 1
ATOM 7180 C C . THR B 1 297 ? -27.656 15.617 34.688 1 35.75 297 THR B C 1
ATOM 7182 O O . THR B 1 297 ? -26.938 16.531 34.281 1 35.75 297 THR B O 1
ATOM 7185 N N . ILE B 1 298 ? -29 15.891 35.125 1 32.22 298 ILE B N 1
ATOM 7186 C CA . ILE B 1 298 ? -29.672 16.953 35.875 1 32.22 298 ILE B CA 1
ATOM 7187 C C . ILE B 1 298 ? -28.719 17.547 36.906 1 32.22 298 ILE B C 1
ATOM 7189 O O . ILE B 1 298 ? -28.578 18.766 37 1 32.22 298 ILE B O 1
ATOM 7193 N N . SER B 1 299 ? -29.062 16.891 38.406 1 30.11 299 SER B N 1
ATOM 7194 C CA . SER B 1 299 ? -28.938 17.453 39.75 1 30.11 299 SER B CA 1
ATOM 7195 C C . SER B 1 299 ? -27.5 17.875 40.062 1 30.11 299 SER B C 1
ATOM 7197 O O . SER B 1 299 ? -27.266 18.75 40.875 1 30.11 299 SER B O 1
ATOM 7199 N N . SER B 1 300 ? -26.812 16.719 40.781 1 29.8 300 SER B N 1
ATOM 7200 C CA . SER B 1 300 ? -25.578 17.172 41.406 1 29.8 300 SER B CA 1
ATOM 7201 C C . SER B 1 300 ? -24.734 18 40.438 1 29.8 300 SER B C 1
ATOM 7203 O O . SER B 1 300 ? -24.797 17.797 39.219 1 29.8 300 SER B O 1
ATOM 7205 N N . PRO B 1 301 ? -24.344 19.141 41.031 1 29.45 301 PRO B N 1
ATOM 7206 C CA . PRO B 1 301 ? -23.547 19.969 40.156 1 29.45 301 PRO B CA 1
ATOM 7207 C C . PRO B 1 301 ? -22.703 19.156 39.156 1 29.45 301 PRO B C 1
ATOM 7209 O O . PRO B 1 301 ? -22.141 18.125 39.531 1 29.45 301 PRO B O 1
ATOM 7212 N N . PRO B 1 302 ? -23.328 18.812 37.969 1 29.64 302 PRO B N 1
ATOM 7213 C CA . PRO B 1 302 ? -22.641 17.938 37 1 29.64 302 PRO B CA 1
ATOM 7214 C C . PRO B 1 302 ? -21.156 17.797 37.312 1 29.64 302 PRO B C 1
ATOM 7216 O O . PRO B 1 302 ? -20.469 18.781 37.594 1 29.64 302 PRO B O 1
ATOM 7219 N N . ALA B 1 303 ? -20.891 16.828 38.281 1 29.56 303 ALA B N 1
ATOM 7220 C CA . ALA B 1 303 ? -19.438 16.875 38.438 1 29.56 303 ALA B CA 1
ATOM 7221 C C . ALA B 1 303 ? -18.766 17.359 37.156 1 29.56 303 ALA B C 1
ATOM 7223 O O . ALA B 1 303 ? -19.297 17.141 36.031 1 29.56 303 ALA B O 1
ATOM 7224 N N . PRO B 1 304 ? -18 18.375 37.281 1 26.73 304 PRO B N 1
ATOM 7225 C CA . PRO B 1 304 ? -17.297 18.719 36.031 1 26.73 304 PRO B CA 1
ATOM 7226 C C . PRO B 1 304 ? -17 17.5 35.188 1 26.73 304 PRO B C 1
ATOM 7228 O O . PRO B 1 304 ? -16.312 16.578 35.625 1 26.73 304 PRO B O 1
ATOM 7231 N N . LEU B 1 305 ? -18 16.531 34.969 1 28.97 305 LEU B N 1
ATOM 7232 C CA . LEU B 1 305 ? -17.594 15.648 33.906 1 28.97 305 LEU B CA 1
ATOM 7233 C C . LEU B 1 305 ? -16.344 16.188 33.188 1 28.97 305 LEU B C 1
ATOM 7235 O O . LEU B 1 305 ? -16.203 17.391 33.031 1 28.97 305 LEU B O 1
ATOM 7239 N N . GLY B 1 306 ? -15.281 15.492 33.375 1 28.7 306 GLY B N 1
ATOM 7240 C CA . GLY B 1 306 ? -14.109 16.219 32.938 1 28.7 306 GLY B CA 1
ATOM 7241 C C . GLY B 1 306 ? -14.383 17.078 31.703 1 28.7 306 GLY B C 1
ATOM 7242 O O . GLY B 1 306 ? -14.43 16.562 30.578 1 28.7 306 GLY B O 1
ATOM 7243 N N . GLY B 1 307 ? -15.609 17.531 31.5 1 28.36 307 GLY B N 1
ATOM 7244 C CA . GLY B 1 307 ? -16.109 18.5 30.531 1 28.36 307 GLY B CA 1
ATOM 7245 C C . GLY B 1 307 ? -15.016 19.141 29.703 1 28.36 307 GLY B C 1
ATOM 7246 O O . GLY B 1 307 ? -13.992 19.562 30.234 1 28.36 307 GLY B O 1
ATOM 7247 N N . LEU B 1 308 ? -14.93 18.609 28.594 1 30.48 308 LEU B N 1
ATOM 7248 C CA . LEU B 1 308 ? -13.719 19.062 27.922 1 30.48 308 LEU B CA 1
ATOM 7249 C C . LEU B 1 308 ? -13.445 20.531 28.234 1 30.48 308 LEU B C 1
ATOM 7251 O O . LEU B 1 308 ? -13.906 21.422 27.516 1 30.48 308 LEU B O 1
ATOM 7255 N N . THR B 1 309 ? -13.891 21.109 29.375 1 29.92 309 THR B N 1
ATOM 7256 C CA . THR B 1 309 ? -13.008 22.219 29.719 1 29.92 309 THR B CA 1
ATOM 7257 C C . THR B 1 309 ? -11.562 21.891 29.359 1 29.92 309 THR B C 1
ATOM 7259 O O . THR B 1 309 ? -10.969 20.969 29.922 1 29.92 309 THR B O 1
ATOM 7262 N N . ILE B 1 310 ? -11.367 21.781 28.141 1 32.66 310 ILE B N 1
ATOM 7263 C CA . ILE B 1 310 ? -10.07 21.812 27.484 1 32.66 310 ILE B CA 1
ATOM 7264 C C . ILE B 1 310 ? -8.977 22.125 28.5 1 32.66 310 ILE B C 1
ATOM 7266 O O . ILE B 1 310 ? -7.859 21.625 28.391 1 32.66 310 ILE B O 1
ATOM 7270 N N . PHE B 1 311 ? -9.32 23.188 29.547 1 29.61 311 PHE B N 1
ATOM 7271 C CA . PHE B 1 311 ? -8.469 23.969 30.453 1 29.61 311 PHE B CA 1
ATOM 7272 C C . PHE B 1 311 ? -8.344 23.281 31.797 1 29.61 311 PHE B C 1
ATOM 7274 O O . PHE B 1 311 ? -7.836 23.875 32.75 1 29.61 311 PHE B O 1
ATOM 7281 N N . ASP B 1 312 ? -9.266 22.516 32.25 1 32.66 312 ASP B N 1
ATOM 7282 C CA . ASP B 1 312 ? -8.711 22.109 33.531 1 32.66 312 ASP B CA 1
ATOM 7283 C C . ASP B 1 312 ? -7.266 21.656 33.406 1 32.66 312 ASP B C 1
ATOM 7285 O O . ASP B 1 312 ? -6.98 20.453 33.469 1 32.66 312 ASP B O 1
ATOM 7289 N N . ILE B 1 313 ? -6.734 22.016 32.469 1 31.48 313 ILE B N 1
ATOM 7290 C CA . ILE B 1 313 ? -5.316 22.25 32.219 1 31.48 313 ILE B CA 1
ATOM 7291 C C . ILE B 1 313 ? -4.621 22.641 33.531 1 31.48 313 ILE B C 1
ATOM 7293 O O . ILE B 1 313 ? -3.557 23.266 33.5 1 31.48 313 ILE B O 1
ATOM 7297 N N . SER B 1 314 ? -5.375 22.766 34.594 1 29.33 314 SER B N 1
ATOM 7298 C CA . SER B 1 314 ? -4.621 23.203 35.75 1 29.33 314 SER B CA 1
ATOM 7299 C C . SER B 1 314 ? -3.396 22.328 36 1 29.33 314 SER B C 1
ATOM 7301 O O . SER B 1 314 ? -2.646 22.547 36.969 1 29.33 314 SER B O 1
ATOM 7303 N N . ASN B 1 315 ? -3.615 21.109 36.062 1 31.33 315 ASN B N 1
ATOM 7304 C CA . ASN B 1 315 ? -2.303 20.656 36.5 1 31.33 315 ASN B CA 1
ATOM 7305 C C . ASN B 1 315 ? -1.186 21.25 35.656 1 31.33 315 ASN B C 1
ATOM 7307 O O . ASN B 1 315 ? -1.41 21.641 34.5 1 31.33 315 ASN B O 1
ATOM 7311 N N . LYS B 1 316 ? 0.17 20.969 35.906 1 36.75 316 LYS B N 1
ATOM 7312 C CA . LYS B 1 316 ? 1.363 21.75 35.594 1 36.75 316 LYS B CA 1
ATOM 7313 C C . LYS B 1 316 ? 1.426 22.125 34.125 1 36.75 316 LYS B C 1
ATOM 7315 O O . LYS B 1 316 ? 1.139 21.297 33.25 1 36.75 316 LYS B O 1
ATOM 7320 N N . ALA B 1 317 ? 1.397 23.375 33.688 1 36.88 317 ALA B N 1
ATOM 7321 C CA . ALA B 1 317 ? 1.646 24.25 32.562 1 36.88 317 ALA B CA 1
ATOM 7322 C C . ALA B 1 317 ? 2.258 23.469 31.391 1 36.88 317 ALA B C 1
ATOM 7324 O O . ALA B 1 317 ? 1.846 23.641 30.234 1 36.88 317 ALA B O 1
ATOM 7325 N N . THR B 1 318 ? 3.262 22.859 31.609 1 41.47 318 THR B N 1
ATOM 7326 C CA . THR B 1 318 ? 4.203 22.297 30.641 1 41.47 318 THR B CA 1
ATOM 7327 C C . THR B 1 318 ? 3.588 21.094 29.922 1 41.47 318 THR B C 1
ATOM 7329 O O . THR B 1 318 ? 3.818 20.906 28.719 1 41.47 318 THR B O 1
ATOM 7332 N N . LEU B 1 319 ? 2.805 20.172 30.703 1 42.47 319 LEU B N 1
ATOM 7333 C CA . LEU B 1 319 ? 2.322 18.891 30.203 1 42.47 319 LEU B CA 1
ATOM 7334 C C . LEU B 1 319 ? 1.09 19.078 29.328 1 42.47 319 LEU B C 1
ATOM 7336 O O . LEU B 1 319 ? 0.887 18.328 28.359 1 42.47 319 LEU B O 1
ATOM 7340 N N . GLN B 1 320 ? 0.17 20.078 29.688 1 46.88 320 GLN B N 1
ATOM 7341 C CA . GLN B 1 320 ? -1.092 20.359 29 1 46.88 320 GLN B CA 1
ATOM 7342 C C . GLN B 1 320 ? -0.855 20.828 27.578 1 46.88 320 GLN B C 1
ATOM 7344 O O . GLN B 1 320 ? -1.575 20.438 26.656 1 46.88 320 GLN B O 1
ATOM 7349 N N . GLU B 1 321 ? 0.068 21.844 27.578 1 50.91 321 GLU B N 1
ATOM 7350 C CA . GLU B 1 321 ? 0.392 22.391 26.266 1 50.91 321 GLU B CA 1
ATOM 7351 C C . GLU B 1 321 ? 0.8 21.297 25.281 1 50.91 321 GLU B C 1
ATOM 7353 O O . GLU B 1 321 ? 0.462 21.359 24.109 1 50.91 321 GLU B O 1
ATOM 7358 N N . ARG B 1 322 ? 1.459 20.266 25.969 1 54.56 322 ARG B N 1
ATOM 7359 C CA . ARG B 1 322 ? 2.012 19.172 25.172 1 54.56 322 ARG B CA 1
ATOM 7360 C C . ARG B 1 322 ? 0.907 18.25 24.672 1 54.56 322 ARG B C 1
ATOM 7362 O O . ARG B 1 322 ? 0.986 17.734 23.547 1 54.56 322 ARG B O 1
ATOM 7369 N N . VAL B 1 323 ? -0.15 18.25 25.594 1 52.62 323 VAL B N 1
ATOM 7370 C CA . VAL B 1 323 ? -1.225 17.312 25.297 1 52.62 323 VAL B CA 1
ATOM 7371 C C . VAL B 1 323 ? -2.146 17.891 24.234 1 52.62 323 VAL B C 1
ATOM 7373 O O . VAL B 1 323 ? -2.705 17.156 23.406 1 52.62 323 VAL B O 1
ATOM 7376 N N . SER B 1 324 ? -2 19.266 24 1 68.19 324 SER B N 1
ATOM 7377 C CA . SER B 1 324 ? -3.033 19.922 23.203 1 68.19 324 SER B CA 1
ATOM 7378 C C . SER B 1 324 ? -2.707 19.859 21.719 1 68.19 324 SER B C 1
ATOM 7380 O O . SER B 1 324 ? -3.607 19.766 20.875 1 68.19 324 SER B O 1
ATOM 7382 N N . MET B 1 325 ? -1.55 19.609 21.516 1 81 325 MET B N 1
ATOM 7383 C CA . MET B 1 325 ? -1.191 19.812 20.125 1 81 325 MET B CA 1
ATOM 7384 C C . MET B 1 325 ? -1.605 18.625 19.266 1 81 325 MET B C 1
ATOM 7386 O O . MET B 1 325 ? -2.221 18.781 18.219 1 81 325 MET B O 1
ATOM 7390 N N . PRO B 1 326 ? -1.477 17.469 19.828 1 83.31 326 PRO B N 1
ATOM 7391 C CA . PRO B 1 326 ? -1.961 16.359 19.016 1 83.31 326 PRO B CA 1
ATOM 7392 C C . PRO B 1 326 ? -3.482 16.328 18.906 1 83.31 326 PRO B C 1
ATOM 7394 O O . PRO B 1 326 ? -4.02 15.852 17.891 1 83.31 326 PRO B O 1
ATOM 7397 N N . SER B 1 327 ? -4.102 16.891 19.891 1 91.06 327 SER B N 1
ATOM 7398 C CA . SER B 1 327 ? -5.559 16.938 19.859 1 91.06 327 SER B CA 1
ATOM 7399 C C . SER B 1 327 ? -6.047 17.891 18.766 1 91.06 327 SER B C 1
ATOM 7401 O O . SER B 1 327 ? -7.023 17.609 18.078 1 91.06 327 SER B O 1
ATOM 7403 N N . ILE B 1 328 ? -5.328 19.047 18.672 1 93.44 328 ILE B N 1
ATOM 7404 C CA . ILE B 1 328 ? -5.676 20.016 17.641 1 93.44 328 ILE B CA 1
ATOM 7405 C C . ILE B 1 328 ? -5.512 19.375 16.25 1 93.44 328 ILE B C 1
ATOM 7407 O O . ILE B 1 328 ? -6.387 19.5 15.398 1 93.44 328 ILE B O 1
ATOM 7411 N N . SER B 1 329 ? -4.441 18.688 16.125 1 92.56 329 SER B N 1
ATOM 7412 C CA . SER B 1 329 ? -4.172 18.031 14.852 1 92.56 329 SER B CA 1
ATOM 7413 C C . SER B 1 329 ? -5.234 16.984 14.539 1 92.56 329 SER B C 1
ATOM 7415 O O . SER B 1 329 ? -5.672 16.859 13.398 1 92.56 329 SER B O 1
ATOM 7417 N N . ALA B 1 330 ? -5.582 16.219 15.5 1 94.5 330 ALA B N 1
ATOM 7418 C CA . ALA B 1 330 ? -6.609 15.211 15.305 1 94.5 330 ALA B CA 1
ATOM 7419 C C . ALA B 1 330 ? -7.934 15.844 14.883 1 94.5 330 ALA B C 1
ATOM 7421 O O . ALA B 1 330 ? -8.617 15.32 14 1 94.5 330 ALA B O 1
ATOM 7422 N N . LEU B 1 331 ? -8.281 16.953 15.484 1 96.25 331 LEU B N 1
ATOM 7423 C CA . LEU B 1 331 ? -9.523 17.641 15.141 1 96.25 331 LEU B CA 1
ATOM 7424 C C . LEU B 1 331 ? -9.453 18.234 13.742 1 96.25 331 LEU B C 1
ATOM 7426 O O . LEU B 1 331 ? -10.445 18.266 13.023 1 96.25 331 LEU B O 1
ATOM 7430 N N . MET B 1 332 ? -8.305 18.766 13.422 1 96.94 332 MET B N 1
ATOM 7431 C CA . MET B 1 332 ? -8.125 19.281 12.062 1 96.94 332 MET B CA 1
ATOM 7432 C C . MET B 1 332 ? -8.258 18.172 11.039 1 96.94 332 MET B C 1
ATOM 7434 O O . MET B 1 332 ? -8.844 18.359 9.969 1 96.94 332 MET B O 1
ATOM 7438 N N . LEU B 1 333 ? -7.676 17.031 11.398 1 96.81 333 LEU B N 1
ATOM 7439 C CA . LEU B 1 333 ? -7.844 15.875 10.531 1 96.81 333 LEU B CA 1
ATOM 7440 C C . LEU B 1 333 ? -9.312 15.5 10.398 1 96.81 333 LEU B C 1
ATOM 7442 O O . LEU B 1 333 ? -9.773 15.141 9.312 1 96.81 333 LEU B O 1
ATOM 7446 N N . CYS B 1 334 ? -10 15.562 11.484 1 97.25 334 CYS B N 1
ATOM 7447 C CA . CYS B 1 334 ? -11.43 15.305 11.469 1 97.25 334 CYS B CA 1
ATOM 7448 C C . CYS B 1 334 ? -12.141 16.25 10.492 1 97.25 334 CYS B C 1
ATOM 7450 O O . CYS B 1 334 ? -12.953 15.805 9.68 1 97.25 334 CYS B O 1
ATOM 7452 N N . CYS B 1 335 ? -11.812 17.484 10.531 1 96.25 335 CYS B N 1
ATOM 7453 C CA . CYS B 1 335 ? -12.398 18.484 9.648 1 96.25 335 CYS B CA 1
ATOM 7454 C C . CYS B 1 335 ? -12.117 18.156 8.188 1 96.25 335 CYS B C 1
ATOM 7456 O O . CYS B 1 335 ? -13.031 18.172 7.355 1 96.25 335 CYS B O 1
ATOM 7458 N N . SER B 1 336 ? -10.906 17.875 7.945 1 96.31 336 SER B N 1
ATOM 7459 C CA . SER B 1 336 ? -10.523 17.531 6.578 1 96.31 336 SER B CA 1
ATOM 7460 C C . SER B 1 336 ? -11.25 16.281 6.102 1 96.31 336 SER B C 1
ATOM 7462 O O . SER B 1 336 ? -11.711 16.219 4.961 1 96.31 336 SER B O 1
ATOM 7464 N N . THR B 1 337 ? -11.367 15.312 6.953 1 95.31 337 THR B N 1
ATOM 7465 C CA . THR B 1 337 ? -12.039 14.062 6.602 1 95.31 337 THR B CA 1
ATOM 7466 C C . THR B 1 337 ? -13.523 14.297 6.355 1 95.31 337 THR B C 1
ATOM 7468 O O . THR B 1 337 ? -14.109 13.695 5.453 1 95.31 337 THR B O 1
ATOM 7471 N N . MET B 1 338 ? -14.172 15.141 7.102 1 95.25 338 MET B N 1
ATOM 7472 C CA . MET B 1 338 ? -15.586 15.469 6.922 1 95.25 338 MET B CA 1
ATOM 7473 C C . MET B 1 338 ? -15.828 16.078 5.543 1 95.25 338 MET B C 1
ATOM 7475 O O . MET B 1 338 ? -16.859 15.805 4.914 1 95.25 338 MET B O 1
ATOM 7479 N N . LEU B 1 339 ? -14.883 16.812 5.086 1 93.5 339 LEU B N 1
ATOM 7480 C CA . LEU B 1 339 ? -15.023 17.5 3.807 1 93.5 339 LEU B CA 1
ATOM 7481 C C . LEU B 1 339 ? -14.82 16.547 2.643 1 93.5 339 LEU B C 1
ATOM 7483 O O . LEU B 1 339 ? -15.352 16.766 1.551 1 93.5 339 LEU B O 1
ATOM 7487 N N . THR B 1 340 ? -14.078 15.492 2.848 1 89.25 340 THR B N 1
ATOM 7488 C CA . THR B 1 340 ? -13.711 14.617 1.739 1 89.25 340 THR B CA 1
ATOM 7489 C C . THR B 1 340 ? -14.555 13.352 1.75 1 89.25 340 THR B C 1
ATOM 7491 O O . THR B 1 340 ? -14.555 12.586 0.782 1 89.25 340 THR B O 1
ATOM 7494 N N . THR B 1 341 ? -15.227 13.117 2.787 1 87.81 341 THR B N 1
ATOM 7495 C CA . THR B 1 341 ? -16.062 11.93 2.877 1 87.81 341 THR B CA 1
ATOM 7496 C C . THR B 1 341 ? -17.484 12.227 2.381 1 87.81 341 THR B C 1
ATOM 7498 O O . THR B 1 341 ? -18 13.32 2.59 1 87.81 341 THR B O 1
ATOM 7501 N N . SER B 1 342 ? -18.109 11.242 1.688 1 85.19 342 SER B N 1
ATOM 7502 C CA . SER B 1 342 ? -19.453 11.406 1.146 1 85.19 342 SER B CA 1
ATOM 7503 C C . SER B 1 342 ? -20.5 11.453 2.256 1 85.19 342 SER B C 1
ATOM 7505 O O . SER B 1 342 ? -20.359 10.766 3.271 1 85.19 342 SER B O 1
ATOM 7507 N N . TYR B 1 343 ? -21.422 12.305 2.125 1 87.25 343 TYR B N 1
ATOM 7508 C CA . TYR B 1 343 ? -22.547 12.469 3.051 1 87.25 343 TYR B CA 1
ATOM 7509 C C . TYR B 1 343 ? -23.875 12.398 2.316 1 87.25 343 TYR B C 1
ATOM 7511 O O . TYR B 1 343 ? -24.016 12.93 1.211 1 87.25 343 TYR B O 1
ATOM 7519 N N . PRO B 1 344 ? -24.844 11.672 2.797 1 84.38 344 PRO B N 1
ATOM 7520 C CA . PRO B 1 344 ? -26.109 11.406 2.104 1 84.38 344 PRO B CA 1
ATOM 7521 C C . PRO B 1 344 ? -26.906 12.68 1.854 1 84.38 344 PRO B C 1
ATOM 7523 O O . PRO B 1 344 ? -27.641 12.766 0.856 1 84.38 344 PRO B O 1
ATOM 7526 N N . ALA B 1 345 ? -26.891 13.648 2.664 1 87.62 345 ALA B N 1
ATOM 7527 C CA . ALA B 1 345 ? -27.656 14.875 2.506 1 87.62 345 ALA B CA 1
ATOM 7528 C C . ALA B 1 345 ? -26.766 16.031 2.061 1 87.62 345 ALA B C 1
ATOM 7530 O O . ALA B 1 345 ? -25.547 15.992 2.254 1 87.62 345 ALA B O 1
ATOM 7531 N N . LYS B 1 346 ? -27.375 16.891 1.293 1 85.5 346 LYS B N 1
ATOM 7532 C CA . LYS B 1 346 ? -26.641 18.094 0.921 1 85.5 346 LYS B CA 1
ATOM 7533 C C . LYS B 1 346 ? -26.469 19.031 2.117 1 85.5 346 LYS B C 1
ATOM 7535 O O . LYS B 1 346 ? -27.453 19.438 2.736 1 85.5 346 LYS B O 1
ATOM 7540 N N . ALA B 1 347 ? -25.266 19.078 2.584 1 87.81 347 ALA B N 1
ATOM 7541 C CA . ALA B 1 347 ? -25 19.953 3.729 1 87.81 347 ALA B CA 1
ATOM 7542 C C . ALA B 1 347 ? -24.281 21.219 3.293 1 87.81 347 ALA B C 1
ATOM 7544 O O . ALA B 1 347 ? -23.5 21.203 2.33 1 87.81 347 ALA B O 1
ATOM 7545 N N . LYS B 1 348 ? -24.641 22.312 3.949 1 86 348 LYS B N 1
ATOM 7546 C CA . LYS B 1 348 ? -24.016 23.609 3.656 1 86 348 LYS B CA 1
ATOM 7547 C C . LYS B 1 348 ? -22.609 23.672 4.238 1 86 348 LYS B C 1
ATOM 7549 O O . LYS B 1 348 ? -22.406 23.453 5.438 1 86 348 LYS B O 1
ATOM 7554 N N . LEU B 1 349 ? -21.719 23.891 3.436 1 90.19 349 LEU B N 1
ATOM 7555 C CA . LEU B 1 349 ? -20.312 23.984 3.834 1 90.19 349 LEU B CA 1
ATOM 7556 C C . LEU B 1 349 ? -19.984 25.406 4.305 1 90.19 349 LEU B C 1
ATOM 7558 O O . LEU B 1 349 ? -20.172 26.359 3.564 1 90.19 349 LEU B O 1
ATOM 7562 N N . PRO B 1 350 ? -19.641 25.594 5.547 1 92.44 350 PRO B N 1
ATOM 7563 C CA . PRO B 1 350 ? -19.234 26.922 6.012 1 92.44 350 PRO B CA 1
ATOM 7564 C C . PRO B 1 350 ? -17.844 27.328 5.512 1 92.44 350 PRO B C 1
ATOM 7566 O O . PRO B 1 350 ? -16.891 27.391 6.293 1 92.44 350 PRO B O 1
ATOM 7569 N N . VAL B 1 351 ? -17.734 27.672 4.293 1 94.19 351 VAL B N 1
ATOM 7570 C CA . VAL B 1 351 ? -16.469 27.922 3.613 1 94.19 351 VAL B CA 1
ATOM 7571 C C . VAL B 1 351 ? -15.75 29.094 4.281 1 94.19 351 VAL B C 1
ATOM 7573 O O . VAL B 1 351 ? -14.539 29.031 4.523 1 94.19 351 VAL B O 1
ATOM 7576 N N . ARG B 1 352 ? -16.469 30.172 4.617 1 93.31 352 ARG B N 1
ATOM 7577 C CA . ARG B 1 352 ? -15.875 31.359 5.203 1 93.31 352 ARG B CA 1
ATOM 7578 C C . ARG B 1 352 ? -15.203 31.047 6.535 1 93.31 352 ARG B C 1
ATOM 7580 O O . ARG B 1 352 ? -14.062 31.438 6.777 1 93.31 352 ARG B O 1
ATOM 7587 N N . LEU B 1 353 ? -15.922 30.328 7.387 1 94.06 353 LEU B N 1
ATOM 7588 C CA . LEU B 1 353 ? -15.398 29.969 8.703 1 94.06 353 LEU B CA 1
ATOM 7589 C C . LEU B 1 353 ? -14.172 29.062 8.578 1 94.06 353 LEU B C 1
ATOM 7591 O O . LEU B 1 353 ? -13.195 29.234 9.312 1 94.06 353 LEU B O 1
ATOM 7595 N N . LEU B 1 354 ? -14.25 28.109 7.648 1 96.12 354 LEU B N 1
ATOM 7596 C CA . LEU B 1 354 ? -13.125 27.203 7.406 1 96.12 354 LEU B CA 1
ATOM 7597 C C . LEU B 1 354 ? -11.898 27.984 6.941 1 96.12 354 LEU B C 1
ATOM 7599 O O . LEU B 1 354 ? -10.789 27.75 7.422 1 96.12 354 LEU B O 1
ATOM 7603 N N . LEU B 1 355 ? -12.07 28.938 6.059 1 96.31 355 LEU B N 1
ATOM 7604 C CA . LEU B 1 355 ? -10.961 29.734 5.535 1 96.31 355 LEU B CA 1
ATOM 7605 C C . LEU B 1 355 ? -10.352 30.609 6.629 1 96.31 355 LEU B C 1
ATOM 7607 O O . LEU B 1 355 ? -9.133 30.75 6.707 1 96.31 355 LEU B O 1
ATOM 7611 N N . MET B 1 356 ? -11.18 31.156 7.461 1 95.44 356 MET B N 1
ATOM 7612 C CA . MET B 1 356 ? -10.688 31.984 8.555 1 95.44 356 MET B CA 1
ATOM 7613 C C . MET B 1 356 ? -9.82 31.172 9.508 1 95.44 356 MET B C 1
ATOM 7615 O O . MET B 1 356 ? -8.758 31.625 9.93 1 95.44 356 MET B O 1
ATOM 7619 N N . LEU B 1 357 ? -10.242 30 9.805 1 95.38 357 LEU B N 1
ATOM 7620 C CA . LEU B 1 357 ? -9.492 29.141 10.711 1 95.38 357 LEU B CA 1
ATOM 7621 C C . LEU B 1 357 ? -8.172 28.703 10.086 1 95.38 357 LEU B C 1
ATOM 7623 O O . LEU B 1 357 ? -7.129 28.734 10.734 1 95.38 357 LEU B O 1
ATOM 7627 N N . VAL B 1 358 ? -8.234 28.25 8.852 1 96.81 358 VAL B N 1
ATOM 7628 C CA . VAL B 1 358 ? -7.043 27.797 8.141 1 96.81 358 VAL B CA 1
ATOM 7629 C C . VAL B 1 358 ? -6.043 28.938 8.023 1 96.81 358 VAL B C 1
ATOM 7631 O O . VAL B 1 358 ? -4.84 28.75 8.211 1 96.81 358 VAL B O 1
ATOM 7634 N N . GLU B 1 359 ? -6.559 30.125 7.668 1 96.31 359 GLU B N 1
ATOM 7635 C CA . GLU B 1 359 ? -5.695 31.297 7.59 1 96.31 359 GLU B CA 1
ATOM 7636 C C . GLU B 1 359 ? -5.016 31.578 8.93 1 96.31 359 GLU B C 1
ATOM 7638 O O . GLU B 1 359 ? -3.82 31.875 8.969 1 96.31 359 GLU B O 1
ATOM 7643 N N . ARG B 1 360 ? -5.738 31.438 9.992 1 94.75 360 ARG B N 1
ATOM 7644 C CA . ARG B 1 360 ? -5.199 31.641 11.336 1 94.75 360 ARG B CA 1
ATOM 7645 C C . ARG B 1 360 ? -4.023 30.703 11.602 1 94.75 360 ARG B C 1
ATOM 7647 O O . ARG B 1 360 ? -2.98 31.141 12.094 1 94.75 360 ARG B O 1
ATOM 7654 N N . VAL B 1 361 ? -4.148 29.453 11.297 1 95.19 361 VAL B N 1
ATOM 7655 C CA . VAL B 1 361 ? -3.121 28.453 11.57 1 95.19 361 VAL B CA 1
ATOM 7656 C C . VAL B 1 361 ? -1.934 28.656 10.633 1 95.19 361 VAL B C 1
ATOM 7658 O O . VAL B 1 361 ? -0.78 28.641 11.062 1 95.19 361 VAL B O 1
ATOM 7661 N N . LEU B 1 362 ? -2.178 28.938 9.32 1 96.06 362 LEU B N 1
ATOM 7662 C CA . LEU B 1 362 ? -1.121 29.031 8.32 1 96.06 362 LEU B CA 1
ATOM 7663 C C . LEU B 1 362 ? -0.307 30.297 8.5 1 96.06 362 LEU B C 1
ATOM 7665 O O . LEU B 1 362 ? 0.855 30.359 8.094 1 96.06 362 LEU B O 1
ATOM 7669 N N . MET B 1 363 ? -0.848 31.328 9.102 1 92.88 363 MET B N 1
ATOM 7670 C CA . MET B 1 363 ? -0.156 32.594 9.227 1 92.88 363 MET B CA 1
ATOM 7671 C C . MET B 1 363 ? 0.762 32.625 10.445 1 92.88 363 MET B C 1
ATOM 7673 O O . MET B 1 363 ? 1.574 33.531 10.617 1 92.88 363 MET B O 1
ATOM 7677 N N . VAL B 1 364 ? 0.687 31.594 11.297 1 91.62 364 VAL B N 1
ATOM 7678 C CA . VAL B 1 364 ? 1.562 31.5 12.461 1 91.62 364 VAL B CA 1
ATOM 7679 C C . VAL B 1 364 ? 2.771 30.625 12.125 1 91.62 364 VAL B C 1
ATOM 7681 O O . VAL B 1 364 ? 2.623 29.438 11.82 1 91.62 364 VAL B O 1
ATOM 7684 N N . ASP B 1 365 ? 3.92 31.188 12.109 1 89.81 365 ASP B N 1
ATOM 7685 C CA . ASP B 1 365 ? 5.145 30.453 11.836 1 89.81 365 ASP B CA 1
ATOM 7686 C C . ASP B 1 365 ? 6.027 30.359 13.078 1 89.81 365 ASP B C 1
ATOM 7688 O O . ASP B 1 365 ? 7.199 29.984 12.992 1 89.81 365 ASP B O 1
ATOM 7692 N N . GLY B 1 366 ? 5.516 30.75 14.242 1 87.38 366 GLY B N 1
ATOM 7693 C CA . GLY B 1 366 ? 6.25 30.672 15.492 1 87.38 366 GLY B CA 1
ATOM 7694 C C . GLY B 1 366 ? 7.023 31.938 15.812 1 87.38 366 GLY B C 1
ATOM 7695 O O . GLY B 1 366 ? 7.66 32.031 16.859 1 87.38 366 GLY B O 1
ATOM 7696 N N . SER B 1 367 ? 6.988 32.938 14.875 1 87.5 367 SER B N 1
ATOM 7697 C CA . SER B 1 367 ? 7.688 34.188 15.117 1 87.5 367 SER B CA 1
ATOM 7698 C C . SER B 1 367 ? 6.934 35.062 16.109 1 87.5 367 SER B C 1
ATOM 7700 O O . SER B 1 367 ? 5.707 34.969 16.219 1 87.5 367 SER B O 1
ATOM 7702 N N . LEU B 1 368 ? 7.727 35.688 16.938 1 82.06 368 LEU B N 1
ATOM 7703 C CA . LEU B 1 368 ? 7.113 36.625 17.906 1 82.06 368 LEU B CA 1
ATOM 7704 C C . LEU B 1 368 ? 6.77 37.938 17.25 1 82.06 368 LEU B C 1
ATOM 7706 O O . LEU B 1 368 ? 7.582 38.5 16.516 1 82.06 368 LEU B O 1
ATOM 7710 N N . PRO B 1 369 ? 5.441 38.188 17.359 1 73.69 369 PRO B N 1
ATOM 7711 C CA . PRO B 1 369 ? 5.078 39.5 16.781 1 73.69 369 PRO B CA 1
ATOM 7712 C C . PRO B 1 369 ? 5.836 40.656 17.422 1 73.69 369 PRO B C 1
ATOM 7714 O O . PRO B 1 369 ? 6.188 40.594 18.594 1 73.69 369 PRO B O 1
ATOM 7717 N N . HIS B 1 370 ? 6.465 41.531 16.625 1 65.31 370 HIS B N 1
ATOM 7718 C CA . HIS B 1 370 ? 7.258 42.688 17.078 1 65.31 370 HIS B CA 1
ATOM 7719 C C . HIS B 1 370 ? 6.516 43.5 18.125 1 65.31 370 HIS B C 1
ATOM 7721 O O . HIS B 1 370 ? 7.141 44.125 18.984 1 65.31 370 HIS B O 1
ATOM 7727 N N . THR B 1 371 ? 5.277 43.531 18.047 1 60.12 371 THR B N 1
ATOM 7728 C CA . THR B 1 371 ? 4.523 44.438 18.891 1 60.12 371 THR B CA 1
ATOM 7729 C C . THR B 1 371 ? 4.191 43.812 20.234 1 60.12 371 THR B C 1
ATOM 7731 O O . THR B 1 371 ? 3.775 44.469 21.172 1 60.12 371 THR B O 1
ATOM 7734 N N . LEU B 1 372 ? 4.273 42.469 20.281 1 56.81 372 LEU B N 1
ATOM 7735 C CA . LEU B 1 372 ? 3.701 41.812 21.469 1 56.81 372 LEU B CA 1
ATOM 7736 C C . LEU B 1 372 ? 4.797 41.438 22.453 1 56.81 372 LEU B C 1
ATOM 7738 O O . LEU B 1 372 ? 5.879 41 22.047 1 56.81 372 LEU B O 1
ATOM 7742 N N . TYR B 1 373 ? 4.867 42.062 23.578 1 54.72 373 TYR B N 1
ATOM 7743 C CA . TYR B 1 373 ? 5.723 41.594 24.656 1 54.72 373 TYR B CA 1
ATOM 7744 C C . TYR B 1 373 ? 5.633 40.062 24.781 1 54.72 373 TYR B C 1
ATOM 7746 O O . TYR B 1 373 ? 4.539 39.5 24.719 1 54.72 373 TYR B O 1
ATOM 7754 N N . PRO B 1 374 ? 6.781 39.438 24.672 1 60.38 374 PRO B N 1
ATOM 7755 C CA . PRO B 1 374 ? 6.789 37.969 24.625 1 60.38 374 PRO B CA 1
ATOM 7756 C C . PRO B 1 374 ? 6.121 37.344 25.844 1 60.38 374 PRO B C 1
ATOM 7758 O O . PRO B 1 374 ? 6.531 37.594 26.984 1 60.38 374 PRO B O 1
ATOM 7761 N N . THR B 1 375 ? 4.801 37.125 25.906 1 67.75 375 THR B N 1
ATOM 7762 C CA . THR B 1 375 ? 4.098 36.438 26.969 1 67.75 375 THR B CA 1
ATOM 7763 C C . THR B 1 375 ? 4.383 34.938 26.922 1 67.75 375 THR B C 1
ATOM 7765 O O . THR B 1 375 ? 4.027 34.188 27.859 1 67.75 375 THR B O 1
ATOM 7768 N N . ILE B 1 376 ? 5.207 34.562 25.969 1 77.12 376 ILE B N 1
ATOM 7769 C CA . ILE B 1 376 ? 5.438 33.125 25.859 1 77.12 376 ILE B CA 1
ATOM 7770 C C . ILE B 1 376 ? 6.891 32.812 26.203 1 77.12 376 ILE B C 1
ATOM 7772 O O . ILE B 1 376 ? 7.785 33.625 25.984 1 77.12 376 ILE B O 1
ATOM 7776 N N . THR B 1 377 ? 7.016 31.797 26.891 1 79.5 377 THR B N 1
ATOM 7777 C CA . THR B 1 377 ? 8.352 31.328 27.234 1 79.5 377 THR B CA 1
ATOM 7778 C C . THR B 1 377 ? 9.023 30.688 26.031 1 79.5 377 THR B C 1
ATOM 7780 O O . THR B 1 377 ? 8.352 30.312 25.062 1 79.5 377 THR B O 1
ATOM 7783 N N . ALA B 1 378 ? 10.258 30.703 26.047 1 80.62 378 ALA B N 1
ATOM 7784 C CA . ALA B 1 378 ? 11.031 30.062 24.984 1 80.62 378 ALA B CA 1
ATOM 7785 C C . ALA B 1 378 ? 10.641 28.609 24.812 1 80.62 378 ALA B C 1
ATOM 7787 O O . ALA B 1 378 ? 10.578 28.094 23.703 1 80.62 378 ALA B O 1
ATOM 7788 N N . MET B 1 379 ? 10.352 28.031 25.875 1 81.38 379 MET B N 1
ATOM 7789 C CA . MET B 1 379 ? 9.961 26.625 25.844 1 81.38 379 MET B CA 1
ATOM 7790 C C . MET B 1 379 ? 8.609 26.453 25.156 1 81.38 379 MET B C 1
ATOM 7792 O O . MET B 1 379 ? 8.422 25.5 24.391 1 81.38 379 MET B O 1
ATOM 7796 N N . GLN B 1 380 ? 7.793 27.359 25.453 1 81.75 380 GLN B N 1
ATOM 7797 C CA . GLN B 1 380 ? 6.477 27.297 24.828 1 81.75 380 GLN B CA 1
ATOM 7798 C C . GLN B 1 380 ? 6.578 27.531 23.312 1 81.75 380 GLN B C 1
ATOM 7800 O O . GLN B 1 380 ? 5.887 26.859 22.547 1 81.75 380 GLN B O 1
ATOM 7805 N N . GLN B 1 381 ? 7.414 28.469 23 1 85.69 381 GLN B N 1
ATOM 7806 C CA . GLN B 1 381 ? 7.621 28.719 21.578 1 85.69 381 GLN B CA 1
ATOM 7807 C C . GLN B 1 381 ? 8.156 27.469 20.875 1 85.69 381 GLN B C 1
ATOM 7809 O O . GLN B 1 381 ? 7.73 27.156 19.75 1 85.69 381 GLN B O 1
ATOM 7814 N N . GLU B 1 382 ? 9.016 26.797 21.562 1 85.5 382 GLU B N 1
ATOM 7815 C CA . GLU B 1 382 ? 9.609 25.594 21 1 85.5 382 GLU B CA 1
ATOM 7816 C C . GLU B 1 382 ? 8.555 24.516 20.766 1 85.5 382 GLU B C 1
ATOM 7818 O O . GLU B 1 382 ? 8.555 23.859 19.719 1 85.5 382 GLU B O 1
ATOM 7823 N N . TYR B 1 383 ? 7.695 24.422 21.641 1 82.75 383 TYR B N 1
ATOM 7824 C CA . TYR B 1 383 ? 6.66 23.406 21.547 1 82.75 383 TYR B CA 1
ATOM 7825 C C . TYR B 1 383 ? 5.707 23.703 20.391 1 82.75 383 TYR B C 1
ATOM 7827 O O . TYR B 1 383 ? 5.289 22.781 19.672 1 82.75 383 TYR B O 1
ATOM 7835 N N . VAL B 1 384 ? 5.414 24.922 20.266 1 87.81 384 VAL B N 1
ATOM 7836 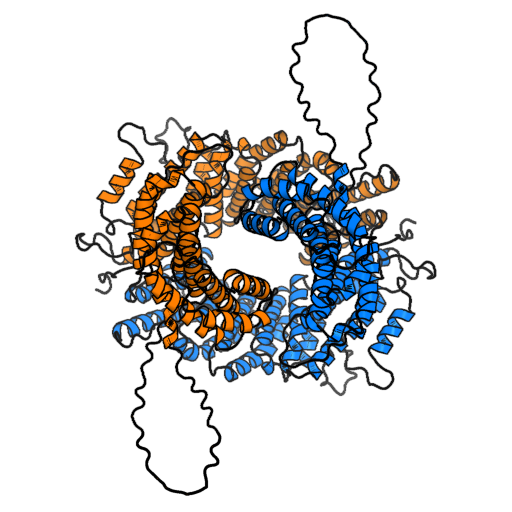C CA . VAL B 1 384 ? 4.516 25.297 19.172 1 87.81 384 VAL B CA 1
ATOM 7837 C C . VAL B 1 384 ? 5.191 25.031 17.828 1 87.81 384 VAL B C 1
ATOM 7839 O O . VAL B 1 384 ? 4.57 24.5 16.906 1 87.81 384 VAL B O 1
ATOM 7842 N N . CYS B 1 385 ? 6.453 25.375 17.797 1 89.44 385 CYS B N 1
ATOM 7843 C CA . CYS B 1 385 ? 7.191 25.219 16.547 1 89.44 385 CYS B CA 1
ATOM 7844 C C . CYS B 1 385 ? 7.32 23.734 16.188 1 89.44 385 CYS B C 1
ATOM 7846 O O . CYS B 1 385 ? 7.402 23.391 15.008 1 89.44 385 CYS B O 1
ATOM 7848 N N . LEU B 1 386 ? 7.305 22.953 17.172 1 88.19 386 LEU B N 1
ATOM 7849 C CA . LEU B 1 386 ? 7.43 21.516 16.953 1 88.19 386 LEU B CA 1
ATOM 7850 C C . LEU B 1 386 ? 6.199 20.969 16.25 1 88.19 386 LEU B C 1
ATOM 7852 O O . LEU B 1 386 ? 6.312 20.094 15.383 1 88.19 386 LEU B O 1
ATOM 7856 N N . GLU B 1 387 ? 5.02 21.5 16.469 1 89.19 387 GLU B N 1
ATOM 7857 C CA . GLU B 1 387 ? 3.77 20.922 15.977 1 89.19 387 GLU B CA 1
ATOM 7858 C C . GLU B 1 387 ? 3.25 21.672 14.758 1 89.19 387 GLU B C 1
ATOM 7860 O O . GLU B 1 387 ? 2.369 21.188 14.047 1 89.19 387 GLU B O 1
ATOM 7865 N N . LEU B 1 388 ? 3.842 22.812 14.461 1 92.56 388 LEU B N 1
ATOM 7866 C CA . LEU B 1 388 ? 3.311 23.703 13.438 1 92.56 388 LEU B CA 1
ATOM 7867 C C . LEU B 1 388 ? 3.324 23.047 12.062 1 92.56 388 LEU B C 1
ATOM 7869 O O . LEU B 1 388 ? 2.346 23.125 11.32 1 92.56 388 LEU B O 1
ATOM 7873 N N . PRO B 1 389 ? 4.359 22.328 11.727 1 92.94 389 PRO B N 1
ATOM 7874 C CA . PRO B 1 389 ? 4.352 21.734 10.391 1 92.94 389 PRO B CA 1
ATOM 7875 C C . PRO B 1 389 ? 3.209 20.734 10.195 1 92.94 389 PRO B C 1
ATOM 7877 O O . PRO B 1 389 ? 2.611 20.688 9.117 1 92.94 389 PRO B O 1
ATOM 7880 N N . VAL B 1 390 ? 2.889 19.984 11.148 1 91.81 390 VAL B N 1
ATOM 7881 C CA . VAL B 1 390 ? 1.797 19.016 11.055 1 91.81 390 VAL B CA 1
ATOM 7882 C C . VAL B 1 390 ? 0.467 19.75 10.93 1 91.81 390 VAL B C 1
ATOM 7884 O O . VAL B 1 390 ? -0.386 19.375 10.117 1 91.81 390 VAL B O 1
ATOM 7887 N N . GLN B 1 391 ? 0.304 20.797 11.727 1 94.81 391 GLN B N 1
ATOM 7888 C CA . GLN B 1 391 ? -0.918 21.594 11.664 1 94.81 391 GLN B CA 1
ATOM 7889 C C . GLN B 1 391 ? -1.051 22.297 10.32 1 94.81 391 GLN B C 1
ATOM 7891 O O . GLN B 1 391 ? -2.15 22.406 9.773 1 94.81 391 GLN B O 1
ATOM 7896 N N . HIS B 1 392 ? 0.069 22.797 9.82 1 96.38 392 HIS B N 1
ATOM 7897 C CA . HIS B 1 392 ? 0.049 23.391 8.492 1 96.38 392 HIS B CA 1
ATOM 7898 C C . HIS B 1 392 ? -0.347 22.375 7.434 1 96.38 392 HIS B C 1
ATOM 7900 O O . HIS B 1 392 ? -1.111 22.688 6.52 1 96.38 392 HIS B O 1
ATOM 7906 N N . SER B 1 393 ? 0.167 21.203 7.578 1 96.44 393 SER B N 1
ATOM 7907 C CA . SER B 1 393 ? -0.161 20.141 6.633 1 96.44 393 SER B CA 1
ATOM 7908 C C . SER B 1 393 ? -1.658 19.859 6.621 1 96.44 393 SER B C 1
ATOM 7910 O O . SER B 1 393 ? -2.271 19.766 5.559 1 96.44 393 SER B O 1
ATOM 7912 N N . TYR B 1 394 ? -2.213 19.766 7.746 1 96.56 394 TYR B N 1
ATOM 7913 C CA . TYR B 1 394 ? -3.645 19.5 7.832 1 96.56 394 TYR B CA 1
ATOM 7914 C C . TYR B 1 394 ? -4.457 20.688 7.336 1 96.56 394 TYR B C 1
ATOM 7916 O O . TYR B 1 394 ? -5.543 20.516 6.781 1 96.56 394 TYR B O 1
ATOM 7924 N N . SER B 1 395 ? -3.99 21.922 7.531 1 97.81 395 SER B N 1
ATOM 7925 C CA . SER B 1 395 ? -4.652 23.109 6.996 1 97.81 395 SER B CA 1
ATOM 7926 C C . SER B 1 395 ? -4.711 23.062 5.473 1 97.81 395 SER B C 1
ATOM 7928 O O . SER B 1 395 ? -5.734 23.406 4.879 1 97.81 395 SER B O 1
ATOM 7930 N N . LEU B 1 396 ? -3.633 22.594 4.934 1 97.94 396 LEU B N 1
ATOM 7931 C CA . LEU B 1 396 ? -3.613 22.469 3.482 1 97.94 396 LEU B CA 1
ATOM 7932 C C . LEU B 1 396 ? -4.582 21.391 3.018 1 97.94 396 LEU B C 1
ATOM 7934 O O . LEU B 1 396 ? -5.23 21.531 1.98 1 97.94 396 LEU B O 1
ATOM 7938 N N . ASP B 1 397 ? -4.699 20.375 3.77 1 97.25 397 ASP B N 1
ATOM 7939 C CA . ASP B 1 397 ? -5.664 19.312 3.453 1 97.25 397 ASP B CA 1
ATOM 7940 C C . ASP B 1 397 ? -7.094 19.859 3.516 1 97.25 397 ASP B C 1
ATOM 7942 O O . ASP B 1 397 ? -7.941 19.469 2.701 1 97.25 397 ASP B O 1
ATOM 7946 N N . ILE B 1 398 ? -7.332 20.672 4.48 1 97.62 398 ILE B N 1
ATOM 7947 C CA . ILE B 1 398 ? -8.656 21.266 4.613 1 97.62 398 ILE B CA 1
ATOM 7948 C C . ILE B 1 398 ? -8.953 22.141 3.393 1 97.62 398 ILE B C 1
ATOM 7950 O O . ILE B 1 398 ? -10.055 22.078 2.838 1 97.62 398 ILE B O 1
ATOM 7954 N N . LEU B 1 399 ? -7.977 22.891 2.965 1 97.06 399 LEU B N 1
ATOM 7955 C CA . LEU B 1 399 ? -8.164 23.719 1.774 1 97.06 399 LEU B CA 1
ATOM 7956 C C . LEU B 1 399 ? -8.461 22.859 0.555 1 97.06 399 LEU B C 1
ATOM 7958 O O . LEU B 1 399 ? -9.328 23.188 -0.255 1 97.06 399 LEU B O 1
ATOM 7962 N N . CYS B 1 400 ? -7.75 21.75 0.45 1 95.19 400 CYS B N 1
ATOM 7963 C CA . CYS B 1 400 ? -8.023 20.828 -0.642 1 95.19 400 CYS B CA 1
ATOM 7964 C C . CYS B 1 400 ? -9.453 20.297 -0.566 1 95.19 400 CYS B C 1
ATOM 7966 O O . CYS B 1 400 ? -10.141 20.219 -1.584 1 95.19 400 CYS B O 1
ATOM 7968 N N . GLY B 1 401 ? -9.844 19.984 0.629 1 94 401 GLY B N 1
ATOM 7969 C CA . GLY B 1 401 ? -11.203 19.516 0.827 1 94 401 GLY B CA 1
ATOM 7970 C C . GLY B 1 401 ? -12.25 20.547 0.451 1 94 401 GLY B C 1
ATOM 7971 O O . GLY B 1 401 ? -13.289 20.203 -0.118 1 94 401 GLY B O 1
ATOM 7972 N N . ILE B 1 402 ? -12.008 21.797 0.731 1 94.75 402 ILE B N 1
ATOM 7973 C CA . ILE B 1 402 ? -12.93 22.891 0.39 1 94.75 402 ILE B CA 1
ATOM 7974 C C . ILE B 1 402 ? -13.055 22.984 -1.128 1 94.75 402 ILE B C 1
ATOM 7976 O O . ILE B 1 402 ? -14.164 23.109 -1.655 1 94.75 402 ILE B O 1
ATOM 7980 N N . VAL B 1 403 ? -11.969 22.906 -1.827 1 92.69 403 VAL B N 1
ATOM 7981 C CA . VAL B 1 403 ? -11.969 23.047 -3.277 1 92.69 403 VAL B CA 1
ATOM 7982 C C . VAL B 1 403 ? -12.703 21.875 -3.922 1 92.69 403 VAL B C 1
ATOM 7984 O O . VAL B 1 403 ? -13.492 22.078 -4.848 1 92.69 403 VAL B O 1
ATOM 7987 N N . LYS B 1 404 ? -12.492 20.75 -3.414 1 86.75 404 LYS B N 1
ATOM 7988 C CA . LYS B 1 404 ? -13.141 19.562 -3.969 1 86.75 404 LYS B CA 1
ATOM 7989 C C . LYS B 1 404 ? -14.633 19.547 -3.654 1 86.75 404 LYS B C 1
ATOM 7991 O O . LYS B 1 404 ? -15.438 19.047 -4.449 1 86.75 404 LYS B O 1
ATOM 7996 N N . GLY B 1 405 ? -15.008 20.094 -2.533 1 85.12 405 GLY B N 1
ATOM 7997 C CA . GLY B 1 405 ? -16.391 20 -2.064 1 85.12 405 GLY B CA 1
ATOM 7998 C C . GLY B 1 405 ? -17.25 21.172 -2.52 1 85.12 405 GLY B C 1
ATOM 7999 O O . GLY B 1 405 ? -18.438 21 -2.791 1 85.12 405 GLY B O 1
ATOM 8000 N N . ALA B 1 406 ? -16.844 22.359 -2.516 1 83.88 406 ALA B N 1
ATOM 8001 C CA . ALA B 1 406 ? -17.656 23.547 -2.734 1 83.88 406 ALA B CA 1
ATOM 8002 C C . ALA B 1 406 ? -17.844 23.812 -4.227 1 83.88 406 ALA B C 1
ATOM 8004 O O . ALA B 1 406 ? -18.844 24.406 -4.633 1 83.88 406 ALA B O 1
ATOM 8005 N N . HIS B 1 407 ? -17.047 23.328 -5.148 1 75.19 407 HIS B N 1
ATOM 8006 C CA . HIS B 1 407 ? -17.125 23.531 -6.59 1 75.19 407 HIS B CA 1
ATOM 8007 C C . HIS B 1 407 ? -17.453 24.969 -6.926 1 75.19 407 HIS B C 1
ATOM 8009 O O . HIS B 1 407 ? -16.672 25.875 -6.621 1 75.19 407 HIS B O 1
ATOM 8015 N N . SER B 1 408 ? -18.75 25.266 -7.367 1 74.31 408 SER B N 1
ATOM 8016 C CA . SER B 1 408 ? -19.141 26.594 -7.824 1 74.31 408 SER B CA 1
ATOM 8017 C C . SER B 1 408 ? -19.359 27.547 -6.648 1 74.31 408 SER B C 1
ATOM 8019 O O . SER B 1 408 ? -19.281 28.766 -6.805 1 74.31 408 SER B O 1
ATOM 8021 N N . GLN B 1 409 ? -19.516 27.031 -5.418 1 82.25 409 GLN B N 1
ATOM 8022 C CA . GLN B 1 409 ? -19.75 27.859 -4.234 1 82.25 409 GLN B CA 1
ATOM 8023 C C . GLN B 1 409 ? -18.453 28.5 -3.75 1 82.25 409 GLN B C 1
ATOM 8025 O O . GLN B 1 409 ? -18.469 29.359 -2.861 1 82.25 409 GLN B O 1
ATOM 8030 N N . LEU B 1 410 ? -17.391 28.188 -4.422 1 88.38 410 LEU B N 1
ATOM 8031 C CA . LEU B 1 410 ? -16.094 28.656 -3.982 1 88.38 410 LEU B CA 1
ATOM 8032 C C . LEU B 1 410 ? -15.766 30.016 -4.602 1 88.38 410 LEU B C 1
ATOM 8034 O O . LEU B 1 410 ? -14.875 30.719 -4.125 1 88.38 410 LEU B O 1
ATOM 8038 N N . LEU B 1 411 ? -16.547 30.484 -5.551 1 86.5 411 LEU B N 1
ATOM 8039 C CA . LEU B 1 411 ? -16.219 31.656 -6.355 1 86.5 411 LEU B CA 1
ATOM 8040 C C . LEU B 1 411 ? -16.188 32.906 -5.496 1 86.5 411 LEU B C 1
ATOM 8042 O O . LEU B 1 411 ? -15.266 33.719 -5.605 1 86.5 411 LEU B O 1
ATOM 8046 N N . PRO B 1 412 ? -17.141 33.062 -4.562 1 90.38 412 PRO B N 1
ATOM 8047 C CA . PRO B 1 412 ? -17.094 34.25 -3.727 1 90.38 412 PRO B CA 1
ATOM 8048 C C . PRO B 1 412 ? -15.906 34.281 -2.775 1 90.38 412 PRO B C 1
ATOM 8050 O O . PRO B 1 412 ? -15.516 35.344 -2.289 1 90.38 412 PRO B O 1
ATOM 8053 N N . HIS B 1 413 ? -15.375 33.188 -2.541 1 93.19 413 HIS B N 1
ATOM 8054 C CA . HIS B 1 413 ? -14.289 33.062 -1.572 1 93.19 413 HIS B CA 1
ATOM 8055 C C . HIS B 1 413 ? -12.953 32.844 -2.27 1 93.19 413 HIS B C 1
ATOM 8057 O O . HIS B 1 413 ? -11.938 32.625 -1.61 1 93.19 413 HIS B O 1
ATOM 8063 N N . ALA B 1 414 ? -12.977 32.938 -3.562 1 91.94 414 ALA B N 1
ATOM 8064 C CA . ALA B 1 414 ? -11.789 32.656 -4.352 1 91.94 414 ALA B CA 1
ATOM 8065 C C . ALA B 1 414 ? -10.656 33.625 -4.031 1 91.94 414 ALA B C 1
ATOM 8067 O O . ALA B 1 414 ? -9.5 33.219 -3.891 1 91.94 414 ALA B O 1
ATOM 8068 N N . ALA B 1 415 ? -10.984 34.875 -3.859 1 93.19 415 ALA B N 1
ATOM 8069 C CA . ALA B 1 415 ? -9.977 35.875 -3.568 1 93.19 415 ALA B CA 1
ATOM 8070 C C . ALA B 1 415 ? -9.281 35.594 -2.238 1 93.19 415 ALA B C 1
ATOM 8072 O O . ALA B 1 415 ? -8.055 35.719 -2.133 1 93.19 415 ALA B O 1
ATOM 8073 N N . HIS B 1 416 ? -10.125 35.312 -1.31 1 94.75 416 HIS B N 1
ATOM 8074 C CA . HIS B 1 416 ? -9.594 35 0.008 1 94.75 416 HIS B CA 1
ATOM 8075 C C . HIS B 1 416 ? -8.672 33.781 -0.056 1 94.75 416 HIS B C 1
ATOM 8077 O O . HIS B 1 416 ? -7.578 33.781 0.519 1 94.75 416 HIS B O 1
ATOM 8083 N N . MET B 1 417 ? -9.047 32.812 -0.737 1 94.81 417 MET B N 1
ATOM 8084 C CA . MET B 1 417 ? -8.25 31.578 -0.876 1 94.81 417 MET B CA 1
ATOM 8085 C C . MET B 1 417 ? -6.938 31.859 -1.594 1 94.81 417 MET B C 1
ATOM 8087 O O . MET B 1 417 ? -5.887 31.359 -1.19 1 94.81 417 MET B O 1
ATOM 8091 N N . ILE B 1 418 ? -6.996 32.719 -2.625 1 94.69 418 ILE B N 1
ATOM 8092 C CA . ILE B 1 418 ? -5.805 33.062 -3.389 1 94.69 418 ILE B CA 1
ATOM 8093 C C . ILE B 1 418 ? -4.812 33.781 -2.484 1 94.69 418 ILE B C 1
ATOM 8095 O O . ILE B 1 418 ? -3.611 33.531 -2.527 1 94.69 418 ILE B O 1
ATOM 8099 N N . ARG B 1 419 ? -5.297 34.594 -1.687 1 95.5 419 ARG B N 1
ATOM 8100 C CA . ARG B 1 419 ? -4.441 35.344 -0.773 1 95.5 419 ARG B CA 1
ATOM 8101 C C . ARG B 1 419 ? -3.736 34.406 0.205 1 95.5 419 ARG B C 1
ATOM 8103 O O . ARG B 1 419 ? -2.531 34.531 0.436 1 95.5 419 ARG B O 1
ATOM 8110 N N . ILE B 1 420 ? -4.441 33.5 0.804 1 96.69 420 ILE B N 1
ATOM 8111 C CA . ILE B 1 420 ? -3.885 32.531 1.751 1 96.69 420 ILE B CA 1
ATOM 8112 C C . ILE B 1 420 ? -2.785 31.719 1.072 1 96.69 420 ILE B C 1
ATOM 8114 O O . ILE B 1 420 ? -1.686 31.578 1.612 1 96.69 420 ILE B O 1
ATOM 8118 N N . VAL B 1 421 ? -3.102 31.234 -0.142 1 96.75 421 VAL B N 1
ATOM 8119 C CA . VAL B 1 421 ? -2.203 30.312 -0.844 1 96.75 421 VAL B CA 1
ATOM 8120 C C . VAL B 1 421 ? -0.949 31.062 -1.285 1 96.75 421 VAL B C 1
ATOM 8122 O O . VAL B 1 421 ? 0.167 30.562 -1.135 1 96.75 421 VAL B O 1
ATOM 8125 N N . THR B 1 422 ? -1.072 32.312 -1.824 1 95.75 422 THR B N 1
ATOM 8126 C CA . THR B 1 422 ? 0.071 33.062 -2.295 1 95.75 422 THR B CA 1
ATOM 8127 C C . THR B 1 422 ? 0.964 33.5 -1.128 1 95.75 422 THR B C 1
ATOM 8129 O O . THR B 1 422 ? 2.189 33.375 -1.212 1 95.75 422 THR B O 1
ATOM 8132 N N . GLU B 1 423 ? 0.371 33.875 -0.03 1 95.56 423 GLU B N 1
ATOM 8133 C CA . GLU B 1 423 ? 1.146 34.25 1.145 1 95.56 423 GLU B CA 1
ATOM 8134 C C . GLU B 1 423 ? 1.897 33.062 1.729 1 95.56 423 GLU B C 1
ATOM 8136 O O . GLU B 1 423 ? 3.076 33.188 2.076 1 95.56 423 GLU B O 1
ATOM 8141 N N . TYR B 1 424 ? 1.25 32 1.836 1 96.44 424 TYR B N 1
ATOM 8142 C CA . TYR B 1 424 ? 1.884 30.812 2.408 1 96.44 424 TYR B CA 1
ATOM 8143 C C . TYR B 1 424 ? 2.959 30.266 1.478 1 96.44 424 TYR B C 1
ATOM 8145 O O . TYR B 1 424 ? 3.963 29.719 1.936 1 96.44 424 TYR B O 1
ATOM 8153 N N . LEU B 1 425 ? 2.76 30.359 0.152 1 95.44 425 LEU B N 1
ATOM 8154 C CA . LEU B 1 425 ? 3.748 29.922 -0.826 1 95.44 425 LEU B CA 1
ATOM 8155 C C . LEU B 1 425 ? 5.059 30.672 -0.651 1 95.44 425 LEU B C 1
ATOM 8157 O O . LEU B 1 425 ? 6.141 30.094 -0.82 1 95.44 425 LEU B O 1
ATOM 8161 N N . ARG B 1 426 ? 5.039 31.859 -0.229 1 91.75 426 ARG B N 1
ATOM 8162 C CA . ARG B 1 426 ? 6.227 32.688 -0.033 1 91.75 426 ARG B CA 1
ATOM 8163 C C . ARG B 1 426 ? 6.918 32.344 1.282 1 91.75 426 ARG B C 1
ATOM 8165 O O . ARG B 1 426 ? 8.148 32.438 1.384 1 91.75 426 ARG B O 1
ATOM 8172 N N . ARG B 1 427 ? 6.18 31.812 2.219 1 90.88 427 ARG B N 1
ATOM 8173 C CA . ARG B 1 427 ? 6.695 31.625 3.57 1 90.88 427 ARG B CA 1
ATOM 8174 C C . ARG B 1 427 ? 7.133 30.188 3.789 1 90.88 427 ARG B C 1
ATOM 8176 O O . ARG B 1 427 ? 8.062 29.922 4.562 1 90.88 427 ARG B O 1
ATOM 8183 N N . CYS B 1 428 ? 6.586 29.297 3.141 1 93.5 428 CYS B N 1
ATOM 8184 C CA . CYS B 1 428 ? 6.781 27.891 3.404 1 93.5 428 CYS B CA 1
ATOM 8185 C C . CYS B 1 428 ? 8.102 27.391 2.824 1 93.5 428 CYS B C 1
ATOM 8187 O O . CYS B 1 428 ? 8.398 27.625 1.65 1 93.5 428 CYS B O 1
ATOM 8189 N N . GLU B 1 429 ? 8.898 26.75 3.688 1 90.38 429 GLU B N 1
ATOM 8190 C CA . GLU B 1 429 ? 10.203 26.297 3.215 1 90.38 429 GLU B CA 1
ATOM 8191 C C . GLU B 1 429 ? 10.32 24.766 3.316 1 90.38 429 GLU B C 1
ATOM 8193 O O . GLU B 1 429 ? 11.219 24.172 2.721 1 90.38 429 GLU B O 1
ATOM 8198 N N . LEU B 1 430 ? 9.492 24.141 4.027 1 91.06 430 LEU B N 1
ATOM 8199 C CA . LEU B 1 430 ? 9.562 22.688 4.176 1 91.06 430 LEU B CA 1
ATOM 8200 C C . LEU B 1 430 ? 9.102 21.984 2.904 1 91.06 430 LEU B C 1
ATOM 8202 O O . LEU B 1 430 ? 8 22.25 2.41 1 91.06 430 LEU B O 1
ATOM 8206 N N . PRO B 1 431 ? 9.898 21.078 2.326 1 91.06 431 PRO B N 1
ATOM 8207 C CA . PRO B 1 431 ? 9.586 20.453 1.042 1 91.06 431 PRO B CA 1
ATOM 8208 C C . PRO B 1 431 ? 8.266 19.688 1.072 1 91.06 431 PRO B C 1
ATOM 8210 O O . PRO B 1 431 ? 7.504 19.719 0.103 1 91.06 431 PRO B O 1
ATOM 8213 N N . GLU B 1 432 ? 7.973 19.016 2.131 1 92.44 432 GLU B N 1
ATOM 8214 C CA . GLU B 1 432 ? 6.738 18.234 2.195 1 92.44 432 GLU B CA 1
ATOM 8215 C C . GLU B 1 432 ? 5.516 19.141 2.096 1 92.44 432 GLU B C 1
ATOM 8217 O O . GLU B 1 432 ? 4.523 18.797 1.457 1 92.44 432 GLU B O 1
ATOM 8222 N N . LEU B 1 433 ? 5.562 20.281 2.748 1 95.88 433 LEU B N 1
ATOM 8223 C CA . LEU B 1 433 ? 4.457 21.234 2.711 1 95.88 433 LEU B CA 1
ATOM 8224 C C . LEU B 1 433 ? 4.352 21.891 1.342 1 95.88 433 LEU B C 1
ATOM 8226 O O . LEU B 1 433 ? 3.25 22.125 0.839 1 95.88 433 LEU B O 1
ATOM 8230 N N . ARG B 1 434 ? 5.516 22.156 0.756 1 95.94 434 ARG B N 1
ATOM 8231 C CA . ARG B 1 434 ? 5.516 22.766 -0.568 1 95.94 434 ARG B CA 1
ATOM 8232 C C . ARG B 1 434 ? 4.93 21.828 -1.61 1 95.94 434 ARG B C 1
ATOM 8234 O O . ARG B 1 434 ? 4.234 22.266 -2.529 1 95.94 434 ARG B O 1
ATOM 8241 N N . ILE B 1 435 ? 5.18 20.562 -1.508 1 96.25 435 ILE B N 1
ATOM 8242 C CA . ILE B 1 435 ? 4.598 19.562 -2.406 1 96.25 435 ILE B CA 1
ATOM 8243 C C . ILE B 1 435 ? 3.074 19.625 -2.309 1 96.25 435 ILE B C 1
ATOM 8245 O O . ILE B 1 435 ? 2.381 19.641 -3.328 1 96.25 435 ILE B O 1
ATOM 8249 N N . LYS B 1 436 ? 2.584 19.688 -1.1 1 96.44 436 LYS B N 1
ATOM 8250 C CA . LYS B 1 436 ? 1.143 19.75 -0.886 1 96.44 436 LYS B CA 1
ATOM 8251 C C . LYS B 1 436 ? 0.57 21.062 -1.428 1 96.44 436 LYS B C 1
ATOM 8253 O O . LYS B 1 436 ? -0.542 21.094 -1.96 1 96.44 436 LYS B O 1
ATOM 8258 N N . LEU B 1 437 ? 1.308 22.078 -1.23 1 97.31 437 LEU B N 1
ATOM 8259 C CA . LEU B 1 437 ? 0.878 23.391 -1.707 1 97.31 437 LEU B CA 1
ATOM 8260 C C . LEU B 1 437 ? 0.769 23.406 -3.229 1 97.31 437 LEU B C 1
ATOM 8262 O O . LEU B 1 437 ? -0.21 23.906 -3.779 1 97.31 437 LEU B O 1
ATOM 8266 N N . TYR B 1 438 ? 1.714 22.797 -3.914 1 97.44 438 TYR B N 1
ATOM 8267 C CA . TYR B 1 438 ? 1.651 22.703 -5.367 1 97.44 438 TYR B CA 1
ATOM 8268 C C . TYR B 1 438 ? 0.473 21.844 -5.809 1 97.44 438 TYR B C 1
ATOM 8270 O O . TYR B 1 438 ? -0.178 22.141 -6.812 1 97.44 438 TYR B O 1
ATOM 8278 N N . ALA B 1 439 ? 0.229 20.828 -5.07 1 96.31 439 ALA B N 1
ATOM 8279 C CA . ALA B 1 439 ? -0.929 19.984 -5.371 1 96.31 439 ALA B CA 1
ATOM 8280 C C . ALA B 1 439 ? -2.229 20.766 -5.199 1 96.31 439 ALA B C 1
ATOM 8282 O O . ALA B 1 439 ? -3.168 20.594 -5.98 1 96.31 439 ALA B O 1
ATOM 8283 N N . LEU B 1 440 ? -2.301 21.578 -4.188 1 96.88 440 LEU B N 1
ATOM 8284 C CA . LEU B 1 440 ? -3.465 22.422 -3.953 1 96.88 440 LEU B CA 1
ATOM 8285 C C . LEU B 1 440 ? -3.652 23.422 -5.094 1 96.88 440 LEU B C 1
ATOM 8287 O O . LEU B 1 440 ? -4.77 23.609 -5.582 1 96.88 440 LEU B O 1
ATOM 8291 N N . ILE B 1 441 ? -2.6 24 -5.547 1 96.06 441 ILE B N 1
ATOM 8292 C CA . ILE B 1 441 ? -2.658 24.969 -6.633 1 96.06 441 ILE B CA 1
ATOM 8293 C C . ILE B 1 441 ? -3.15 24.281 -7.906 1 96.06 441 ILE B C 1
ATOM 8295 O O . ILE B 1 441 ? -3.988 24.828 -8.625 1 96.06 441 ILE B O 1
ATOM 8299 N N . LYS B 1 442 ? -2.6 23.094 -8.133 1 94 442 LYS B N 1
ATOM 8300 C CA . LYS B 1 442 ? -3.062 22.312 -9.273 1 94 442 LYS B CA 1
ATOM 8301 C C . LYS B 1 442 ? -4.566 22.078 -9.203 1 94 442 LYS B C 1
ATOM 8303 O O . LYS B 1 442 ? -5.285 22.281 -10.18 1 94 442 LYS B O 1
ATOM 8308 N N . LEU B 1 443 ? -5.02 21.75 -8.086 1 92.25 443 LEU B N 1
ATOM 8309 C CA . LEU B 1 443 ? -6.438 21.484 -7.879 1 92.25 443 LEU B CA 1
ATOM 8310 C C . LEU B 1 443 ? -7.266 22.75 -8.062 1 92.25 443 LEU B C 1
ATOM 8312 O O . LEU B 1 443 ? -8.336 22.703 -8.672 1 92.25 443 LEU B O 1
ATOM 8316 N N . MET B 1 444 ? -6.84 23.844 -7.555 1 93.19 444 MET B N 1
ATOM 8317 C CA . MET B 1 444 ? -7.543 25.125 -7.676 1 93.19 444 MET B CA 1
ATOM 8318 C C . MET B 1 444 ? -7.66 25.547 -9.141 1 93.19 444 MET B C 1
ATOM 8320 O O . MET B 1 444 ? -8.727 25.984 -9.578 1 93.19 444 MET B O 1
ATOM 8324 N N . LEU B 1 445 ? -6.59 25.297 -9.867 1 90.56 445 LEU B N 1
ATOM 8325 C CA . LEU B 1 445 ? -6.582 25.672 -11.281 1 90.56 445 LEU B CA 1
ATOM 8326 C C . LEU B 1 445 ? -7.535 24.797 -12.086 1 90.56 445 LEU B C 1
ATOM 8328 O O . LEU B 1 445 ? -8.25 25.297 -12.961 1 90.56 445 LEU B O 1
ATOM 8332 N N . LEU B 1 446 ? -7.578 23.594 -11.742 1 85.5 446 LEU B N 1
ATOM 8333 C CA . LEU B 1 446 ? -8.453 22.672 -12.445 1 85.5 446 LEU B CA 1
ATOM 8334 C C . LEU B 1 446 ? -9.914 22.938 -12.102 1 85.5 446 LEU B C 1
ATOM 8336 O O . LEU B 1 446 ? -10.797 22.75 -12.945 1 85.5 446 LEU B O 1
ATOM 8340 N N . SER B 1 447 ? -10.156 23.359 -10.922 1 83.94 447 SER B N 1
ATOM 8341 C CA . SER B 1 447 ? -11.523 23.5 -10.445 1 83.94 447 SER B CA 1
ATOM 8342 C C . SER B 1 447 ? -12.094 24.875 -10.836 1 83.94 447 SER B C 1
ATOM 8344 O O . SER B 1 447 ? -13.25 24.969 -11.242 1 83.94 447 SER B O 1
ATOM 8346 N N . MET B 1 448 ? -11.359 25.953 -10.68 1 84 448 MET B N 1
ATOM 8347 C CA . MET B 1 448 ? -11.875 27.312 -10.852 1 84 448 MET B CA 1
ATOM 8348 C C . MET B 1 448 ? -11.516 27.859 -12.234 1 84 448 MET B C 1
ATOM 8350 O O . MET B 1 448 ? -12.031 28.891 -12.648 1 84 448 MET B O 1
ATOM 8354 N N . GLY B 1 449 ? -10.602 27.188 -12.961 1 79.94 449 GLY B N 1
ATOM 8355 C CA . GLY B 1 449 ? -10.383 27.484 -14.367 1 79.94 449 GLY B CA 1
ATOM 8356 C C . GLY B 1 449 ? -9.398 28.609 -14.594 1 79.94 449 GLY B C 1
ATOM 8357 O O . GLY B 1 449 ? -8.562 28.906 -13.727 1 79.94 449 GLY B O 1
ATOM 8358 N N . VAL B 1 450 ? -9.578 29.328 -15.727 1 82.44 450 VAL B N 1
ATOM 8359 C CA . VAL B 1 450 ? -8.617 30.266 -16.312 1 82.44 450 VAL B CA 1
ATOM 8360 C C . VAL B 1 450 ? -8.594 31.547 -15.484 1 82.44 450 VAL B C 1
ATOM 8362 O O . VAL B 1 450 ? -7.551 32.219 -15.383 1 82.44 450 VAL B O 1
ATOM 8365 N N . GLY B 1 451 ? -9.578 31.891 -14.812 1 82.69 451 GLY B N 1
ATOM 8366 C CA . GLY B 1 451 ? -9.641 33.125 -14.047 1 82.69 451 GLY B CA 1
ATOM 8367 C C . GLY B 1 451 ? -8.656 33.156 -12.891 1 82.69 451 GLY B C 1
ATOM 8368 O O . GLY B 1 451 ? -8.156 34.219 -12.523 1 82.69 451 GLY B O 1
ATOM 8369 N N . LEU B 1 452 ? -8.281 32.031 -12.336 1 88.38 452 LEU B N 1
ATOM 8370 C CA . LEU B 1 452 ? -7.371 31.953 -11.195 1 88.38 452 LEU B CA 1
ATOM 8371 C C . LEU B 1 452 ? -5.926 32.156 -11.641 1 88.38 452 LEU B C 1
ATOM 8373 O O . LEU B 1 452 ? -5.078 32.562 -10.836 1 88.38 452 LEU B O 1
ATOM 8377 N N . THR B 1 453 ? -5.684 31.875 -12.898 1 88.06 453 THR B N 1
ATOM 8378 C CA . THR B 1 453 ? -4.324 31.922 -13.43 1 88.06 453 THR B CA 1
ATOM 8379 C C . THR B 1 453 ? -3.785 33.344 -13.391 1 88.06 453 THR B C 1
ATOM 8381 O O . THR B 1 453 ? -2.602 33.562 -13.133 1 88.06 453 THR B O 1
ATOM 8384 N N . ILE B 1 454 ? -4.613 34.281 -13.562 1 86 454 ILE B N 1
ATOM 8385 C CA . ILE B 1 454 ? -4.203 35.656 -13.609 1 86 454 ILE B CA 1
ATOM 8386 C C . ILE B 1 454 ? -3.615 36.094 -12.266 1 86 454 ILE B C 1
ATOM 8388 O O . ILE B 1 454 ? -2.631 36.812 -12.211 1 86 454 ILE B O 1
ATOM 8392 N N . TYR B 1 455 ? -4.074 35.5 -11.203 1 88.31 455 TYR B N 1
ATOM 8393 C CA . TYR B 1 455 ? -3.68 35.938 -9.867 1 88.31 455 TYR B CA 1
ATOM 8394 C C . TYR B 1 455 ? -2.561 35.062 -9.312 1 88.31 455 TYR B C 1
ATOM 8396 O O . TYR B 1 455 ? -1.758 35.531 -8.5 1 88.31 455 TYR B O 1
ATOM 8404 N N . LEU B 1 456 ? -2.459 33.844 -9.75 1 92.06 456 LEU B N 1
ATOM 8405 C CA . LEU B 1 456 ? -1.56 32.875 -9.125 1 92.06 456 LEU B CA 1
ATOM 8406 C C . LEU B 1 456 ? -0.306 32.688 -9.969 1 92.06 456 LEU B C 1
ATOM 8408 O O . LEU B 1 456 ? 0.724 32.219 -9.461 1 92.06 456 LEU B O 1
ATOM 8412 N N . ALA B 1 457 ? -0.332 32.969 -11.234 1 90.81 457 ALA B N 1
ATOM 8413 C CA . ALA B 1 457 ? 0.69 32.562 -12.188 1 90.81 457 ALA B CA 1
ATOM 8414 C C . ALA B 1 457 ? 2.064 33.094 -11.789 1 90.81 457 ALA B C 1
ATOM 8416 O O . ALA B 1 457 ? 3.035 32.344 -11.719 1 90.81 457 ALA B O 1
ATOM 8417 N N . GLU B 1 458 ? 2.191 34.344 -11.469 1 90.06 458 GLU B N 1
ATOM 8418 C CA . GLU B 1 458 ? 3.48 34.969 -11.172 1 90.06 458 GLU B CA 1
ATOM 8419 C C . GLU B 1 458 ? 4.109 34.344 -9.922 1 90.06 458 GLU B C 1
ATOM 8421 O O . GLU B 1 458 ? 5.301 34.031 -9.906 1 90.06 458 GLU B O 1
ATOM 8426 N N . ASP B 1 459 ? 3.309 34.219 -8.938 1 93 459 ASP B N 1
ATOM 8427 C CA . ASP B 1 459 ? 3.807 33.688 -7.68 1 93 459 ASP B CA 1
ATOM 8428 C C . ASP B 1 459 ? 4.223 32.219 -7.852 1 93 459 ASP B C 1
ATOM 8430 O O . ASP B 1 459 ? 5.246 31.781 -7.312 1 93 459 ASP B O 1
ATOM 8434 N N . VAL B 1 460 ? 3.439 31.469 -8.586 1 94.31 460 VAL B N 1
ATOM 8435 C CA . VAL B 1 460 ? 3.713 30.062 -8.797 1 94.31 460 VAL B CA 1
ATOM 8436 C C . VAL B 1 460 ? 4.984 29.891 -9.625 1 94.31 460 VAL B C 1
ATOM 8438 O O . VAL B 1 460 ? 5.84 29.062 -9.305 1 94.31 460 VAL B O 1
ATOM 8441 N N . VAL B 1 461 ? 5.125 30.703 -10.656 1 93.25 461 VAL B N 1
ATOM 8442 C CA . VAL B 1 461 ? 6.289 30.625 -11.531 1 93.25 461 VAL B CA 1
ATOM 8443 C C . VAL B 1 461 ? 7.547 31.016 -10.758 1 93.25 461 VAL B C 1
ATOM 8445 O O . VAL B 1 461 ? 8.586 30.375 -10.875 1 93.25 461 VAL B O 1
ATOM 8448 N N . SER B 1 462 ? 7.461 32 -9.977 1 92.88 462 SER B N 1
ATOM 8449 C CA . SER B 1 462 ? 8.602 32.469 -9.188 1 92.88 462 SER B CA 1
ATOM 8450 C C . SER B 1 462 ? 9.031 31.406 -8.18 1 92.88 462 SER B C 1
ATOM 8452 O O . SER B 1 462 ? 10.227 31.094 -8.055 1 92.88 462 SER B O 1
ATOM 8454 N N . SER B 1 463 ? 8.102 30.891 -7.473 1 94.12 463 SER B N 1
ATOM 8455 C CA . SER B 1 463 ? 8.398 29.859 -6.484 1 94.12 463 SER B CA 1
ATOM 8456 C C . SER B 1 463 ? 8.938 28.594 -7.145 1 94.12 463 SER B C 1
ATOM 8458 O O . SER B 1 463 ? 9.883 27.969 -6.645 1 94.12 463 SER B O 1
ATOM 8460 N N . ALA B 1 464 ? 8.312 28.188 -8.258 1 94.62 464 ALA B N 1
ATOM 8461 C CA . ALA B 1 464 ? 8.75 27 -8.977 1 94.62 464 ALA B CA 1
ATOM 8462 C C . ALA B 1 464 ? 10.164 27.172 -9.523 1 94.62 464 ALA B C 1
ATOM 8464 O O . ALA B 1 464 ? 10.945 26.219 -9.562 1 94.62 464 ALA B O 1
ATOM 8465 N N . SER B 1 465 ? 10.523 28.391 -9.953 1 93.69 465 SER B N 1
ATOM 8466 C CA . SER B 1 465 ? 11.859 28.656 -10.477 1 93.69 465 SER B CA 1
ATOM 8467 C C . SER B 1 465 ? 12.922 28.453 -9.406 1 93.69 465 SER B C 1
ATOM 8469 O O . SER B 1 465 ? 14.008 27.938 -9.688 1 93.69 465 SER B O 1
ATOM 8471 N N . ILE B 1 466 ? 12.586 28.734 -8.227 1 91 466 ILE B N 1
ATOM 8472 C CA . ILE B 1 466 ? 13.508 28.578 -7.105 1 91 466 ILE B CA 1
ATOM 8473 C C . ILE B 1 466 ? 13.648 27.094 -6.766 1 91 466 ILE B C 1
ATOM 8475 O O . ILE B 1 466 ? 14.766 26.594 -6.566 1 91 466 ILE B O 1
ATOM 8479 N N . ASP B 1 467 ? 12.602 26.406 -6.719 1 92.62 467 ASP B N 1
ATOM 8480 C CA . ASP B 1 467 ? 12.609 25 -6.348 1 92.62 467 ASP B CA 1
ATOM 8481 C C . ASP B 1 467 ? 13.258 24.141 -7.438 1 92.62 467 ASP B C 1
ATOM 8483 O O . ASP B 1 467 ? 13.789 23.078 -7.156 1 92.62 467 ASP B O 1
ATOM 8487 N N . LEU B 1 468 ? 13.219 24.578 -8.711 1 92.81 468 LEU B N 1
ATOM 8488 C CA . LEU B 1 468 ? 13.75 23.797 -9.82 1 92.81 468 LEU B CA 1
ATOM 8489 C C . LEU B 1 468 ? 15.195 24.203 -10.109 1 92.81 468 LEU B C 1
ATOM 8491 O O . LEU B 1 468 ? 15.906 23.484 -10.828 1 92.81 468 LEU B O 1
ATOM 8495 N N . ASP B 1 469 ? 15.727 25.469 -9.734 1 77.56 469 ASP B N 1
ATOM 8496 C CA . ASP B 1 469 ? 17.062 25.984 -10.016 1 77.56 469 ASP B CA 1
ATOM 8497 C C . ASP B 1 469 ? 18.125 25.188 -9.281 1 77.56 469 ASP B C 1
ATOM 8499 O O . ASP B 1 469 ? 19.328 25.422 -9.477 1 77.56 469 ASP B O 1
ATOM 8503 N N . SER B 1 470 ? 17.922 24.328 -8.508 1 58.03 470 SER B N 1
ATOM 8504 C CA . SER B 1 470 ? 19.062 23.703 -7.836 1 58.03 470 SER B CA 1
ATOM 8505 C C . SER B 1 470 ? 20.031 23.078 -8.844 1 58.03 470 SER B C 1
ATOM 8507 O O . SER B 1 470 ? 20.953 22.359 -8.461 1 58.03 470 SER B O 1
ATOM 8509 N N . VAL B 1 471 ? 20 23.266 -10.086 1 47.16 471 VAL B N 1
ATOM 8510 C CA . VAL B 1 471 ? 20.875 22.609 -11.055 1 47.16 471 VAL B CA 1
ATOM 8511 C C . VAL B 1 471 ? 22.297 23.125 -10.898 1 47.16 471 VAL B C 1
ATOM 8513 O O . VAL B 1 471 ? 23.25 22.453 -11.312 1 47.16 471 VAL B O 1
ATOM 8516 N N . GLY B 1 472 ? 22.609 24.297 -10.352 1 40.53 472 GLY B N 1
ATOM 8517 C CA . GLY B 1 472 ? 24 24.719 -10.438 1 40.53 472 GLY B CA 1
ATOM 8518 C C . GLY B 1 472 ? 24.953 23.828 -9.68 1 40.53 472 GLY B C 1
ATOM 8519 O O . GLY B 1 472 ? 26.172 24 -9.75 1 40.53 472 GLY B O 1
ATOM 8520 N N . ASP B 1 473 ? 24.578 23.25 -8.609 1 37.91 473 ASP B N 1
ATOM 8521 C CA . ASP B 1 473 ? 25.656 22.641 -7.852 1 37.91 473 ASP B CA 1
ATOM 8522 C C . ASP B 1 473 ? 26.078 21.297 -8.477 1 37.91 473 ASP B C 1
ATOM 8524 O O . ASP B 1 473 ? 26.547 20.406 -7.773 1 37.91 473 ASP B O 1
ATOM 8528 N N . ARG B 1 474 ? 25.625 20.859 -9.594 1 35.72 474 ARG B N 1
ATOM 8529 C CA . ARG B 1 474 ? 26.5 19.781 -10.078 1 35.72 474 ARG B CA 1
ATOM 8530 C C . ARG B 1 474 ? 27.938 20.266 -10.211 1 35.72 474 ARG B C 1
ATOM 8532 O O . ARG B 1 474 ? 28.219 21.203 -10.961 1 35.72 474 ARG B O 1
ATOM 8539 N N . GLY B 1 475 ? 28.766 20.422 -9.312 1 30.84 475 GLY B N 1
ATOM 8540 C CA . GLY B 1 475 ? 30.172 20.375 -9.664 1 30.84 475 GLY B CA 1
ATOM 8541 C C . GLY B 1 475 ? 30.438 19.594 -10.938 1 30.84 475 GLY B C 1
ATOM 8542 O O . GLY B 1 475 ? 29.656 18.703 -11.312 1 30.84 475 GLY B O 1
ATOM 8543 N N . GLY B 1 476 ? 31.109 20.141 -11.93 1 30.5 476 GLY B N 1
ATOM 8544 C CA . GLY B 1 476 ? 31.891 19.594 -13.023 1 30.5 476 GLY B CA 1
ATOM 8545 C C . GLY B 1 476 ? 32.406 18.203 -12.742 1 30.5 476 GLY B C 1
ATOM 8546 O O . GLY B 1 476 ? 33.406 18.047 -12.031 1 30.5 476 GLY B O 1
ATOM 8547 N N . GLU B 1 477 ? 31.719 17.328 -12.258 1 29.86 477 GLU B N 1
ATOM 8548 C CA . GLU B 1 477 ? 32.531 16.188 -12.688 1 29.86 477 GLU B CA 1
ATOM 8549 C C . GLU B 1 477 ? 32.875 16.281 -14.172 1 29.86 477 GLU B C 1
ATOM 8551 O O . GLU B 1 477 ? 32.031 16.094 -15.031 1 29.86 477 GLU B O 1
ATOM 8556 N N . ALA B 1 478 ? 33.719 17.312 -14.547 1 27.91 478 ALA B N 1
ATOM 8557 C CA . ALA B 1 478 ? 34.562 17.219 -15.727 1 27.91 478 ALA B CA 1
ATOM 8558 C C . ALA B 1 478 ? 34.781 15.758 -16.125 1 27.91 478 ALA B C 1
ATOM 8560 O O . ALA B 1 478 ? 35.375 14.984 -15.375 1 27.91 478 ALA B O 1
ATOM 8561 N N . PHE B 1 479 ? 33.844 15.188 -16.797 1 27.94 479 PHE B N 1
ATOM 8562 C CA . PHE B 1 479 ? 34.375 14.18 -17.719 1 27.94 479 PHE B CA 1
ATOM 8563 C C . PHE B 1 479 ? 35.625 14.695 -18.422 1 27.94 479 PHE B C 1
ATOM 8565 O O . PHE B 1 479 ? 35.562 15.633 -19.219 1 27.94 479 PHE B O 1
ATOM 8572 N N . SER B 1 480 ? 36.75 14.852 -17.734 1 27.56 480 SER B N 1
ATOM 8573 C CA . SER B 1 480 ? 38 14.883 -18.469 1 27.56 480 SER B CA 1
ATOM 8574 C C . SER B 1 480 ? 38.031 13.852 -19.594 1 27.56 480 SER B C 1
ATOM 8576 O O . SER B 1 480 ? 38.094 12.648 -19.344 1 27.56 480 SER B O 1
ATOM 8578 N N . ASN B 1 481 ? 37.094 13.969 -20.484 1 27.86 481 ASN B N 1
ATOM 8579 C CA . ASN B 1 481 ? 37.531 13.422 -21.766 1 27.86 481 ASN B CA 1
ATOM 8580 C C . ASN B 1 481 ? 38.938 13.906 -22.125 1 27.86 481 ASN B C 1
ATOM 8582 O O . ASN B 1 481 ? 39.094 14.992 -22.672 1 27.86 481 ASN B O 1
ATOM 8586 N N . SER B 1 482 ? 39.906 13.734 -21.203 1 28.45 482 SER B N 1
ATOM 8587 C CA . SER B 1 482 ? 41.25 13.773 -21.75 1 28.45 482 SER B CA 1
ATOM 8588 C C . SER B 1 482 ? 41.375 12.898 -23 1 28.45 482 SER B C 1
ATOM 8590 O O . SER B 1 482 ? 41.156 11.688 -22.938 1 28.45 482 SER B O 1
ATOM 8592 N N . GLU B 1 483 ? 40.906 13.43 -24.062 1 30.33 483 GLU B N 1
ATOM 8593 C CA . GLU B 1 483 ? 41.531 12.844 -25.25 1 30.33 483 GLU B CA 1
ATOM 8594 C C . GLU B 1 483 ? 43 12.539 -24.984 1 30.33 483 GLU B C 1
ATOM 8596 O O . GLU B 1 483 ? 43.719 13.383 -24.453 1 30.33 483 GLU B O 1
ATOM 8601 N N . PRO B 1 484 ? 43.344 11.203 -24.828 1 31.64 484 PRO B N 1
ATOM 8602 C CA . PRO B 1 484 ? 44.781 10.961 -24.766 1 31.64 484 PRO B CA 1
ATOM 8603 C C . PRO B 1 484 ? 45.562 11.719 -25.828 1 31.64 484 PRO B C 1
ATOM 8605 O O . PRO B 1 484 ? 45.344 11.508 -27.031 1 31.64 484 PRO B O 1
ATOM 8608 N N . VAL B 1 485 ? 45.562 13.047 -25.719 1 29.25 485 VAL B N 1
ATOM 8609 C CA . VAL B 1 485 ? 46.594 13.578 -26.609 1 29.25 485 VAL B CA 1
ATOM 8610 C C . VAL B 1 485 ? 47.875 12.766 -26.438 1 29.25 485 VAL B C 1
ATOM 8612 O O . VAL B 1 485 ? 48.281 12.438 -25.328 1 29.25 485 VAL B O 1
ATOM 8615 N N . GLN B 1 486 ? 48.219 12.102 -27.484 1 26.8 486 GLN B N 1
ATOM 8616 C CA . GLN B 1 486 ? 49.562 11.5 -27.625 1 26.8 486 GLN B CA 1
ATOM 8617 C C . GLN B 1 486 ? 50.625 12.484 -27.219 1 26.8 486 GLN B C 1
ATOM 8619 O O . GLN B 1 486 ? 50.875 13.484 -27.906 1 26.8 486 GLN B O 1
ATOM 8624 N N . LYS B 1 487 ? 50.75 12.773 -25.891 1 25.59 487 LYS B N 1
ATOM 8625 C CA . LYS B 1 487 ? 51.938 13.523 -25.484 1 25.59 487 LYS B CA 1
ATOM 8626 C C . LYS B 1 487 ? 53.219 12.875 -26.031 1 25.59 487 LYS B C 1
ATOM 8628 O O . LYS B 1 487 ? 53.406 11.664 -25.859 1 25.59 487 LYS B O 1
ATOM 8633 N N . LYS B 1 488 ? 53.781 13.484 -26.953 1 27.36 488 LYS B N 1
ATOM 8634 C CA . LYS B 1 488 ? 55.219 13.352 -27.141 1 27.36 488 LYS B CA 1
ATOM 8635 C C . LYS B 1 488 ? 55.969 13.539 -25.812 1 27.36 488 LYS B C 1
ATOM 8637 O O . LYS B 1 488 ? 55.5 14.273 -24.938 1 27.36 488 LYS B O 1
ATOM 8642 N N . ARG B 1 489 ? 56.969 12.789 -25.359 1 27.23 489 ARG B N 1
ATOM 8643 C CA . ARG B 1 489 ? 57.875 12.539 -24.25 1 27.23 489 ARG B CA 1
ATOM 8644 C C . ARG B 1 489 ? 58.531 13.828 -23.75 1 27.23 489 ARG B C 1
ATOM 8646 O O . ARG B 1 489 ? 59.469 13.797 -22.953 1 27.23 489 ARG B O 1
ATOM 8653 N N . LYS B 1 490 ? 58.469 15.023 -24.406 1 27.34 490 LYS B N 1
ATOM 8654 C CA . LYS B 1 490 ? 59.531 15.914 -23.984 1 27.34 490 LYS B CA 1
ATOM 8655 C C . LYS B 1 490 ? 59.312 16.438 -22.562 1 27.34 490 LYS B C 1
ATOM 8657 O O . LYS B 1 490 ? 58.156 16.609 -22.141 1 27.34 490 LYS B O 1
ATOM 8662 N N . HIS B 1 491 ? 60.312 16.391 -21.562 1 25.91 491 HIS B N 1
ATOM 8663 C CA . HIS B 1 491 ? 60.688 16.578 -20.156 1 25.91 491 HIS B CA 1
ATOM 8664 C C . HIS B 1 491 ? 60.281 17.953 -19.672 1 25.91 491 HIS B C 1
ATOM 8666 O O . HIS B 1 491 ? 60.656 18.344 -18.547 1 25.91 491 HIS B O 1
ATOM 8672 N N . GLU B 1 492 ? 59.906 18.938 -20.469 1 25.94 492 GLU B N 1
ATOM 8673 C CA . GLU B 1 492 ? 60.156 20.219 -19.844 1 25.94 492 GLU B CA 1
ATOM 8674 C C . GLU B 1 492 ? 59.312 20.438 -18.609 1 25.94 492 GLU B C 1
ATOM 8676 O O . GLU B 1 492 ? 58.156 20.047 -18.578 1 25.94 492 GLU B O 1
ATOM 8681 N N . MET B 1 493 ? 59.969 20.672 -17.359 1 27.39 493 MET B N 1
ATOM 8682 C CA . MET B 1 493 ? 59.719 20.938 -15.945 1 27.39 493 MET B CA 1
ATOM 8683 C C . MET B 1 493 ? 58.719 22.078 -15.773 1 27.39 493 MET B C 1
ATOM 8685 O O . MET B 1 493 ? 59.031 23.094 -15.133 1 27.39 493 MET B O 1
ATOM 8689 N N . ALA B 1 494 ? 58.031 22.578 -16.781 1 28.97 494 ALA B N 1
ATOM 8690 C CA . ALA B 1 494 ? 57.5 23.875 -16.406 1 28.97 494 ALA B CA 1
ATOM 8691 C C . ALA B 1 494 ? 56.531 23.734 -15.219 1 28.97 494 ALA B C 1
ATOM 8693 O O . ALA B 1 494 ? 55.719 22.828 -15.18 1 28.97 494 ALA B O 1
ATOM 8694 N N . VAL B 1 495 ? 56.875 24.422 -14.039 1 30.09 495 VAL B N 1
ATOM 8695 C CA . VAL B 1 495 ? 56.312 24.719 -12.734 1 30.09 495 VAL B CA 1
ATOM 8696 C C . VAL B 1 495 ? 54.875 25.234 -12.898 1 30.09 495 VAL B C 1
ATOM 8698 O O . VAL B 1 495 ? 54.656 26.312 -13.438 1 30.09 495 VAL B O 1
ATOM 8701 N N . THR B 1 496 ? 54 24.531 -13.523 1 28.53 496 THR B N 1
ATOM 8702 C CA . THR B 1 496 ? 52.656 25.078 -13.625 1 28.53 496 THR B CA 1
ATOM 8703 C C . THR B 1 496 ? 52.156 25.5 -12.25 1 28.53 496 THR B C 1
ATOM 8705 O O . THR B 1 496 ? 52.219 24.719 -11.289 1 28.53 496 THR B O 1
ATOM 8708 N N . SER B 1 497 ? 52.25 26.812 -11.953 1 30.12 497 SER B N 1
ATOM 8709 C CA . SER B 1 497 ? 51.719 27.5 -10.773 1 30.12 497 SER B CA 1
ATOM 8710 C C . SER B 1 497 ? 50.312 27 -10.422 1 30.12 497 SER B C 1
ATOM 8712 O O . SER B 1 497 ? 49.5 26.781 -11.305 1 30.12 497 SER B O 1
ATOM 8714 N N . HIS B 1 498 ? 50.25 26.281 -9.336 1 30.5 498 HIS B N 1
ATOM 8715 C CA . HIS B 1 498 ? 49.094 25.828 -8.578 1 30.5 498 HIS B CA 1
ATOM 8716 C C . HIS B 1 498 ? 48.062 26.953 -8.422 1 30.5 498 HIS B C 1
ATOM 8718 O O . HIS B 1 498 ? 48.219 27.828 -7.57 1 30.5 498 HIS B O 1
ATOM 8724 N N . GLU B 1 499 ? 47.719 27.688 -9.492 1 28.69 499 GLU B N 1
ATOM 8725 C CA . GLU B 1 499 ? 46.625 28.625 -9.25 1 28.69 499 GLU B CA 1
ATOM 8726 C C . GLU B 1 499 ? 45.562 27.984 -8.383 1 28.69 499 GLU B C 1
ATOM 8728 O O . GLU B 1 499 ? 45.281 26.781 -8.492 1 28.69 499 GLU B O 1
ATOM 8733 N N . ASN B 1 500 ? 45.281 28.719 -7.27 1 30.17 500 ASN B N 1
ATOM 8734 C CA . ASN B 1 500 ? 44.312 28.562 -6.207 1 30.17 500 ASN B CA 1
ATOM 8735 C C . ASN B 1 500 ? 42.938 28.172 -6.766 1 30.17 500 ASN B C 1
ATOM 8737 O O . ASN B 1 500 ? 42.312 28.953 -7.492 1 30.17 500 ASN B O 1
ATOM 8741 N N . GLN B 1 501 ? 42.812 27.016 -7.301 1 31 501 GLN B N 1
ATOM 8742 C CA . GLN B 1 501 ? 41.438 26.594 -7.516 1 31 501 GLN B CA 1
ATOM 8743 C C . GLN B 1 501 ? 40.531 27 -6.344 1 31 501 GLN B C 1
ATOM 8745 O O . GLN B 1 501 ? 40.75 26.547 -5.215 1 31 501 GLN B O 1
ATOM 8750 N N . SER B 1 502 ? 40.125 28.281 -6.355 1 30.72 502 SER B N 1
ATOM 8751 C CA . SER B 1 502 ? 39.062 28.688 -5.449 1 30.72 502 SER B CA 1
ATOM 8752 C C . SER B 1 502 ? 38.094 27.531 -5.188 1 30.72 502 SER B C 1
ATOM 8754 O O . SER B 1 502 ? 37.594 26.906 -6.125 1 30.72 502 SER B O 1
ATOM 8756 N N . GLU B 1 503 ? 38.438 26.828 -4.188 1 32.28 503 GLU B N 1
ATOM 8757 C CA . GLU B 1 503 ? 37.438 25.969 -3.578 1 32.28 503 GLU B CA 1
ATOM 8758 C C . GLU B 1 503 ? 36.062 26.625 -3.588 1 32.28 503 GLU B C 1
ATOM 8760 O O . GLU B 1 503 ? 35.812 27.562 -2.83 1 32.28 503 GLU B O 1
ATOM 8765 N N . THR B 1 504 ? 35.594 26.984 -4.75 1 33.5 504 THR B N 1
ATOM 8766 C CA . THR B 1 504 ? 34.156 27.312 -4.68 1 33.5 504 THR B CA 1
ATOM 8767 C C . THR B 1 504 ? 33.469 26.5 -3.586 1 33.5 504 THR B C 1
ATOM 8769 O O . THR B 1 504 ? 33.438 25.266 -3.645 1 33.5 504 THR B O 1
ATOM 8772 N N . ILE B 1 505 ? 33.719 27 -2.418 1 34.47 505 ILE B N 1
ATOM 8773 C CA . ILE B 1 505 ? 32.844 26.594 -1.317 1 34.47 505 ILE B CA 1
ATOM 8774 C C . ILE B 1 505 ? 31.422 26.391 -1.829 1 34.47 505 ILE B C 1
ATOM 8776 O O . ILE B 1 505 ? 30.719 27.344 -2.166 1 34.47 505 ILE B O 1
ATOM 8780 N N . HIS B 1 506 ? 31.219 25.438 -2.686 1 34.75 506 HIS B N 1
ATOM 8781 C CA . HIS B 1 506 ? 29.859 24.984 -2.996 1 34.75 506 HIS B CA 1
ATOM 8782 C C . HIS B 1 506 ? 28.984 24.984 -1.75 1 34.75 506 HIS B C 1
ATOM 8784 O O . HIS B 1 506 ? 29.266 24.266 -0.785 1 34.75 506 HIS B O 1
ATOM 8790 N N . THR B 1 507 ? 28.656 26.141 -1.312 1 38.88 507 THR B N 1
ATOM 8791 C CA . THR B 1 507 ? 27.547 26.125 -0.361 1 38.88 507 THR B CA 1
ATOM 8792 C C . THR B 1 507 ? 26.578 24.984 -0.676 1 38.88 507 THR B C 1
ATOM 8794 O O . THR B 1 507 ? 25.953 24.984 -1.737 1 38.88 507 THR B O 1
ATOM 8797 N N . HIS B 1 508 ? 26.812 23.859 -0.287 1 41.53 508 HIS B N 1
ATOM 8798 C CA . HIS B 1 508 ? 26 22.656 -0.444 1 41.53 508 HIS B CA 1
ATOM 8799 C C . HIS B 1 508 ? 24.547 22.922 -0.035 1 41.53 508 HIS B C 1
ATOM 8801 O O . HIS B 1 508 ? 24.234 22.922 1.155 1 41.53 508 HIS B O 1
ATOM 8807 N N . LYS B 1 509 ? 23.891 23.844 -0.723 1 49.19 509 LYS B N 1
ATOM 8808 C CA . LYS B 1 509 ? 22.453 23.875 -0.534 1 49.19 509 LYS B CA 1
ATOM 8809 C C . LYS B 1 509 ? 21.875 22.469 -0.49 1 49.19 509 LYS B C 1
ATOM 8811 O O . LYS B 1 509 ? 22.375 21.562 -1.161 1 49.19 509 LYS B O 1
ATOM 8816 N N . ASN B 1 510 ? 21.141 22.203 0.577 1 57.97 510 ASN B N 1
ATOM 8817 C CA . ASN B 1 510 ? 20.469 20.922 0.727 1 57.97 510 ASN B CA 1
ATOM 8818 C C . ASN B 1 510 ? 19.75 20.5 -0.558 1 57.97 510 ASN B C 1
ATOM 8820 O O . ASN B 1 510 ? 19.031 21.297 -1.152 1 57.97 510 ASN B O 1
ATOM 8824 N N . PRO B 1 511 ? 20.219 19.438 -1.157 1 69.12 511 PRO B N 1
ATOM 8825 C CA . PRO B 1 511 ? 19.625 19.016 -2.426 1 69.12 511 PRO B CA 1
ATOM 8826 C C . PRO B 1 511 ? 18.094 18.891 -2.348 1 69.12 511 PRO B C 1
ATOM 8828 O O . PRO B 1 511 ? 17.562 18.375 -1.362 1 69.12 511 PRO B O 1
ATOM 8831 N N . VAL B 1 512 ? 17.422 19.781 -3.191 1 83 512 VAL B N 1
ATOM 8832 C CA . VAL B 1 512 ? 15.961 19.734 -3.322 1 83 512 VAL B CA 1
ATOM 8833 C C . VAL B 1 512 ? 15.516 18.328 -3.701 1 83 512 VAL B C 1
ATOM 8835 O O . VAL B 1 512 ? 16.047 17.734 -4.641 1 83 512 VAL B O 1
ATOM 8838 N N . PRO B 1 513 ? 14.633 17.828 -2.896 1 87.38 513 PRO B N 1
ATOM 8839 C CA . PRO B 1 513 ? 14.148 16.484 -3.205 1 87.38 513 PRO B CA 1
ATOM 8840 C C . PRO B 1 513 ? 13.492 16.391 -4.578 1 87.38 513 PRO B C 1
ATOM 8842 O O . PRO B 1 513 ? 12.836 17.344 -5.016 1 87.38 513 PRO B O 1
ATOM 8845 N N . ILE B 1 514 ? 13.617 15.32 -5.316 1 89.19 514 ILE B N 1
ATOM 8846 C CA . ILE B 1 514 ? 13.094 15.094 -6.66 1 89.19 514 ILE B CA 1
ATOM 8847 C C . ILE B 1 514 ? 11.57 15.18 -6.641 1 89.19 514 ILE B C 1
ATOM 8849 O O . ILE B 1 514 ? 10.961 15.648 -7.602 1 89.19 514 ILE B O 1
ATOM 8853 N N . SER B 1 515 ? 11.016 14.75 -5.527 1 92.44 515 SER B N 1
ATOM 8854 C CA . SER B 1 515 ? 9.562 14.789 -5.406 1 92.44 515 SER B CA 1
ATOM 8855 C C . SER B 1 515 ? 9.047 16.219 -5.453 1 92.44 515 SER B C 1
ATOM 8857 O O . SER B 1 515 ? 7.977 16.484 -6.012 1 92.44 515 SER B O 1
ATOM 8859 N N . LEU B 1 516 ? 9.75 17.125 -4.855 1 94.06 516 LEU B N 1
ATOM 8860 C CA . LEU B 1 516 ? 9.367 18.531 -4.879 1 94.06 516 LEU B CA 1
ATOM 8861 C C . LEU B 1 516 ? 9.492 19.094 -6.285 1 94.06 516 LEU B C 1
ATOM 8863 O O . LEU B 1 516 ? 8.609 19.844 -6.742 1 94.06 516 LEU B O 1
ATOM 8867 N N . LYS B 1 517 ? 10.5 18.734 -7.004 1 94.44 517 LYS B N 1
ATOM 8868 C CA . LYS B 1 517 ? 10.688 19.203 -8.375 1 94.44 517 LYS B CA 1
ATOM 8869 C C . LYS B 1 517 ? 9.555 18.703 -9.273 1 94.44 517 LYS B C 1
ATOM 8871 O O . LYS B 1 517 ? 9.047 19.453 -10.109 1 94.44 517 LYS B O 1
ATOM 8876 N N . ILE B 1 518 ? 9.18 17.5 -9.102 1 94.69 518 ILE B N 1
ATOM 8877 C CA . ILE B 1 518 ? 8.094 16.922 -9.891 1 94.69 518 ILE B CA 1
ATOM 8878 C C . ILE B 1 518 ? 6.793 17.656 -9.594 1 94.69 518 ILE B C 1
ATOM 8880 O O . ILE B 1 518 ? 6.039 18 -10.508 1 94.69 518 ILE B O 1
ATOM 8884 N N . ALA B 1 519 ? 6.559 17.891 -8.305 1 96.25 519 ALA B N 1
ATOM 8885 C CA . ALA B 1 519 ? 5.344 18.609 -7.922 1 96.25 519 ALA B CA 1
ATOM 8886 C C . ALA B 1 519 ? 5.301 20 -8.539 1 96.25 519 ALA B C 1
ATOM 8888 O O . ALA B 1 519 ? 4.246 20.453 -8.992 1 96.25 519 ALA B O 1
ATOM 8889 N N . ALA B 1 520 ? 6.371 20.703 -8.547 1 96.88 520 ALA B N 1
ATOM 8890 C CA . ALA B 1 520 ? 6.457 22.016 -9.164 1 96.88 520 ALA B CA 1
ATOM 8891 C C . ALA B 1 520 ? 6.168 21.953 -10.656 1 96.88 520 ALA B C 1
ATOM 8893 O O . ALA B 1 520 ? 5.426 22.781 -11.188 1 96.88 520 ALA B O 1
ATOM 8894 N N . LEU B 1 521 ? 6.684 20.922 -11.305 1 96 521 LEU B N 1
ATOM 8895 C CA . LEU B 1 521 ? 6.492 20.766 -12.742 1 96 521 LEU B CA 1
ATOM 8896 C C . LEU B 1 521 ? 5.035 20.438 -13.062 1 96 521 LEU B C 1
ATOM 8898 O O . LEU B 1 521 ? 4.488 20.922 -14.055 1 96 521 LEU B O 1
ATOM 8902 N N . GLU B 1 522 ? 4.48 19.656 -12.25 1 95.25 522 GLU B N 1
ATOM 8903 C CA . GLU B 1 522 ? 3.072 19.328 -12.445 1 95.25 522 GLU B CA 1
ATOM 8904 C C . GLU B 1 522 ? 2.186 20.562 -12.281 1 95.25 522 GLU B C 1
ATOM 8906 O O . GLU B 1 522 ? 1.198 20.719 -13 1 95.25 522 GLU B O 1
ATOM 8911 N N . ALA B 1 523 ? 2.482 21.344 -11.312 1 96.06 523 ALA B N 1
ATOM 8912 C CA . ALA B 1 523 ? 1.738 22.594 -11.125 1 96.06 523 ALA B CA 1
ATOM 8913 C C . ALA B 1 523 ? 1.901 23.516 -12.336 1 96.06 523 ALA B C 1
ATOM 8915 O O . ALA B 1 523 ? 0.934 24.125 -12.789 1 96.06 523 ALA B O 1
ATOM 8916 N N . LEU B 1 524 ? 3.098 23.562 -12.883 1 94.88 524 LEU B N 1
ATOM 8917 C CA . LEU B 1 524 ? 3.348 24.391 -14.062 1 94.88 524 LEU B CA 1
ATOM 8918 C C . LEU B 1 524 ? 2.629 23.828 -15.281 1 94.88 524 LEU B C 1
ATOM 8920 O O . LEU B 1 524 ? 2.107 24.578 -16.109 1 94.88 524 LEU B O 1
ATOM 8924 N N . GLU B 1 525 ? 2.686 22.531 -15.383 1 92.25 525 GLU B N 1
ATOM 8925 C CA . GLU B 1 525 ? 1.957 21.875 -16.469 1 92.25 525 GLU B CA 1
ATOM 8926 C C . GLU B 1 525 ? 0.482 22.266 -16.453 1 92.25 525 GLU B C 1
ATOM 8928 O O . GLU B 1 525 ? -0.084 22.625 -17.484 1 92.25 525 GLU B O 1
ATOM 8933 N N . THR B 1 526 ? -0.099 22.25 -15.344 1 92.19 526 THR B N 1
ATOM 8934 C CA . THR B 1 526 ? -1.513 22.594 -15.211 1 92.19 526 THR B CA 1
ATOM 8935 C C . THR B 1 526 ? -1.746 24.078 -15.453 1 92.19 526 THR B C 1
ATOM 8937 O O . THR B 1 526 ? -2.732 24.453 -16.094 1 92.19 526 THR B O 1
ATOM 8940 N N . LEU B 1 527 ? -0.872 24.906 -14.93 1 92.38 527 LEU B N 1
ATOM 8941 C CA . LEU B 1 527 ? -0.965 26.344 -15.148 1 92.38 527 LEU B CA 1
ATOM 8942 C C . LEU B 1 527 ? -0.96 26.672 -16.641 1 92.38 527 LEU B C 1
ATOM 8944 O O . LEU B 1 527 ? -1.755 27.484 -17.094 1 92.38 527 LEU B O 1
ATOM 8948 N N . LEU B 1 528 ? -0.15 25.938 -17.359 1 88.88 528 LEU B N 1
ATOM 8949 C CA . LEU B 1 528 ? -0.022 26.172 -18.797 1 88.88 528 LEU B CA 1
ATOM 8950 C C . LEU B 1 528 ? -1.229 25.609 -19.547 1 88.88 528 LEU B C 1
ATOM 8952 O O . LEU B 1 528 ? -1.699 26.219 -20.516 1 88.88 528 LEU B O 1
ATOM 8956 N N . THR B 1 529 ? -1.701 24.5 -19.094 1 84.31 529 THR B N 1
ATOM 8957 C CA . THR B 1 529 ? -2.844 23.891 -19.766 1 84.31 529 THR B CA 1
ATOM 8958 C C . THR B 1 529 ? -4.102 24.734 -19.562 1 84.31 529 THR B C 1
ATOM 8960 O O . THR B 1 529 ? -4.891 24.891 -20.5 1 84.31 529 THR B O 1
ATOM 8963 N N . VAL B 1 530 ? -4.266 25.312 -18.406 1 85.19 530 VAL B N 1
ATOM 8964 C CA . VAL B 1 530 ? -5.488 26.031 -18.078 1 85.19 530 VAL B CA 1
ATOM 8965 C C . VAL B 1 530 ? -5.344 27.5 -18.5 1 85.19 530 VAL B C 1
ATOM 8967 O O . VAL B 1 530 ? -6.273 28.078 -19.062 1 85.19 530 VAL B O 1
ATOM 8970 N N . GLY B 1 531 ? -4.199 28.031 -18.328 1 83.94 531 GLY B N 1
ATOM 8971 C CA . GLY B 1 531 ? -4.062 29.453 -18.516 1 83.94 531 GLY B CA 1
ATOM 8972 C C . GLY B 1 531 ? -2.984 29.828 -19.516 1 83.94 531 GLY B C 1
ATOM 8973 O O . GLY B 1 531 ? -2.635 31 -19.656 1 83.94 531 GLY B O 1
ATOM 8974 N N . GLY B 1 532 ? -2.393 28.922 -20.203 1 81.31 532 GLY B N 1
ATOM 8975 C CA . GLY B 1 532 ? -1.291 29.203 -21.109 1 81.31 532 GLY B CA 1
ATOM 8976 C C . GLY B 1 532 ? -1.667 30.141 -22.234 1 81.31 532 GLY B C 1
ATOM 8977 O O . GLY B 1 532 ? -0.81 30.844 -22.766 1 81.31 532 GLY B O 1
ATOM 8978 N N . GLY B 1 533 ? -2.928 30.125 -22.531 1 77.94 533 GLY B N 1
ATOM 8979 C CA . GLY B 1 533 ? -3.371 30.953 -23.641 1 77.94 533 GLY B CA 1
ATOM 8980 C C . GLY B 1 533 ? -3.641 32.406 -23.234 1 77.94 533 GLY B C 1
ATOM 8981 O O . GLY B 1 533 ? -3.883 33.25 -24.094 1 77.94 533 GLY B O 1
ATOM 8982 N N . LEU B 1 534 ? -3.645 32.562 -21.938 1 76.25 534 LEU B N 1
ATOM 8983 C CA . LEU B 1 534 ? -3.973 33.906 -21.484 1 76.25 534 LEU B CA 1
ATOM 8984 C C . LEU B 1 534 ? -2.834 34.875 -21.781 1 76.25 534 LEU B C 1
ATOM 8986 O O . LEU B 1 534 ? -1.661 34.5 -21.719 1 76.25 534 LEU B O 1
ATOM 8990 N N . ARG B 1 535 ? -2.975 35.844 -22.688 1 58.97 535 ARG B N 1
ATOM 8991 C CA . ARG B 1 535 ? -2.113 36.875 -23.266 1 58.97 535 ARG B CA 1
ATOM 8992 C C . ARG B 1 535 ? -1.196 37.469 -22.219 1 58.97 535 ARG B C 1
ATOM 8994 O O . ARG B 1 535 ? -0.575 38.531 -22.453 1 58.97 535 ARG B O 1
ATOM 9001 N N . SER B 1 536 ? -1.197 37.031 -21.016 1 59.94 536 SER B N 1
ATOM 9002 C CA . SER B 1 536 ? -0.386 37.938 -20.203 1 59.94 536 SER B CA 1
ATOM 9003 C C . SER B 1 536 ? 1.101 37.625 -20.375 1 59.94 536 SER B C 1
ATOM 9005 O O . SER B 1 536 ? 1.537 36.5 -20.219 1 59.94 536 SER B O 1
ATOM 9007 N N . GLU B 1 537 ? 1.84 38.438 -21.203 1 60.88 537 GLU B N 1
ATOM 9008 C CA . GLU B 1 537 ? 3.191 38.469 -21.75 1 60.88 537 GLU B CA 1
ATOM 9009 C C . GLU B 1 537 ? 4.238 38.25 -20.656 1 60.88 537 GLU B C 1
ATOM 9011 O O . GLU B 1 537 ? 5.312 37.719 -20.922 1 60.88 537 GLU B O 1
ATOM 9016 N N . GLY B 1 538 ? 3.939 38.469 -19.297 1 73.31 538 GLY B N 1
ATOM 9017 C CA . GLY B 1 538 ? 5.113 38.625 -18.453 1 73.31 538 GLY B CA 1
ATOM 9018 C C . GLY B 1 538 ? 5.617 37.312 -17.891 1 73.31 538 GLY B C 1
ATOM 9019 O O . GLY B 1 538 ? 6.824 37.062 -17.859 1 73.31 538 GLY B O 1
ATOM 9020 N N . TRP B 1 539 ? 4.719 36.312 -17.594 1 83.75 539 TRP B N 1
ATOM 9021 C CA . TRP B 1 539 ? 5.211 35.125 -16.906 1 83.75 539 TRP B CA 1
ATOM 9022 C C . TRP B 1 539 ? 5.41 33.969 -17.891 1 83.75 539 TRP B C 1
ATOM 9024 O O . TRP B 1 539 ? 6.191 33.062 -17.625 1 83.75 539 TRP B O 1
ATOM 9034 N N . ARG B 1 540 ? 4.859 34.062 -19.125 1 85.94 540 ARG B N 1
ATOM 9035 C CA . ARG B 1 540 ? 4.828 32.969 -20.078 1 85.94 540 ARG B CA 1
ATOM 9036 C C . ARG B 1 540 ? 6.219 32.688 -20.625 1 85.94 540 ARG B C 1
ATOM 9038 O O . ARG B 1 540 ? 6.637 31.516 -20.703 1 85.94 540 ARG B O 1
ATOM 9045 N N . SER B 1 541 ? 6.898 33.75 -20.953 1 85.69 541 SER B N 1
ATOM 9046 C CA . SER B 1 541 ? 8.227 33.594 -21.531 1 85.69 541 SER B CA 1
ATOM 9047 C C . SER B 1 541 ? 9.188 32.969 -20.516 1 85.69 541 SER B C 1
ATOM 9049 O O . SER B 1 541 ? 10.016 32.125 -20.875 1 85.69 541 SER B O 1
ATOM 9051 N N . ASN B 1 542 ? 8.969 33.344 -19.312 1 87.25 542 ASN B N 1
ATOM 9052 C CA . ASN B 1 542 ? 9.828 32.844 -18.25 1 87.25 542 ASN B CA 1
ATOM 9053 C C . ASN B 1 542 ? 9.57 31.359 -17.984 1 87.25 542 ASN B C 1
ATOM 9055 O O . ASN B 1 542 ? 10.508 30.594 -17.766 1 87.25 542 ASN B O 1
ATOM 9059 N N . VAL B 1 543 ? 8.336 31.031 -18.047 1 90.88 543 VAL B N 1
ATOM 9060 C CA . VAL B 1 543 ? 7.969 29.641 -17.766 1 90.88 543 VAL B CA 1
ATOM 9061 C C . VAL B 1 543 ? 8.438 28.75 -18.906 1 90.88 543 VAL B C 1
ATOM 9063 O O . VAL B 1 543 ? 8.922 27.641 -18.672 1 90.88 543 VAL B O 1
ATOM 9066 N N . ASP B 1 544 ? 8.289 29.219 -20.125 1 89.31 544 ASP B N 1
ATOM 9067 C CA . ASP B 1 544 ? 8.711 28.438 -21.281 1 89.31 544 ASP B CA 1
ATOM 9068 C C . ASP B 1 544 ? 10.219 28.156 -21.234 1 89.31 544 ASP B C 1
ATOM 9070 O O . ASP B 1 544 ? 10.656 27.047 -21.5 1 89.31 544 ASP B O 1
ATOM 9074 N N . LEU B 1 545 ? 10.922 29.219 -20.906 1 90 545 LEU B N 1
ATOM 9075 C CA . LEU B 1 545 ? 12.367 29.078 -20.812 1 90 545 LEU B CA 1
ATOM 9076 C C . LEU B 1 545 ? 12.75 28.141 -19.672 1 90 545 LEU B C 1
ATOM 9078 O O . LEU B 1 545 ? 13.648 27.297 -19.828 1 90 545 LEU B O 1
ATOM 9082 N N . LEU B 1 546 ? 12.117 28.312 -18.594 1 92.06 546 LEU B N 1
ATOM 9083 C CA . LEU B 1 546 ? 12.391 27.484 -17.422 1 92.06 546 LEU B CA 1
ATOM 9084 C C . LEU B 1 546 ? 12.156 26.016 -17.734 1 92.06 546 LEU B C 1
ATOM 9086 O O . LEU B 1 546 ? 13.008 25.172 -17.469 1 92.06 546 LEU B O 1
ATOM 9090 N N . ILE B 1 547 ? 11.047 25.703 -18.359 1 92.81 547 ILE B N 1
ATOM 9091 C CA . ILE B 1 547 ? 10.664 24.328 -18.641 1 92.81 547 ILE B CA 1
ATOM 9092 C C . ILE B 1 547 ? 11.617 23.734 -19.672 1 92.81 547 ILE B C 1
ATOM 9094 O O . ILE B 1 547 ? 12 22.562 -19.562 1 92.81 547 ILE B O 1
ATOM 9098 N N . LYS B 1 548 ? 11.992 24.547 -20.641 1 91.06 548 LYS B N 1
ATOM 9099 C CA . LYS B 1 548 ? 12.953 24.078 -21.641 1 91.06 548 LYS B CA 1
ATOM 9100 C C . LYS B 1 548 ? 14.281 23.719 -21 1 91.06 548 LYS B C 1
ATOM 9102 O O . LYS B 1 548 ? 14.852 22.656 -21.297 1 91.06 548 LYS B O 1
ATOM 9107 N N . THR B 1 549 ? 14.695 24.516 -20.109 1 91.25 549 THR B N 1
ATOM 9108 C CA . THR B 1 549 ? 15.984 24.312 -19.453 1 91.25 549 THR B CA 1
ATOM 9109 C C . THR B 1 549 ? 15.938 23.078 -18.562 1 91.25 549 THR B C 1
ATOM 9111 O O . THR B 1 549 ? 16.844 22.25 -18.578 1 91.25 549 THR B O 1
ATOM 9114 N N . VAL B 1 550 ? 14.922 22.969 -17.797 1 93.06 550 VAL B N 1
ATOM 9115 C CA . VAL B 1 550 ? 14.773 21.859 -16.875 1 93.06 550 VAL B CA 1
ATOM 9116 C C . VAL B 1 550 ? 14.664 20.547 -17.641 1 93.06 550 VAL B C 1
ATOM 9118 O O . VAL B 1 550 ? 15.297 19.547 -17.281 1 93.06 550 VAL B O 1
ATOM 9121 N N . ALA B 1 551 ? 13.875 20.531 -18.719 1 90.69 551 ALA B N 1
ATOM 9122 C CA . ALA B 1 551 ? 13.703 19.328 -19.531 1 90.69 551 ALA B CA 1
ATOM 9123 C C . ALA B 1 551 ? 15.008 18.922 -20.203 1 90.69 551 ALA B C 1
ATOM 9125 O O . ALA B 1 551 ? 15.344 17.734 -20.266 1 90.69 551 ALA B O 1
ATOM 9126 N N . THR B 1 552 ? 15.734 19.859 -20.641 1 89.31 552 THR B N 1
ATOM 9127 C CA . THR B 1 552 ? 17.016 19.594 -21.281 1 89.31 552 THR B CA 1
ATOM 9128 C C . THR B 1 552 ? 18.016 19.016 -20.281 1 89.31 552 THR B C 1
ATOM 9130 O O . THR B 1 552 ? 18.688 18.031 -20.578 1 89.31 552 THR B O 1
ATOM 9133 N N . ASP B 1 553 ? 17.984 19.562 -19.141 1 88 553 ASP B N 1
ATOM 9134 C CA . ASP B 1 553 ? 18.906 19.125 -18.094 1 88 553 ASP B CA 1
ATOM 9135 C C . ASP B 1 553 ? 18.531 17.719 -17.609 1 88 553 ASP B C 1
ATOM 9137 O O . ASP B 1 553 ? 19.422 16.906 -17.312 1 88 553 ASP B O 1
ATOM 9141 N N . ALA B 1 554 ? 17.297 17.469 -17.453 1 87.31 554 ALA B N 1
ATOM 9142 C CA . ALA B 1 554 ? 16.812 16.188 -16.969 1 87.31 554 ALA B CA 1
ATOM 9143 C C . ALA B 1 554 ? 17.172 15.062 -17.953 1 87.31 554 ALA B C 1
ATOM 9145 O O . ALA B 1 554 ? 17.438 13.93 -17.531 1 87.31 554 ALA B O 1
ATOM 9146 N N . CYS B 1 555 ? 17.281 15.375 -19.25 1 82.62 555 CYS B N 1
ATOM 9147 C CA . CYS B 1 555 ? 17.453 14.352 -20.266 1 82.62 555 CYS B CA 1
ATOM 9148 C C . CYS B 1 555 ? 18.906 14.273 -20.719 1 82.62 555 CYS B C 1
ATOM 9150 O O . CYS B 1 555 ? 19.281 13.352 -21.438 1 82.62 555 CYS B O 1
ATOM 9152 N N . ASN B 1 556 ? 19.703 15.195 -20.359 1 78.44 556 ASN B N 1
ATOM 9153 C CA . ASN B 1 556 ? 21.094 15.219 -20.781 1 78.44 556 ASN B CA 1
ATOM 9154 C C . ASN B 1 556 ? 21.891 14.07 -20.156 1 78.44 556 ASN B C 1
ATOM 9156 O O . ASN B 1 556 ? 22.844 13.578 -20.766 1 78.44 556 ASN B O 1
ATOM 9160 N N . GLY B 1 557 ? 21.625 13.602 -18.906 1 68.5 557 GLY B N 1
ATOM 9161 C CA . GLY B 1 557 ? 22.375 12.523 -18.281 1 68.5 557 GLY B CA 1
ATOM 9162 C C . GLY B 1 557 ? 21.922 11.148 -18.719 1 68.5 557 GLY B C 1
ATOM 9163 O O . GLY B 1 557 ? 22.375 10.133 -18.188 1 68.5 557 GLY B O 1
ATOM 9164 N N . GLY B 1 558 ? 21.203 11.031 -19.781 1 71.69 558 GLY B N 1
ATOM 9165 C CA . GLY B 1 558 ? 20.703 9.75 -20.281 1 71.69 558 GLY B CA 1
ATOM 9166 C C . GLY B 1 558 ? 19.328 9.406 -19.75 1 71.69 558 GLY B C 1
ATOM 9167 O O . GLY B 1 558 ? 18.828 10.055 -18.844 1 71.69 558 GLY B O 1
ATOM 9168 N N . TRP B 1 559 ? 18.641 8.547 -20.562 1 70.31 559 TRP B N 1
ATOM 9169 C CA . TRP B 1 559 ? 17.266 8.148 -20.25 1 70.31 559 TRP B CA 1
ATOM 9170 C C . TRP B 1 559 ? 17.25 6.938 -19.328 1 70.31 559 TRP B C 1
ATOM 9172 O O . TRP B 1 559 ? 17.969 5.957 -19.562 1 70.31 559 TRP B O 1
ATOM 9182 N N . THR B 1 560 ? 16.844 7.199 -18.078 1 64.94 560 THR B N 1
ATOM 9183 C CA . THR B 1 560 ? 16.75 6.105 -17.109 1 64.94 560 THR B CA 1
ATOM 9184 C C . THR B 1 560 ? 15.477 5.301 -17.328 1 64.94 560 THR B C 1
ATOM 9186 O O . THR B 1 560 ? 14.406 5.871 -17.547 1 64.94 560 THR B O 1
ATOM 9189 N N . LYS B 1 561 ? 15.68 3.98 -17.688 1 56.97 561 LYS B N 1
ATOM 9190 C CA . LYS B 1 561 ? 14.516 3.117 -17.844 1 56.97 561 LYS B CA 1
ATOM 9191 C C . LYS B 1 561 ? 13.727 3.016 -16.547 1 56.97 561 LYS B C 1
ATOM 9193 O O . LYS B 1 561 ? 14.305 2.924 -15.461 1 56.97 561 LYS B O 1
ATOM 9198 N N . PRO B 1 562 ? 12.375 3.396 -16.656 1 53.81 562 PRO B N 1
ATOM 9199 C CA . PRO B 1 562 ? 11.594 3.246 -15.43 1 53.81 562 PRO B CA 1
ATOM 9200 C C . PRO B 1 562 ? 11.82 1.9 -14.742 1 53.81 562 PRO B C 1
ATOM 9202 O O . PRO B 1 562 ? 11.812 0.858 -15.398 1 53.81 562 PRO B O 1
ATOM 9205 N N . THR B 1 563 ? 12.758 1.824 -13.766 1 49.72 563 THR B N 1
ATOM 9206 C CA . THR B 1 563 ? 12.875 0.56 -13.047 1 49.72 563 THR B CA 1
ATOM 9207 C C . THR B 1 563 ? 11.516 0.1 -12.531 1 49.72 563 THR B C 1
ATOM 9209 O O . THR B 1 563 ? 10.867 0.808 -11.75 1 49.72 563 THR B O 1
ATOM 9212 N N . ASN B 1 564 ? 10.68 -0.539 -13.43 1 44.69 564 ASN B N 1
ATOM 9213 C CA . ASN B 1 564 ? 9.453 -1.168 -12.953 1 44.69 564 ASN B CA 1
ATOM 9214 C C . ASN B 1 564 ? 9.695 -1.974 -11.68 1 44.69 564 ASN B C 1
ATOM 9216 O O . ASN B 1 564 ? 9.57 -3.199 -11.68 1 44.69 564 ASN B O 1
ATOM 9220 N N . ASP B 1 565 ? 10.734 -1.759 -11 1 44 565 ASP B N 1
ATOM 9221 C CA . ASP B 1 565 ? 10.852 -2.664 -9.859 1 44 565 ASP B CA 1
ATOM 9222 C C . ASP B 1 565 ? 9.57 -2.674 -9.031 1 44 565 ASP B C 1
ATOM 9224 O O . ASP B 1 565 ? 9.391 -1.836 -8.148 1 44 565 ASP B O 1
ATOM 9228 N N . SER B 1 566 ? 8.438 -3.023 -9.648 1 41.03 566 SER B N 1
ATOM 9229 C CA . SER B 1 566 ? 7.172 -3.258 -8.961 1 41.03 566 SER B CA 1
ATOM 9230 C C . SER B 1 566 ? 7.402 -3.775 -7.543 1 41.03 566 SER B C 1
ATOM 9232 O O . SER B 1 566 ? 6.531 -3.643 -6.68 1 41.03 566 SER B O 1
ATOM 9234 N N . ASN B 1 567 ? 8.336 -4.641 -7.402 1 39.22 567 ASN B N 1
ATOM 9235 C CA . ASN B 1 567 ? 8.492 -5.383 -6.156 1 39.22 567 ASN B CA 1
ATOM 9236 C C . ASN B 1 567 ? 9.125 -4.527 -5.066 1 39.22 567 ASN B C 1
ATOM 9238 O O . ASN B 1 567 ? 9.344 -4.996 -3.949 1 39.22 567 ASN B O 1
ATOM 9242 N N . ASN B 1 568 ? 9.93 -3.594 -5.41 1 37.41 568 ASN B N 1
ATOM 9243 C CA . ASN B 1 568 ? 10.492 -2.895 -4.258 1 37.41 568 ASN B CA 1
ATOM 9244 C C . ASN B 1 568 ? 9.445 -2.039 -3.555 1 37.41 568 ASN B C 1
ATOM 9246 O O . ASN B 1 568 ? 9.18 -0.909 -3.969 1 37.41 568 ASN B O 1
ATOM 9250 N N . THR B 1 569 ? 8.508 -2.611 -3.078 1 39.5 569 THR B N 1
ATOM 9251 C CA . THR B 1 569 ? 7.492 -2.074 -2.174 1 39.5 569 THR B CA 1
ATOM 9252 C C . THR B 1 569 ? 8.039 -0.886 -1.391 1 39.5 569 THR B C 1
ATOM 9254 O O . THR B 1 569 ? 7.277 -0.1 -0.829 1 39.5 569 THR B O 1
ATOM 9257 N N . TYR B 1 570 ? 9.305 -0.894 -1.012 1 38.03 570 TYR B N 1
ATOM 9258 C CA . TYR B 1 570 ? 9.734 -0.013 0.068 1 38.03 570 TYR B CA 1
ATOM 9259 C C . TYR B 1 570 ? 9.859 1.427 -0.417 1 38.03 570 TYR B C 1
ATOM 9261 O O . TYR B 1 570 ? 9.82 2.363 0.384 1 38.03 570 TYR B O 1
ATOM 9269 N N . SER B 1 571 ? 10.516 1.84 -1.574 1 43.72 571 SER B N 1
ATOM 9270 C CA . SER B 1 571 ? 10.797 3.266 -1.72 1 43.72 571 SER B CA 1
ATOM 9271 C C . SER B 1 571 ? 9.859 3.91 -2.734 1 43.72 571 SER B C 1
ATOM 9273 O O . SER B 1 571 ? 9.898 3.578 -3.922 1 43.72 571 SER B O 1
ATOM 9275 N N . ASN B 1 572 ? 8.664 4.141 -2.406 1 48.28 572 ASN B N 1
ATOM 9276 C CA . ASN B 1 572 ? 7.844 5.129 -3.096 1 48.28 572 ASN B CA 1
ATOM 9277 C C . ASN B 1 572 ? 8.688 6.281 -3.633 1 48.28 572 ASN B C 1
ATOM 9279 O O . ASN B 1 572 ? 8.234 7.43 -3.648 1 48.28 572 ASN B O 1
ATOM 9283 N N . SER B 1 573 ? 9.969 6.301 -3.592 1 56.59 573 SER B N 1
ATOM 9284 C CA . SER B 1 573 ? 10.758 7.461 -3.992 1 56.59 573 SER B CA 1
ATOM 9285 C C . SER B 1 573 ? 10.703 7.676 -5.5 1 56.59 573 SER B C 1
ATOM 9287 O O . SER B 1 573 ? 10.766 6.719 -6.273 1 56.59 573 SER B O 1
ATOM 9289 N N . SER B 1 574 ? 10.117 8.812 -5.84 1 63.31 574 SER B N 1
ATOM 9290 C CA . SER B 1 574 ? 10.109 9.258 -7.23 1 63.31 574 SER B CA 1
ATOM 9291 C C . SER B 1 574 ? 11.477 9.047 -7.879 1 63.31 574 SER B C 1
ATOM 9293 O O . SER B 1 574 ? 12.508 9.383 -7.289 1 63.31 574 SER B O 1
ATOM 9295 N N . SER B 1 575 ? 11.484 8.289 -8.891 1 74.38 575 SER B N 1
ATOM 9296 C CA . SER B 1 575 ? 12.695 7.965 -9.641 1 74.38 575 SER B CA 1
ATOM 9297 C C . SER B 1 575 ? 13.062 9.086 -10.602 1 74.38 575 SER B C 1
ATOM 9299 O O . SER B 1 575 ? 12.281 10.016 -10.812 1 74.38 575 SER B O 1
ATOM 9301 N N . TRP B 1 576 ? 14.289 9.234 -10.984 1 80.69 576 TRP B N 1
ATOM 9302 C CA . TRP B 1 576 ? 14.75 10.18 -12 1 80.69 576 TRP B CA 1
ATOM 9303 C C . TRP B 1 576 ? 13.93 10.039 -13.281 1 80.69 576 TRP B C 1
ATOM 9305 O O . TRP B 1 576 ? 13.664 11.031 -13.969 1 80.69 576 TRP B O 1
ATOM 9315 N N . ALA B 1 577 ? 13.422 8.859 -13.461 1 78.94 577 ALA B N 1
ATOM 9316 C CA . ALA B 1 577 ? 12.57 8.625 -14.617 1 78.94 577 ALA B CA 1
ATOM 9317 C C . ALA B 1 577 ? 11.266 9.406 -14.508 1 78.94 577 ALA B C 1
ATOM 9319 O O . ALA B 1 577 ? 10.781 9.969 -15.492 1 78.94 577 ALA B O 1
ATOM 9320 N N . ASP B 1 578 ? 10.766 9.422 -13.227 1 82.44 578 ASP B N 1
ATOM 9321 C CA . ASP B 1 578 ? 9.547 10.195 -13 1 82.44 578 ASP B CA 1
ATOM 9322 C C . ASP B 1 578 ? 9.797 11.688 -13.234 1 82.44 578 ASP B C 1
ATOM 9324 O O . ASP B 1 578 ? 8.922 12.391 -13.75 1 82.44 578 ASP B O 1
ATOM 9328 N N . PHE B 1 579 ? 11.016 12.156 -12.867 1 88.88 579 PHE B N 1
ATOM 9329 C CA . PHE B 1 579 ? 11.391 13.555 -13.047 1 88.88 579 PHE B CA 1
ATOM 9330 C C . PHE B 1 579 ? 11.523 13.891 -14.531 1 88.88 579 PHE B C 1
ATOM 9332 O O . PHE B 1 579 ? 11.055 14.938 -14.977 1 88.88 579 PHE B O 1
ATOM 9339 N N . GLN B 1 580 ? 12.039 13.016 -15.297 1 84.75 580 GLN B N 1
ATOM 9340 C CA . GLN B 1 580 ? 12.164 13.195 -16.734 1 84.75 580 GLN B CA 1
ATOM 9341 C C . GLN B 1 580 ? 10.797 13.242 -17.406 1 84.75 580 GLN B C 1
ATOM 9343 O O . GLN B 1 580 ? 10.531 14.125 -18.234 1 84.75 580 GLN B O 1
ATOM 9348 N N . LEU B 1 581 ? 9.953 12.391 -17.031 1 84.25 581 LEU B N 1
ATOM 9349 C CA . LEU B 1 581 ? 8.609 12.352 -17.594 1 84.25 581 LEU B CA 1
ATOM 9350 C C . LEU B 1 581 ? 7.84 13.625 -17.266 1 84.25 581 LEU B C 1
ATOM 9352 O O . LEU B 1 581 ? 7.164 14.195 -18.125 1 84.25 581 LEU B O 1
ATOM 9356 N N . ALA B 1 582 ? 7.938 14.039 -16.031 1 88.88 582 ALA B N 1
ATOM 9357 C CA . ALA B 1 582 ? 7.242 15.258 -15.609 1 88.88 582 ALA B CA 1
ATOM 9358 C C . ALA B 1 582 ? 7.754 16.469 -16.375 1 88.88 582 ALA B C 1
ATOM 9360 O O . ALA B 1 582 ? 6.977 17.359 -16.734 1 88.88 582 ALA B O 1
ATOM 9361 N N . SER B 1 583 ? 9.039 16.516 -16.609 1 90.5 583 SER B N 1
ATOM 9362 C CA . SER B 1 583 ? 9.617 17.625 -17.359 1 90.5 583 SER B CA 1
ATOM 9363 C C . SER B 1 583 ? 9.148 17.625 -18.812 1 90.5 583 SER B C 1
ATOM 9365 O O . SER B 1 583 ? 8.867 18.688 -19.375 1 90.5 583 SER B O 1
ATOM 9367 N N . LEU B 1 584 ? 9.016 16.5 -19.344 1 85.69 584 LEU B N 1
ATOM 9368 C CA . LEU B 1 584 ? 8.57 16.406 -20.719 1 85.69 584 LEU B CA 1
ATOM 9369 C C . LEU B 1 584 ? 7.094 16.75 -20.844 1 85.69 584 LEU B C 1
ATOM 9371 O O . LEU B 1 584 ? 6.676 17.375 -21.828 1 85.69 584 LEU B O 1
ATOM 9375 N N . ARG B 1 585 ? 6.355 16.328 -19.922 1 85.19 585 ARG B N 1
ATOM 9376 C CA . ARG B 1 585 ? 4.941 16.688 -19.922 1 85.19 585 ARG B CA 1
ATOM 9377 C C . ARG B 1 585 ? 4.754 18.188 -19.812 1 85.19 585 ARG B C 1
ATOM 9379 O O . ARG B 1 585 ? 3.893 18.766 -20.484 1 85.19 585 ARG B O 1
ATOM 9386 N N . ALA B 1 586 ? 5.469 18.75 -18.938 1 90.69 586 ALA B N 1
ATOM 9387 C CA . ALA B 1 586 ? 5.398 20.203 -18.781 1 90.69 586 ALA B CA 1
ATOM 9388 C C . ALA B 1 586 ? 5.82 20.891 -20.078 1 90.69 586 ALA B C 1
ATOM 9390 O O . ALA B 1 586 ? 5.219 21.891 -20.469 1 90.69 586 ALA B O 1
ATOM 9391 N N . LEU B 1 587 ? 6.828 20.344 -20.719 1 89.12 587 LEU B N 1
ATOM 9392 C CA . LEU B 1 587 ? 7.277 20.906 -21.984 1 89.12 587 LEU B CA 1
ATOM 9393 C C . LEU B 1 587 ? 6.195 20.75 -23.047 1 89.12 587 LEU B C 1
ATOM 9395 O O . LEU B 1 587 ? 5.961 21.672 -23.844 1 89.12 587 LEU B O 1
ATOM 9399 N N . LEU B 1 588 ? 5.582 19.672 -23.031 1 82.19 588 LEU B N 1
ATOM 9400 C CA . LEU B 1 588 ? 4.488 19.453 -23.969 1 82.19 588 LEU B CA 1
ATOM 9401 C C . LEU B 1 588 ? 3.365 20.453 -23.75 1 82.19 588 LEU B C 1
ATOM 9403 O O . LEU B 1 588 ? 2.805 21 -24.703 1 82.19 588 LEU B O 1
ATOM 9407 N N . ALA B 1 589 ? 2.994 20.656 -22.531 1 84.88 589 ALA B N 1
ATOM 9408 C CA . ALA B 1 589 ? 1.956 21.625 -22.203 1 84.88 589 ALA B CA 1
ATOM 9409 C C . ALA B 1 589 ? 2.352 23.031 -22.672 1 84.88 589 ALA B C 1
ATOM 9411 O O . ALA B 1 589 ? 1.508 23.781 -23.156 1 84.88 589 ALA B O 1
ATOM 9412 N N . SER B 1 590 ? 3.611 23.344 -22.531 1 87.75 590 SER B N 1
ATOM 9413 C CA . SER B 1 590 ? 4.109 24.641 -22.984 1 87.75 590 SER B CA 1
ATOM 9414 C C . SER B 1 590 ? 3.982 24.781 -24.5 1 87.75 590 SER B C 1
ATOM 9416 O O . SER B 1 590 ? 3.613 25.859 -25 1 87.75 590 SER B O 1
ATOM 9418 N N . LEU B 1 591 ? 4.184 23.688 -25.141 1 82.75 591 LEU B N 1
ATOM 9419 C CA . LEU B 1 591 ? 4.168 23.719 -26.609 1 82.75 591 LEU B CA 1
ATOM 9420 C C . LEU B 1 591 ? 2.74 23.703 -27.141 1 82.75 591 LEU B C 1
ATOM 9422 O O . LEU B 1 591 ? 2.457 24.266 -28.203 1 82.75 591 LEU B O 1
ATOM 9426 N N . LEU B 1 592 ? 1.894 23.047 -26.422 1 77.69 592 LEU B N 1
ATOM 9427 C CA . LEU B 1 592 ? 0.524 22.891 -26.906 1 77.69 592 LEU B CA 1
ATOM 9428 C C . LEU B 1 592 ? -0.322 24.109 -26.531 1 77.69 592 LEU B C 1
ATOM 9430 O O . LEU B 1 592 ? -1.377 24.344 -27.125 1 77.69 592 LEU B O 1
ATOM 9434 N N . SER B 1 593 ? 0.024 24.703 -25.516 1 77.38 593 SER B N 1
ATOM 9435 C CA . SER B 1 593 ? -0.771 25.859 -25.078 1 77.38 593 SER B CA 1
ATOM 9436 C C . SER B 1 593 ? -0.736 26.969 -26.125 1 77.38 593 SER B C 1
ATOM 9438 O O . SER B 1 593 ? 0.331 27.312 -26.641 1 77.38 593 SER B O 1
ATOM 9440 N N . PRO B 1 594 ? -2.064 27.266 -26.688 1 66 594 PRO B N 1
ATOM 9441 C CA . PRO B 1 594 ? -2.184 28.219 -27.797 1 66 594 PRO B CA 1
ATOM 9442 C C . PRO B 1 594 ? -1.519 29.562 -27.5 1 66 594 PRO B C 1
ATOM 9444 O O . PRO B 1 594 ? -1.699 30.109 -26.406 1 66 594 PRO B O 1
ATOM 9447 N N . GLY B 1 595 ? -0.337 29.781 -28.109 1 59.47 595 GLY B N 1
ATOM 9448 C CA . GLY B 1 595 ? 0.228 31.125 -28.078 1 59.47 595 GLY B CA 1
ATOM 9449 C C . GLY B 1 595 ? 0.067 31.875 -29.375 1 59.47 595 GLY B C 1
ATOM 9450 O O . GLY B 1 595 ? -0.443 31.344 -30.359 1 59.47 595 GLY B O 1
ATOM 9451 N N . ARG B 1 596 ? -0.064 33.219 -29.359 1 57.75 596 ARG B N 1
ATOM 9452 C CA . ARG B 1 596 ? -0.179 34.031 -30.578 1 57.75 596 ARG B CA 1
ATOM 9453 C C . ARG B 1 596 ? 0.92 33.688 -31.578 1 57.75 596 ARG B C 1
ATOM 9455 O O . ARG B 1 596 ? 0.758 33.875 -32.781 1 57.75 596 ARG B O 1
ATOM 9462 N N . VAL B 1 597 ? 1.974 33.188 -30.969 1 61.12 597 VAL B N 1
ATOM 9463 C CA . VAL B 1 597 ? 3.146 32.938 -31.812 1 61.12 597 VAL B CA 1
ATOM 9464 C C . VAL B 1 597 ? 3.547 31.453 -31.688 1 61.12 597 VAL B C 1
ATOM 9466 O O . VAL B 1 597 ? 3.146 30.766 -30.75 1 61.12 597 VAL B O 1
ATOM 9469 N N . ARG B 1 598 ? 4.039 30.953 -32.719 1 65.88 598 ARG B N 1
ATOM 9470 C CA . ARG B 1 598 ? 4.645 29.625 -32.719 1 65.88 598 ARG B CA 1
ATOM 9471 C C . ARG B 1 598 ? 5.504 29.422 -31.469 1 65.88 598 ARG B C 1
ATOM 9473 O O . ARG B 1 598 ? 6.25 30.312 -31.062 1 65.88 598 ARG B O 1
ATOM 9480 N N . PRO B 1 599 ? 5.297 28.406 -30.75 1 75.25 599 PRO B N 1
ATOM 9481 C CA . PRO B 1 599 ? 6.094 28.156 -29.547 1 75.25 599 PRO B CA 1
ATOM 9482 C C . PRO B 1 599 ? 7.594 28.234 -29.812 1 75.25 599 PRO B C 1
ATOM 9484 O O . PRO B 1 599 ? 8.094 27.609 -30.75 1 75.25 599 PRO B O 1
ATOM 9487 N N . PRO B 1 600 ? 8.305 29.094 -29.203 1 77.25 600 PRO B N 1
ATOM 9488 C CA . PRO B 1 600 ? 9.719 29.375 -29.484 1 77.25 600 PRO B CA 1
ATOM 9489 C C . PRO B 1 600 ? 10.594 28.125 -29.359 1 77.25 600 PRO B C 1
ATOM 9491 O O . PRO B 1 600 ? 11.641 28.031 -30.016 1 77.25 600 PRO B O 1
ATOM 9494 N N . TYR B 1 601 ? 10.164 27.219 -28.672 1 83.06 601 TYR B N 1
ATOM 9495 C CA . TYR B 1 601 ? 11.039 26.078 -28.438 1 83.06 601 TYR B CA 1
ATOM 9496 C C . TYR B 1 601 ? 10.438 24.797 -29 1 83.06 601 TYR B C 1
ATOM 9498 O O . TYR B 1 601 ? 10.641 23.703 -28.453 1 83.06 601 TYR B O 1
ATOM 9506 N N . LEU B 1 602 ? 9.742 24.922 -30.047 1 82.19 602 LEU B N 1
ATOM 9507 C CA . LEU B 1 602 ? 9.086 23.781 -30.688 1 82.19 602 LEU B CA 1
ATOM 9508 C C . LEU B 1 602 ? 10.109 22.797 -31.234 1 82.19 602 LEU B C 1
ATOM 9510 O O . LEU B 1 602 ? 9.992 21.594 -31.031 1 82.19 602 LEU B O 1
ATOM 9514 N N . ALA B 1 603 ? 11.156 23.344 -31.875 1 78.25 603 ALA B N 1
ATOM 9515 C CA . ALA B 1 603 ? 12.18 22.484 -32.469 1 78.25 603 ALA B CA 1
ATOM 9516 C C . ALA B 1 603 ? 12.938 21.703 -31.406 1 78.25 603 ALA B C 1
ATOM 9518 O O . ALA B 1 603 ? 13.156 20.5 -31.547 1 78.25 603 ALA B O 1
ATOM 9519 N N . HIS B 1 604 ? 13.227 22.422 -30.422 1 82.25 604 HIS B N 1
ATOM 9520 C CA . HIS B 1 604 ? 13.969 21.812 -29.328 1 82.25 604 HIS B CA 1
ATOM 9521 C C . HIS B 1 604 ? 13.125 20.75 -28.625 1 82.25 604 HIS B C 1
ATOM 9523 O O . HIS B 1 604 ? 13.633 19.672 -28.281 1 82.25 604 HIS B O 1
ATOM 9529 N N . GLY B 1 605 ? 11.938 21.047 -28.469 1 82.69 605 GLY B N 1
ATOM 9530 C CA . GLY B 1 605 ? 11.023 20.109 -27.828 1 82.69 605 GLY B CA 1
ATOM 9531 C C . GLY B 1 605 ? 10.82 18.844 -28.625 1 82.69 605 GLY B C 1
ATOM 9532 O O . GLY B 1 605 ? 10.82 17.75 -28.062 1 82.69 605 GLY B O 1
ATOM 9533 N N . LEU B 1 606 ? 10.766 19.031 -29.922 1 76.56 606 LEU B N 1
ATOM 9534 C CA . LEU B 1 606 ? 10.562 17.875 -30.781 1 76.56 606 LEU B CA 1
ATOM 9535 C C . LEU B 1 606 ? 11.781 16.953 -30.75 1 76.56 606 LEU B C 1
ATOM 9537 O O . LEU B 1 606 ? 11.641 15.734 -30.797 1 76.56 606 LEU B O 1
ATOM 9541 N N . GLU B 1 607 ? 12.891 17.547 -30.641 1 78.81 607 GLU B N 1
ATOM 9542 C CA . GLU B 1 607 ? 14.117 16.75 -30.547 1 78.81 607 GLU B CA 1
ATOM 9543 C C . GLU B 1 607 ? 14.164 15.953 -29.25 1 78.81 607 GLU B C 1
ATOM 9545 O O . GLU B 1 607 ? 14.555 14.781 -29.25 1 78.81 607 GLU B O 1
ATOM 9550 N N . LEU B 1 608 ? 13.773 16.531 -28.219 1 81 608 LEU B N 1
ATOM 9551 C CA . LEU B 1 608 ? 13.773 15.852 -26.938 1 81 608 LEU B CA 1
ATOM 9552 C C . LEU B 1 608 ? 12.766 14.711 -26.922 1 81 608 LEU B C 1
ATOM 9554 O O . LEU B 1 608 ? 13.039 13.648 -26.359 1 81 608 LEU B O 1
ATOM 9558 N N . PHE B 1 609 ? 11.656 14.938 -27.562 1 77.44 609 PHE B N 1
ATOM 9559 C CA . PHE B 1 609 ? 10.602 13.93 -27.609 1 77.44 609 PHE B CA 1
ATOM 9560 C C . PHE B 1 609 ? 11.023 12.742 -28.469 1 77.44 609 PHE B C 1
ATOM 9562 O O . PHE B 1 609 ? 10.711 11.594 -28.141 1 77.44 609 PHE B O 1
ATOM 9569 N N . ARG B 1 610 ? 11.703 13.055 -29.484 1 70.69 610 ARG B N 1
ATOM 9570 C CA . ARG B 1 610 ? 12.203 11.992 -30.344 1 70.69 610 ARG B CA 1
ATOM 9571 C C . ARG B 1 610 ? 13.18 11.094 -29.609 1 70.69 610 ARG B C 1
ATOM 9573 O O . ARG B 1 610 ? 13.102 9.867 -29.688 1 70.69 610 ARG B O 1
ATOM 9580 N N . LYS B 1 611 ? 13.938 11.719 -28.844 1 72.25 611 LYS B N 1
ATOM 9581 C CA . LYS B 1 611 ? 14.922 10.969 -28.062 1 72.25 611 LYS B CA 1
ATOM 9582 C C . LYS B 1 611 ? 14.25 10.164 -26.953 1 72.25 611 LYS B C 1
ATOM 9584 O O . LYS B 1 611 ? 14.695 9.07 -26.609 1 72.25 611 LYS B O 1
ATOM 9589 N N . GLY B 1 612 ? 13.18 10.711 -26.469 1 69 612 GLY B N 1
ATOM 9590 C CA . GLY B 1 612 ? 12.492 10.078 -25.359 1 69 612 GLY B CA 1
ATOM 9591 C C . GLY B 1 612 ? 11.539 8.977 -25.781 1 69 612 GLY B C 1
ATOM 9592 O O . GLY B 1 612 ? 11.195 8.094 -25 1 69 612 GLY B O 1
ATOM 9593 N N . SER B 1 613 ? 10.969 9.117 -26.984 1 63.34 613 SER B N 1
ATOM 9594 C CA . SER B 1 613 ? 9.984 8.172 -27.5 1 63.34 613 SER B CA 1
ATOM 9595 C C . SER B 1 613 ? 10.516 6.746 -27.484 1 63.34 613 SER B C 1
ATOM 9597 O O . SER B 1 613 ? 9.75 5.789 -27.375 1 63.34 613 SER B O 1
ATOM 9599 N N . PHE B 1 614 ? 11.766 6.758 -27.469 1 54.06 614 PHE B N 1
ATOM 9600 C CA . PHE B 1 614 ? 12.375 5.434 -27.453 1 54.06 614 PHE B CA 1
ATOM 9601 C C . PHE B 1 614 ? 12.219 4.797 -26.078 1 54.06 614 PHE B C 1
ATOM 9603 O O . PHE B 1 614 ? 12.266 3.57 -25.938 1 54.06 614 PHE B O 1
ATOM 9610 N N . VAL B 1 615 ? 11.953 5.723 -25.203 1 54.62 615 VAL B N 1
ATOM 9611 C CA . VAL B 1 615 ? 11.961 5.215 -23.844 1 54.62 615 VAL B CA 1
ATOM 9612 C C . VAL B 1 615 ? 10.539 5.191 -23.281 1 54.62 615 VAL B C 1
ATOM 9614 O O . VAL B 1 615 ? 10.164 4.262 -22.578 1 54.62 615 VAL B O 1
ATOM 9617 N N . PHE B 1 616 ? 9.773 6.207 -23.688 1 56.91 616 PHE B N 1
ATOM 9618 C CA . PHE B 1 616 ? 8.422 6.309 -23.141 1 56.91 616 PHE B CA 1
ATOM 9619 C C . PHE B 1 616 ? 7.379 6.176 -24.25 1 56.91 616 PHE B C 1
ATOM 9621 O O . PHE B 1 616 ? 7.246 7.066 -25.094 1 56.91 616 PHE B O 1
ATOM 9628 N N . ARG B 1 617 ? 6.793 5.047 -24.375 1 54.47 617 ARG B N 1
ATOM 9629 C CA . ARG B 1 617 ? 5.855 4.719 -25.453 1 54.47 617 ARG B CA 1
ATOM 9630 C C . ARG B 1 617 ? 4.734 5.754 -25.531 1 54.47 617 ARG B C 1
ATOM 9632 O O . ARG B 1 617 ? 4.238 6.051 -26.609 1 54.47 617 ARG B O 1
ATOM 9639 N N . ASP B 1 618 ? 4.273 6.207 -24.391 1 54 618 ASP B N 1
ATOM 9640 C CA . ASP B 1 618 ? 3.156 7.148 -24.359 1 54 618 ASP B CA 1
ATOM 9641 C C . ASP B 1 618 ? 3.484 8.414 -25.156 1 54 618 ASP B C 1
ATOM 9643 O O . ASP B 1 618 ? 2.592 9.039 -25.734 1 54 618 ASP B O 1
ATOM 9647 N N . PHE B 1 619 ? 4.777 8.625 -25.344 1 53.88 619 PHE B N 1
ATOM 9648 C CA . PHE B 1 619 ? 5.16 9.883 -25.984 1 53.88 619 PHE B CA 1
ATOM 9649 C C . PHE B 1 619 ? 5.102 9.758 -27.5 1 53.88 619 PHE B C 1
ATOM 9651 O O . PHE B 1 619 ? 5.008 10.766 -28.203 1 53.88 619 PHE B O 1
ATOM 9658 N N . SER B 1 620 ? 5.148 8.5 -27.859 1 51.62 620 SER B N 1
ATOM 9659 C CA . SER B 1 620 ? 5.055 8.391 -29.312 1 51.62 620 SER B CA 1
ATOM 9660 C C . SER B 1 620 ? 3.746 8.977 -29.828 1 51.62 620 SER B C 1
ATOM 9662 O O . SER B 1 620 ? 3.727 9.656 -30.859 1 51.62 620 SER B O 1
ATOM 9664 N N . MET B 1 621 ? 2.73 8.688 -29.141 1 51.78 621 MET B N 1
ATOM 9665 C CA . MET B 1 621 ? 1.441 9.219 -29.578 1 51.78 621 MET B CA 1
ATOM 9666 C C . MET B 1 621 ? 1.397 10.734 -29.422 1 51.78 621 MET B C 1
ATOM 9668 O O . MET B 1 621 ? 0.781 11.43 -30.234 1 51.78 621 MET B O 1
ATOM 9672 N N . LEU B 1 622 ? 2.072 11.219 -28.453 1 54.44 622 LEU B N 1
ATOM 9673 C CA . LEU B 1 622 ? 2.08 12.656 -28.219 1 54.44 622 LEU B CA 1
ATOM 9674 C C . LEU B 1 622 ? 2.879 13.375 -29.297 1 54.44 622 LEU B C 1
ATOM 9676 O O . LEU B 1 622 ? 2.498 14.469 -29.734 1 54.44 622 LEU B O 1
ATOM 9680 N N . ILE B 1 623 ? 3.971 12.727 -29.766 1 53.19 623 ILE B N 1
ATOM 9681 C CA . ILE B 1 623 ? 4.77 13.281 -30.844 1 53.19 623 ILE B CA 1
ATOM 9682 C C . ILE B 1 623 ? 3.93 13.359 -32.125 1 53.19 623 ILE B C 1
ATOM 9684 O O . ILE B 1 623 ? 3.977 14.352 -32.844 1 53.19 623 ILE B O 1
ATOM 9688 N N . LEU B 1 624 ? 3.219 12.336 -32.281 1 51.62 624 LEU B N 1
ATOM 9689 C CA . LEU B 1 624 ? 2.365 12.359 -33.469 1 51.62 624 LEU B CA 1
ATOM 9690 C C . LEU B 1 624 ? 1.372 13.516 -33.406 1 51.62 624 LEU B C 1
ATOM 9692 O O . LEU B 1 624 ? 1.094 14.156 -34.406 1 51.62 624 LEU B O 1
ATOM 9696 N N . PHE B 1 625 ? 0.958 13.82 -32.219 1 50.81 625 PHE B N 1
ATOM 9697 C CA . PHE B 1 625 ? 0.003 14.906 -32.031 1 50.81 625 PHE B CA 1
ATOM 9698 C C . PHE B 1 625 ? 0.656 16.25 -32.312 1 50.81 625 PHE B C 1
ATOM 9700 O O . PHE B 1 625 ? 0.072 17.109 -32.969 1 50.81 625 PHE B O 1
ATOM 9707 N N . LEU B 1 626 ? 1.753 16.422 -31.703 1 54.16 626 LEU B N 1
ATOM 9708 C CA . LEU B 1 626 ? 2.434 17.703 -31.891 1 54.16 626 LEU B CA 1
ATOM 9709 C C . LEU B 1 626 ? 2.738 17.938 -33.375 1 54.16 626 LEU B C 1
ATOM 9711 O O . LEU B 1 626 ? 2.635 19.078 -33.844 1 54.16 626 LEU B O 1
ATOM 9715 N N . TRP B 1 627 ? 3.105 16.875 -34.031 1 49.59 627 TRP B N 1
ATOM 9716 C CA . TRP B 1 627 ? 3.383 17 -35.469 1 49.59 627 TRP B CA 1
ATOM 9717 C C . TRP B 1 627 ? 2.133 17.422 -36.219 1 49.59 627 TRP B C 1
ATOM 9719 O O . TRP B 1 627 ? 2.203 18.266 -37.125 1 49.59 627 TRP B O 1
ATOM 9729 N N . GLU B 1 628 ? 1.083 16.906 -35.75 1 46.56 628 GLU B N 1
ATOM 9730 C CA . GLU B 1 628 ? -0.146 17.219 -36.469 1 46.56 628 GLU B CA 1
ATOM 9731 C C . GLU B 1 628 ? -0.617 18.641 -36.188 1 46.56 628 GLU B C 1
ATOM 9733 O O . GLU B 1 628 ? -1.182 19.297 -37.062 1 46.56 628 GLU B O 1
ATOM 9738 N N . VAL B 1 629 ? -0.468 19.031 -34.969 1 46.34 629 VAL B N 1
ATOM 9739 C CA . VAL B 1 629 ? -0.957 20.344 -34.594 1 46.34 629 VAL B CA 1
ATOM 9740 C C . VAL B 1 629 ? -0.083 21.422 -35.25 1 46.34 629 VAL B C 1
ATOM 9742 O O . VAL B 1 629 ? -0.586 22.453 -35.688 1 46.34 629 VAL B O 1
ATOM 9745 N N . TYR B 1 630 ? 1.119 21.109 -35.25 1 45.94 630 TYR B N 1
ATOM 9746 C CA . TYR B 1 630 ? 1.949 22.234 -35.656 1 45.94 630 TYR B CA 1
ATOM 9747 C C . TYR B 1 630 ? 2.5 22 -37.062 1 45.94 630 TYR B C 1
ATOM 9749 O O . TYR B 1 630 ? 2.877 22.953 -37.75 1 45.94 630 TYR B O 1
ATOM 9757 N N . ILE B 1 631 ? 2.627 20.609 -37.406 1 44 631 ILE B N 1
ATOM 9758 C CA . ILE B 1 631 ? 3.178 20.422 -38.75 1 44 631 ILE B CA 1
ATOM 9759 C C . ILE B 1 631 ? 2.09 19.906 -39.688 1 44 631 ILE B C 1
ATOM 9761 O O . ILE B 1 631 ? 2.113 20.188 -40.875 1 44 631 ILE B O 1
#

Radius of gyration: 33.86 Å; Cα contacts (8 Å, |Δi|>4): 1428; chains: 2; bounding box: 127×92×86 Å

Sequence (1262 aa):
MAAFEYVNNVYDPSLKPRLLRSLIKEHIPDEKQQLRNSLHLSHLVSAVKTHELLSERQSIDDKKMAEKWKSAVDFWVDRVLMLLSSNMPDKCWAGICLLGVTCEGCSPERFLASYSVWFQKLLSHLQPPAESHFVKAACCVSLSDLLTRLSGLPNTKRDGTTHAAKLLQPVLNLMHKDNSDADGAASLLCTILTLFPSSLQKTCDSVEAAIVTKIMSGKCTTDMLKKLARCLSLLPKSKGDEDSWSLMIYKVLVAINVLLNDSFQGLEEETRSSEIMRALVPPKKDPPAPLGTTTTTISSPPAPLGGLTIFDISNKATLQERVSMPSISALMLCCSTMLTTSYPAKAKLPVRLLLMLVERVLMVDGSLPHTLYPTITAMQQEYVCLELPVQHSYSLDILCGIVKGAHSQLLPHAAHMIRIVTEYLRRCELPELRIKLYALIKLMLLSMGVGLTIYLAEDVVSSASIDLDSVGDRGGEAFSNSEPVQKKRKHEMAVTSHENQSETIHTHKNPVPISLKIAALEALETLLTVGGGLRSEGWRSNVDLLIKTVATDACNGGWTKPTNDSNNTYSNSSSWADFQLASLRALLASLLSPGRVRPPYLAHGLELFRKGSFVFRDFSMLILFLWEVYIMAAFEYVNNVYDPSLKPRLLRSLIKEHIPDEKQQLRNSLHLSHLVSAVKTHELLSERQSIDDKKMAEKWKSAVDFWVDRVLMLLSSNMPDKCWAGICLLGVTCEGCSPERFLASYSVWFQKLLSHLQPPAESHFVKAACCVSLSDLLTRLSGLPNTKRDGTTHAAKLLQPVLNLMHKDNSDADGAASLLCTILTLFPSSLQKTCDSVEAAIVTKIMSGKCTTDMLKKLARCLSLLPKSKGDEDSWSLMIYKVLVAINVLLNDSFQGLEEETRSSEIMRALVPPKKDPPAPLGTTTTTISSPPAPLGGLTIFDISNKATLQERVSMPSISALMLCCSTMLTTSYPAKAKLPVRLLLMLVERVLMVDGSLPHTLYPTITAMQQEYVCLELPVQHSYSLDILCGIVKGAHSQLLPHAAHMIRIVTEYLRRCELPELRIKLYALIKLMLLSMGVGLTIYLAEDVVSSASIDLDSVGDRGGEAFSNSEPVQKKRKHEMAVTSHENQSETIHTHKNPVPISLKIAALEALETLLTVGGGLRSEGWRSNVDLLIKTVATDACNGGWTKPTNDSNNTYSNSSSWADFQLASLRALLASLLSPGRVRPPYLAHGLELFRKGSFVFRDFSMLILFLWEVYI

Organism: Artemisia annua (NCBI:txid35608)

Foldseek 3Di:
DLVPDDADDLLGLLVLLVVLQVLCVPQQDALPDDRDDPVSLVVSLVVCVVSLSQAQDPPPVCNPSSVSSVVSNVVVLVSLLRQCPHPDLVSVLSSLLVLLSNLQRHHPVVCVVCLVVVLVSLLVQLQDPPHDLSSNLSSLNSVLSNLVSQLPDPPSLVVSLVSLLVCVVSLLVQCPDDQSSNQSSLVSLLSCLVRPLLSCLPVLLVLQLSLLCSLLVLPYDLVSLQSSLSSLLSNLLNVLDQVSNVLSLLLLLLVLLVLVCLLCPQQDDPVLSVVLVCVSQPDPDPDDDHGNDDPPDDDDPPVVPVVCPLPVVPPDPQVSSLSSLSSSLSSLSSLLSNLQDDGNDDYDDPLVSLLSSLLVLLVGQLDRDPVGDRPDDPSSSVSSNVRSVSSNQSSLSNLLSCLVRCQVVCVVVLVSSLVSLLVSLVVDDDLVSLLSSLVSLLSNCVRVFQVSLVSCVVSLLVSLLVLLPPVPPPDPPPPPPPPPPPDDPDDDPPPPPPPPPPPPPPPPDPDRALSSNLSSLSSLLSSLQRHVAPPPPPRLVVSLVSLLVSLCSLPVVHADAPPVCVPPVDDPRDDSNSSNVSSLSSNLSSQPRDYPDHRPCLVVSLVSLVRCCVRDVVSVVVSVVSVVVVD/DLVPDDADDLLGLLVLLVVLQVLCVPQQDALPDDRDDPVSLVVSLVVCVVSLSQAQDPDPVCNPSSVSSVVSNVVVLVSLLRQCPHPDLVSVLSSLLVLLSNLQRHHPVVCVVCLVVVLVSLLVQLQDPPHDLSSNLSSLNSVLSNLVSQLPDPPSLVVSLVSLLVCVVSLLVQCPDDQSSNQSSLVSLLSCLVRPLLSCLPVLLVLQLSLLCSLLVLPYDLVSLQSSLSSLLSNLLNVLDQVSNVLSLLLLLLVLLVLVCLLCPQQDDPVLSVVLVCVSAPDPDPDDDHGNDDPPDDDDPPPVPVVCPCPVVPPDPQVSSLSSLSSSLSSLSSLLSNLQDDGNDDYDDPLVSLLSSLLVLLVGQLDRDPVGDRPDDPSSSVSSNVRSVSSNQSSLSNLLSCLVRCQVVCVVVLVSSLVSLLVSLVVDDDLVSLLSSLVSLLSNCVRVFQVSLVSCVVSLLVSLLVLLPPPPPPPPPPPPPVPPPPDDPDPDPPPPPPPDPPPPPPPPDPDRALSSNLSSLSSLLSSLQRHVAPPPPPRLVVQLVSLLVSLCVLPVVHADAPPCCVPPVPDPRQDSNSSNVSSLSSNLSSQPRDYPDHRPCLVVSLVSLVRCCVRDVVSVVVSVVSVVVVD

pLDDT: mean 79.74, std 20.43, range [25.0, 97.94]